Protein AF-A0AAD5NX86-F1 (afdb_monomer)

InterPro domains:
  IPR003758 Tetraacyldisaccharide 4'-kinase [MF_00409] (3-389)
  IPR003758 Tetraacyldisaccharide 4'-kinase [PF02606] (29-370)
  IPR003758 Tetraacyldisaccharide 4'-kinase [PTHR42724] (1-388)
  IPR021109 Aspartic peptidase domain superfamily [G3DSA:2.40.70.10] (618-808)
  IPR021109 Aspartic peptidase domain superfamily [G3DSA:2.40.70.10] (809-981)
  IPR021109 Aspartic peptida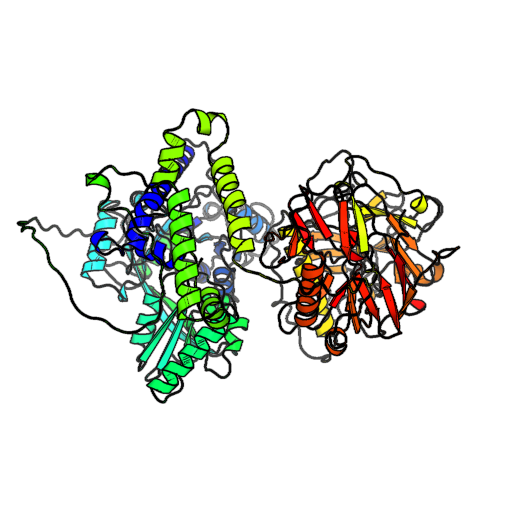se domain superfamily [SSF50630] (636-980)
  IPR032799 Xylanase inhibitor, C-terminal [PF14541] (829-976)
  IPR032861 Xylanase inhibitor, N-terminal [PF14543] (642-808)
  IPR033121 Peptidase family A1 domain [PS51767] (642-976)

Foldseek 3Di:
DQVVVVLLQCLQQDQDPVPDDPVSVVCLVVFVVVLVVLQVVVVVVVVCVVVVVAAADEDLAAEAEEAAFFDFDLCQLLVLLVLQVLCQVLLAAEEEEEAQPQQNLSVLLSCVSCPPTLYHYFYHPPRVVSVVVLCVVQNADRLVVVPDDPPPPDPDDDDDDPDSNHHRYYYYGNCLPVRNYDHLAYEYGAALVRGWRNQTGPSSHGGVDHLLSLVVHQEYEHEQVVVHDPVSVVVSVVVSCVSPLPHFYWYKYWAWDAKDFLVGPPDGHHLCVQAQAAEEEEEAGRCVPSVQVNNVVSHHVHYHYDYGHHSDDDDPVNLVVVVVVQVVSCVVPVDRYAYEYESSNCSSPSPSVVVNPPHTYMYTDTHMATDDDQNDHPVLVSVVSCVRSSSDDDDDDPDDPPRRRDDDDDDDDDDDDDDDDDDDDDDDDDDDDDAPDPPPDDPDPPVPPDDDDDPVVVVVVVVVVLVVLCVPQNPVRSLVVVVPHDDDDDDDPVNVVVCVVDPVNVVVADPVRVVVVVCVVVVVVVVVVNPPDDPPPDDPPPFAWFKDFLVLLAADLAFDEFPVQVPDQQKWKKAWPQFCVPPSPDNDADADPVLQVLQLVLQVVVQVVQVVVVPDDPDDDPPVPPDQPDQPDAEDNDYRFMWTWWWWAVVTDTFIATEKQLDQFAAFEAPPAPADAAAQGDHHYQVPGPQKFFAFCPDPCLVLFDDPPDDDDPDRTRKHWDAGSQSKIFIAGWIFIWIGRDPPDIDGRQIHGHGRHTDGNDHHGRYHQHLWDGCNHPLNSCCVPQVSKKKKAHAQHSSYMIMIGGHADVVHDPPKFKFFFDPDPRSFGFFQWQFKDWSPGTFPDGSVLQVVVGETEIAPNQAWEGAQVRCVSVVVVQCVQQVVFDFDDDPDPFFGGWTQQVVPRMDMGIWMWIAGPVRTIDTFNRSLQWNDSDNGTITGRYGYDDPPDRYIYHYNSRSHQWMWMDNPSVRMIIIDHNPGD

Sequence (981 aa):
MEKLRRLVNEIAYTQDHAKLTPLQSSLTPLLSFASSIYGVALYLRRSLHRFGLFSNQRLPVPVISVGNLTWGGNGKTPMVEFIARFVDDSGISPLILTRGYAGGDEVRMLRRHLIGRPVKIGVGANRAATAASFFEKYGYIDPRCRKFSESTCIGRKLGSHMKSDEIGVIVLDDGMQHWSLWRDLEIVMVNGLMPWGNHQLLPLGPLREPLTALKKADAAVIHNADLVSDQNLKNIELEMQEIKNSLPIFFTRMAPSYLFEVGNANSKIPLTAVSNAVVLCVSAIGSANAFVQGLGKLGAYYVDRLDYSDHHVFQVEDIETIRKRLGELEGKFGSKPIVVVTEKDYDRDPEILKHLEPSKVLVLCSELQFLAHGGCSEDSFKSLLKRISGIEMIRVSNHLPNGCTQNHHFDEAMAHPAIHRVSTCMALWCTVLQLVVVVVGFGVVGLLMGQLIPLTKQVDYYATVYEDLMKQLGIGGAQQHLSKSLFVVVIGSNDIFHYLGSSDLQNKYTPQQYVTLMTTNLEPQFREGYAFEELIESYTESYLTHTFEVSSLFASSICNHSTKANERESTFRVVDKYSPCFQPSLHRSPPSLTDIIRSDRARIYSIQARLSKDSGRRDLIVETNSLRIPVIDGSAFDTLSYLVTVGLGTPKKDLSLILDTGSRLTWTQCEPCRLCYKQSEPLFDRDDSSSYVSIPRTDPVCAYVRRPVDPPSPTKLCSYEVSYGDGSISVGFFSKETLTMSAAEKINSFLFGCGTENTGPFNLEAGVLGLNQEDASIVVQTAQKYKKIFSYCLPSSTSSTGHLTFGSQTPAPADIKYTKLVAEKSPYYGLDLIGIGLGGTKLDISESIFTTPGTIIDSGAVFTYLPPVAYTTFRDAFRVKMSAYPLIPGPTAAIETCYDFSKSTSVTVPEISFFFKDGTVVGMPGKSSLIAYNSTLTCLGFQKYKDGDKQSIIGNKVQRTMEVVYDVAGQRVGFAPNACS

pLDDT: mean 76.35, std 21.59, range [19.64, 97.69]

Radius of gyration: 34.84 Å; Cα contacts (8 Å, |Δi|>4): 1819; chains: 1; bounding box: 67×105×96 Å

Secondary structure (DSSP, 8-state):
-HHHHHHHHHHHH-S-GGGS-HHHHHHHHHHHHHHHHHHHHHHHHHHHHHTT-S--BPPSS-EEEEEESBSS--SHHHHHHHHHHHHHHTT-EEEEEE---TTSHHHHHHHHHTTTS--EEEE-SSHHHHHHHHHHHH-B--GGGGGS-TTS---S---SS--TT-EEEEEEET-TT-TTB--SEEEEEEETTSSSTTSPBTTTSSBSS-GGGGGG-SEEEEESGGGS-HHHHHHHHHHHHHH-TT--EEEEEEEEEEEEETTEEEEEE-GGGGTT-EEEEEE-STTHHHHHHHHHHTT-SEEEEEE--TT----HHHHHHHHHHHHHHHHHHSSPPEEEEEHHHHHH-HHHHHTTTTS-EEEEEEEEEEE-BTTB-HHHHHHHHHHHHT---S---S---GGGG--------------------------------------SSGGGT-----HHHHHHHHHHHHHHHHHHHHHHHHHHHHTTPPP-----HHHHHHHHH-HHHHHH--HHHHHHHHHHHHHHHHHHHT--------------EEEEEGGGGSPPSS-B--GGGGS-TTEEEEEETTSTTT-TT---PPPPHHHHHHHHHHHHHHHHHHHGGGSS-------TTS-------SS----S-EEEEEEETTTTEEEEEEEETT-S--EEEBSSPSB---BSSPPB-STT-TT-EEPBTTSGGGGGT--TT----S-SB-EEEEE-TTS-EEEEEEEEEEEESSSS-EEEEEEEEEEEEEESS--B--EEEE-SSSTTSHHHHTHHHHTTEEEEEB-SSTTB-EEEEES--SSPPTTPEEEEB--SS-SS-EE-EEEEEETTEE-S--GGGTSSS-EEE-SS--SEEE-HHHHHHHHHHHHHHTTTS-EE--SSTT---EE--TT-SEEEEEPEEEEETTS-EEEE-GGGGEEEEETTEEEESEEEPPTT---EEE-HHHHBTEEEEEETTTTEEEEEET---

Nearest PDB structures (foldseek):
  8tyf-assembly1_A  TM=7.669E-01  e=2.909E-23  Plasmodium vivax Sal-1
  4zl4-assembly2_B  TM=7.681E-01  e=2.460E-23  Plasmodium vivax
  8tyg-assembly1_A  TM=7.597E-01  e=3.400E-22  Plasmodium vivax Sal-1
  6uj1-assembly1_A  TM=7.374E-01  e=1.200E-19  Homo sapiens
  5qct-assembly3_C  TM=7.484E-01  e=1.403E-18  Homo sapiens

Structure (mmCIF, N/CA/C/O backbone):
data_AF-A0AAD5NX86-F1
#
_entry.id   AF-A0AAD5NX86-F1
#
loop_
_atom_site.group_PDB
_atom_site.id
_atom_site.type_symbol
_atom_site.label_atom_id
_atom_site.label_alt_id
_atom_site.label_comp_id
_atom_site.label_asym_id
_atom_site.label_entity_id
_atom_site.label_seq_id
_atom_site.pdbx_PDB_ins_code
_atom_site.Cartn_x
_atom_site.Cartn_y
_atom_site.Cartn_z
_atom_site.occupancy
_atom_site.B_iso_or_equiv
_atom_site.auth_seq_id
_atom_site.auth_comp_id
_atom_site.auth_asym_id
_atom_site.auth_atom_id
_atom_site.pdbx_PDB_model_num
ATOM 1 N N . MET A 1 1 ? -4.642 12.306 18.175 1.00 56.00 1 MET A N 1
ATOM 2 C CA . MET A 1 1 ? -3.621 12.835 17.241 1.00 56.00 1 MET A CA 1
ATOM 3 C C . MET A 1 1 ? -4.093 14.071 16.478 1.00 56.00 1 MET A C 1
ATOM 5 O O . MET A 1 1 ? -3.385 15.065 16.509 1.00 56.00 1 MET A O 1
ATOM 9 N N . GLU A 1 2 ? -5.279 14.066 15.862 1.00 65.06 2 GLU A N 1
ATOM 10 C CA . GLU A 1 2 ? -5.779 15.202 15.059 1.00 65.06 2 GLU A CA 1
ATOM 11 C C . GLU A 1 2 ? -5.902 16.529 15.831 1.00 65.06 2 GLU A C 1
ATOM 13 O O . GLU A 1 2 ? -5.409 17.562 15.386 1.00 65.06 2 GLU A O 1
ATOM 18 N N . LYS A 1 3 ? -6.451 16.491 17.054 1.00 73.69 3 LYS A N 1
ATOM 19 C CA . LYS A 1 3 ? -6.540 17.673 17.935 1.00 73.69 3 LYS A CA 1
ATOM 20 C C . LYS A 1 3 ? -5.173 18.315 18.214 1.00 73.69 3 LYS A C 1
ATOM 22 O O . LYS A 1 3 ? -5.065 19.532 18.254 1.00 73.69 3 LYS A O 1
ATOM 27 N N . LEU A 1 4 ? -4.130 17.495 18.365 1.00 75.00 4 LEU A N 1
ATOM 28 C CA . LEU A 1 4 ? -2.767 17.969 18.610 1.00 75.00 4 LEU A CA 1
ATOM 29 C C . LEU A 1 4 ? -2.161 18.611 17.353 1.00 75.00 4 LEU A C 1
ATOM 31 O O . LEU A 1 4 ? -1.518 19.648 17.457 1.00 75.00 4 LEU A O 1
ATOM 35 N N . ARG A 1 5 ? -2.395 18.033 16.165 1.00 75.50 5 ARG A N 1
ATOM 36 C CA . ARG A 1 5 ? -1.928 18.601 14.887 1.00 75.50 5 ARG A CA 1
ATOM 37 C C . ARG A 1 5 ? -2.535 19.973 14.616 1.00 75.50 5 ARG A C 1
ATOM 39 O O . ARG A 1 5 ? -1.797 20.888 14.267 1.00 75.50 5 ARG A O 1
ATOM 46 N N . ARG A 1 6 ? -3.847 20.125 14.832 1.00 77.94 6 ARG A N 1
ATOM 47 C CA . ARG A 1 6 ? -4.530 21.423 14.706 1.00 77.94 6 ARG A CA 1
ATOM 48 C C . ARG A 1 6 ? -3.930 22.463 15.644 1.00 77.94 6 ARG A C 1
ATOM 50 O O . ARG A 1 6 ? -3.587 23.549 15.197 1.00 77.94 6 ARG A O 1
ATOM 57 N N . LEU A 1 7 ? -3.705 22.086 16.900 1.00 83.00 7 LEU A N 1
ATOM 58 C CA . LEU A 1 7 ? -3.145 22.983 17.905 1.00 83.00 7 LEU A CA 1
ATOM 59 C C . LEU A 1 7 ? -1.707 23.424 17.569 1.00 83.00 7 LEU A C 1
ATOM 61 O O . LEU A 1 7 ? -1.382 24.600 17.698 1.00 83.00 7 LEU A O 1
ATOM 65 N N . VAL A 1 8 ? -0.855 22.517 17.077 1.00 86.25 8 VAL A N 1
ATOM 66 C CA . VAL A 1 8 ? 0.495 22.873 16.594 1.00 86.25 8 VAL A CA 1
ATOM 67 C C . VAL A 1 8 ? 0.424 23.802 15.378 1.00 86.25 8 VAL A C 1
ATOM 69 O O . VAL A 1 8 ? 1.200 24.751 15.288 1.00 86.25 8 VAL A O 1
ATOM 72 N N . ASN A 1 9 ? -0.516 23.566 14.460 1.00 83.31 9 ASN A N 1
ATOM 73 C CA . ASN A 1 9 ? -0.695 24.417 13.286 1.00 83.31 9 ASN A CA 1
ATOM 74 C C . ASN A 1 9 ? -1.152 25.836 13.673 1.00 83.31 9 ASN A C 1
ATOM 76 O O . ASN A 1 9 ? -0.636 26.815 13.143 1.00 83.31 9 ASN A O 1
ATOM 80 N N . GLU A 1 10 ? -2.058 25.963 14.644 1.00 85.06 10 GLU A N 1
ATOM 81 C CA . GLU A 1 10 ? -2.471 27.260 15.194 1.00 85.06 10 GLU A CA 1
ATOM 82 C C . GLU A 1 10 ? -1.287 28.021 15.807 1.00 85.06 10 GLU A C 1
ATOM 84 O O . GLU A 1 10 ? -1.101 29.199 15.504 1.00 85.06 10 GLU A O 1
ATOM 89 N N . ILE A 1 11 ? -0.435 27.353 16.596 1.00 88.69 11 ILE A N 1
ATOM 90 C CA . ILE A 1 11 ? 0.783 27.965 17.158 1.00 88.69 11 ILE A CA 1
ATOM 91 C C . ILE A 1 11 ? 1.716 28.453 16.041 1.00 88.69 11 ILE A C 1
ATOM 93 O O . ILE A 1 11 ? 2.208 29.581 16.097 1.00 88.69 11 ILE A O 1
ATOM 97 N N . ALA A 1 12 ? 1.932 27.631 15.012 1.00 88.69 12 ALA A N 1
ATOM 98 C CA . ALA A 1 12 ? 2.853 27.939 13.922 1.00 88.69 12 ALA A CA 1
ATOM 99 C C . ALA A 1 12 ? 2.444 29.179 13.108 1.00 88.69 12 ALA A C 1
ATOM 101 O O . ALA A 1 12 ? 3.301 29.898 12.597 1.00 88.69 12 ALA A O 1
ATOM 102 N N . TYR A 1 13 ? 1.149 29.468 12.999 1.00 86.38 13 TYR A N 1
ATOM 103 C CA . TYR A 1 13 ? 0.652 30.624 12.248 1.00 86.38 13 TYR A CA 1
ATOM 104 C C . TYR A 1 13 ? 0.214 31.804 13.129 1.00 86.38 13 TYR A C 1
ATOM 106 O O . TYR A 1 13 ? -0.169 32.847 12.600 1.00 86.38 13 TYR A O 1
ATOM 114 N N . THR A 1 14 ? 0.327 31.695 14.456 1.00 85.88 14 THR A N 1
ATOM 115 C CA . THR A 1 14 ? 0.046 32.805 15.375 1.00 85.88 14 THR A CA 1
ATOM 116 C C . THR A 1 14 ? 1.276 33.700 15.522 1.00 85.88 14 THR A C 1
ATOM 118 O O . THR A 1 14 ? 2.270 33.300 16.120 1.00 85.88 14 THR A O 1
ATOM 121 N N . GLN A 1 15 ? 1.206 34.926 14.993 1.00 79.19 15 GLN A N 1
ATOM 122 C CA . GLN A 1 15 ? 2.290 35.915 15.111 1.00 79.19 15 GLN A CA 1
ATOM 123 C C . GLN A 1 15 ? 2.358 36.576 16.495 1.00 79.19 15 GLN A C 1
ATOM 125 O O . GLN A 1 15 ? 3.441 36.903 16.970 1.00 79.19 15 GLN A O 1
ATOM 130 N N . ASP A 1 16 ? 1.210 36.759 17.149 1.00 79.69 16 ASP A N 1
ATOM 131 C CA . ASP A 1 16 ? 1.121 37.376 18.472 1.00 79.69 16 ASP A CA 1
ATOM 132 C C . ASP A 1 16 ? 0.918 36.306 19.549 1.00 79.69 16 ASP A C 1
ATOM 134 O O . ASP A 1 16 ? -0.192 35.811 19.764 1.00 79.69 16 ASP A O 1
ATOM 138 N N . HIS A 1 17 ? 2.002 35.953 20.242 1.00 73.12 17 HIS A N 1
ATOM 139 C CA . HIS A 1 17 ? 1.981 34.941 21.297 1.00 73.12 17 HIS A CA 1
ATOM 140 C C . HIS A 1 17 ? 1.055 35.293 22.474 1.00 73.12 17 HIS A C 1
ATOM 142 O O . HIS A 1 17 ? 0.658 34.385 23.203 1.00 73.12 17 HIS A O 1
ATOM 148 N N . ALA A 1 18 ? 0.649 36.559 22.646 1.00 71.38 18 ALA A N 1
ATOM 149 C CA . ALA A 1 18 ? -0.320 36.947 23.672 1.00 71.38 18 ALA A CA 1
ATOM 150 C C . ALA A 1 18 ? -1.744 36.433 23.382 1.00 71.38 18 ALA A C 1
ATOM 152 O O . ALA A 1 18 ? -2.571 36.372 24.290 1.00 71.38 18 ALA A O 1
ATOM 153 N N . LYS A 1 19 ? -2.032 36.032 22.135 1.00 77.44 19 LYS A N 1
ATOM 154 C CA . LYS A 1 19 ? -3.331 35.477 21.712 1.00 77.44 19 LYS A CA 1
ATOM 155 C C . LYS A 1 19 ? -3.434 33.959 21.881 1.00 77.44 19 LYS A C 1
ATOM 157 O O . LYS A 1 19 ? -4.481 33.388 21.578 1.00 77.44 19 LYS A O 1
ATOM 162 N N . LEU A 1 20 ? -2.371 33.301 22.345 1.00 83.81 20 LEU A N 1
ATOM 163 C CA . LEU A 1 20 ? -2.368 31.859 22.565 1.00 83.81 20 LEU A CA 1
ATOM 164 C C . LEU A 1 20 ? -3.160 31.487 23.824 1.00 83.81 20 LEU A C 1
ATOM 166 O O . LEU A 1 20 ? -3.040 32.103 24.883 1.00 83.81 20 LEU A O 1
ATOM 170 N N . THR A 1 21 ? -3.945 30.420 23.720 1.00 86.31 21 THR A N 1
ATOM 171 C CA . THR A 1 21 ? -4.636 29.813 24.863 1.00 86.31 21 THR A CA 1
ATOM 172 C C . THR A 1 21 ? -3.628 29.267 25.888 1.00 86.31 21 THR A C 1
ATOM 174 O O . THR A 1 21 ? -2.502 28.922 25.520 1.00 86.31 21 THR A O 1
ATOM 177 N N . PRO A 1 22 ? -4.009 29.091 27.170 1.00 84.50 22 PRO A N 1
ATOM 178 C CA . PRO A 1 22 ? -3.112 28.530 28.188 1.00 84.50 22 PRO A CA 1
ATOM 179 C C . PRO A 1 22 ? -2.511 27.168 27.801 1.00 84.50 22 PRO A C 1
ATOM 181 O O . PRO A 1 22 ? -1.352 26.891 28.104 1.00 84.50 22 PRO A O 1
ATOM 184 N N . LEU A 1 23 ? -3.280 26.340 27.082 1.00 82.69 23 LEU A N 1
ATOM 185 C CA . LEU A 1 23 ? -2.835 25.042 26.569 1.00 82.69 23 LEU A CA 1
ATOM 186 C C . LEU A 1 23 ? -1.807 25.174 25.433 1.00 82.69 23 LEU A C 1
ATOM 188 O O . LEU A 1 23 ? -0.868 24.390 25.362 1.00 82.69 23 LEU A O 1
ATOM 192 N N . GLN A 1 24 ? -1.971 26.149 24.537 1.00 85.38 24 GLN A N 1
ATOM 193 C CA . GLN A 1 24 ? -0.992 26.413 23.479 1.00 85.38 24 GLN A CA 1
ATOM 194 C C . GLN A 1 24 ? 0.306 26.984 24.064 1.00 85.38 24 GLN A C 1
ATOM 196 O O . GLN A 1 24 ? 1.394 26.533 23.714 1.00 85.38 24 GLN A O 1
ATOM 201 N N . SER A 1 25 ? 0.193 27.916 25.013 1.00 85.56 25 SER A N 1
ATOM 202 C CA . SER A 1 25 ? 1.334 28.550 25.680 1.00 85.56 25 SER A CA 1
ATOM 203 C C . SER A 1 25 ? 2.206 27.561 26.457 1.00 85.56 25 SER A C 1
ATOM 205 O O . SER A 1 25 ? 3.424 27.729 26.493 1.00 85.56 25 SER A O 1
ATOM 207 N N . SER A 1 26 ? 1.625 26.502 27.032 1.00 87.88 26 SER A N 1
ATOM 208 C CA . SER A 1 26 ? 2.396 25.465 27.732 1.00 87.88 26 SER A CA 1
ATOM 209 C C . SER A 1 26 ? 3.221 24.571 26.794 1.00 87.88 26 SER A C 1
ATOM 211 O O . SER A 1 26 ? 4.228 24.009 27.222 1.00 87.88 26 SER A O 1
ATOM 213 N N . LEU A 1 27 ? 2.848 24.467 25.512 1.00 87.62 27 LEU A N 1
ATOM 214 C CA . LEU A 1 27 ? 3.559 23.667 24.503 1.00 87.62 27 LEU A CA 1
ATOM 215 C C . LEU A 1 27 ? 4.694 24.433 23.809 1.00 87.62 27 LEU A C 1
ATOM 217 O O . LEU A 1 27 ? 5.639 23.816 23.309 1.00 87.62 27 LEU A O 1
ATOM 221 N N . THR A 1 28 ? 4.645 25.766 23.804 1.00 88.06 28 THR A N 1
ATOM 222 C CA . THR A 1 28 ? 5.630 26.637 23.143 1.00 88.06 28 THR A CA 1
ATOM 223 C C . THR A 1 28 ? 7.090 26.369 23.549 1.00 88.06 28 THR A C 1
ATOM 225 O O . THR A 1 28 ? 7.927 26.289 22.646 1.00 88.06 28 THR A O 1
ATOM 228 N N . PRO A 1 29 ? 7.455 26.169 24.837 1.00 90.25 29 PRO A N 1
ATOM 229 C CA . PRO A 1 29 ? 8.849 25.913 25.220 1.00 90.25 29 PRO A CA 1
ATOM 230 C C . PRO A 1 29 ? 9.410 24.624 24.607 1.00 90.25 29 PRO A C 1
ATOM 232 O O . PRO A 1 29 ? 10.536 24.606 24.110 1.00 90.25 29 PRO A O 1
ATOM 235 N N . LEU A 1 30 ? 8.600 23.560 24.581 1.00 90.50 30 LEU A N 1
ATOM 236 C CA . LEU A 1 30 ? 8.975 22.278 23.988 1.00 90.50 30 LEU A CA 1
ATOM 237 C C . LEU A 1 30 ? 9.166 22.405 22.470 1.00 90.50 30 LEU A C 1
ATOM 239 O O . LEU A 1 30 ? 10.165 21.931 21.927 1.00 90.50 30 LEU A O 1
ATOM 243 N N . LEU A 1 31 ? 8.230 23.075 21.788 1.00 91.31 31 LEU A N 1
ATOM 244 C CA . LEU A 1 31 ? 8.310 23.310 20.344 1.00 91.31 31 LEU A CA 1
ATOM 245 C C . LEU A 1 31 ? 9.505 24.200 19.972 1.00 91.31 31 LEU A C 1
ATOM 247 O O . LEU A 1 31 ? 10.168 23.942 18.969 1.00 91.31 31 LEU A O 1
ATOM 251 N N . SER A 1 32 ? 9.818 25.204 20.795 1.00 91.88 32 SER A N 1
ATOM 252 C CA . SER A 1 32 ? 10.971 26.097 20.620 1.00 91.88 32 SER A CA 1
ATOM 253 C C . SER A 1 32 ? 12.306 25.359 20.730 1.00 91.88 32 SER A C 1
ATOM 255 O O . SER A 1 32 ? 13.181 25.500 19.869 1.00 91.88 32 SER A O 1
ATOM 257 N N . PHE A 1 33 ? 12.444 24.491 21.736 1.00 92.19 33 PHE A N 1
ATOM 258 C CA . PHE A 1 33 ? 13.627 23.646 21.879 1.00 92.19 33 PHE A CA 1
ATOM 259 C C . PHE A 1 33 ? 13.799 22.705 20.676 1.00 92.19 33 PHE A C 1
ATOM 261 O O . PHE A 1 33 ? 14.874 22.647 20.075 1.00 92.19 33 PHE A O 1
ATOM 268 N N . ALA A 1 34 ? 12.722 22.033 20.256 1.00 91.62 34 ALA A N 1
ATOM 269 C CA . ALA A 1 34 ? 12.738 21.181 19.068 1.00 91.62 34 ALA A CA 1
ATOM 270 C C . ALA A 1 34 ? 13.081 21.961 17.781 1.00 91.62 34 ALA A C 1
ATOM 272 O O . ALA A 1 34 ? 13.821 21.458 16.933 1.00 91.62 34 ALA A O 1
ATOM 273 N N . SER A 1 35 ? 12.595 23.201 17.654 1.00 93.31 35 SER A N 1
ATOM 274 C CA . SER A 1 35 ? 12.858 24.077 16.504 1.00 93.31 35 SER A CA 1
ATOM 275 C C . SER A 1 35 ? 14.328 24.474 16.412 1.00 93.31 35 SER A C 1
ATOM 277 O O . SER A 1 35 ? 14.927 24.453 15.335 1.00 93.31 35 SER A O 1
ATOM 279 N N . SER A 1 36 ? 14.949 24.720 17.565 1.00 93.25 36 SER A N 1
ATOM 280 C CA . SER A 1 36 ? 16.375 25.025 17.666 1.00 93.25 36 SER A CA 1
ATOM 281 C C . SER A 1 36 ? 17.243 23.837 17.224 1.00 93.25 36 SER A C 1
ATOM 283 O O . SER A 1 36 ? 18.170 24.013 16.432 1.00 93.25 36 SER A O 1
ATOM 285 N N . ILE A 1 37 ? 16.909 22.608 17.643 1.00 92.88 37 ILE A N 1
ATOM 286 C CA . ILE A 1 37 ? 17.591 21.380 17.184 1.00 92.88 37 ILE A CA 1
ATOM 287 C C . ILE A 1 37 ? 17.456 21.213 15.665 1.00 92.88 37 ILE A C 1
ATOM 289 O O . ILE A 1 37 ? 18.442 20.938 14.975 1.00 92.88 37 ILE A O 1
ATOM 293 N N . TYR A 1 38 ? 16.249 21.410 15.129 1.00 91.69 38 TYR A N 1
ATOM 294 C CA . TYR A 1 38 ? 16.002 21.336 13.689 1.00 91.69 38 TYR A CA 1
ATOM 295 C C . TYR A 1 38 ? 16.817 22.387 12.914 1.00 91.69 38 TYR A C 1
ATOM 297 O O . TYR A 1 38 ? 17.438 22.066 11.897 1.00 91.69 38 TYR A O 1
ATOM 305 N N . GLY A 1 39 ? 16.904 23.615 13.432 1.00 91.44 39 GLY A N 1
ATOM 306 C CA . GLY A 1 39 ? 17.741 24.680 12.880 1.00 91.44 39 GLY A CA 1
ATOM 307 C C . GLY A 1 39 ? 19.226 24.312 12.816 1.00 91.44 39 GLY A C 1
ATOM 308 O O . GLY A 1 39 ? 19.861 24.499 11.773 1.00 91.44 39 GLY A O 1
ATOM 309 N N . VAL A 1 40 ? 19.773 23.713 13.881 1.00 90.38 40 VAL A N 1
ATOM 310 C CA . VAL A 1 40 ? 21.163 23.221 13.908 1.00 90.38 40 VAL A CA 1
ATOM 311 C C . VAL A 1 40 ? 21.378 22.123 12.864 1.00 90.38 40 VAL A C 1
ATOM 313 O O . VAL A 1 40 ? 22.342 22.180 12.097 1.00 90.38 40 VAL A O 1
ATOM 316 N N . ALA A 1 41 ? 20.463 21.155 12.766 1.00 89.62 41 ALA A N 1
ATOM 317 C CA . ALA A 1 41 ? 20.549 20.082 11.776 1.00 89.62 41 ALA A CA 1
ATOM 318 C C . ALA A 1 41 ? 20.536 20.620 10.331 1.00 89.62 41 ALA A C 1
ATOM 320 O O . ALA A 1 41 ? 21.322 20.173 9.489 1.00 89.62 41 ALA A O 1
ATOM 321 N N . LEU A 1 42 ? 19.696 21.619 10.040 1.00 87.19 42 LEU A N 1
ATOM 322 C CA . LEU A 1 42 ? 19.676 22.297 8.741 1.00 87.19 42 LEU A CA 1
ATOM 323 C C . LEU A 1 42 ? 20.981 23.039 8.451 1.00 87.19 42 LEU A C 1
ATOM 325 O O . LEU A 1 42 ? 21.494 22.952 7.333 1.00 87.19 42 LEU A O 1
ATOM 329 N N . TYR A 1 43 ? 21.522 23.762 9.433 1.00 86.75 43 TYR A N 1
ATOM 330 C CA . TYR A 1 43 ? 22.791 24.473 9.289 1.00 86.75 43 TYR A CA 1
ATOM 331 C C . TYR A 1 43 ? 23.945 23.513 8.970 1.00 86.75 43 TYR A C 1
ATOM 333 O O . TYR A 1 43 ? 24.709 23.751 8.028 1.00 86.75 43 TYR A O 1
ATOM 341 N N . LEU A 1 44 ? 24.030 22.392 9.693 1.00 85.75 44 LEU A N 1
ATOM 342 C CA . LEU A 1 44 ? 25.021 21.345 9.443 1.00 85.75 44 LEU A CA 1
ATOM 343 C C . LEU A 1 44 ? 24.857 20.759 8.040 1.00 85.75 44 LEU A C 1
ATOM 345 O O . LEU A 1 44 ? 25.816 20.725 7.272 1.00 85.75 44 LEU A O 1
ATOM 349 N N . ARG A 1 45 ? 23.632 20.387 7.651 1.00 84.69 45 ARG A N 1
ATOM 350 C CA . ARG A 1 45 ? 23.348 19.842 6.316 1.00 84.69 45 ARG A CA 1
ATOM 351 C C . ARG A 1 45 ? 23.752 20.805 5.196 1.00 84.69 45 ARG A C 1
ATOM 353 O O . ARG A 1 45 ? 24.376 20.384 4.223 1.00 84.69 45 ARG A O 1
ATOM 360 N N . ARG A 1 46 ? 23.438 22.097 5.337 1.00 80.38 46 ARG A N 1
ATOM 361 C CA . ARG A 1 46 ? 23.843 23.151 4.389 1.00 80.38 46 ARG A CA 1
ATOM 362 C C . ARG A 1 46 ? 25.359 23.276 4.293 1.00 80.38 46 ARG A C 1
ATOM 364 O O . ARG A 1 46 ? 25.892 23.382 3.191 1.00 80.38 46 ARG A O 1
ATOM 371 N N . SER A 1 47 ? 26.042 23.242 5.434 1.00 81.62 47 SER A N 1
ATOM 372 C CA . SER A 1 47 ? 27.501 23.329 5.501 1.00 81.62 47 SER A CA 1
ATOM 373 C C . SER A 1 47 ? 28.154 22.141 4.794 1.00 81.62 47 SER A C 1
ATOM 375 O O . SER A 1 47 ? 29.019 22.341 3.948 1.00 81.62 47 SER A O 1
ATOM 377 N N . LEU A 1 48 ? 27.675 20.917 5.037 1.00 82.31 48 LEU A N 1
ATOM 378 C CA . LEU A 1 48 ? 28.191 19.704 4.394 1.00 82.31 48 LEU A CA 1
ATOM 379 C C . LEU A 1 48 ? 28.044 19.736 2.861 1.00 82.31 48 LEU A C 1
ATOM 381 O O . LEU A 1 48 ? 28.982 19.379 2.151 1.00 82.31 48 LEU A O 1
ATOM 385 N N . HIS A 1 49 ? 26.914 20.228 2.338 1.00 75.19 49 HIS A N 1
ATOM 386 C CA . HIS A 1 49 ? 26.753 20.433 0.891 1.00 75.19 49 HIS A CA 1
ATOM 387 C C . HIS A 1 49 ? 27.660 21.547 0.345 1.00 75.19 49 HIS A C 1
ATOM 389 O O . HIS A 1 49 ? 28.196 21.408 -0.752 1.00 75.19 49 HIS A O 1
ATOM 395 N N . ARG A 1 50 ? 27.877 22.637 1.098 1.00 76.00 50 ARG A N 1
ATOM 396 C CA . ARG A 1 50 ? 28.785 23.728 0.695 1.00 76.00 50 ARG A CA 1
ATOM 397 C C . ARG A 1 50 ? 30.244 23.269 0.609 1.00 76.00 50 ARG A C 1
ATOM 399 O O . ARG A 1 50 ? 30.958 23.725 -0.277 1.00 76.00 50 ARG A O 1
ATOM 406 N N . PHE A 1 51 ? 30.670 22.372 1.497 1.00 76.81 51 PHE A N 1
ATOM 407 C CA . PHE A 1 51 ? 32.019 21.795 1.499 1.00 76.81 51 PHE A CA 1
ATOM 408 C C . PHE A 1 51 ? 32.198 20.628 0.511 1.00 76.81 51 PHE A C 1
ATOM 410 O O . PHE A 1 51 ? 33.266 20.027 0.475 1.00 76.81 51 PHE A O 1
ATOM 417 N N . GLY A 1 52 ? 31.180 20.294 -0.294 1.00 66.75 52 GLY A N 1
ATOM 418 C CA . GLY A 1 52 ? 31.273 19.238 -1.310 1.00 66.75 52 GLY A CA 1
ATOM 419 C C . GLY A 1 52 ? 31.338 17.812 -0.749 1.00 66.75 52 GLY A C 1
ATOM 420 O O . GLY A 1 52 ? 31.631 16.883 -1.494 1.00 66.75 52 GLY A O 1
ATOM 421 N N . LEU A 1 53 ? 31.039 17.621 0.542 1.00 65.94 53 LEU A N 1
ATOM 422 C CA . LEU A 1 53 ? 31.030 16.305 1.199 1.00 65.94 53 LEU A CA 1
ATOM 423 C C . LEU A 1 53 ? 29.865 15.417 0.728 1.00 65.94 53 LEU A C 1
ATOM 425 O O . LEU A 1 53 ? 29.903 14.202 0.896 1.00 65.94 53 LEU A O 1
ATOM 429 N N . PHE A 1 54 ? 28.847 16.016 0.105 1.00 65.00 54 PHE A N 1
ATOM 430 C CA . PHE A 1 54 ? 27.772 15.315 -0.590 1.00 65.00 54 PHE A CA 1
ATOM 431 C C . PHE A 1 54 ? 27.785 15.675 -2.078 1.00 65.00 54 PHE A C 1
ATOM 433 O O . PHE A 1 54 ? 27.858 16.849 -2.440 1.00 65.00 54 PHE A O 1
ATOM 440 N N . SER A 1 55 ? 27.696 14.659 -2.941 1.00 56.47 55 SER A N 1
ATOM 441 C CA . SER A 1 55 ? 27.677 14.834 -4.397 1.00 56.47 55 SER A CA 1
ATOM 442 C C . SER A 1 55 ? 26.367 15.487 -4.856 1.00 56.47 55 SER A C 1
ATOM 444 O O . SER A 1 55 ? 25.282 14.988 -4.552 1.00 56.47 55 SER A O 1
ATOM 446 N N . ASN A 1 56 ? 26.470 16.588 -5.609 1.00 70.44 56 ASN A N 1
ATOM 447 C CA . ASN A 1 56 ? 25.348 17.162 -6.350 1.00 70.44 56 ASN A CA 1
ATOM 448 C C . ASN A 1 56 ? 25.296 16.499 -7.730 1.00 70.44 56 ASN A C 1
ATOM 450 O O . ASN A 1 56 ? 26.158 16.740 -8.575 1.00 70.44 56 ASN A O 1
ATOM 454 N N . GLN A 1 57 ? 24.286 15.669 -7.968 1.00 80.00 57 GLN A N 1
ATOM 455 C CA . GLN A 1 57 ? 24.116 14.981 -9.241 1.00 80.00 57 GLN A CA 1
ATOM 456 C C . GLN A 1 57 ? 23.444 15.914 -10.249 1.00 80.00 57 GLN A C 1
ATOM 458 O O . GLN A 1 57 ? 22.344 16.417 -10.012 1.00 80.00 57 GLN A O 1
ATOM 463 N N . ARG A 1 58 ? 24.107 16.154 -11.383 1.00 85.69 58 ARG A N 1
ATOM 464 C CA . ARG A 1 58 ? 23.525 16.878 -12.516 1.00 85.69 58 ARG A CA 1
ATOM 465 C C . ARG A 1 58 ? 22.969 15.881 -13.522 1.00 85.69 58 ARG A C 1
ATOM 467 O O . ARG A 1 58 ? 23.673 14.961 -13.931 1.00 85.69 58 ARG A O 1
ATOM 474 N N . LEU A 1 59 ? 21.709 16.067 -13.893 1.00 87.31 59 LEU A N 1
ATOM 475 C CA . LEU A 1 59 ? 21.021 15.225 -14.867 1.00 87.31 59 LEU A CA 1
ATOM 476 C C . LEU A 1 59 ? 21.304 15.724 -16.298 1.00 87.31 59 LEU A C 1
ATOM 478 O O . LEU A 1 59 ? 21.687 16.882 -16.474 1.00 87.31 59 LEU A O 1
ATOM 482 N N . PRO A 1 60 ? 21.166 14.861 -17.321 1.00 83.00 60 PRO A N 1
ATOM 483 C CA . PRO A 1 60 ? 21.508 15.206 -18.701 1.00 83.00 60 PRO A CA 1
ATOM 484 C C . PRO A 1 60 ? 20.511 16.157 -19.387 1.00 83.00 60 PRO A C 1
ATOM 486 O O . PRO A 1 60 ? 20.807 16.656 -20.470 1.00 83.00 60 PRO A O 1
ATOM 489 N N . VAL A 1 61 ? 19.362 16.424 -18.762 1.00 87.69 61 VAL A N 1
ATOM 490 C CA . VAL A 1 61 ? 18.334 17.370 -19.225 1.00 87.69 61 VAL A CA 1
ATOM 491 C C . VAL A 1 61 ? 18.103 18.463 -18.176 1.00 87.69 61 VAL A C 1
ATOM 493 O O . VAL A 1 61 ? 18.394 18.219 -16.999 1.00 87.69 61 VAL A O 1
ATOM 496 N N . PRO A 1 62 ? 17.568 19.639 -18.558 1.00 89.94 62 PRO A N 1
ATOM 497 C CA . PRO A 1 62 ? 17.283 20.719 -17.621 1.00 89.94 62 PRO A CA 1
ATOM 498 C C . PRO A 1 62 ? 16.305 20.289 -16.524 1.00 89.94 62 PRO A C 1
ATOM 500 O O . PRO A 1 62 ? 15.307 19.614 -16.797 1.00 89.94 62 PRO A O 1
ATOM 503 N N . VAL A 1 63 ? 16.579 20.708 -15.288 1.00 91.75 63 VAL A N 1
ATOM 504 C CA . VAL A 1 63 ? 15.742 20.424 -14.114 1.00 91.75 63 VAL A CA 1
ATOM 505 C C . VAL A 1 63 ? 15.104 21.715 -13.600 1.00 91.75 63 VAL A C 1
ATOM 507 O O . VAL A 1 63 ? 15.802 22.605 -13.111 1.00 91.75 63 VAL A O 1
ATOM 510 N N . ILE A 1 64 ? 13.774 21.792 -13.662 1.00 94.38 64 ILE A N 1
ATOM 511 C CA . ILE A 1 64 ? 12.955 22.871 -13.098 1.00 94.38 64 ILE A CA 1
ATOM 512 C C . ILE A 1 64 ? 12.404 22.407 -11.752 1.00 94.38 64 ILE A C 1
ATOM 514 O O . ILE A 1 64 ? 11.618 21.467 -11.697 1.00 94.38 64 ILE A O 1
ATOM 518 N N . SER A 1 65 ? 12.802 23.051 -10.661 1.00 94.31 65 SER A N 1
ATOM 519 C CA . SER A 1 65 ? 12.303 22.775 -9.314 1.00 94.31 65 SER A CA 1
ATOM 520 C C . SER A 1 65 ? 11.130 23.675 -8.967 1.00 94.31 65 SER A C 1
ATOM 522 O O . SER A 1 65 ? 11.202 24.888 -9.150 1.00 94.31 65 SER A O 1
ATOM 524 N N . VAL A 1 66 ? 10.066 23.072 -8.441 1.00 95.25 66 VAL A N 1
ATOM 525 C CA . VAL A 1 66 ? 8.946 23.766 -7.807 1.00 95.25 66 VAL A CA 1
ATOM 526 C C . VAL A 1 66 ? 8.950 23.382 -6.334 1.00 95.25 66 VAL A C 1
ATOM 528 O O . VAL A 1 66 ? 8.674 22.239 -5.963 1.00 95.25 66 VAL A O 1
ATOM 531 N N . GLY A 1 67 ? 9.292 24.334 -5.476 1.00 92.81 67 GLY A N 1
ATOM 532 C CA . GLY A 1 67 ? 9.395 24.123 -4.039 1.00 92.81 67 GLY A CA 1
ATOM 533 C C . GLY A 1 67 ? 8.652 25.175 -3.235 1.00 92.81 67 GLY A C 1
ATOM 534 O O . GLY A 1 67 ? 7.955 26.031 -3.771 1.00 92.81 67 GLY A O 1
ATOM 535 N N . ASN A 1 68 ? 8.779 25.093 -1.917 1.00 92.56 68 ASN A N 1
ATOM 536 C CA . ASN A 1 68 ? 8.249 26.079 -0.986 1.00 92.56 68 ASN A CA 1
ATOM 537 C C . ASN A 1 68 ? 9.100 26.135 0.290 1.00 92.56 68 ASN A C 1
ATOM 539 O O . ASN A 1 68 ? 9.920 25.251 0.556 1.00 92.56 68 ASN A O 1
ATOM 543 N N . LEU A 1 69 ? 8.882 27.177 1.092 1.00 91.62 69 LEU A N 1
ATOM 544 C CA . LEU A 1 69 ? 9.565 27.360 2.374 1.00 91.62 69 LEU A CA 1
ATOM 545 C C . LEU A 1 69 ? 8.734 26.955 3.580 1.00 91.62 69 LEU A C 1
ATOM 547 O O . LEU A 1 69 ? 9.313 26.641 4.613 1.00 91.62 69 LEU A O 1
ATOM 551 N N . THR A 1 70 ? 7.411 26.923 3.465 1.00 89.81 70 THR A N 1
ATOM 552 C CA . THR A 1 70 ? 6.503 26.565 4.560 1.00 89.81 70 THR A CA 1
ATOM 553 C C . THR A 1 70 ? 5.916 25.164 4.381 1.00 89.81 70 THR A C 1
ATOM 555 O O . THR A 1 70 ? 5.966 24.589 3.296 1.00 89.81 70 THR A O 1
ATOM 558 N N . TRP A 1 71 ? 5.355 24.546 5.421 1.00 82.94 71 TRP A N 1
ATOM 559 C CA . TRP A 1 71 ? 4.402 23.448 5.207 1.00 82.94 71 TRP A CA 1
ATOM 560 C C . TRP A 1 71 ? 3.033 23.987 4.748 1.00 82.94 71 TRP A C 1
ATOM 562 O O . TRP A 1 71 ? 2.771 25.181 4.847 1.00 82.94 71 TRP A O 1
ATOM 572 N N . GLY A 1 72 ? 2.165 23.121 4.220 1.00 73.31 72 GLY A N 1
ATOM 573 C CA . GLY A 1 72 ? 0.803 23.485 3.813 1.00 73.31 72 GLY A CA 1
ATOM 574 C C . GLY A 1 72 ? 0.614 23.761 2.317 1.00 73.31 72 GLY A C 1
ATOM 575 O O . GLY A 1 72 ? 1.537 23.640 1.500 1.00 73.31 72 GLY A O 1
ATOM 576 N N . GLY A 1 73 ? -0.621 24.115 1.954 1.00 76.62 73 GLY A N 1
ATOM 577 C CA . GLY A 1 73 ? -1.097 24.218 0.572 1.00 76.62 73 GLY A CA 1
ATOM 578 C C . GLY A 1 73 ? -0.576 25.462 -0.144 1.00 76.62 73 GLY A C 1
ATOM 579 O O . GLY A 1 73 ? -1.255 26.481 -0.184 1.00 76.62 73 GLY A O 1
ATOM 580 N N . ASN A 1 74 ? 0.630 25.381 -0.707 1.00 84.44 74 ASN A N 1
ATOM 581 C CA . ASN A 1 74 ? 1.299 26.499 -1.389 1.00 84.44 74 ASN A CA 1
ATOM 582 C C . ASN A 1 74 ? 1.062 26.543 -2.913 1.00 84.44 74 ASN A C 1
ATOM 584 O O . ASN A 1 74 ? 1.618 27.399 -3.584 1.00 84.44 74 ASN A O 1
ATOM 588 N N . GLY A 1 75 ? 0.269 25.626 -3.480 1.00 87.38 75 GLY A N 1
ATOM 589 C CA . GLY A 1 75 ? -0.004 25.598 -4.927 1.00 87.38 75 GLY A CA 1
ATOM 590 C C . GLY A 1 75 ? 1.076 24.917 -5.782 1.00 87.38 75 GLY A C 1
ATOM 591 O O . GLY A 1 75 ? 1.105 25.113 -6.994 1.00 87.38 75 GLY A O 1
ATOM 592 N N . LYS A 1 76 ? 1.954 24.094 -5.183 1.00 90.81 76 LYS A N 1
ATOM 593 C CA . LYS A 1 76 ? 3.032 23.382 -5.902 1.00 90.81 76 LYS A CA 1
ATOM 594 C C . LYS A 1 76 ? 2.508 22.442 -6.984 1.00 90.81 76 LYS A C 1
ATOM 596 O O . LYS A 1 76 ? 2.910 22.575 -8.130 1.00 90.81 76 LYS A O 1
ATOM 601 N N . THR A 1 77 ? 1.594 21.532 -6.643 1.00 89.44 77 THR A N 1
ATOM 602 C CA . THR A 1 77 ? 1.074 20.533 -7.592 1.00 89.44 77 THR A CA 1
ATOM 603 C C . THR A 1 77 ? 0.385 21.182 -8.804 1.00 89.44 77 THR A C 1
ATOM 605 O O . THR A 1 77 ? 0.746 20.820 -9.922 1.00 89.44 77 THR A O 1
ATOM 608 N N . PRO A 1 78 ? -0.490 22.201 -8.643 1.00 91.50 78 PRO A N 1
ATOM 609 C CA . PRO A 1 78 ? -1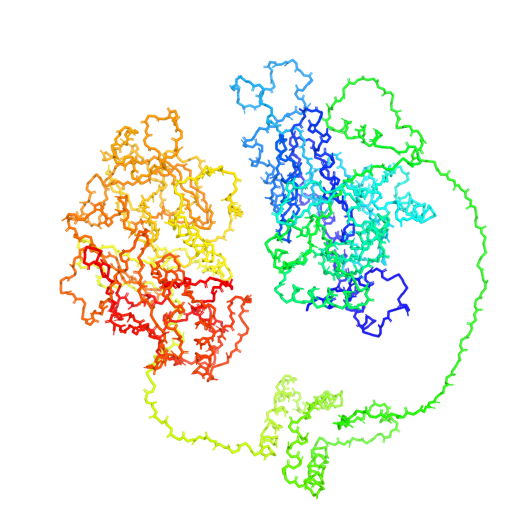.021 22.949 -9.787 1.00 91.50 78 PRO A CA 1
ATOM 610 C C . PRO A 1 78 ? 0.052 23.670 -10.620 1.00 91.50 78 PRO A C 1
ATOM 612 O O . PRO A 1 78 ? -0.058 23.725 -11.840 1.00 91.50 78 PRO A O 1
ATOM 615 N N . MET A 1 79 ? 1.115 24.195 -9.996 1.00 95.19 79 MET A N 1
ATOM 616 C CA . MET A 1 79 ? 2.236 24.805 -10.725 1.00 95.19 79 MET A CA 1
ATOM 617 C C . MET A 1 79 ? 3.048 23.768 -11.514 1.00 95.19 79 MET A C 1
ATOM 619 O O . MET A 1 79 ? 3.409 24.007 -12.664 1.00 95.19 79 MET A O 1
ATOM 623 N N . VAL A 1 80 ? 3.315 22.599 -10.926 1.00 95.06 80 VAL A N 1
ATOM 624 C CA . VAL A 1 80 ? 3.977 21.472 -11.603 1.00 95.06 80 VAL A CA 1
ATOM 625 C C . VAL A 1 80 ? 3.166 21.034 -12.820 1.00 95.06 80 VAL A C 1
ATOM 627 O O . VAL A 1 80 ? 3.734 20.828 -13.891 1.00 95.06 80 VAL A O 1
ATOM 630 N N . GLU A 1 81 ? 1.844 20.942 -12.674 1.00 94.12 81 GLU A N 1
ATOM 631 C CA . GLU A 1 81 ? 0.931 20.642 -13.773 1.00 94.12 81 GLU A CA 1
ATOM 632 C C . GLU A 1 81 ? 0.975 21.718 -14.867 1.00 94.12 81 GLU A C 1
ATOM 634 O O . GLU A 1 81 ? 1.128 21.382 -16.041 1.00 94.12 81 GLU A O 1
ATOM 639 N N . PHE A 1 82 ? 0.900 23.002 -14.495 1.00 95.44 82 PHE A N 1
ATOM 640 C CA . PHE A 1 82 ? 0.986 24.127 -15.429 1.00 95.44 82 PHE A CA 1
ATOM 641 C C . PHE A 1 82 ? 2.283 24.084 -16.250 1.00 95.44 82 PHE A C 1
ATOM 643 O O . PHE A 1 82 ? 2.246 24.169 -17.478 1.00 95.44 82 PHE A O 1
ATOM 650 N N . ILE A 1 83 ? 3.429 23.892 -15.587 1.00 95.44 83 ILE A N 1
ATOM 651 C CA . ILE A 1 83 ? 4.736 23.805 -16.251 1.00 95.44 83 ILE A CA 1
ATOM 652 C C . ILE A 1 83 ? 4.784 22.583 -17.171 1.00 95.44 83 ILE A C 1
ATOM 654 O O . ILE A 1 83 ? 5.236 22.699 -18.308 1.00 95.44 83 ILE A O 1
ATOM 658 N N . ALA A 1 84 ? 4.304 21.422 -16.719 1.00 94.19 84 ALA A N 1
ATOM 659 C CA . ALA A 1 84 ? 4.303 20.210 -17.532 1.00 94.19 84 ALA A CA 1
ATOM 660 C C . ALA A 1 84 ? 3.440 20.358 -18.794 1.00 94.19 84 ALA A C 1
ATOM 662 O O . ALA A 1 84 ? 3.899 19.999 -19.875 1.00 94.19 84 ALA A O 1
ATOM 663 N N . ARG A 1 85 ? 2.235 20.937 -18.683 1.00 93.62 85 ARG A N 1
ATOM 664 C CA . ARG A 1 85 ? 1.377 21.236 -19.843 1.00 93.62 85 ARG A CA 1
ATOM 665 C C . ARG A 1 85 ? 2.053 22.212 -20.798 1.00 93.62 85 ARG A C 1
ATOM 667 O O . ARG A 1 85 ? 2.079 21.956 -21.990 1.00 93.62 85 ARG A O 1
ATOM 674 N N . PHE A 1 86 ? 2.664 23.277 -20.283 1.00 92.38 86 PHE A N 1
ATOM 675 C CA . PHE A 1 86 ? 3.369 24.254 -21.114 1.00 92.38 86 PHE A CA 1
ATOM 676 C C . PHE A 1 86 ? 4.550 23.645 -21.893 1.00 92.38 86 PHE A C 1
ATOM 678 O O . PHE A 1 86 ? 4.754 23.955 -23.069 1.00 92.38 86 PHE A O 1
ATOM 685 N N . VAL A 1 87 ? 5.338 22.786 -21.240 1.00 89.75 87 VAL A N 1
ATOM 686 C CA . VAL A 1 87 ? 6.475 22.096 -21.869 1.00 89.75 87 VAL A CA 1
ATOM 687 C C . VAL A 1 87 ? 5.987 21.110 -22.935 1.00 89.75 87 VAL A C 1
ATOM 689 O O . VAL A 1 87 ? 6.540 21.084 -24.035 1.00 89.75 87 VAL A O 1
ATOM 692 N N . ASP A 1 88 ? 4.913 20.377 -22.641 1.00 88.75 88 ASP A N 1
ATOM 693 C CA . ASP A 1 88 ? 4.251 19.473 -23.584 1.00 88.75 88 ASP A CA 1
ATOM 694 C C . ASP A 1 88 ? 3.658 20.212 -24.796 1.00 88.75 88 ASP A C 1
ATOM 696 O O . ASP A 1 88 ? 3.941 19.856 -25.936 1.00 88.75 88 ASP A O 1
ATOM 700 N N . ASP A 1 89 ? 2.937 21.316 -24.574 1.00 87.00 89 ASP A N 1
ATOM 701 C CA . ASP A 1 89 ? 2.392 22.179 -25.634 1.00 87.00 89 ASP A CA 1
ATOM 702 C C . ASP A 1 89 ? 3.507 22.787 -26.513 1.00 87.00 89 ASP A C 1
ATOM 704 O O . ASP A 1 89 ? 3.272 23.169 -27.660 1.00 87.00 89 ASP A O 1
ATOM 708 N N . SER A 1 90 ? 4.741 22.844 -25.999 1.00 83.19 90 SER A N 1
ATOM 709 C CA . SER A 1 90 ? 5.941 23.246 -26.746 1.00 83.19 90 SER A CA 1
ATOM 710 C C . SER A 1 90 ? 6.605 22.089 -27.514 1.00 83.19 90 SER A C 1
ATOM 712 O O . SER A 1 90 ? 7.691 22.264 -28.072 1.00 83.19 90 SER A O 1
ATOM 714 N N . GLY A 1 91 ? 5.984 20.906 -27.543 1.00 80.31 91 GLY A N 1
ATOM 715 C CA . GLY A 1 91 ? 6.458 19.712 -28.246 1.00 80.31 91 GLY A CA 1
ATOM 716 C C . GLY A 1 91 ? 7.580 18.954 -27.532 1.00 80.31 91 GLY A C 1
ATOM 717 O O . GLY A 1 91 ? 8.269 18.151 -28.161 1.00 80.31 91 GLY A O 1
ATOM 718 N N . ILE A 1 92 ? 7.806 19.216 -26.242 1.00 85.31 92 ILE A N 1
ATOM 719 C CA . ILE A 1 92 ? 8.840 18.554 -25.442 1.00 85.31 92 ILE A CA 1
ATOM 720 C C . ILE A 1 92 ? 8.160 17.658 -24.417 1.00 85.31 92 ILE A C 1
ATOM 722 O O . ILE A 1 92 ? 7.330 18.125 -23.651 1.00 85.31 92 ILE A O 1
ATOM 726 N N . SER A 1 93 ? 8.551 16.387 -24.338 1.00 89.12 93 SER A N 1
ATOM 727 C CA . SER A 1 93 ? 7.981 15.463 -23.355 1.00 89.12 93 SER A CA 1
ATOM 728 C C . SER A 1 93 ? 8.630 15.683 -21.970 1.00 89.12 93 SER A C 1
ATOM 730 O O . SER A 1 93 ? 9.853 15.516 -21.829 1.00 89.12 93 SER A O 1
ATOM 732 N N . PRO A 1 94 ? 7.863 16.102 -20.940 1.00 93.56 94 PRO A N 1
ATOM 733 C CA . PRO A 1 94 ? 8.402 16.356 -19.611 1.00 93.56 94 PRO A CA 1
ATOM 734 C C . PRO A 1 94 ? 8.358 15.105 -18.723 1.00 93.56 94 PRO A C 1
ATOM 736 O O . PRO A 1 94 ? 7.453 14.271 -18.817 1.00 93.56 94 PRO A O 1
ATOM 739 N N . LEU A 1 95 ? 9.311 15.015 -17.794 1.00 94.81 95 LEU A N 1
ATOM 740 C CA . LEU A 1 95 ? 9.303 14.070 -16.679 1.00 94.81 95 LEU A CA 1
ATOM 741 C C . LEU A 1 95 ? 9.032 14.814 -15.368 1.00 94.81 95 LEU A C 1
ATOM 743 O O . LEU A 1 95 ? 9.900 15.511 -14.846 1.00 94.81 95 LEU A O 1
ATOM 747 N N . ILE A 1 96 ? 7.846 14.624 -14.799 1.00 95.44 96 ILE A N 1
ATOM 748 C CA . ILE A 1 96 ? 7.532 15.053 -13.439 1.00 95.44 96 ILE A CA 1
ATOM 749 C C . ILE A 1 96 ? 8.150 14.051 -12.466 1.00 95.44 96 ILE A C 1
ATOM 751 O O . ILE A 1 96 ? 7.850 12.859 -12.516 1.00 95.44 96 ILE A O 1
ATOM 755 N N . LEU A 1 97 ? 8.984 14.526 -11.549 1.00 92.19 97 LEU A N 1
ATOM 756 C CA . LEU A 1 97 ? 9.506 13.737 -10.440 1.00 92.19 97 LEU A CA 1
ATOM 757 C C . LEU A 1 97 ? 8.821 14.186 -9.156 1.00 92.19 97 LEU A C 1
ATOM 759 O O . LEU A 1 97 ? 8.944 15.350 -8.786 1.00 92.19 97 LEU A O 1
ATOM 763 N N . THR A 1 98 ? 8.184 13.261 -8.440 1.00 88.06 98 THR A N 1
ATOM 764 C CA . THR A 1 98 ? 7.567 13.490 -7.119 1.00 88.06 98 THR A CA 1
ATOM 765 C C . THR A 1 98 ? 7.938 12.372 -6.129 1.00 88.06 98 THR A C 1
ATOM 767 O O . THR A 1 98 ? 8.463 11.328 -6.512 1.00 88.06 98 THR A O 1
ATOM 770 N N . ARG A 1 99 ? 7.765 12.597 -4.818 1.00 76.81 99 ARG A N 1
ATOM 771 C CA . ARG A 1 99 ? 8.192 11.663 -3.749 1.00 76.81 99 ARG A CA 1
ATOM 772 C C . ARG A 1 99 ? 7.087 10.679 -3.383 1.00 76.81 99 ARG A C 1
ATOM 774 O O . ARG A 1 99 ? 7.401 9.638 -2.823 1.00 76.81 99 ARG A O 1
ATOM 781 N N . GLY A 1 100 ? 5.834 10.993 -3.723 1.00 64.31 100 GLY A N 1
ATOM 782 C CA . GLY A 1 100 ? 4.678 10.140 -3.440 1.00 64.31 100 GLY A CA 1
ATOM 783 C C . GLY A 1 100 ? 4.277 10.134 -1.962 1.00 64.31 100 GLY A C 1
ATOM 784 O O . GLY A 1 100 ? 4.205 9.072 -1.350 1.00 64.31 100 GLY A O 1
ATOM 785 N N . TYR A 1 101 ? 4.047 11.308 -1.366 1.00 57.72 101 TYR A N 1
ATOM 786 C CA . TYR A 1 101 ? 3.615 11.417 0.032 1.00 57.72 101 TYR A CA 1
ATOM 787 C C . TYR A 1 101 ? 2.134 11.034 0.252 1.00 57.72 101 TYR A C 1
ATOM 789 O O . TYR A 1 101 ? 1.311 11.115 -0.655 1.00 57.72 101 TYR A O 1
ATOM 797 N N . ALA A 1 102 ? 1.829 10.610 1.488 1.00 49.53 102 ALA A N 1
ATOM 798 C CA . ALA A 1 102 ? 0.522 10.665 2.160 1.00 49.53 102 ALA A CA 1
ATOM 799 C C . ALA A 1 102 ? -0.737 10.356 1.310 1.00 49.53 102 ALA A C 1
ATOM 801 O O . ALA A 1 102 ? -1.671 11.148 1.237 1.00 49.53 102 ALA A O 1
ATOM 802 N N . GLY A 1 103 ? -0.772 9.163 0.706 1.00 48.81 103 GLY A N 1
ATOM 803 C CA . GLY A 1 103 ? -1.952 8.633 0.004 1.00 48.81 103 GLY A CA 1
ATOM 804 C C . GLY A 1 103 ? -1.854 8.651 -1.524 1.00 48.81 103 GLY A C 1
ATOM 805 O O . GLY A 1 103 ? -2.638 7.969 -2.182 1.00 48.81 103 GLY A O 1
ATOM 806 N N . GLY A 1 104 ? -0.860 9.343 -2.097 1.00 67.06 104 GLY A N 1
ATOM 807 C CA . GLY A 1 104 ? -0.619 9.356 -3.547 1.00 67.06 104 GLY A CA 1
ATOM 808 C C . GLY A 1 104 ? -1.688 10.096 -4.359 1.00 67.06 104 GLY A C 1
ATOM 809 O O . GLY A 1 104 ? -1.755 9.919 -5.576 1.00 67.06 104 GLY A O 1
ATOM 810 N N . ASP A 1 105 ? -2.500 10.915 -3.692 1.00 72.75 105 ASP A N 1
ATOM 811 C CA . ASP A 1 105 ? -3.534 11.772 -4.274 1.00 72.75 105 ASP A CA 1
ATOM 812 C C . ASP A 1 105 ? -2.963 12.724 -5.334 1.00 72.75 105 ASP A C 1
ATOM 814 O O . ASP A 1 105 ? -3.485 12.784 -6.441 1.00 72.75 105 ASP A O 1
ATOM 818 N N . GLU A 1 106 ? -1.822 13.363 -5.064 1.00 79.19 106 GLU A N 1
ATOM 819 C CA . GLU A 1 106 ? -1.137 14.255 -6.017 1.00 79.19 106 GLU A CA 1
ATOM 820 C C . GLU A 1 106 ? -0.760 13.540 -7.324 1.00 79.19 106 GLU A C 1
ATOM 822 O O . GLU A 1 106 ? -0.960 14.063 -8.418 1.00 79.19 106 GLU A O 1
ATOM 827 N N . VAL A 1 107 ? -0.257 12.304 -7.230 1.00 84.50 107 VAL A N 1
ATOM 828 C CA . VAL A 1 107 ? 0.115 11.500 -8.406 1.00 84.50 107 VAL A CA 1
ATOM 829 C C . VAL A 1 107 ? -1.123 11.087 -9.197 1.00 84.50 107 VAL A C 1
ATOM 831 O O . VAL A 1 107 ? -1.087 11.075 -10.427 1.00 84.50 107 VAL A O 1
ATOM 834 N N . ARG A 1 108 ? -2.209 10.718 -8.510 1.00 84.94 108 ARG A N 1
ATOM 835 C CA . ARG A 1 108 ? -3.473 10.324 -9.148 1.00 84.94 108 ARG A CA 1
ATOM 836 C C . ARG A 1 108 ? -4.126 11.508 -9.856 1.00 84.94 108 ARG A C 1
ATOM 838 O O . ARG A 1 108 ? -4.483 11.361 -11.021 1.00 84.94 108 ARG A O 1
ATOM 845 N N . MET A 1 109 ? -4.158 12.671 -9.208 1.00 85.25 109 MET A N 1
ATOM 846 C CA . MET A 1 109 ? -4.627 13.927 -9.790 1.00 85.25 109 MET A CA 1
ATOM 847 C C . MET A 1 109 ? -3.826 14.282 -11.051 1.00 85.25 109 MET A C 1
ATOM 849 O O . MET A 1 109 ? -4.405 14.440 -12.124 1.00 85.25 109 MET A O 1
ATOM 853 N N . LEU A 1 110 ? -2.487 14.298 -10.971 1.00 88.50 110 LEU A N 1
ATOM 854 C CA . LEU A 1 110 ? -1.627 14.580 -12.129 1.00 88.50 110 LEU A CA 1
ATOM 855 C C . LEU A 1 110 ? -1.846 13.577 -13.273 1.00 88.50 110 LEU A C 1
ATOM 857 O O . LEU A 1 110 ? -1.905 13.973 -14.434 1.00 88.50 110 LEU A O 1
ATOM 861 N N . ARG A 1 111 ? -2.006 12.282 -12.969 1.00 88.38 111 ARG A N 1
ATOM 862 C CA . ARG A 1 111 ? -2.312 11.254 -13.982 1.00 88.38 111 ARG A CA 1
ATOM 863 C C . ARG A 1 111 ? -3.668 11.472 -14.646 1.00 88.38 111 ARG A C 1
ATOM 865 O O . ARG A 1 111 ? -3.771 11.261 -15.850 1.00 88.38 111 ARG A O 1
ATOM 872 N N . ARG A 1 112 ? -4.688 11.875 -13.882 1.00 86.94 112 ARG A N 1
ATOM 873 C CA . ARG A 1 112 ? -6.032 12.172 -14.398 1.00 86.94 112 ARG A CA 1
ATOM 874 C C . ARG A 1 112 ? -6.010 13.400 -15.309 1.00 86.94 112 ARG A C 1
ATOM 876 O O . ARG A 1 112 ? -6.590 13.362 -16.386 1.00 86.94 112 ARG A O 1
ATOM 883 N N . HIS A 1 113 ? -5.305 14.456 -14.912 1.00 87.00 113 HIS A N 1
ATOM 884 C CA . HIS A 1 113 ? -5.247 15.716 -15.660 1.00 87.00 113 HIS A CA 1
ATOM 885 C C . HIS A 1 113 ? -4.377 15.658 -16.918 1.00 87.00 113 HIS A C 1
ATOM 887 O O . HIS A 1 113 ? -4.645 16.361 -17.890 1.00 87.00 113 HIS A O 1
ATOM 893 N N . LEU A 1 114 ? -3.329 14.833 -16.903 1.00 89.69 114 LEU A N 1
ATOM 894 C CA . LEU A 1 114 ? -2.358 14.717 -17.994 1.00 89.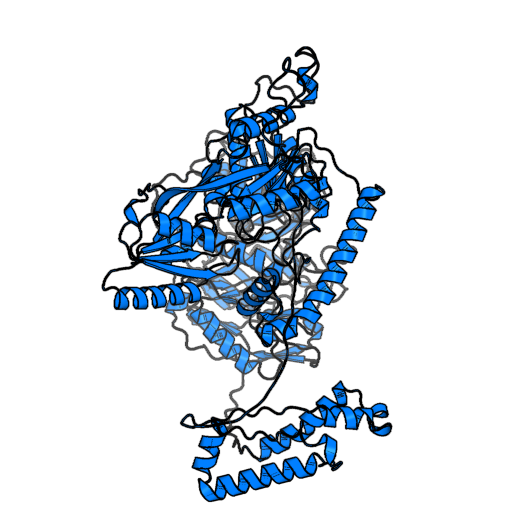69 114 LEU A CA 1
ATOM 895 C C . LEU A 1 114 ? -2.581 13.460 -18.845 1.00 89.69 114 LEU A C 1
ATOM 897 O O . LEU A 1 114 ? -1.701 13.055 -19.605 1.00 89.69 114 LEU A O 1
ATOM 901 N N . ILE A 1 115 ? -3.750 12.824 -18.725 1.00 85.38 115 ILE A N 1
ATOM 902 C CA . ILE A 1 115 ? -4.099 11.654 -19.526 1.00 85.38 115 ILE A CA 1
ATOM 903 C C . ILE A 1 115 ? -4.080 12.001 -21.022 1.00 85.38 115 ILE A C 1
ATOM 905 O O . ILE A 1 115 ? -4.558 13.052 -21.443 1.00 85.38 115 ILE A O 1
ATOM 909 N N . GLY A 1 116 ? -3.486 11.123 -21.833 1.00 81.50 116 GLY A N 1
ATOM 910 C CA . GLY A 1 116 ? -3.351 11.333 -23.279 1.00 81.50 116 GLY A CA 1
ATOM 911 C C . GLY A 1 116 ? -2.243 12.306 -23.700 1.00 81.50 116 GLY A C 1
ATOM 912 O O . GLY A 1 116 ? -2.013 12.452 -24.896 1.00 81.50 116 GLY A O 1
ATOM 913 N N . ARG A 1 117 ? -1.524 12.926 -22.754 1.00 88.75 117 ARG A N 1
ATOM 914 C CA . ARG A 1 117 ? -0.331 13.737 -23.030 1.00 88.75 117 ARG A CA 1
ATOM 915 C C . ARG A 1 117 ? 0.945 12.905 -22.845 1.00 88.75 117 ARG A C 1
ATOM 917 O O . ARG A 1 117 ? 0.977 12.041 -21.965 1.00 88.75 117 ARG A O 1
ATOM 924 N N . PRO A 1 118 ? 2.027 13.154 -23.601 1.00 86.81 118 PRO A N 1
ATOM 925 C CA . PRO A 1 118 ? 3.307 12.458 -23.464 1.00 86.81 118 PRO A CA 1
ATOM 926 C C . PRO A 1 118 ? 4.098 12.914 -22.219 1.00 86.81 118 PRO A C 1
ATOM 928 O O . PRO A 1 118 ? 5.321 13.039 -22.270 1.00 86.81 118 PRO A O 1
ATOM 931 N N . VAL A 1 119 ? 3.432 13.120 -21.079 1.00 91.06 119 VAL A N 1
ATOM 932 C CA . VAL A 1 119 ? 4.049 13.472 -19.794 1.00 91.06 119 VAL A CA 1
ATOM 933 C C . VAL A 1 119 ? 4.347 12.213 -18.985 1.00 91.06 119 VAL A C 1
ATOM 935 O O . VAL A 1 119 ? 3.500 11.337 -18.810 1.00 91.06 119 VAL A O 1
ATOM 938 N N . LYS A 1 120 ? 5.564 12.122 -18.452 1.00 93.38 120 LYS A N 1
ATOM 939 C CA . LYS A 1 120 ? 6.025 10.994 -17.643 1.00 93.38 120 LYS A CA 1
ATOM 940 C C . LYS A 1 120 ? 6.002 11.404 -16.174 1.00 93.38 120 LYS A C 1
ATOM 942 O O . LYS A 1 120 ? 6.403 12.511 -15.840 1.00 93.38 120 LYS A O 1
ATOM 947 N N . ILE A 1 121 ? 5.545 10.522 -15.286 1.00 93.00 121 ILE A N 1
ATOM 948 C CA . ILE A 1 121 ? 5.489 10.789 -13.839 1.00 93.00 121 ILE A CA 1
ATOM 949 C C . ILE A 1 121 ? 6.295 9.713 -13.109 1.00 93.00 121 ILE A C 1
ATOM 951 O O . ILE A 1 121 ? 5.866 8.560 -13.020 1.00 93.00 121 ILE A O 1
ATOM 955 N N . GLY A 1 122 ? 7.461 10.096 -12.595 1.00 87.25 122 GLY A N 1
ATOM 956 C CA . GLY A 1 122 ? 8.328 9.273 -11.761 1.00 87.25 122 GLY A CA 1
ATOM 957 C C . GLY A 1 122 ? 8.078 9.529 -10.278 1.00 87.25 122 GLY A C 1
ATOM 958 O O . GLY A 1 122 ? 8.122 10.671 -9.819 1.00 87.25 122 GLY A O 1
ATOM 959 N N . VAL A 1 123 ? 7.830 8.460 -9.521 1.00 87.50 123 VAL A N 1
ATOM 960 C CA . VAL A 1 123 ? 7.591 8.522 -8.074 1.00 87.50 123 VAL A CA 1
ATOM 961 C C . VAL A 1 123 ? 8.720 7.801 -7.351 1.00 87.50 123 VAL A C 1
ATOM 963 O O . VAL A 1 123 ? 8.985 6.642 -7.655 1.00 87.50 123 VAL A O 1
ATOM 966 N N . GLY A 1 124 ? 9.380 8.472 -6.407 1.00 78.06 124 GLY A N 1
ATOM 967 C CA . GLY A 1 124 ? 10.428 7.852 -5.596 1.00 78.06 124 GLY A CA 1
ATOM 968 C C . GLY A 1 124 ? 11.090 8.809 -4.607 1.00 78.06 124 GLY A C 1
ATOM 969 O O . GLY A 1 124 ? 11.129 10.026 -4.803 1.00 78.06 124 GLY A O 1
ATOM 970 N N . ALA A 1 125 ? 11.635 8.268 -3.515 1.00 74.69 125 ALA A N 1
ATOM 971 C CA . ALA A 1 125 ? 12.381 9.070 -2.541 1.00 74.69 125 ALA A CA 1
ATOM 972 C C . ALA A 1 125 ? 13.731 9.552 -3.106 1.00 74.69 125 ALA A C 1
ATOM 974 O O . ALA A 1 125 ? 14.139 10.689 -2.851 1.00 74.69 125 ALA A O 1
ATOM 975 N N . ASN A 1 126 ? 14.399 8.712 -3.905 1.00 83.12 126 ASN A N 1
ATOM 976 C CA . ASN A 1 126 ? 15.628 9.058 -4.612 1.00 83.12 126 ASN A CA 1
ATOM 977 C C . ASN A 1 126 ? 15.311 9.543 -6.033 1.00 83.12 126 ASN A C 1
ATOM 979 O O . ASN A 1 126 ? 15.315 8.772 -6.990 1.00 83.12 126 ASN A O 1
ATOM 983 N N . ARG A 1 127 ? 15.058 10.849 -6.159 1.00 85.75 127 ARG A N 1
ATOM 984 C CA . ARG A 1 127 ? 14.640 11.488 -7.417 1.00 85.75 127 ARG A CA 1
ATOM 985 C C . ARG A 1 127 ? 15.653 11.305 -8.548 1.00 85.75 127 ARG A C 1
ATOM 987 O O . ARG A 1 127 ? 15.250 11.194 -9.699 1.00 85.75 127 ARG A O 1
ATOM 994 N N . ALA A 1 128 ? 16.944 11.230 -8.233 1.00 84.00 128 ALA A N 1
ATOM 995 C CA . ALA A 1 128 ? 17.985 11.020 -9.231 1.00 84.00 128 ALA A CA 1
ATOM 996 C C . ALA A 1 128 ? 17.968 9.596 -9.802 1.00 84.00 128 ALA A C 1
ATOM 998 O O . ALA A 1 128 ? 18.036 9.417 -11.015 1.00 84.00 128 ALA A O 1
ATOM 999 N N . ALA A 1 129 ? 17.811 8.589 -8.937 1.00 84.25 129 ALA A N 1
ATOM 1000 C CA . ALA A 1 129 ? 17.670 7.198 -9.366 1.00 84.25 129 ALA A CA 1
ATOM 1001 C C . ALA A 1 129 ? 16.379 6.988 -10.171 1.00 84.25 129 ALA A C 1
ATOM 1003 O O . ALA A 1 129 ? 16.397 6.323 -11.205 1.00 84.25 129 ALA A O 1
ATOM 1004 N N . THR A 1 130 ? 15.275 7.616 -9.749 1.00 86.19 130 THR A N 1
ATOM 1005 C CA . THR A 1 130 ? 14.022 7.617 -10.516 1.00 86.19 130 THR A CA 1
ATOM 1006 C C . THR A 1 130 ? 14.206 8.276 -11.884 1.00 86.19 130 THR A C 1
ATOM 1008 O O . THR A 1 130 ? 13.729 7.748 -12.879 1.00 86.19 130 THR A O 1
ATOM 1011 N N . ALA A 1 131 ? 14.923 9.399 -11.978 1.00 86.75 131 ALA A N 1
ATOM 1012 C CA . ALA A 1 131 ? 15.222 10.012 -13.271 1.00 86.75 131 ALA A CA 1
ATOM 1013 C C . ALA A 1 131 ? 16.038 9.074 -14.173 1.00 86.75 131 ALA A C 1
ATOM 1015 O O . ALA A 1 131 ? 15.707 8.907 -15.344 1.00 86.75 131 ALA A O 1
ATOM 1016 N N . ALA A 1 132 ? 17.064 8.419 -13.619 1.00 86.69 132 ALA A N 1
ATOM 1017 C CA . ALA A 1 132 ? 17.925 7.498 -14.355 1.00 86.69 132 ALA A CA 1
ATOM 1018 C C . ALA A 1 132 ? 17.152 6.316 -14.966 1.00 86.69 132 ALA A C 1
ATOM 1020 O O . ALA A 1 132 ? 17.348 6.017 -16.142 1.00 86.69 132 ALA A O 1
ATOM 1021 N N . SER A 1 133 ? 16.226 5.698 -14.224 1.00 87.31 133 SER A N 1
ATOM 1022 C CA . SER A 1 133 ? 15.412 4.592 -14.755 1.00 87.31 133 SER A CA 1
ATOM 1023 C C . SER A 1 133 ? 14.453 5.040 -15.863 1.00 87.31 133 SER A C 1
ATOM 1025 O O . SER A 1 133 ? 14.195 4.303 -16.815 1.00 87.31 133 SER A O 1
ATOM 1027 N N . PHE A 1 134 ? 13.947 6.273 -15.786 1.00 88.75 134 PHE A N 1
ATOM 1028 C CA . PHE A 1 134 ? 13.118 6.847 -16.843 1.00 88.75 134 PHE A CA 1
ATOM 1029 C C . PHE A 1 134 ? 13.936 7.198 -18.088 1.00 88.75 134 PHE A C 1
ATOM 1031 O O . PHE A 1 134 ? 13.455 6.972 -19.195 1.00 88.75 134 PHE A O 1
ATOM 1038 N N . PHE A 1 135 ? 15.170 7.677 -17.933 1.00 87.88 135 PHE A N 1
ATOM 1039 C CA . PHE A 1 135 ? 16.080 7.887 -19.059 1.00 87.88 135 PHE A CA 1
ATOM 1040 C C . PHE A 1 135 ? 16.465 6.584 -19.753 1.00 87.88 135 PHE A C 1
ATOM 1042 O O . PHE A 1 135 ? 16.507 6.543 -20.977 1.00 87.88 135 PHE A O 1
ATOM 1049 N N . GLU A 1 136 ? 16.693 5.512 -18.997 1.00 81.75 136 GLU A N 1
ATOM 1050 C CA . GLU A 1 136 ? 16.952 4.187 -19.564 1.00 81.75 136 GLU A CA 1
ATOM 1051 C C . GLU A 1 136 ? 15.749 3.668 -20.364 1.00 81.75 136 GLU A C 1
ATOM 1053 O O . GLU A 1 136 ? 15.906 3.093 -21.441 1.00 81.75 136 GLU A O 1
ATOM 1058 N N . LYS A 1 137 ? 14.535 3.915 -19.863 1.00 83.94 137 LYS A N 1
ATOM 1059 C CA . LYS A 1 137 ? 13.298 3.434 -20.480 1.00 83.94 137 LYS A CA 1
ATOM 1060 C C . LYS A 1 137 ? 12.844 4.249 -21.694 1.00 83.94 137 LYS A C 1
ATOM 1062 O O . LYS A 1 137 ? 12.399 3.665 -22.681 1.00 83.94 137 LYS A O 1
ATOM 1067 N N . TYR A 1 138 ? 12.872 5.575 -21.596 1.00 82.44 138 TYR A N 1
ATOM 1068 C CA . TYR A 1 138 ? 12.266 6.480 -22.580 1.00 82.44 138 TYR A CA 1
ATOM 1069 C C . TYR A 1 138 ? 13.293 7.257 -23.407 1.00 82.44 138 TYR A C 1
ATOM 1071 O O . TYR A 1 138 ? 12.912 7.896 -24.381 1.00 82.44 138 TYR A O 1
ATOM 1079 N N . GLY A 1 139 ? 14.579 7.197 -23.053 1.00 84.50 139 GLY A N 1
ATOM 1080 C CA . GLY A 1 139 ? 15.599 8.069 -23.627 1.00 84.50 139 GLY A CA 1
ATOM 1081 C C . GLY A 1 139 ? 15.488 9.507 -23.117 1.00 84.50 139 GLY A C 1
ATOM 1082 O O . GLY A 1 139 ? 14.584 9.869 -22.355 1.00 84.50 139 GLY A O 1
ATOM 1083 N N . TYR A 1 140 ? 16.434 10.344 -23.531 1.00 84.94 140 TYR A N 1
ATOM 1084 C CA . TYR A 1 140 ? 16.419 11.772 -23.242 1.00 84.94 140 TYR A CA 1
ATOM 1085 C C . TYR A 1 140 ? 17.051 12.576 -24.373 1.00 84.94 140 TYR A C 1
ATOM 1087 O O . TYR A 1 140 ? 17.929 12.088 -25.084 1.00 84.94 140 TYR A O 1
ATOM 1095 N N . ILE A 1 141 ? 16.638 13.833 -24.492 1.00 80.44 141 ILE A N 1
ATOM 1096 C CA . ILE A 1 141 ? 17.154 14.765 -25.494 1.00 80.44 141 ILE A CA 1
ATOM 1097 C C . ILE A 1 141 ? 18.313 15.547 -24.868 1.00 80.44 141 ILE A C 1
ATOM 1099 O O . ILE A 1 141 ? 18.082 16.351 -23.968 1.00 80.44 141 ILE A O 1
ATOM 1103 N N . ASP A 1 142 ? 19.557 15.344 -25.325 1.00 68.94 142 ASP A N 1
ATOM 1104 C CA . ASP A 1 142 ? 20.691 16.158 -24.852 1.00 68.94 142 ASP A CA 1
ATOM 1105 C C . ASP A 1 142 ? 20.589 17.588 -25.433 1.00 68.94 142 ASP A C 1
ATOM 1107 O O . ASP A 1 142 ? 20.732 17.769 -26.650 1.00 68.94 142 ASP A O 1
ATOM 1111 N N . PRO A 1 143 ? 20.408 18.635 -24.603 1.00 60.00 143 PRO A N 1
ATOM 1112 C CA . PRO A 1 143 ? 20.297 20.016 -25.080 1.00 60.00 143 PRO A CA 1
ATOM 1113 C C . PRO A 1 143 ? 21.559 20.506 -25.805 1.00 60.00 143 PRO A C 1
ATOM 1115 O O . PRO A 1 143 ? 21.502 21.436 -26.613 1.00 60.00 143 PRO A O 1
ATOM 1118 N N . ARG A 1 144 ? 22.720 19.893 -25.533 1.00 54.72 144 ARG A N 1
ATOM 1119 C CA . ARG A 1 144 ? 24.009 20.242 -26.153 1.00 54.72 144 ARG A CA 1
ATOM 1120 C C . ARG A 1 144 ? 24.115 19.734 -27.590 1.00 54.72 144 ARG A C 1
ATOM 1122 O O . ARG A 1 144 ? 24.918 20.269 -28.352 1.00 54.72 144 ARG A O 1
ATOM 1129 N N . CYS A 1 145 ? 23.278 18.773 -27.981 1.00 51.00 145 CYS A N 1
ATOM 1130 C CA . CYS A 1 145 ? 23.305 18.156 -29.303 1.00 51.00 145 CYS A CA 1
ATOM 1131 C C . CYS A 1 145 ? 22.585 18.944 -30.408 1.00 51.00 145 CYS A C 1
ATOM 1133 O O . CYS A 1 145 ? 22.770 18.640 -31.579 1.00 51.00 145 CYS A O 1
ATOM 1135 N N . ARG A 1 146 ? 21.857 20.025 -30.086 1.00 46.34 146 ARG A N 1
ATOM 1136 C CA . ARG A 1 146 ? 21.293 20.945 -31.099 1.00 46.34 146 ARG A CA 1
ATOM 1137 C C . ARG A 1 146 ? 22.323 21.893 -31.740 1.00 46.34 146 ARG A C 1
ATOM 1139 O O . ARG A 1 146 ? 21.974 22.623 -32.661 1.00 46.34 146 ARG A O 1
ATOM 1146 N N . LYS A 1 147 ? 23.574 21.927 -31.253 1.00 40.94 147 LYS A N 1
ATOM 1147 C CA . LYS A 1 147 ? 24.626 22.855 -31.724 1.00 40.94 147 LYS A CA 1
ATOM 1148 C C . LYS A 1 147 ? 25.496 22.325 -32.870 1.00 40.94 147 LYS A C 1
ATOM 1150 O O . LYS A 1 147 ? 26.251 23.110 -33.435 1.00 40.94 147 LYS A O 1
ATOM 1155 N N . PHE A 1 148 ? 25.420 21.041 -33.213 1.00 35.72 148 PHE A N 1
ATOM 1156 C CA . PHE A 1 148 ? 26.234 20.433 -34.268 1.00 35.72 148 PHE A CA 1
ATOM 1157 C C . PHE A 1 148 ? 25.360 19.565 -35.176 1.00 35.72 148 PHE A C 1
ATOM 1159 O O . PHE A 1 148 ? 24.453 18.899 -34.693 1.00 35.72 148 PHE A O 1
ATOM 1166 N N . SER A 1 149 ? 25.652 19.619 -36.480 1.00 34.66 149 SER A N 1
ATOM 1167 C CA . SER A 1 149 ? 25.089 18.806 -37.570 1.00 34.66 149 SER A CA 1
ATOM 1168 C C . SER A 1 149 ? 24.555 17.434 -37.125 1.00 34.66 149 SER A C 1
ATOM 1170 O O . SER A 1 149 ? 25.248 16.708 -36.410 1.00 34.66 149 SER A O 1
ATOM 1172 N N . GLU A 1 150 ? 23.361 17.076 -37.617 1.00 39.84 150 GLU A N 1
ATOM 1173 C CA . GLU A 1 150 ? 22.528 15.889 -37.317 1.00 39.84 150 GLU A CA 1
ATOM 1174 C C . GLU A 1 150 ? 23.236 14.516 -37.301 1.00 39.84 150 GLU A C 1
ATOM 1176 O O . GLU A 1 150 ? 22.647 13.521 -36.887 1.00 39.84 150 GLU A O 1
ATOM 1181 N N . SER A 1 151 ? 24.500 14.415 -37.707 1.00 40.16 151 SER A N 1
ATOM 1182 C CA . SER A 1 151 ? 25.200 13.147 -37.920 1.00 40.16 151 SER A CA 1
ATOM 1183 C C . SER A 1 151 ? 25.980 12.590 -36.722 1.00 40.16 151 SER A C 1
ATOM 1185 O O . SER A 1 151 ? 26.389 11.433 -36.778 1.00 40.16 151 SER A O 1
ATOM 1187 N N . THR A 1 152 ? 26.219 13.351 -35.646 1.00 38.47 152 THR A N 1
ATOM 1188 C CA . THR A 1 152 ? 27.209 12.933 -34.616 1.00 38.47 152 THR A CA 1
ATOM 1189 C C . THR A 1 152 ? 26.660 12.856 -33.188 1.00 38.47 152 THR A C 1
ATOM 1191 O O . THR A 1 152 ? 27.397 12.569 -32.249 1.00 38.47 152 THR A O 1
ATOM 1194 N N . CYS A 1 153 ? 25.359 13.075 -33.007 1.00 41.56 153 CYS A N 1
ATOM 1195 C CA . CYS A 1 153 ? 24.747 13.294 -31.696 1.00 41.56 153 CYS A CA 1
ATOM 1196 C C . CYS A 1 153 ? 23.728 12.219 -31.297 1.00 41.56 153 CYS A C 1
ATOM 1198 O O . CYS A 1 153 ? 22.709 12.498 -30.672 1.00 41.56 153 CYS A O 1
ATOM 1200 N N . ILE A 1 154 ? 24.018 10.965 -31.641 1.00 43.22 154 ILE A N 1
ATOM 1201 C CA . ILE A 1 154 ? 23.247 9.813 -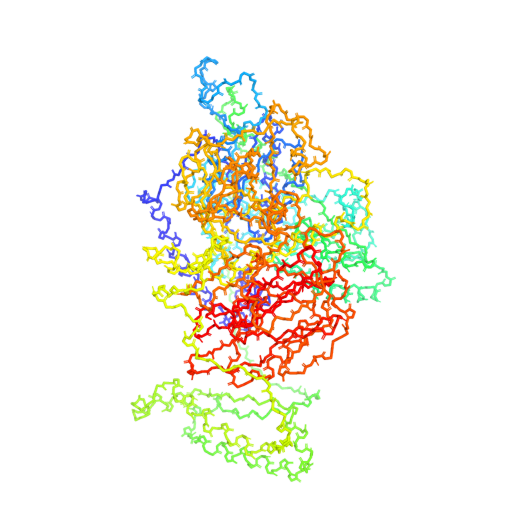31.179 1.00 43.22 154 ILE A CA 1
ATOM 1202 C C . ILE A 1 154 ? 24.022 9.172 -30.031 1.00 43.22 154 ILE A C 1
ATOM 1204 O O . ILE A 1 154 ? 24.855 8.283 -30.224 1.00 43.22 154 ILE A O 1
ATOM 1208 N N . GLY A 1 155 ? 23.748 9.619 -28.809 1.00 41.16 155 GLY A N 1
ATOM 1209 C CA . GLY A 1 155 ? 24.093 8.845 -27.624 1.00 41.16 155 GLY A CA 1
ATOM 1210 C C . GLY A 1 155 ? 23.257 7.565 -27.606 1.00 41.16 155 GLY A C 1
ATOM 1211 O O . GLY A 1 155 ? 22.153 7.594 -27.093 1.00 41.16 155 GLY A O 1
ATOM 1212 N N . ARG A 1 156 ? 23.770 6.479 -28.218 1.00 39.75 156 ARG A N 1
ATOM 1213 C CA . ARG A 1 156 ? 23.321 5.063 -28.131 1.00 39.75 156 ARG A CA 1
ATOM 1214 C C . ARG A 1 156 ? 21.794 4.895 -27.937 1.00 39.75 156 ARG A C 1
ATOM 1216 O O . ARG A 1 156 ? 21.324 4.869 -26.811 1.00 39.75 156 ARG A O 1
ATOM 1223 N N . LYS A 1 157 ? 20.961 4.684 -28.960 1.00 34.12 157 LYS A N 1
ATOM 1224 C CA . LYS A 1 157 ? 20.918 3.535 -29.890 1.00 34.12 157 LYS A CA 1
ATOM 1225 C C . LYS A 1 157 ? 19.953 3.932 -31.028 1.00 34.12 157 LYS A C 1
ATOM 1227 O O . LYS A 1 157 ? 18.771 4.134 -30.766 1.00 34.12 157 LYS A O 1
ATOM 1232 N N . LEU A 1 158 ? 20.432 4.070 -32.268 1.00 34.41 158 LEU A N 1
ATOM 1233 C CA . LEU A 1 158 ? 19.587 4.474 -33.400 1.00 34.41 158 LEU A CA 1
ATOM 1234 C C . LEU A 1 158 ? 18.805 3.276 -33.955 1.00 34.41 158 LEU A C 1
ATOM 1236 O O . LEU A 1 158 ? 19.361 2.426 -34.646 1.00 34.41 158 LEU A O 1
ATOM 1240 N N . GLY A 1 159 ? 17.508 3.237 -33.669 1.00 32.53 159 GLY A N 1
ATOM 1241 C CA . GLY A 1 159 ? 16.502 2.775 -34.620 1.00 32.53 159 GLY A CA 1
ATOM 1242 C C . GLY A 1 159 ? 15.782 4.019 -35.128 1.00 32.53 159 GLY A C 1
ATOM 1243 O O . GLY A 1 159 ? 15.237 4.774 -34.330 1.00 32.53 159 GLY A O 1
ATOM 1244 N N . SER A 1 160 ? 15.855 4.271 -36.429 1.00 35.19 160 SER A N 1
ATOM 1245 C CA . SER A 1 160 ? 15.334 5.453 -37.114 1.00 35.19 160 SER A CA 1
ATOM 1246 C C . SER A 1 160 ? 13.828 5.644 -36.903 1.00 35.19 160 SER A C 1
ATOM 1248 O O . SER A 1 160 ? 13.038 4.977 -37.558 1.00 35.19 160 SER A O 1
ATOM 1250 N N . HIS A 1 161 ? 13.454 6.536 -35.986 1.00 36.62 161 HIS A N 1
ATOM 1251 C CA . HIS A 1 161 ? 12.228 7.344 -35.935 1.00 36.62 161 HIS A CA 1
ATOM 1252 C C . HIS A 1 161 ? 12.376 8.234 -34.690 1.00 36.62 161 HIS A C 1
ATOM 1254 O O . HIS A 1 161 ? 12.520 7.689 -33.597 1.00 36.62 161 HIS A O 1
ATOM 1260 N N . MET A 1 162 ? 12.377 9.572 -34.816 1.00 42.50 162 MET A N 1
ATOM 1261 C CA . MET A 1 162 ? 12.281 10.453 -33.638 1.00 42.50 162 MET A CA 1
ATOM 1262 C C . MET A 1 162 ? 11.006 10.070 -32.882 1.00 42.50 162 MET A C 1
ATOM 1264 O O . MET A 1 162 ? 9.898 10.322 -33.356 1.00 42.50 162 MET A O 1
ATOM 1268 N N . LYS A 1 163 ? 11.147 9.377 -31.750 1.00 47.16 163 LYS A N 1
ATOM 1269 C CA . LYS A 1 163 ? 10.004 8.998 -30.926 1.00 47.16 163 LYS A CA 1
ATOM 1270 C C . LYS A 1 163 ? 9.552 10.239 -30.173 1.00 47.16 163 LYS A C 1
ATOM 1272 O O . LYS A 1 163 ? 10.333 10.824 -29.433 1.00 47.16 163 LYS A O 1
ATOM 1277 N N . SER A 1 164 ? 8.267 10.564 -30.290 1.00 56.84 164 SER A N 1
ATOM 1278 C CA . SER A 1 164 ? 7.537 11.585 -29.517 1.00 56.84 164 SER A CA 1
ATOM 1279 C C . SER A 1 164 ? 7.583 11.386 -27.981 1.00 56.84 164 SER A C 1
ATOM 1281 O O . SER A 1 164 ? 6.844 12.043 -27.251 1.00 56.84 164 SER A O 1
ATOM 1283 N N . ASP A 1 165 ? 8.419 10.474 -27.476 1.00 73.12 165 ASP A N 1
ATOM 1284 C CA . ASP A 1 165 ? 8.432 10.004 -26.095 1.00 73.12 165 ASP A CA 1
ATOM 1285 C C . ASP A 1 165 ? 9.715 10.302 -25.310 1.00 73.12 165 ASP A C 1
ATOM 1287 O O . ASP A 1 165 ? 9.714 10.100 -24.094 1.00 73.12 165 ASP A O 1
ATOM 1291 N N . GLU A 1 166 ? 10.776 10.804 -25.953 1.00 83.62 166 GLU A N 1
ATOM 1292 C CA . GLU A 1 166 ? 12.032 11.128 -25.264 1.00 83.62 166 GLU A CA 1
ATOM 1293 C C . GLU A 1 166 ? 11.852 12.267 -24.253 1.00 83.62 166 GLU A C 1
ATOM 1295 O O . GLU A 1 166 ? 11.072 13.205 -24.447 1.00 83.62 166 GLU A O 1
ATOM 1300 N N . ILE A 1 167 ? 12.565 12.181 -23.131 1.00 90.38 167 ILE A N 1
ATOM 1301 C CA . ILE A 1 167 ? 12.446 13.157 -22.044 1.00 90.38 167 ILE A CA 1
ATOM 1302 C C . ILE A 1 167 ? 13.337 14.358 -22.351 1.00 90.38 167 ILE A C 1
ATOM 1304 O O . ILE A 1 167 ? 14.549 14.211 -22.490 1.00 90.38 167 ILE A O 1
ATOM 1308 N N . GLY A 1 168 ? 12.754 15.554 -22.430 1.00 87.12 168 GLY A N 1
ATOM 1309 C CA . GLY A 1 168 ? 13.513 16.780 -22.703 1.00 87.12 168 GLY A CA 1
ATOM 1310 C C . GLY A 1 168 ? 13.682 17.712 -21.507 1.00 87.12 168 GLY A C 1
ATOM 1311 O O . GLY A 1 168 ? 14.623 18.499 -21.492 1.00 87.12 168 GLY A O 1
ATOM 1312 N N . VAL A 1 169 ? 12.807 17.632 -20.500 1.00 91.06 169 VAL A N 1
ATOM 1313 C CA . VAL A 1 169 ? 12.846 18.477 -19.292 1.00 91.06 169 VAL A CA 1
ATOM 1314 C C . VAL A 1 169 ? 12.361 17.674 -18.089 1.00 91.06 169 VAL A C 1
ATOM 1316 O O . VAL A 1 169 ? 11.435 16.872 -18.205 1.00 91.06 169 VAL A O 1
ATOM 1319 N N . ILE A 1 170 ? 12.959 17.911 -16.922 1.00 93.75 170 ILE A N 1
ATOM 1320 C CA . ILE A 1 170 ? 12.463 17.405 -15.641 1.00 93.75 170 ILE A CA 1
ATOM 1321 C C . ILE A 1 170 ? 11.764 18.523 -14.871 1.00 93.75 170 ILE A C 1
ATOM 1323 O O . ILE A 1 170 ? 12.331 19.599 -14.694 1.00 93.75 170 ILE A O 1
ATOM 1327 N N . VAL A 1 171 ? 10.577 18.233 -14.338 1.00 95.00 171 VAL A N 1
ATOM 1328 C CA . VAL A 1 171 ? 9.866 19.086 -13.377 1.00 95.00 171 VAL A CA 1
ATOM 1329 C C . VAL A 1 171 ? 9.898 18.402 -12.012 1.00 95.00 171 VAL A C 1
ATOM 1331 O O . VAL A 1 171 ? 9.313 17.340 -11.812 1.00 95.00 171 VAL A O 1
ATOM 1334 N N . LEU A 1 172 ? 10.631 18.979 -11.068 1.00 92.94 172 LEU A N 1
ATOM 1335 C CA . LEU A 1 172 ? 10.852 18.432 -9.739 1.00 92.94 172 LEU A CA 1
ATOM 1336 C C . LEU A 1 172 ? 9.844 19.022 -8.747 1.00 92.94 172 LEU A C 1
ATOM 1338 O O . LEU A 1 172 ? 9.952 20.178 -8.348 1.00 92.94 172 LEU A O 1
ATOM 1342 N N . ASP A 1 173 ? 8.899 18.192 -8.318 1.00 91.69 173 ASP A N 1
ATOM 1343 C CA . ASP A 1 173 ? 7.899 18.528 -7.308 1.00 91.69 173 ASP A CA 1
ATOM 1344 C C . ASP A 1 173 ? 8.479 18.419 -5.885 1.00 91.69 173 ASP A C 1
ATOM 1346 O O . ASP A 1 173 ? 9.100 17.406 -5.525 1.00 91.69 173 ASP A O 1
ATOM 1350 N N . ASP A 1 174 ? 8.273 19.467 -5.086 1.00 87.44 174 ASP A N 1
ATOM 1351 C CA . ASP A 1 174 ? 8.837 19.694 -3.746 1.00 87.44 174 ASP A CA 1
ATOM 1352 C C . ASP A 1 174 ? 10.380 19.647 -3.718 1.00 87.44 174 ASP A C 1
ATOM 1354 O O . ASP A 1 174 ? 11.006 18.991 -2.879 1.00 87.44 174 ASP A O 1
ATOM 1358 N N . GLY A 1 175 ? 11.007 20.306 -4.699 1.00 83.75 175 GLY A N 1
ATOM 1359 C CA . GLY A 1 175 ? 12.438 20.170 -4.989 1.00 83.75 175 GLY A CA 1
ATOM 1360 C C . GLY A 1 175 ? 13.392 21.013 -4.135 1.00 83.75 175 GLY A C 1
ATOM 1361 O O . GLY A 1 175 ? 14.564 20.648 -3.999 1.00 83.75 175 GLY A O 1
ATOM 1362 N N . MET A 1 176 ? 12.913 22.085 -3.494 1.00 86.06 176 MET A N 1
ATOM 1363 C CA . MET A 1 176 ? 13.773 23.053 -2.790 1.00 86.06 176 MET A CA 1
ATOM 1364 C C . MET A 1 176 ? 14.577 22.425 -1.634 1.00 86.06 176 MET A C 1
ATOM 1366 O O . MET A 1 176 ? 15.752 22.744 -1.443 1.00 86.06 176 MET A O 1
ATOM 1370 N N . GLN A 1 177 ? 13.990 21.467 -0.904 1.00 85.44 177 GLN A N 1
ATOM 1371 C CA . GLN A 1 177 ? 14.680 20.717 0.159 1.00 85.44 177 GLN A CA 1
ATOM 1372 C C . GLN A 1 177 ? 15.464 19.489 -0.359 1.00 85.44 177 GLN A C 1
ATOM 1374 O O . GLN A 1 177 ? 16.075 18.754 0.431 1.00 85.44 177 GLN A O 1
ATOM 1379 N N . HIS A 1 178 ? 15.475 19.231 -1.670 1.00 81.81 178 HIS A N 1
ATOM 1380 C CA . HIS A 1 178 ? 16.136 18.080 -2.286 1.00 81.81 178 HIS A CA 1
ATOM 1381 C C . HIS A 1 178 ? 17.547 18.426 -2.794 1.00 81.81 178 HIS A C 1
ATOM 1383 O O . HIS A 1 178 ? 17.815 18.538 -3.987 1.00 81.81 178 HIS A O 1
ATOM 1389 N N . TRP A 1 179 ? 18.489 18.586 -1.865 1.00 78.69 179 TRP A N 1
ATOM 1390 C CA . TRP A 1 179 ? 19.844 19.087 -2.142 1.00 78.69 179 TRP A CA 1
ATOM 1391 C C . TRP A 1 179 ? 20.703 18.217 -3.077 1.00 78.69 179 TRP A C 1
ATOM 1393 O O . TRP A 1 179 ? 21.607 18.756 -3.706 1.00 78.69 179 TRP A O 1
ATOM 1403 N N . SER A 1 180 ? 20.417 16.917 -3.201 1.00 79.44 180 SER A N 1
ATOM 1404 C CA . SER A 1 180 ? 21.214 15.948 -3.973 1.00 79.44 180 SER A CA 1
ATOM 1405 C C . SER A 1 180 ? 21.153 16.115 -5.492 1.00 79.44 180 SER A C 1
ATOM 1407 O O . SER A 1 180 ? 22.041 15.616 -6.179 1.00 79.44 180 SER A O 1
ATOM 1409 N N . LEU A 1 181 ? 20.139 16.801 -6.025 1.00 84.12 181 LEU A N 1
ATOM 1410 C CA . LEU A 1 181 ? 20.030 17.092 -7.456 1.00 84.12 181 LEU A CA 1
ATOM 1411 C C . LEU A 1 181 ? 20.390 18.541 -7.750 1.00 84.12 181 LEU A C 1
ATOM 1413 O O . LEU A 1 181 ? 19.957 19.445 -7.041 1.00 84.12 181 LEU A O 1
ATOM 1417 N N . TRP A 1 182 ? 21.142 18.763 -8.823 1.00 85.69 182 TRP A N 1
ATOM 1418 C CA . TRP A 1 182 ? 21.302 20.091 -9.404 1.00 85.69 182 TRP A CA 1
ATOM 1419 C C . TRP A 1 182 ? 19.991 20.557 -10.055 1.00 85.69 182 TRP A C 1
ATOM 1421 O O . TRP A 1 182 ? 19.258 19.744 -10.615 1.00 85.69 182 TRP A O 1
ATOM 1431 N N . ARG A 1 183 ? 19.710 21.862 -9.984 1.00 88.94 183 ARG A N 1
ATOM 1432 C CA . ARG A 1 183 ? 18.503 22.493 -10.536 1.00 88.94 183 ARG A CA 1
ATOM 1433 C C . ARG A 1 183 ? 18.933 23.651 -11.421 1.00 88.94 183 ARG A C 1
ATOM 1435 O O . ARG A 1 183 ? 19.779 24.438 -11.003 1.00 88.94 183 ARG A O 1
ATOM 1442 N N . ASP A 1 184 ? 18.383 23.726 -12.623 1.00 89.25 184 ASP A N 1
ATOM 1443 C CA . ASP A 1 184 ? 18.676 24.798 -13.578 1.00 89.25 184 ASP A CA 1
ATOM 1444 C C . ASP A 1 184 ? 17.699 25.979 -13.426 1.00 89.25 184 ASP A C 1
ATOM 1446 O O . ASP A 1 184 ? 18.042 27.091 -13.818 1.00 89.25 184 ASP A O 1
ATOM 1450 N N . LEU A 1 185 ? 16.521 25.749 -12.827 1.00 91.56 185 LEU A N 1
ATOM 1451 C CA . LEU A 1 185 ? 15.574 26.778 -12.383 1.00 91.56 185 LEU A CA 1
ATOM 1452 C C . LEU A 1 185 ? 14.970 26.390 -11.028 1.00 91.56 185 LEU A C 1
ATOM 1454 O O . LEU A 1 185 ? 14.446 25.285 -10.901 1.00 91.56 185 LEU A O 1
ATOM 1458 N N . GLU A 1 186 ? 14.981 27.286 -10.042 1.00 92.69 186 GLU A N 1
ATOM 1459 C CA . GLU A 1 186 ? 14.281 27.103 -8.760 1.00 92.69 186 GLU A CA 1
ATOM 1460 C C . GLU A 1 186 ? 13.117 28.094 -8.613 1.00 92.69 186 GLU A C 1
ATOM 1462 O O . GLU A 1 186 ? 13.322 29.301 -8.464 1.00 92.69 186 GLU A O 1
ATOM 1467 N N . ILE A 1 187 ? 11.888 27.577 -8.615 1.00 95.81 187 ILE A N 1
ATOM 1468 C CA . ILE A 1 187 ? 10.655 28.341 -8.405 1.00 95.81 187 ILE A CA 1
ATOM 1469 C C . ILE A 1 187 ? 10.158 28.092 -6.983 1.00 95.81 187 ILE A C 1
ATOM 1471 O O . ILE A 1 187 ? 9.866 26.955 -6.603 1.00 95.81 187 ILE A O 1
ATOM 1475 N N . VAL A 1 188 ? 10.012 29.163 -6.203 1.00 95.81 188 VAL A N 1
ATOM 1476 C CA . VAL A 1 188 ? 9.478 29.090 -4.838 1.00 95.81 188 VAL A CA 1
ATOM 1477 C C . VAL A 1 188 ? 8.026 29.549 -4.811 1.00 95.81 188 VAL A C 1
ATOM 1479 O O . VAL A 1 188 ? 7.717 30.707 -5.083 1.00 95.81 188 VAL A O 1
ATOM 1482 N N . MET A 1 189 ? 7.143 28.631 -4.436 1.00 95.50 189 MET A N 1
ATOM 1483 C CA . MET A 1 189 ? 5.730 28.890 -4.191 1.00 95.50 189 MET A CA 1
ATOM 1484 C C . MET A 1 189 ? 5.516 29.437 -2.775 1.00 95.50 189 MET A C 1
ATOM 1486 O O . MET A 1 189 ? 6.006 28.856 -1.800 1.00 95.50 189 MET A O 1
ATOM 1490 N N . VAL A 1 190 ? 4.740 30.516 -2.665 1.00 93.94 190 VAL A N 1
ATOM 1491 C CA . VAL A 1 190 ? 4.385 31.196 -1.410 1.00 93.94 190 VAL A CA 1
ATOM 1492 C C . VAL A 1 190 ? 2.867 31.348 -1.345 1.00 93.94 190 VAL A C 1
ATOM 1494 O O . VAL A 1 190 ? 2.275 31.922 -2.248 1.00 93.94 190 VAL A O 1
ATOM 1497 N N . ASN A 1 191 ? 2.205 30.856 -0.297 1.00 91.19 191 ASN A N 1
ATOM 1498 C CA . ASN A 1 191 ? 0.771 31.107 -0.114 1.00 91.19 191 ASN A CA 1
ATOM 1499 C C . ASN A 1 191 ? 0.541 32.523 0.441 1.00 91.19 191 ASN A C 1
ATOM 1501 O O . ASN A 1 191 ? 0.904 32.797 1.582 1.00 91.19 191 ASN A O 1
ATOM 1505 N N . GLY A 1 192 ? -0.104 33.402 -0.326 1.00 90.62 192 GLY A N 1
ATOM 1506 C CA . GLY A 1 192 ? -0.338 34.794 0.064 1.00 90.62 192 GLY A CA 1
ATOM 1507 C C . GLY A 1 192 ? -1.229 34.969 1.300 1.00 90.62 192 GLY A C 1
ATOM 1508 O O . GLY A 1 192 ? -1.096 35.964 2.005 1.00 90.62 192 GLY A O 1
ATOM 1509 N N . LEU A 1 193 ? -2.100 34.002 1.615 1.00 86.00 193 LEU A N 1
ATOM 1510 C CA . LEU A 1 193 ? -2.936 34.056 2.823 1.00 86.00 193 LEU A CA 1
ATOM 1511 C C . LEU A 1 193 ? -2.127 33.840 4.106 1.00 86.00 193 LEU A C 1
ATOM 1513 O O . LEU A 1 193 ? -2.508 34.322 5.169 1.00 86.00 193 LEU A O 1
ATOM 1517 N N . MET A 1 194 ? -1.050 33.057 4.023 1.00 84.38 194 MET A N 1
ATOM 1518 C CA . MET A 1 194 ? -0.231 32.649 5.164 1.00 84.38 194 MET A CA 1
ATOM 1519 C C . MET A 1 194 ? 1.229 32.451 4.716 1.00 84.38 194 MET A C 1
ATOM 1521 O O . MET A 1 194 ? 1.700 31.309 4.663 1.00 84.38 194 MET A O 1
ATOM 1525 N N . PRO A 1 195 ? 1.949 33.537 4.379 1.00 88.06 195 PRO A N 1
ATOM 1526 C CA . PRO A 1 195 ? 3.236 33.461 3.686 1.00 88.06 195 PRO A CA 1
ATOM 1527 C C . PRO A 1 195 ? 4.316 32.787 4.543 1.00 88.06 195 PRO A C 1
ATOM 1529 O O . PRO A 1 195 ? 4.880 31.772 4.131 1.00 88.06 195 PRO A O 1
ATOM 1532 N N . TRP A 1 196 ? 4.547 33.288 5.765 1.00 91.12 196 TRP A N 1
ATOM 1533 C CA . TRP A 1 196 ? 5.652 32.849 6.641 1.00 91.12 196 TRP A CA 1
ATOM 1534 C C . TRP A 1 196 ? 5.219 32.398 8.045 1.00 91.12 196 TRP A C 1
ATOM 1536 O O . TRP A 1 196 ? 6.050 31.956 8.841 1.00 91.12 196 TRP A O 1
ATOM 1546 N N . GLY A 1 197 ? 3.925 32.505 8.366 1.00 89.19 197 GLY A N 1
ATOM 1547 C CA . GLY A 1 197 ? 3.382 32.250 9.706 1.00 89.19 197 GLY A CA 1
ATOM 1548 C C . GLY A 1 197 ? 4.050 33.103 10.785 1.00 89.19 197 GLY A C 1
ATOM 1549 O O . GLY A 1 197 ? 4.138 34.324 10.651 1.00 89.19 197 GLY A O 1
ATOM 1550 N N . ASN A 1 198 ? 4.523 32.460 11.852 1.00 91.06 198 ASN A N 1
ATOM 1551 C CA . ASN A 1 198 ? 5.224 33.104 12.966 1.00 91.06 198 ASN A CA 1
ATOM 1552 C C . ASN A 1 198 ? 6.743 33.283 12.745 1.00 91.06 198 ASN A C 1
ATOM 1554 O O . ASN A 1 198 ? 7.457 33.607 13.691 1.00 91.06 198 ASN A O 1
ATOM 1558 N N . HIS A 1 199 ? 7.247 33.072 11.522 1.00 92.12 199 HIS A N 1
ATOM 1559 C CA . HIS A 1 199 ? 8.665 33.213 11.149 1.00 92.12 199 HIS A CA 1
ATOM 1560 C C . HIS A 1 199 ? 9.635 32.239 11.843 1.00 92.12 199 HIS A C 1
ATOM 1562 O O . HIS A 1 199 ? 10.853 32.376 11.712 1.00 92.12 199 HIS A O 1
ATOM 1568 N N . GLN A 1 200 ? 9.124 31.223 12.543 1.00 93.88 200 GLN A N 1
ATOM 1569 C CA . GLN A 1 200 ? 9.941 30.205 13.199 1.00 93.88 200 GLN A CA 1
ATOM 1570 C C . GLN A 1 200 ? 10.081 28.945 12.337 1.00 93.88 200 GLN A C 1
ATOM 1572 O O . GLN A 1 200 ? 9.251 28.648 11.471 1.00 93.88 200 GLN A O 1
ATOM 1577 N N . LEU A 1 201 ? 11.147 28.181 12.587 1.00 94.25 201 LEU A N 1
ATOM 1578 C CA . LEU A 1 201 ? 11.375 26.890 11.938 1.00 94.25 201 LEU A CA 1
ATOM 1579 C C . LEU A 1 201 ? 10.510 25.784 12.552 1.00 94.25 201 LEU A C 1
ATOM 1581 O O . LEU A 1 201 ? 10.047 25.892 13.695 1.00 94.25 201 LEU A O 1
ATOM 1585 N N . LEU A 1 202 ? 10.363 24.678 11.822 1.00 91.88 202 LEU A N 1
ATOM 1586 C CA . LEU A 1 202 ? 9.670 23.491 12.326 1.00 91.88 202 LEU A CA 1
ATOM 1587 C C . LEU A 1 202 ? 10.286 22.990 13.642 1.00 91.88 202 LEU A C 1
ATOM 1589 O O . LEU A 1 202 ? 11.510 22.911 13.715 1.00 91.88 202 LEU A O 1
ATOM 1593 N N . PRO A 1 203 ? 9.486 22.566 14.643 1.00 91.69 203 PRO A N 1
ATOM 1594 C CA . PRO A 1 203 ? 8.022 22.523 14.659 1.00 91.69 203 PRO A CA 1
ATOM 1595 C C . PRO A 1 203 ? 7.351 23.746 15.319 1.00 91.69 203 PRO A C 1
ATOM 1597 O O . PRO A 1 203 ? 6.128 23.760 15.412 1.00 91.69 203 PRO A O 1
ATOM 1600 N N . LEU A 1 204 ? 8.109 24.742 15.805 1.00 92.56 204 LEU A N 1
ATOM 1601 C CA . LEU A 1 204 ? 7.543 25.951 16.433 1.00 92.56 204 LEU A CA 1
ATOM 1602 C C . LEU A 1 204 ? 6.806 26.837 15.422 1.00 92.56 204 LEU A C 1
ATOM 1604 O O . LEU A 1 204 ? 5.804 27.461 15.760 1.00 92.56 204 LEU A O 1
ATOM 1608 N N . GLY A 1 205 ? 7.313 26.896 14.196 1.00 92.38 205 GLY A N 1
ATOM 1609 C CA . GLY A 1 205 ? 6.711 27.612 13.082 1.00 92.38 205 GLY A CA 1
ATOM 1610 C C . GLY A 1 205 ? 6.653 26.763 11.822 1.00 92.38 205 GLY A C 1
ATOM 1611 O O . GLY A 1 205 ? 7.084 25.610 11.837 1.00 92.38 205 GLY A O 1
ATOM 1612 N N . PRO A 1 206 ? 6.123 27.311 10.718 1.00 91.81 206 PRO A N 1
ATOM 1613 C CA . PRO A 1 206 ? 5.853 26.547 9.512 1.00 91.81 206 PRO A CA 1
ATOM 1614 C C . PRO A 1 206 ? 7.061 26.462 8.579 1.00 91.81 206 PRO A C 1
ATOM 1616 O O . PRO A 1 206 ? 7.003 25.724 7.595 1.00 91.81 206 PRO A O 1
ATOM 1619 N N . LEU A 1 207 ? 8.148 27.199 8.845 1.00 93.12 207 LEU A N 1
ATOM 1620 C CA . LEU A 1 207 ? 9.301 27.268 7.954 1.00 93.12 207 LEU A CA 1
ATOM 1621 C C . LEU A 1 207 ? 10.120 25.966 7.978 1.00 93.12 207 LEU A C 1
ATOM 1623 O O . LEU A 1 207 ? 10.725 25.579 8.978 1.00 93.12 207 LEU A O 1
ATOM 1627 N N . ARG A 1 208 ? 10.192 25.310 6.821 1.00 92.06 208 ARG A N 1
ATOM 1628 C CA . ARG A 1 208 ? 11.059 24.160 6.524 1.00 92.06 208 ARG A CA 1
ATOM 1629 C C . ARG A 1 208 ? 12.514 24.572 6.362 1.00 92.06 208 ARG A C 1
ATOM 1631 O O . ARG A 1 208 ? 13.404 23.778 6.647 1.00 92.06 208 ARG A O 1
ATOM 1638 N N . GLU A 1 209 ? 12.745 25.793 5.897 1.00 90.50 209 GLU A N 1
ATOM 1639 C CA . GLU A 1 209 ? 14.043 26.443 5.764 1.00 90.50 209 GLU A CA 1
ATOM 1640 C C . GLU A 1 209 ? 13.899 27.924 6.149 1.00 90.50 209 GLU A C 1
ATOM 1642 O O . GLU A 1 209 ? 12.837 28.501 5.924 1.00 90.50 209 GLU A O 1
ATOM 1647 N N . PRO A 1 210 ? 14.945 28.575 6.692 1.00 91.75 210 PRO A N 1
ATOM 1648 C CA . PRO A 1 210 ? 14.899 30.008 6.980 1.00 91.75 210 PRO A CA 1
ATOM 1649 C C . PRO A 1 210 ? 14.686 30.823 5.699 1.00 91.75 210 PRO A C 1
ATOM 1651 O O . PRO A 1 210 ? 15.175 30.425 4.637 1.00 91.75 210 PRO A O 1
ATOM 1654 N N . LEU A 1 211 ? 14.059 32.000 5.816 1.00 91.75 211 LEU A N 1
ATOM 1655 C CA . LEU A 1 211 ? 13.735 32.886 4.684 1.00 91.75 211 LEU A CA 1
ATOM 1656 C C . LEU A 1 211 ? 14.947 33.248 3.814 1.00 91.75 211 LEU A C 1
ATOM 1658 O O . LEU A 1 211 ? 14.828 33.396 2.602 1.00 91.75 211 LEU A O 1
ATOM 1662 N N . THR A 1 212 ? 16.152 33.260 4.390 1.00 90.81 212 THR A N 1
ATOM 1663 C CA . THR A 1 212 ? 17.417 33.428 3.651 1.00 90.81 212 THR A CA 1
ATOM 1664 C C . THR A 1 212 ? 17.622 32.413 2.519 1.00 90.81 212 THR A C 1
ATOM 1666 O O . THR A 1 212 ? 18.430 32.648 1.621 1.00 90.81 212 THR A O 1
ATOM 1669 N N . ALA A 1 213 ? 16.895 31.293 2.522 1.00 90.19 213 ALA A N 1
ATOM 1670 C CA . ALA A 1 213 ? 16.873 30.323 1.436 1.00 90.19 213 ALA A CA 1
ATOM 1671 C C . ALA A 1 213 ? 16.294 30.877 0.121 1.00 90.19 213 ALA A C 1
ATOM 1673 O O . ALA A 1 213 ? 16.666 30.359 -0.932 1.00 90.19 213 ALA A O 1
ATOM 1674 N N . LEU A 1 214 ? 15.481 31.947 0.155 1.00 91.56 214 LEU A N 1
ATOM 1675 C CA . LEU A 1 214 ? 14.986 32.653 -1.040 1.00 91.56 214 LEU A CA 1
ATOM 1676 C C . LEU A 1 214 ? 16.115 33.163 -1.941 1.00 91.56 214 LEU A C 1
ATOM 1678 O O . LEU A 1 214 ? 15.922 33.308 -3.142 1.00 91.56 214 LEU A O 1
ATOM 1682 N N . LYS A 1 215 ? 17.330 33.350 -1.408 1.00 91.50 215 LYS A N 1
ATOM 1683 C CA . LYS A 1 215 ? 18.505 33.712 -2.217 1.00 91.50 215 LYS A CA 1
ATOM 1684 C C . LYS A 1 215 ? 18.800 32.704 -3.336 1.00 91.50 215 LYS A C 1
ATOM 1686 O O . LYS A 1 215 ? 19.391 33.086 -4.344 1.00 91.50 215 LYS A O 1
ATOM 1691 N N . LYS A 1 216 ? 18.387 31.441 -3.166 1.00 88.56 216 LYS A N 1
ATOM 1692 C CA . LYS A 1 216 ? 18.534 30.374 -4.169 1.00 88.56 216 LYS A CA 1
ATOM 1693 C C . LYS A 1 216 ? 17.427 30.372 -5.226 1.00 88.56 216 LYS A C 1
ATOM 1695 O O . LYS A 1 216 ? 17.600 29.711 -6.237 1.00 88.56 216 LYS A O 1
ATOM 1700 N N . ALA A 1 217 ? 16.304 31.045 -4.976 1.00 92.50 217 ALA A N 1
ATOM 1701 C CA . ALA A 1 217 ? 15.172 31.065 -5.892 1.00 92.50 217 ALA A CA 1
ATOM 1702 C C . ALA A 1 217 ? 15.500 31.912 -7.123 1.00 92.50 217 ALA A C 1
ATOM 1704 O O . ALA A 1 217 ? 16.068 32.997 -6.993 1.00 92.50 217 ALA A O 1
ATOM 1705 N N . ASP A 1 218 ? 15.112 31.448 -8.300 1.00 93.12 218 ASP A N 1
ATOM 1706 C CA . ASP A 1 218 ? 15.201 32.194 -9.556 1.00 93.12 218 ASP A CA 1
ATOM 1707 C C . ASP A 1 218 ? 13.900 32.929 -9.874 1.00 93.12 218 ASP A C 1
ATOM 1709 O O . ASP A 1 218 ? 13.925 33.958 -10.544 1.00 93.12 218 ASP A O 1
ATOM 1713 N N . ALA A 1 219 ? 12.780 32.421 -9.360 1.00 94.06 219 ALA A N 1
ATOM 1714 C CA . ALA A 1 219 ? 11.485 33.078 -9.379 1.00 94.06 219 ALA A CA 1
ATOM 1715 C C . ALA A 1 219 ? 10.686 32.737 -8.122 1.00 94.06 219 ALA A C 1
ATOM 1717 O O . ALA A 1 219 ? 10.831 31.662 -7.533 1.00 94.06 219 ALA A O 1
ATOM 1718 N N . ALA A 1 220 ? 9.814 33.658 -7.739 1.00 95.38 220 ALA A N 1
ATOM 1719 C CA . ALA A 1 220 ? 8.830 33.459 -6.696 1.00 95.38 220 ALA A CA 1
ATOM 1720 C C . ALA A 1 220 ? 7.420 33.567 -7.258 1.00 95.38 220 ALA A C 1
ATOM 1722 O O . ALA A 1 220 ? 7.162 34.358 -8.163 1.00 95.38 220 ALA A O 1
ATOM 1723 N N . VAL A 1 221 ? 6.503 32.784 -6.701 1.00 96.69 221 VAL A N 1
ATOM 1724 C CA . VAL A 1 221 ? 5.097 32.814 -7.093 1.00 96.69 221 VAL A CA 1
ATOM 1725 C C . VAL A 1 221 ? 4.234 32.920 -5.846 1.00 96.69 221 VAL A C 1
ATOM 1727 O O . VAL A 1 221 ? 4.162 31.980 -5.053 1.00 96.69 221 VAL A O 1
ATOM 1730 N N . ILE A 1 222 ? 3.567 34.061 -5.691 1.00 95.31 222 ILE A N 1
ATOM 1731 C CA . ILE A 1 222 ? 2.567 34.294 -4.656 1.00 95.31 222 ILE A CA 1
ATOM 1732 C C . ILE A 1 222 ? 1.241 33.702 -5.139 1.00 95.31 222 ILE A C 1
ATOM 1734 O O . ILE A 1 222 ? 0.640 34.134 -6.124 1.00 95.31 222 ILE A O 1
ATOM 1738 N N . HIS A 1 223 ? 0.808 32.654 -4.459 1.00 93.88 223 HIS A N 1
ATOM 1739 C CA . HIS A 1 223 ? -0.391 31.887 -4.745 1.00 93.88 223 HIS A CA 1
ATOM 1740 C C . HIS A 1 223 ? -1.576 32.354 -3.895 1.00 93.88 223 HIS A C 1
ATOM 1742 O O . HIS A 1 223 ? -1.383 32.793 -2.762 1.00 93.88 223 HIS A O 1
ATOM 1748 N N . ASN A 1 224 ? -2.799 32.214 -4.416 1.00 91.50 224 ASN A N 1
ATOM 1749 C CA . ASN A 1 224 ? -4.035 32.768 -3.842 1.00 91.50 224 ASN A CA 1
ATOM 1750 C C . ASN A 1 224 ? -4.001 34.295 -3.684 1.00 91.50 224 ASN A C 1
ATOM 1752 O O . ASN A 1 224 ? -4.575 34.841 -2.743 1.00 91.50 224 ASN A O 1
ATOM 1756 N N . ALA A 1 225 ? -3.309 34.987 -4.590 1.00 92.00 225 ALA A N 1
ATOM 1757 C CA . ALA A 1 225 ? -3.134 36.432 -4.501 1.00 92.00 225 ALA A CA 1
ATOM 1758 C C . ALA A 1 225 ? -4.467 37.204 -4.601 1.00 92.00 225 ALA A C 1
ATOM 1760 O O . ALA A 1 225 ? -4.604 38.262 -4.005 1.00 92.00 225 ALA A O 1
ATOM 1761 N N . ASP A 1 226 ? -5.490 36.647 -5.257 1.00 89.38 226 ASP A N 1
ATOM 1762 C CA . ASP A 1 226 ? -6.838 37.233 -5.359 1.00 89.38 226 ASP A CA 1
ATOM 1763 C C . ASP A 1 226 ? -7.659 37.187 -4.052 1.00 89.38 226 ASP A C 1
ATOM 1765 O O . ASP A 1 226 ? -8.777 37.716 -3.987 1.00 89.38 226 ASP A O 1
ATOM 1769 N N . LEU A 1 227 ? -7.143 36.502 -3.029 1.00 87.81 227 LEU A N 1
ATOM 1770 C CA . LEU A 1 227 ? -7.739 36.407 -1.694 1.00 87.81 227 LEU A CA 1
ATOM 1771 C C . LEU A 1 227 ? -7.028 37.306 -0.671 1.00 87.81 227 LEU A C 1
ATOM 1773 O O . LEU A 1 227 ? -7.372 37.287 0.510 1.00 87.81 227 LEU A O 1
ATOM 1777 N N . VAL A 1 228 ? -6.039 38.085 -1.110 1.00 88.75 228 VAL A N 1
ATOM 1778 C CA . VAL A 1 228 ? -5.192 38.933 -0.267 1.00 88.75 228 VAL A CA 1
ATOM 1779 C C . VAL A 1 228 ? -5.373 40.389 -0.695 1.00 88.75 228 VAL A C 1
ATOM 1781 O O . VAL A 1 228 ? -5.579 40.675 -1.870 1.00 88.75 228 VAL A O 1
ATOM 1784 N N . SER A 1 229 ? -5.330 41.325 0.254 1.00 89.88 229 SER A N 1
ATOM 1785 C CA . SER A 1 229 ? -5.376 42.754 -0.070 1.00 89.88 229 SER A CA 1
ATOM 1786 C C . SER A 1 229 ? -4.085 43.212 -0.751 1.00 89.88 229 SER A C 1
ATOM 1788 O O . SER A 1 229 ? -3.003 42.728 -0.416 1.00 89.88 229 SER A O 1
ATOM 1790 N N . ASP A 1 230 ? -4.177 44.213 -1.629 1.00 88.75 230 ASP A N 1
ATOM 1791 C CA . ASP A 1 230 ? -3.012 44.768 -2.337 1.00 88.75 230 ASP A CA 1
ATOM 1792 C C . ASP A 1 230 ? -1.903 45.231 -1.377 1.00 88.75 230 ASP A C 1
ATOM 1794 O O . ASP A 1 230 ? -0.719 45.036 -1.639 1.00 88.75 230 ASP A O 1
ATOM 1798 N N . GLN A 1 231 ? -2.274 45.784 -0.216 1.00 89.81 231 GLN A N 1
ATOM 1799 C CA . GLN A 1 231 ? -1.306 46.192 0.804 1.00 89.81 231 GLN A CA 1
ATOM 1800 C C . GLN A 1 231 ? -0.533 44.999 1.384 1.00 89.81 231 GLN A C 1
ATOM 1802 O O . GLN A 1 231 ? 0.676 45.085 1.579 1.00 89.81 231 GLN A O 1
ATOM 1807 N N . ASN A 1 232 ? -1.214 43.885 1.660 1.00 90.00 232 ASN A N 1
ATOM 1808 C CA . ASN A 1 232 ? -0.565 42.692 2.196 1.00 90.00 232 ASN A CA 1
ATOM 1809 C C . ASN A 1 232 ? 0.296 42.000 1.133 1.00 90.00 232 ASN A C 1
ATOM 1811 O O . ASN A 1 232 ? 1.377 41.523 1.467 1.00 90.00 232 ASN A O 1
ATOM 1815 N N . LEU A 1 233 ? -0.139 41.986 -0.133 1.00 91.31 233 LEU A N 1
ATOM 1816 C CA . LEU A 1 233 ? 0.685 41.513 -1.251 1.00 91.31 233 LEU A CA 1
ATOM 1817 C C . LEU A 1 233 ? 1.979 42.322 -1.357 1.00 91.31 233 LEU A C 1
ATOM 1819 O O . LEU A 1 233 ? 3.061 41.738 -1.362 1.00 91.31 233 LEU A O 1
ATOM 1823 N N . LYS A 1 234 ? 1.873 43.653 -1.303 1.00 90.75 234 LYS A N 1
ATOM 1824 C CA . LYS A 1 234 ? 3.032 44.547 -1.318 1.00 90.75 234 LYS A CA 1
ATOM 1825 C C . LYS A 1 234 ? 3.978 44.301 -0.141 1.00 90.75 234 LYS A C 1
ATOM 1827 O O . LYS A 1 234 ? 5.189 44.316 -0.324 1.00 90.75 234 LYS A O 1
ATOM 1832 N N . ASN A 1 235 ? 3.452 44.041 1.056 1.00 92.19 235 ASN A N 1
ATOM 1833 C CA . ASN A 1 235 ? 4.285 43.705 2.215 1.00 92.19 235 ASN A CA 1
ATOM 1834 C C . ASN A 1 235 ? 5.054 42.390 1.993 1.00 92.19 235 ASN A C 1
ATOM 1836 O O . ASN A 1 235 ? 6.256 42.342 2.235 1.00 92.19 235 ASN A O 1
ATOM 1840 N N . ILE A 1 236 ? 4.390 41.350 1.469 1.00 93.00 236 ILE A N 1
ATOM 1841 C CA . ILE A 1 236 ? 5.044 40.074 1.133 1.00 93.00 236 ILE A CA 1
ATOM 1842 C C . ILE A 1 236 ? 6.143 40.296 0.089 1.00 93.00 236 ILE A C 1
ATOM 1844 O O . ILE A 1 236 ? 7.242 39.766 0.232 1.00 93.00 236 ILE A O 1
ATOM 1848 N N . GLU A 1 237 ? 5.871 41.085 -0.951 1.00 92.25 237 GLU A N 1
ATOM 1849 C CA . GLU A 1 237 ? 6.863 41.426 -1.973 1.00 92.25 237 GLU A CA 1
ATOM 1850 C C . GLU A 1 237 ? 8.085 42.127 -1.381 1.00 92.25 237 GLU A C 1
ATOM 1852 O O . GLU A 1 237 ? 9.210 41.716 -1.669 1.00 92.25 237 GLU A O 1
ATOM 1857 N N . LEU A 1 238 ? 7.872 43.136 -0.530 1.00 92.06 238 LEU A N 1
ATOM 1858 C CA . LEU A 1 238 ? 8.945 43.880 0.131 1.00 92.06 238 LEU A CA 1
ATOM 1859 C C . LEU A 1 238 ? 9.832 42.950 0.965 1.00 92.06 238 LEU A C 1
ATOM 1861 O O . LEU A 1 238 ? 11.049 42.964 0.798 1.00 92.06 238 LEU A O 1
ATOM 1865 N N . GLU A 1 239 ? 9.244 42.070 1.778 1.00 93.12 239 GLU A N 1
ATOM 1866 C CA . GLU A 1 239 ? 10.002 41.094 2.575 1.00 93.12 239 GLU A CA 1
ATOM 1867 C C . GLU A 1 239 ? 10.861 40.158 1.699 1.00 93.12 239 GLU A C 1
ATOM 1869 O O . GLU A 1 239 ? 11.989 39.795 2.048 1.00 93.12 239 GLU A O 1
ATOM 1874 N N . MET A 1 240 ? 10.360 39.765 0.524 1.00 93.12 240 MET A N 1
ATOM 1875 C CA . MET A 1 240 ? 11.116 38.938 -0.423 1.00 93.12 240 MET A CA 1
ATOM 1876 C C . MET A 1 240 ? 12.232 39.728 -1.118 1.00 93.12 240 MET A C 1
ATOM 1878 O O . MET A 1 240 ? 13.340 39.206 -1.306 1.00 93.12 240 MET A O 1
ATOM 1882 N N . GLN A 1 241 ? 11.962 40.984 -1.475 1.00 90.88 241 GLN A N 1
ATOM 1883 C CA . GLN A 1 241 ? 12.909 41.895 -2.117 1.00 90.88 241 GLN A CA 1
ATOM 1884 C C . GLN A 1 241 ? 14.044 42.309 -1.171 1.00 90.88 241 GLN A C 1
ATOM 1886 O O . GLN A 1 241 ? 15.192 42.384 -1.612 1.00 90.88 241 GLN A O 1
ATOM 1891 N N . GLU A 1 242 ? 13.784 42.460 0.129 1.00 93.19 242 GLU A N 1
ATOM 1892 C CA . GLU A 1 242 ? 14.824 42.675 1.147 1.00 93.19 242 GLU A CA 1
ATOM 1893 C C . GLU A 1 242 ? 15.871 41.549 1.152 1.00 93.19 242 GLU A C 1
ATOM 1895 O O . GLU A 1 242 ? 17.065 41.777 1.365 1.00 93.19 242 GLU A O 1
ATOM 1900 N N . ILE A 1 243 ? 15.451 40.313 0.867 1.00 93.19 243 ILE A N 1
ATOM 1901 C CA . ILE A 1 243 ? 16.344 39.150 0.828 1.00 93.19 243 ILE A CA 1
ATOM 1902 C C . ILE A 1 243 ? 17.055 39.031 -0.526 1.00 93.19 243 ILE A C 1
ATOM 1904 O O . ILE A 1 243 ? 18.245 38.682 -0.570 1.00 93.19 243 ILE A O 1
ATOM 1908 N N . LYS A 1 244 ? 16.332 39.274 -1.627 1.00 92.44 244 LYS A N 1
ATOM 1909 C CA . LYS A 1 244 ? 16.851 39.254 -3.000 1.00 92.44 244 LYS A CA 1
ATOM 1910 C C . LYS A 1 244 ? 16.099 40.268 -3.871 1.00 92.44 244 LYS A C 1
ATOM 1912 O O . LYS A 1 244 ? 15.121 39.930 -4.527 1.00 92.44 244 LYS A O 1
ATOM 1917 N N . ASN A 1 245 ? 16.644 41.480 -3.957 1.00 89.75 245 ASN A N 1
ATOM 1918 C CA . ASN A 1 245 ? 16.037 42.617 -4.665 1.00 89.75 245 ASN A CA 1
ATOM 1919 C C . ASN A 1 245 ? 15.721 42.355 -6.153 1.00 89.75 245 ASN A C 1
ATOM 1921 O O . ASN A 1 245 ? 14.822 42.960 -6.717 1.00 89.75 245 ASN A O 1
ATOM 1925 N N . SER A 1 246 ? 16.460 41.455 -6.810 1.00 87.75 246 SER A N 1
ATOM 1926 C CA . SER A 1 246 ? 16.277 41.116 -8.230 1.00 87.75 246 SER A CA 1
ATOM 1927 C C . SER A 1 246 ? 15.398 39.886 -8.487 1.00 87.75 246 SER A C 1
ATOM 1929 O O . SER A 1 246 ? 15.376 39.386 -9.612 1.00 87.75 246 SER A O 1
ATOM 1931 N N . LEU A 1 247 ? 14.732 39.340 -7.463 1.00 90.25 247 LEU A N 1
ATOM 1932 C CA . LEU A 1 247 ? 13.883 38.156 -7.600 1.00 90.25 247 LEU A CA 1
ATOM 1933 C C . LEU A 1 247 ? 12.575 38.521 -8.328 1.00 90.25 247 LEU A C 1
ATOM 1935 O O . LEU A 1 247 ? 11.809 39.314 -7.789 1.00 90.25 247 LEU A O 1
ATOM 1939 N N . PRO A 1 248 ? 12.278 37.954 -9.513 1.00 91.81 248 PRO A N 1
ATOM 1940 C CA . PRO A 1 248 ? 10.986 38.160 -10.156 1.00 91.81 248 PRO A CA 1
ATOM 1941 C C . PRO A 1 248 ? 9.874 37.466 -9.358 1.00 91.81 248 PRO A C 1
ATOM 1943 O O . PRO A 1 248 ? 10.000 36.290 -8.998 1.00 91.81 248 PRO A O 1
ATOM 1946 N N . ILE A 1 249 ? 8.787 38.200 -9.109 1.00 94.12 249 ILE A N 1
ATOM 1947 C CA . ILE A 1 249 ? 7.629 37.753 -8.329 1.00 94.12 249 ILE A CA 1
ATOM 1948 C C . ILE A 1 249 ? 6.401 37.712 -9.242 1.00 94.12 249 ILE A C 1
ATOM 1950 O O . ILE A 1 249 ? 6.072 38.691 -9.908 1.00 94.12 249 ILE A O 1
ATOM 1954 N N . PHE A 1 250 ? 5.730 36.564 -9.278 1.00 95.75 250 PHE A N 1
ATOM 1955 C CA . PHE A 1 250 ? 4.514 36.334 -10.054 1.00 95.75 250 PHE A CA 1
ATOM 1956 C C . PHE A 1 250 ? 3.332 36.041 -9.137 1.00 95.75 250 PHE A C 1
ATOM 1958 O O . PHE A 1 250 ? 3.509 35.581 -8.011 1.00 95.75 250 PHE A O 1
ATOM 1965 N N . PHE A 1 251 ? 2.117 36.241 -9.642 1.00 95.00 251 PHE A N 1
ATOM 1966 C CA . PHE A 1 251 ? 0.891 36.128 -8.857 1.00 95.00 251 PHE A CA 1
ATOM 1967 C C . PHE A 1 251 ? -0.038 35.125 -9.509 1.00 95.00 251 PHE A C 1
ATOM 1969 O O . PHE A 1 251 ? -0.231 35.144 -10.724 1.00 95.00 251 PHE A O 1
ATOM 1976 N N . THR A 1 252 ? -0.614 34.238 -8.706 1.00 95.12 252 THR A N 1
ATOM 1977 C CA . THR A 1 252 ? -1.535 33.212 -9.195 1.00 95.12 252 THR A CA 1
ATOM 1978 C C . THR A 1 252 ? -2.751 33.067 -8.294 1.00 95.12 252 THR A C 1
ATOM 1980 O O . THR A 1 252 ? -2.708 33.370 -7.099 1.00 95.12 252 THR A O 1
ATOM 1983 N N . ARG A 1 253 ? -3.828 32.539 -8.874 1.00 91.62 253 ARG A N 1
ATOM 1984 C CA . ARG A 1 253 ? -5.036 32.089 -8.178 1.00 91.62 253 ARG A CA 1
ATOM 1985 C C . ARG A 1 253 ? -5.400 30.664 -8.585 1.00 91.62 253 ARG A C 1
ATOM 1987 O O . ARG A 1 253 ? -5.034 30.229 -9.677 1.00 91.62 253 ARG A O 1
ATOM 1994 N N . MET A 1 254 ? -6.163 29.970 -7.744 1.00 90.19 254 MET A N 1
ATOM 1995 C CA . MET A 1 254 ? -6.918 28.783 -8.160 1.00 90.19 254 MET A CA 1
ATOM 1996 C C . MET A 1 254 ? -8.299 29.223 -8.635 1.00 90.19 254 MET A C 1
ATOM 1998 O O . MET A 1 254 ? -9.145 29.596 -7.827 1.00 90.19 254 MET A O 1
ATOM 2002 N N . ALA A 1 255 ? -8.521 29.209 -9.946 1.00 90.00 255 ALA A N 1
ATOM 2003 C CA . ALA A 1 255 ? -9.806 29.552 -10.532 1.00 90.00 255 ALA A CA 1
ATOM 2004 C C . ALA A 1 255 ? -10.696 28.301 -10.626 1.00 90.00 255 ALA A C 1
ATOM 2006 O O . ALA A 1 255 ? -10.291 27.325 -11.263 1.00 90.00 255 ALA A O 1
ATOM 2007 N N . PRO A 1 256 ? -11.903 28.311 -10.035 1.00 91.75 256 PRO A N 1
ATOM 2008 C CA . PRO A 1 256 ? -12.898 27.270 -10.265 1.00 91.75 256 PRO A CA 1
ATOM 2009 C C . PRO A 1 256 ? -13.188 27.102 -11.760 1.00 91.75 256 PRO A C 1
ATOM 2011 O O . PRO A 1 256 ? -13.412 28.092 -12.456 1.00 91.75 256 PRO A O 1
ATOM 2014 N N . SER A 1 257 ? -13.198 25.861 -12.242 1.00 91.75 257 SER A N 1
ATOM 2015 C CA . SER A 1 257 ? -13.440 25.534 -13.653 1.00 91.75 257 SER A CA 1
ATOM 2016 C C . SER A 1 257 ? -14.816 24.883 -13.829 1.00 91.75 257 SER A C 1
ATOM 2018 O O . SER A 1 257 ? -15.703 25.445 -14.471 1.00 91.75 257 SER A O 1
ATOM 2020 N N . TYR A 1 258 ? -15.042 23.734 -13.190 1.00 93.81 258 TYR A N 1
ATOM 2021 C CA . TYR A 1 258 ? -16.319 23.012 -13.207 1.00 93.81 258 TYR A CA 1
ATOM 2022 C C . TYR A 1 258 ? -16.458 22.120 -11.965 1.00 93.81 258 TYR A C 1
ATOM 2024 O O . TYR A 1 258 ? -15.533 22.004 -11.163 1.00 93.81 258 TYR A O 1
ATOM 2032 N N . LEU A 1 259 ? -17.626 21.504 -11.795 1.00 94.69 259 LEU A N 1
ATOM 2033 C CA . LEU A 1 259 ? -17.908 20.502 -10.767 1.00 94.69 259 LEU A CA 1
ATOM 2034 C C . LEU A 1 259 ? -18.128 19.135 -11.429 1.00 94.69 259 LEU A C 1
ATOM 2036 O O . LEU A 1 259 ? -18.618 19.073 -12.556 1.00 94.69 259 LEU A O 1
ATOM 2040 N N . PHE A 1 260 ? -17.852 18.039 -10.730 1.00 94.06 260 PHE A N 1
ATOM 2041 C CA . PHE A 1 260 ? -18.304 16.705 -11.143 1.00 94.06 260 PHE A CA 1
ATOM 2042 C C . PHE A 1 260 ? -18.873 15.920 -9.962 1.00 94.06 260 PHE A C 1
ATOM 2044 O O . PHE A 1 260 ? -18.539 16.184 -8.811 1.00 94.06 260 PHE A O 1
ATOM 2051 N N . GLU A 1 261 ? -19.760 14.968 -10.226 1.00 92.56 261 GLU A N 1
ATOM 2052 C CA . GLU A 1 261 ? -20.322 14.093 -9.192 1.00 92.56 261 GLU A CA 1
ATOM 2053 C C . GLU A 1 261 ? -19.367 12.948 -8.845 1.00 92.56 261 GLU A C 1
ATOM 2055 O O . GLU A 1 261 ? -18.797 12.320 -9.735 1.00 92.56 261 GLU A O 1
ATOM 2060 N N . VAL A 1 262 ? -19.240 12.617 -7.556 1.00 88.69 262 VAL A N 1
ATOM 2061 C CA . VAL A 1 262 ? -18.363 11.524 -7.077 1.00 88.69 262 VAL A CA 1
ATOM 2062 C C . VAL A 1 262 ? -18.671 10.182 -7.761 1.00 88.69 262 VAL A C 1
ATOM 2064 O O . VAL A 1 262 ? -17.759 9.413 -8.055 1.00 88.69 262 VAL A O 1
ATOM 2067 N N . GLY A 1 263 ? -19.943 9.906 -8.069 1.00 82.44 263 GLY A N 1
ATOM 2068 C CA . GLY A 1 263 ? -20.358 8.700 -8.798 1.00 82.44 263 GLY A CA 1
ATOM 2069 C C . GLY A 1 263 ? -20.073 8.729 -10.307 1.00 82.44 263 GLY A C 1
ATOM 2070 O O . GLY A 1 263 ? -20.153 7.692 -10.962 1.00 82.44 263 GLY A O 1
ATOM 2071 N N . ASN A 1 264 ? -19.737 9.892 -10.876 1.00 85.75 264 ASN A N 1
ATOM 2072 C CA . ASN A 1 264 ? -19.502 10.079 -12.306 1.00 85.75 264 ASN A CA 1
ATOM 2073 C C . ASN A 1 264 ? -18.462 11.183 -12.572 1.00 85.75 264 ASN A C 1
ATOM 2075 O O . ASN A 1 264 ? -18.804 12.324 -12.893 1.00 85.75 264 ASN A O 1
ATOM 2079 N N . ALA A 1 265 ? -17.179 10.820 -12.519 1.00 81.94 265 ALA A N 1
ATOM 2080 C CA . ALA A 1 265 ? -16.056 11.740 -12.740 1.00 81.94 265 ALA A CA 1
ATOM 2081 C C . ALA A 1 265 ? -15.995 12.375 -14.143 1.00 81.94 265 ALA A C 1
ATOM 2083 O O . ALA A 1 265 ? -15.298 13.365 -14.339 1.00 81.94 265 ALA A O 1
ATOM 2084 N N . ASN A 1 266 ? -16.720 11.822 -15.121 1.00 82.88 266 ASN A N 1
ATOM 2085 C CA . ASN A 1 266 ? -16.792 12.377 -16.474 1.00 82.88 266 ASN A CA 1
ATOM 2086 C C . ASN A 1 266 ? -17.881 13.454 -16.617 1.00 82.88 266 ASN A C 1
ATOM 2088 O O . ASN A 1 266 ? -17.972 14.103 -17.661 1.00 82.88 266 ASN A O 1
ATOM 2092 N N . SER A 1 267 ? -18.724 13.640 -15.597 1.00 89.00 267 SER A N 1
ATOM 2093 C CA . SER A 1 267 ? -19.726 14.705 -15.589 1.00 89.00 267 SER A CA 1
ATOM 2094 C C . SER A 1 267 ? -19.049 16.078 -15.526 1.00 89.00 267 SER A C 1
ATOM 2096 O O . SER A 1 267 ? -18.126 16.295 -14.752 1.00 89.00 267 SER A O 1
ATOM 2098 N N . LYS A 1 268 ? -19.502 17.025 -16.353 1.00 91.56 268 LYS A N 1
ATOM 2099 C CA . LYS A 1 268 ? -19.074 18.429 -16.286 1.00 91.56 268 LYS A CA 1
ATOM 2100 C C . LYS A 1 268 ? -20.264 19.287 -15.898 1.00 91.56 268 LYS A C 1
ATOM 2102 O O . LYS A 1 268 ? -21.057 19.693 -16.743 1.00 91.56 268 LYS A O 1
ATOM 2107 N N . ILE A 1 269 ? -20.404 19.511 -14.602 1.00 93.75 269 ILE A N 1
ATOM 2108 C CA . ILE A 1 269 ? -21.472 20.301 -14.002 1.00 93.75 269 ILE A CA 1
ATOM 2109 C C . ILE A 1 269 ? -21.000 21.761 -13.919 1.00 93.75 269 ILE A C 1
ATOM 2111 O O . ILE A 1 269 ? -19.891 22.024 -13.446 1.00 93.75 269 ILE A O 1
ATOM 2115 N N . PRO A 1 270 ? -21.805 22.734 -14.376 1.00 94.38 270 PRO A N 1
ATOM 2116 C CA . PRO A 1 270 ? -21.432 24.141 -14.312 1.00 94.38 270 PRO A CA 1
ATOM 2117 C C . PRO A 1 270 ? -21.346 24.636 -12.864 1.00 94.38 270 PRO A C 1
ATOM 2119 O O . PRO A 1 270 ? -22.080 24.179 -11.989 1.00 94.38 270 PRO A O 1
ATOM 2122 N N . LEU A 1 271 ? -20.498 25.640 -12.623 1.00 93.19 271 LEU A N 1
ATOM 2123 C CA . LEU A 1 271 ? -20.319 26.253 -11.298 1.00 93.19 271 LEU A CA 1
ATOM 2124 C C . LEU A 1 271 ? -21.610 26.871 -10.736 1.00 93.19 271 LEU A C 1
ATOM 2126 O O . LEU A 1 271 ? -21.758 26.989 -9.526 1.00 93.19 271 LEU A O 1
ATOM 2130 N N . THR A 1 272 ? -22.582 27.203 -11.589 1.00 92.00 272 THR A N 1
ATOM 2131 C CA . THR A 1 272 ? -23.909 27.681 -11.169 1.00 92.00 272 THR A CA 1
ATOM 2132 C C . THR A 1 272 ? -24.697 26.652 -10.355 1.00 92.00 272 THR A C 1
ATOM 2134 O O . THR A 1 272 ? -25.664 27.015 -9.693 1.00 92.00 272 THR A O 1
ATOM 2137 N N . ALA A 1 273 ? -24.283 25.379 -10.344 1.00 90.38 273 ALA A N 1
ATOM 2138 C CA . ALA A 1 273 ? -24.917 24.332 -9.546 1.00 90.38 273 ALA A CA 1
ATOM 2139 C C . ALA A 1 273 ? -24.804 24.546 -8.027 1.00 90.38 273 ALA A C 1
ATOM 2141 O O . ALA A 1 273 ? -25.573 23.942 -7.282 1.00 90.38 273 ALA A O 1
ATOM 2142 N N . VAL A 1 274 ? -23.865 25.382 -7.566 1.00 91.81 274 VAL A N 1
ATOM 2143 C CA . VAL A 1 274 ? -23.756 25.770 -6.149 1.00 91.81 274 VAL A CA 1
ATOM 2144 C C . VAL A 1 274 ? -24.416 27.116 -5.843 1.00 91.81 274 VAL A C 1
ATOM 2146 O O . VAL A 1 274 ? -24.522 27.487 -4.676 1.00 91.81 274 VAL A O 1
ATOM 2149 N N . SER A 1 275 ? -24.886 27.852 -6.855 1.00 92.12 275 SER A N 1
ATOM 2150 C CA . SER A 1 275 ? -25.519 29.156 -6.650 1.00 92.12 275 SER A CA 1
ATOM 2151 C C . SER A 1 275 ? -26.847 29.013 -5.902 1.00 92.12 275 SER A C 1
ATOM 2153 O O . SER A 1 275 ? -27.655 28.139 -6.207 1.00 92.12 275 SER A O 1
ATOM 2155 N N . ASN A 1 276 ? -27.073 29.876 -4.910 1.00 89.19 276 ASN A N 1
ATOM 2156 C CA . ASN A 1 276 ? -28.215 29.846 -3.991 1.00 89.19 276 ASN A CA 1
ATOM 2157 C C . ASN A 1 276 ? -28.402 28.527 -3.209 1.00 89.19 276 ASN A C 1
ATOM 2159 O O . ASN A 1 276 ? -29.451 28.324 -2.601 1.00 89.19 276 ASN A O 1
ATOM 2163 N N . ALA A 1 277 ? -27.400 27.642 -3.179 1.00 93.31 277 ALA A N 1
ATOM 2164 C CA . ALA A 1 277 ? -27.446 26.402 -2.410 1.00 93.31 277 ALA A CA 1
ATOM 2165 C C . ALA A 1 277 ? -26.850 26.573 -1.003 1.00 93.31 277 ALA A C 1
ATOM 2167 O O . ALA A 1 277 ? -25.991 27.430 -0.770 1.00 93.31 277 ALA A O 1
ATOM 2168 N N . VAL A 1 278 ? -27.278 25.717 -0.072 1.00 95.50 278 VAL A N 1
ATOM 2169 C CA . VAL A 1 278 ? -26.567 25.477 1.191 1.00 95.50 278 VAL A CA 1
ATOM 2170 C C . VAL A 1 278 ? -25.469 24.459 0.905 1.00 95.50 278 VAL A C 1
ATOM 2172 O O . VAL A 1 278 ? -25.753 23.349 0.461 1.00 95.50 278 VAL A O 1
ATOM 2175 N N . VAL A 1 279 ? -24.215 24.833 1.127 1.00 96.19 279 VAL A N 1
ATOM 2176 C CA . VAL A 1 279 ? -23.042 24.027 0.782 1.00 96.19 279 VAL A CA 1
ATOM 2177 C C . VAL A 1 279 ? -22.292 23.632 2.046 1.00 96.19 279 VAL A C 1
ATOM 2179 O O . VAL A 1 279 ? -21.991 24.484 2.876 1.00 96.19 279 VAL A O 1
ATOM 2182 N N . LEU A 1 280 ? -21.944 22.353 2.173 1.00 96.69 280 LEU A N 1
ATOM 2183 C CA . LEU A 1 280 ? -21.000 21.854 3.166 1.00 96.69 280 LEU A CA 1
ATOM 2184 C C . LEU A 1 280 ? -19.665 21.546 2.482 1.00 96.69 280 LEU A C 1
ATOM 2186 O O . LEU A 1 280 ? -19.553 20.583 1.725 1.00 96.69 280 LEU A O 1
ATOM 2190 N N . CYS A 1 281 ? -18.648 22.357 2.761 1.00 96.25 281 CYS A N 1
ATOM 2191 C CA . CYS A 1 281 ? -17.282 22.112 2.313 1.00 96.25 281 CYS A CA 1
ATOM 2192 C C . CYS A 1 281 ? -16.645 21.024 3.175 1.00 96.25 281 CYS A C 1
ATOM 2194 O O . CYS A 1 281 ? -16.529 21.198 4.386 1.00 96.25 281 CYS A O 1
ATOM 2196 N N . VAL A 1 282 ? -16.184 19.938 2.563 1.00 95.31 282 VAL A N 1
ATOM 2197 C CA . VAL A 1 282 ? -15.406 18.902 3.251 1.00 95.31 282 VAL A CA 1
ATOM 2198 C C . VAL A 1 282 ? -14.021 18.874 2.629 1.00 95.31 282 VAL A C 1
ATOM 2200 O O . VAL A 1 282 ? -13.887 18.650 1.427 1.00 95.31 282 VAL A O 1
ATOM 2203 N N . SER A 1 283 ? -12.988 19.150 3.426 1.00 92.88 283 SER A N 1
ATOM 2204 C CA . SER A 1 283 ? -11.633 19.246 2.887 1.00 92.88 283 SER A CA 1
ATOM 2205 C C . SER A 1 283 ? -10.559 18.733 3.836 1.00 92.88 283 SER A C 1
ATOM 2207 O O . SER A 1 283 ? -10.654 18.876 5.053 1.00 92.88 283 SER A O 1
ATOM 2209 N N . ALA A 1 284 ? -9.521 18.138 3.261 1.00 89.31 284 ALA A N 1
ATOM 2210 C CA . ALA A 1 284 ? -8.342 17.639 3.961 1.00 89.31 284 ALA A CA 1
ATOM 2211 C C . ALA A 1 284 ? -7.071 18.111 3.233 1.00 89.31 284 ALA A C 1
ATOM 2213 O O . ALA A 1 284 ? -6.136 17.348 2.980 1.00 89.31 284 ALA A O 1
ATOM 2214 N N . ILE A 1 285 ? -7.070 19.400 2.875 1.00 84.50 285 ILE A N 1
ATOM 2215 C CA . ILE A 1 285 ? -5.992 20.083 2.156 1.00 84.50 285 ILE A CA 1
ATOM 2216 C C . ILE A 1 285 ? -5.298 21.122 3.037 1.00 84.50 285 ILE A C 1
ATOM 2218 O O . ILE A 1 285 ? -5.900 21.743 3.911 1.00 84.50 285 ILE A O 1
ATOM 2222 N N . GLY A 1 286 ? -4.033 21.407 2.736 1.00 73.94 286 GLY A N 1
ATOM 2223 C CA . GLY A 1 286 ? -3.216 22.351 3.499 1.00 73.94 286 GLY A CA 1
ATOM 2224 C C . GLY A 1 286 ? -3.652 23.823 3.455 1.00 73.94 286 GLY A C 1
ATOM 2225 O O . GLY A 1 286 ? -2.971 24.653 4.050 1.00 73.94 286 GLY A O 1
ATOM 2226 N N . SER A 1 287 ? -4.730 24.183 2.744 1.00 75.88 287 SER A N 1
ATOM 2227 C CA . SER A 1 287 ? -5.327 25.528 2.774 1.00 75.88 287 SER A CA 1
ATOM 2228 C C . SER A 1 287 ? -6.845 25.487 2.540 1.00 75.88 287 SER A C 1
ATOM 2230 O O . SER A 1 287 ? -7.354 25.938 1.516 1.00 75.88 287 SER A O 1
ATOM 2232 N N . ALA A 1 288 ? -7.591 24.954 3.512 1.00 84.31 288 ALA A N 1
ATOM 2233 C CA . ALA A 1 288 ? -9.056 24.882 3.451 1.00 84.31 288 ALA A CA 1
ATOM 2234 C C . ALA A 1 288 ? -9.740 26.261 3.313 1.00 84.31 288 ALA A C 1
ATOM 2236 O O . ALA A 1 288 ? -10.777 26.386 2.669 1.00 84.31 288 ALA A O 1
ATOM 2237 N N . ASN A 1 289 ? -9.141 27.327 3.862 1.00 82.50 289 ASN A N 1
ATOM 2238 C CA . ASN A 1 289 ? -9.708 28.681 3.794 1.00 82.50 289 ASN A CA 1
ATOM 2239 C C . ASN A 1 289 ? -9.884 29.184 2.356 1.00 82.50 289 ASN A C 1
ATOM 2241 O O . ASN A 1 289 ? -10.920 29.771 2.052 1.00 82.50 289 ASN A O 1
ATOM 2245 N N . ALA A 1 290 ? -8.904 28.941 1.480 1.00 81.06 290 ALA A N 1
ATOM 2246 C CA . ALA A 1 290 ? -8.983 29.360 0.082 1.00 81.06 290 ALA A CA 1
ATOM 2247 C C . ALA A 1 290 ? -10.129 28.646 -0.651 1.00 81.06 290 ALA A C 1
ATOM 2249 O O . ALA A 1 290 ? -10.884 29.276 -1.386 1.00 81.06 290 ALA A O 1
ATOM 2250 N N . PHE A 1 291 ? -10.305 27.350 -0.382 1.00 87.56 291 PHE A N 1
ATOM 2251 C CA . PHE A 1 291 ? -11.393 26.542 -0.931 1.00 87.56 291 PHE A CA 1
ATOM 2252 C C . PHE A 1 291 ? -12.775 27.057 -0.497 1.00 87.56 291 PHE A C 1
ATOM 2254 O O . PHE A 1 291 ? -13.637 27.308 -1.340 1.00 87.56 291 PHE A O 1
ATOM 2261 N N . VAL A 1 292 ? -12.962 27.301 0.804 1.00 88.69 292 VAL A N 1
ATOM 2262 C CA . VAL A 1 292 ? -14.230 27.802 1.360 1.00 88.69 292 VAL A CA 1
ATOM 2263 C C . VAL A 1 292 ? -14.555 29.210 0.843 1.00 88.69 292 VAL A C 1
ATOM 2265 O O . VAL A 1 292 ? -15.682 29.465 0.419 1.00 88.69 292 VAL A O 1
ATOM 2268 N N . GLN A 1 293 ? -13.579 30.127 0.827 1.00 85.88 293 GLN A N 1
ATOM 2269 C CA . GLN A 1 293 ? -13.778 31.481 0.288 1.00 85.88 293 GLN A CA 1
ATOM 2270 C C . GLN A 1 293 ? -14.058 31.465 -1.220 1.00 85.88 293 GLN A C 1
ATOM 2272 O O . GLN A 1 293 ? -14.910 32.219 -1.691 1.00 85.88 293 GLN A O 1
ATOM 2277 N N . GLY A 1 294 ? -13.378 30.588 -1.965 1.00 83.50 294 GLY A N 1
ATOM 2278 C CA . GLY A 1 294 ? -13.607 30.383 -3.393 1.00 83.50 294 GLY A CA 1
ATOM 2279 C C . GLY A 1 294 ? -15.050 29.978 -3.689 1.00 83.50 294 GLY A C 1
ATOM 2280 O O . GLY A 1 294 ? -15.686 30.591 -4.542 1.00 83.50 294 GLY A O 1
ATOM 2281 N N . LEU A 1 295 ? -15.604 29.025 -2.930 1.00 86.31 295 LEU A N 1
ATOM 2282 C CA . LEU A 1 295 ? -17.010 28.619 -3.050 1.00 86.31 295 LEU A CA 1
ATOM 2283 C C . LEU A 1 295 ? -17.990 29.729 -2.655 1.00 86.31 295 LEU A C 1
ATOM 2285 O O . LEU A 1 295 ? -19.008 29.904 -3.322 1.00 86.31 295 LEU A O 1
ATOM 2289 N N . GLY A 1 296 ? -17.667 30.526 -1.632 1.00 85.44 296 GLY A N 1
ATOM 2290 C CA . GLY A 1 296 ? -18.466 31.700 -1.267 1.00 85.44 296 GLY A CA 1
ATOM 2291 C C . GLY A 1 296 ? -18.610 32.701 -2.421 1.00 85.44 296 GLY A C 1
ATOM 2292 O O . GLY A 1 296 ? -19.703 33.209 -2.668 1.00 85.44 296 GLY A O 1
ATOM 2293 N N . LYS A 1 297 ? -17.539 32.926 -3.197 1.00 85.88 297 LYS A N 1
ATOM 2294 C CA . LYS A 1 297 ? -17.557 33.812 -4.378 1.00 85.88 297 LYS A CA 1
ATOM 2295 C C . LYS A 1 297 ? -18.382 33.262 -5.558 1.00 85.88 297 LYS A C 1
ATOM 2297 O O . LYS A 1 297 ? -18.716 34.035 -6.451 1.00 85.88 297 LYS A O 1
ATOM 2302 N N . LEU A 1 298 ? -18.741 31.972 -5.572 1.00 87.81 298 LEU A N 1
ATOM 2303 C CA . LEU A 1 298 ? -19.580 31.352 -6.617 1.00 87.81 298 LEU A CA 1
ATOM 2304 C C . LEU A 1 298 ? -21.095 31.554 -6.396 1.00 87.81 298 LEU A C 1
ATOM 2306 O O . LEU A 1 298 ? -21.914 31.058 -7.175 1.00 87.81 298 LEU A O 1
ATOM 2310 N N . GLY A 1 299 ? -21.483 32.299 -5.354 1.00 86.38 299 GLY A N 1
ATOM 2311 C CA . GLY A 1 299 ? -22.874 32.685 -5.103 1.00 86.38 299 GLY A CA 1
ATOM 2312 C C . GLY A 1 299 ? -23.688 31.657 -4.317 1.00 86.38 299 GLY A C 1
ATOM 2313 O O . GLY A 1 299 ? -24.911 31.634 -4.448 1.00 86.38 299 GLY A O 1
ATOM 2314 N N . ALA A 1 300 ? -23.044 30.793 -3.529 1.00 90.38 300 ALA A N 1
ATOM 2315 C CA . ALA A 1 300 ? -23.742 29.926 -2.579 1.00 90.38 300 ALA A CA 1
ATOM 2316 C C . ALA A 1 300 ? -24.523 30.759 -1.545 1.00 90.38 300 ALA A C 1
ATOM 2318 O O . ALA A 1 300 ? -24.038 31.791 -1.082 1.00 90.38 300 ALA A O 1
ATOM 2319 N N . TYR A 1 301 ? -25.723 30.305 -1.169 1.00 91.00 301 TYR A N 1
ATOM 2320 C CA . TYR A 1 301 ? -26.554 30.997 -0.175 1.00 91.00 301 TYR A CA 1
ATOM 2321 C C . TYR A 1 301 ? -25.927 30.924 1.221 1.00 91.00 301 TYR A C 1
ATOM 2323 O O . TYR A 1 301 ? -25.917 31.902 1.968 1.00 91.00 301 TYR A O 1
ATOM 2331 N N . TYR A 1 302 ? -25.375 29.758 1.562 1.00 94.00 302 TYR A N 1
ATOM 2332 C CA . TYR A 1 302 ? -24.644 29.538 2.802 1.00 94.00 302 TYR A CA 1
ATOM 2333 C C . TYR A 1 302 ? -23.538 28.508 2.584 1.00 94.00 302 TYR A C 1
ATOM 2335 O O . TYR A 1 302 ? -23.776 27.484 1.947 1.00 94.00 302 TYR A O 1
ATOM 2343 N N . VAL A 1 303 ? -22.348 28.761 3.132 1.00 94.56 303 VAL A N 1
ATOM 2344 C CA . VAL A 1 303 ? -21.210 27.836 3.071 1.00 94.56 303 VAL A CA 1
ATOM 2345 C C . VAL A 1 303 ? -20.794 27.466 4.490 1.00 94.56 303 VAL A C 1
ATOM 2347 O O . VAL A 1 303 ? -20.316 28.308 5.248 1.00 94.56 303 VAL A O 1
ATOM 2350 N N . ASP A 1 304 ? -20.980 26.199 4.835 1.00 94.81 304 ASP A N 1
ATOM 2351 C CA . ASP A 1 304 ? -20.464 25.575 6.048 1.00 94.81 304 ASP A CA 1
ATOM 2352 C C . ASP A 1 304 ? -19.188 24.782 5.741 1.00 94.81 304 ASP A C 1
ATOM 2354 O O . ASP A 1 304 ? -18.865 24.533 4.575 1.00 94.81 304 ASP A O 1
ATOM 2358 N N . ARG A 1 305 ? -18.447 24.374 6.776 1.00 94.44 305 ARG A N 1
ATOM 2359 C CA . ARG A 1 305 ? -17.157 23.693 6.596 1.00 94.44 305 ARG A CA 1
ATOM 2360 C C . ARG A 1 305 ? -16.871 22.602 7.625 1.00 94.44 305 ARG A C 1
ATOM 2362 O O . ARG A 1 305 ? -17.133 22.765 8.814 1.00 94.44 305 ARG A O 1
ATOM 2369 N N . LEU A 1 306 ? -16.247 21.528 7.152 1.00 92.88 306 LEU A N 1
ATOM 2370 C CA . LEU A 1 306 ? -15.604 20.475 7.930 1.00 92.88 306 LEU A CA 1
ATOM 2371 C C . LEU A 1 306 ? -14.191 20.263 7.385 1.00 92.88 306 LEU A C 1
ATOM 2373 O O . LEU A 1 306 ? -13.993 19.640 6.340 1.00 92.88 306 LEU A O 1
ATOM 2377 N N . ASP A 1 307 ? -13.210 20.788 8.114 1.00 89.88 307 ASP A N 1
ATOM 2378 C CA . ASP A 1 307 ? -11.809 20.706 7.712 1.00 89.88 307 ASP A CA 1
ATOM 2379 C C . ASP A 1 307 ? -11.065 19.672 8.539 1.00 89.88 307 ASP A C 1
ATOM 2381 O O . ASP A 1 307 ? -11.140 19.653 9.769 1.00 89.88 307 ASP A O 1
ATOM 2385 N N . TYR A 1 308 ? -10.275 18.860 7.864 1.00 87.69 308 TYR A N 1
ATOM 2386 C CA . TYR A 1 308 ? -9.371 17.891 8.457 1.00 87.69 308 TYR A CA 1
ATOM 2387 C C . TYR A 1 308 ? -7.924 18.310 8.187 1.00 87.69 308 TYR A C 1
ATOM 2389 O O . TYR A 1 308 ? -7.660 19.156 7.330 1.00 87.69 308 TYR A O 1
ATOM 2397 N N . SER A 1 309 ? -6.970 17.746 8.932 1.00 82.50 309 SER A N 1
ATOM 2398 C CA . SER A 1 309 ? -5.548 17.970 8.657 1.00 82.50 309 SER A CA 1
ATOM 2399 C C . SER A 1 309 ? -5.197 17.624 7.209 1.00 82.50 309 SER A C 1
ATOM 2401 O O . SER A 1 309 ? -5.784 16.727 6.607 1.00 82.50 309 SER A O 1
ATOM 2403 N N . ASP A 1 310 ? -4.198 18.321 6.667 1.00 80.62 310 ASP A N 1
ATOM 2404 C CA . ASP A 1 310 ? -3.687 18.063 5.320 1.00 80.62 310 ASP A CA 1
ATOM 2405 C C . ASP A 1 310 ? -3.316 16.580 5.155 1.00 80.62 310 ASP A C 1
ATOM 2407 O O . ASP A 1 310 ? -2.654 15.995 6.021 1.00 80.62 310 ASP A O 1
ATOM 2411 N N . HIS A 1 311 ? -3.761 15.981 4.051 1.00 78.75 311 HIS A N 1
ATOM 2412 C CA . HIS A 1 311 ? -3.647 14.551 3.753 1.00 78.75 311 HIS A CA 1
ATOM 2413 C C . HIS A 1 311 ? -4.387 13.599 4.712 1.00 78.75 311 HIS A C 1
ATOM 2415 O O . HIS A 1 311 ? -4.047 12.414 4.799 1.00 78.75 311 HIS A O 1
ATOM 2421 N N . HIS A 1 312 ? -5.396 14.075 5.443 1.00 83.88 312 HIS A N 1
ATOM 2422 C CA . HIS A 1 312 ? -6.262 13.194 6.226 1.00 83.88 312 HIS A CA 1
ATOM 2423 C C . HIS A 1 312 ? -6.957 12.167 5.321 1.00 83.88 312 HIS A C 1
ATOM 2425 O O . HIS A 1 312 ? -7.481 12.498 4.255 1.00 83.88 312 HIS A O 1
ATOM 2431 N N . VAL A 1 313 ? -6.938 10.904 5.747 1.00 85.31 313 VAL A N 1
ATOM 2432 C CA . VAL A 1 313 ? -7.634 9.807 5.068 1.00 85.31 313 VAL A CA 1
ATOM 2433 C C . VAL A 1 313 ? -8.975 9.638 5.762 1.00 85.31 313 VAL A C 1
ATOM 2435 O O . VAL A 1 313 ? -8.996 9.222 6.922 1.00 85.31 313 VAL A O 1
ATOM 2438 N N . PHE A 1 314 ? -10.066 9.960 5.064 1.00 84.31 314 PHE A N 1
ATOM 2439 C CA . PHE A 1 314 ? -11.410 9.838 5.624 1.00 84.31 314 PHE A CA 1
ATOM 2440 C C . PHE A 1 314 ? -11.676 8.405 6.093 1.00 84.31 314 PHE A C 1
ATOM 2442 O O . PHE A 1 314 ? -11.388 7.441 5.384 1.00 84.31 314 PHE A O 1
ATOM 2449 N N . GLN A 1 315 ? -12.192 8.280 7.309 1.00 86.81 315 GLN A N 1
ATOM 2450 C CA . GLN A 1 315 ? -12.647 7.028 7.904 1.00 86.81 315 GLN A CA 1
ATOM 2451 C C . GLN A 1 315 ? -14.180 6.976 7.922 1.00 86.81 315 GLN A C 1
ATOM 2453 O O . GLN A 1 315 ? -14.857 7.962 7.626 1.00 86.81 315 GLN A O 1
ATOM 2458 N N . VAL A 1 316 ? -14.746 5.830 8.296 1.00 83.25 316 VAL A N 1
ATOM 2459 C CA . VAL A 1 316 ? -16.206 5.651 8.375 1.00 83.25 316 VAL A CA 1
ATOM 2460 C C . VAL A 1 316 ? -16.824 6.612 9.399 1.00 83.25 316 VAL A C 1
ATOM 2462 O O . VAL A 1 316 ? -17.872 7.203 9.143 1.00 83.25 316 VAL A O 1
ATOM 2465 N N . GLU A 1 317 ? -16.128 6.869 10.506 1.00 86.06 317 GLU A N 1
ATOM 2466 C CA . GLU A 1 317 ? -16.555 7.807 11.549 1.00 86.06 317 GLU A CA 1
ATOM 2467 C C . GLU A 1 317 ? -16.602 9.264 11.044 1.00 86.06 317 GLU A C 1
ATOM 2469 O O . GLU A 1 317 ? -17.413 10.078 11.503 1.00 86.06 317 GLU A O 1
ATOM 2474 N N . ASP A 1 318 ? -15.766 9.610 10.058 1.00 89.75 318 ASP A N 1
ATOM 2475 C CA . ASP A 1 318 ? -15.801 10.928 9.418 1.00 89.75 318 ASP A CA 1
ATOM 2476 C C . ASP A 1 318 ? -17.059 11.076 8.560 1.00 89.75 318 ASP A C 1
ATOM 2478 O O . ASP A 1 318 ? -17.709 12.120 8.598 1.00 89.75 318 ASP A O 1
ATOM 2482 N N . ILE A 1 319 ? -17.456 10.015 7.850 1.00 92.38 319 ILE A N 1
ATOM 2483 C CA . ILE A 1 319 ? -18.703 9.986 7.075 1.00 92.38 319 ILE A CA 1
ATOM 2484 C C . ILE A 1 319 ? -19.911 10.169 7.999 1.00 92.38 319 ILE A C 1
ATOM 2486 O O . ILE A 1 319 ? -20.815 10.940 7.678 1.00 92.38 319 ILE A O 1
ATOM 2490 N N . GLU A 1 320 ? -19.932 9.526 9.166 1.00 90.31 320 GLU A N 1
ATOM 2491 C CA . GLU A 1 320 ? -20.980 9.742 10.174 1.00 90.31 320 GLU A CA 1
ATOM 2492 C C . GLU A 1 320 ? -21.014 11.189 10.677 1.00 90.31 320 GLU A C 1
ATOM 2494 O O . GLU A 1 320 ? -22.088 11.791 10.776 1.00 90.31 320 GLU A O 1
ATOM 2499 N N . THR A 1 321 ? -19.843 11.782 10.918 1.00 91.81 321 THR A N 1
ATOM 2500 C CA . THR A 1 321 ? -19.717 13.190 11.319 1.00 91.81 321 THR A CA 1
ATOM 2501 C C . THR A 1 321 ? -20.257 14.132 10.239 1.00 91.81 321 THR A C 1
ATOM 2503 O O . THR A 1 321 ? -21.013 15.057 10.547 1.00 91.81 321 THR A O 1
ATOM 2506 N N . ILE A 1 322 ? -19.936 13.872 8.968 1.00 94.75 322 ILE A N 1
ATOM 2507 C CA . ILE A 1 322 ? -20.440 14.641 7.824 1.00 94.75 322 ILE A CA 1
ATOM 2508 C C . ILE A 1 322 ? -21.964 14.499 7.720 1.00 94.75 322 ILE A C 1
ATOM 2510 O O . ILE A 1 322 ? -22.657 15.509 7.614 1.00 94.75 322 ILE A O 1
ATOM 2514 N N . ARG A 1 323 ? -22.516 13.280 7.822 1.00 93.88 323 ARG A N 1
ATOM 2515 C CA . ARG A 1 323 ? -23.974 13.050 7.782 1.00 93.88 323 ARG A CA 1
ATOM 2516 C C . ARG A 1 323 ? -24.707 13.765 8.911 1.00 93.88 323 ARG A C 1
ATOM 2518 O O . ARG A 1 323 ? -25.740 14.386 8.668 1.00 93.88 323 ARG A O 1
ATOM 2525 N N . LYS A 1 324 ? -24.165 13.726 10.131 1.00 93.69 324 LYS A N 1
ATOM 2526 C CA . LYS A 1 324 ? -24.728 14.464 11.266 1.00 93.69 324 LYS A CA 1
ATOM 2527 C C . LYS A 1 324 ? -24.789 15.962 10.963 1.00 93.69 324 LYS A C 1
ATOM 2529 O O . LYS A 1 324 ? -25.828 16.586 11.166 1.00 93.69 324 LYS A O 1
ATOM 2534 N N . ARG A 1 325 ? -23.702 16.523 10.427 1.00 94.94 325 ARG A N 1
ATOM 2535 C CA . ARG A 1 325 ? -23.635 17.946 10.085 1.00 94.94 325 ARG A CA 1
ATOM 2536 C C . ARG A 1 325 ? -24.596 18.330 8.959 1.00 94.94 325 ARG A C 1
ATOM 2538 O O . ARG A 1 325 ? -25.221 19.385 9.029 1.00 94.94 325 ARG A O 1
ATOM 2545 N N . LEU A 1 326 ? -24.764 17.464 7.960 1.00 95.00 326 LEU A N 1
ATOM 2546 C CA . LEU A 1 326 ? -25.762 17.642 6.903 1.00 95.00 326 LEU A CA 1
ATOM 2547 C C . LEU A 1 326 ? -27.185 17.717 7.469 1.00 95.00 326 LEU A C 1
ATOM 2549 O O . LEU A 1 326 ? -27.925 18.621 7.091 1.00 95.00 326 LEU A O 1
ATOM 2553 N N . GLY A 1 327 ? -27.538 16.843 8.416 1.00 93.38 327 GLY A N 1
ATOM 2554 C CA . GLY A 1 327 ? -28.844 16.879 9.084 1.00 93.38 327 GLY A CA 1
ATOM 2555 C C . GLY A 1 327 ? -29.086 18.169 9.881 1.00 93.38 327 GLY A C 1
ATOM 2556 O O . GLY A 1 327 ? -30.181 18.728 9.837 1.00 93.38 327 GLY A O 1
ATOM 2557 N N . GLU A 1 328 ? -28.060 18.692 10.561 1.00 95.12 328 GLU A N 1
ATOM 2558 C CA . GLU A 1 328 ? -28.134 19.983 11.267 1.00 95.12 328 GLU A CA 1
ATOM 2559 C C . GLU A 1 328 ? -28.385 21.157 10.304 1.00 95.12 328 GLU A C 1
ATOM 2561 O O . GLU A 1 328 ? -29.190 22.046 10.593 1.00 95.12 328 GLU A O 1
ATOM 2566 N N . LEU A 1 329 ? -27.710 21.163 9.150 1.00 95.25 329 LEU A N 1
ATOM 2567 C CA . LEU A 1 329 ? -27.883 22.194 8.126 1.00 95.25 329 LEU A CA 1
ATOM 2568 C C . LEU A 1 329 ? -29.253 22.105 7.447 1.00 95.25 329 LEU A C 1
ATOM 2570 O O . LEU A 1 329 ? -29.903 23.136 7.268 1.00 95.25 329 LEU A O 1
ATOM 2574 N N . GLU A 1 330 ? -29.714 20.896 7.119 1.00 94.31 330 GLU A N 1
ATOM 2575 C CA . GLU A 1 330 ? -31.044 20.673 6.543 1.00 94.31 330 GLU A CA 1
ATOM 2576 C C . GLU A 1 330 ? -32.142 21.161 7.497 1.00 94.31 330 GLU A C 1
ATOM 2578 O O . GLU A 1 330 ? -33.028 21.911 7.085 1.00 94.31 330 GLU A O 1
ATOM 2583 N N . GLY A 1 331 ? -32.035 20.841 8.792 1.00 93.44 331 GLY A N 1
ATOM 2584 C CA . GLY A 1 331 ? -32.968 21.323 9.813 1.00 93.44 331 GLY A CA 1
ATOM 2585 C C . GLY A 1 331 ? -32.950 22.846 9.997 1.00 93.44 331 GLY A C 1
ATOM 2586 O O . GLY A 1 331 ? -33.994 23.448 10.238 1.00 93.44 331 GLY A O 1
ATOM 2587 N N . LYS A 1 332 ? -31.783 23.488 9.856 1.00 95.50 332 LYS A N 1
ATOM 2588 C CA . LYS A 1 332 ? -31.628 24.943 10.025 1.00 95.50 332 LYS A CA 1
ATOM 2589 C C . LYS A 1 332 ? -32.165 25.754 8.843 1.00 95.50 332 LYS A C 1
ATOM 2591 O O . LYS A 1 332 ? -32.707 26.836 9.053 1.00 95.50 332 LYS A O 1
ATOM 2596 N N . PHE A 1 333 ? -31.971 25.273 7.618 1.00 93.50 333 PHE A N 1
ATOM 2597 C CA . PHE A 1 333 ? -32.266 26.034 6.399 1.00 93.50 333 PHE A CA 1
ATOM 2598 C C . PHE A 1 333 ? -33.463 25.498 5.603 1.00 93.50 333 PHE A C 1
ATOM 2600 O O . PHE A 1 333 ? -33.829 26.101 4.595 1.00 93.50 333 PHE A O 1
ATOM 2607 N N . GLY A 1 334 ? -34.064 24.375 6.010 1.00 89.56 334 GLY A N 1
ATOM 2608 C CA . GLY A 1 334 ? -35.232 23.784 5.345 1.00 89.56 334 GLY A CA 1
ATOM 2609 C C . GLY A 1 334 ? -34.970 23.325 3.905 1.00 89.56 334 GLY A C 1
ATOM 2610 O O . GLY A 1 334 ? -35.907 23.164 3.127 1.00 89.56 334 GLY A O 1
ATOM 2611 N N . SER A 1 335 ? -33.701 23.155 3.526 1.00 89.88 335 SER A N 1
ATOM 2612 C CA . SER A 1 335 ? -33.263 22.753 2.188 1.00 89.88 335 SER A CA 1
ATOM 2613 C C . SER A 1 335 ? -32.119 21.748 2.286 1.00 89.88 335 SER A C 1
ATOM 2615 O O . SER A 1 335 ? -31.295 21.825 3.197 1.00 89.88 335 SER A O 1
ATOM 2617 N N . LYS A 1 336 ? -32.071 20.795 1.346 1.00 91.31 336 LYS A N 1
ATOM 2618 C CA . LYS A 1 336 ? -31.037 19.754 1.307 1.00 91.31 336 LYS A CA 1
ATOM 2619 C C . LYS A 1 336 ? -29.669 20.362 0.974 1.00 91.31 336 LYS A C 1
ATOM 2621 O O . LYS A 1 336 ? -29.525 20.901 -0.127 1.00 91.31 336 LYS A O 1
ATOM 2626 N N . PRO A 1 337 ? -28.667 20.256 1.864 1.00 94.75 337 PRO A N 1
ATOM 2627 C CA . PRO A 1 337 ? -27.335 20.770 1.582 1.00 94.75 337 PRO A CA 1
ATOM 2628 C C . PRO A 1 337 ? -26.610 19.942 0.514 1.00 94.75 337 PRO A C 1
ATOM 2630 O O . PRO A 1 337 ? -26.823 18.735 0.385 1.00 94.75 337 PRO A O 1
ATOM 2633 N N . ILE A 1 338 ? -25.706 20.587 -0.221 1.00 95.19 338 ILE A N 1
ATOM 2634 C CA . ILE A 1 338 ? -24.788 19.949 -1.172 1.00 95.19 338 ILE A CA 1
ATOM 2635 C C . ILE A 1 338 ? -23.424 19.805 -0.501 1.00 95.19 338 ILE A C 1
ATOM 2637 O O . ILE A 1 338 ? -22.891 20.778 0.031 1.00 95.19 338 ILE A O 1
ATOM 2641 N N . VAL A 1 339 ? -22.827 18.616 -0.553 1.00 96.56 339 VAL A N 1
ATOM 2642 C CA . VAL A 1 339 ? -21.435 18.432 -0.128 1.00 96.56 339 VAL A CA 1
ATOM 2643 C C . VAL A 1 339 ? -20.524 18.815 -1.285 1.00 96.56 339 VAL A C 1
ATOM 2645 O O . VAL A 1 339 ? -20.704 18.310 -2.393 1.00 96.56 339 VAL A O 1
ATOM 2648 N N . VAL A 1 340 ? -19.535 19.672 -1.036 1.00 96.38 340 VAL A N 1
ATOM 2649 C CA . VAL A 1 340 ? -18.480 19.970 -2.011 1.00 96.38 340 VAL A CA 1
ATOM 2650 C C . VAL A 1 340 ? -17.125 19.583 -1.428 1.00 96.38 340 VAL A C 1
ATOM 2652 O O . VAL A 1 340 ? -16.764 20.023 -0.335 1.00 96.38 340 VAL A O 1
ATOM 2655 N N . VAL A 1 341 ? -16.374 18.764 -2.162 1.00 95.44 341 VAL A N 1
ATOM 2656 C CA . VAL A 1 341 ? -15.008 18.332 -1.825 1.00 95.44 341 VAL A CA 1
ATOM 2657 C C . VAL A 1 341 ? -13.995 18.856 -2.842 1.00 95.44 341 VAL A C 1
ATOM 2659 O O . VAL A 1 341 ? -14.354 19.275 -3.944 1.00 95.44 341 VAL A O 1
ATOM 2662 N N . THR A 1 342 ? -12.712 18.827 -2.485 1.00 92.56 342 THR A N 1
ATOM 2663 C CA . THR A 1 342 ? -11.622 19.188 -3.404 1.00 92.56 342 THR A CA 1
ATOM 2664 C C . THR A 1 342 ? -11.245 18.011 -4.310 1.00 92.56 342 THR A C 1
ATOM 2666 O O . THR A 1 342 ? -11.413 16.853 -3.927 1.00 92.56 342 THR A O 1
ATOM 2669 N N . GLU A 1 343 ? -10.675 18.279 -5.492 1.00 90.31 343 GLU A N 1
ATOM 2670 C CA . GLU A 1 343 ? -10.135 17.218 -6.365 1.00 90.31 343 GLU A CA 1
ATOM 2671 C C . GLU A 1 343 ? -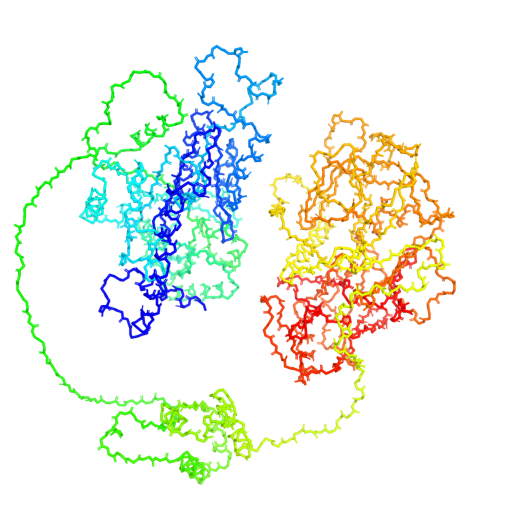9.092 16.353 -5.664 1.00 90.31 343 GLU A C 1
ATOM 2673 O O . GLU A 1 343 ? -9.107 15.133 -5.795 1.00 90.31 343 GLU A O 1
ATOM 2678 N N . LYS A 1 344 ? -8.219 16.982 -4.872 1.00 87.12 344 LYS A N 1
ATOM 2679 C CA . LYS A 1 344 ? -7.170 16.282 -4.129 1.00 87.12 344 LYS A CA 1
ATOM 2680 C C . LYS A 1 344 ? -7.766 15.282 -3.134 1.00 87.12 344 LYS A C 1
ATOM 2682 O O . LYS A 1 344 ? -7.260 14.172 -3.004 1.00 87.12 344 LYS A O 1
ATOM 2687 N N . ASP A 1 345 ? -8.848 15.655 -2.457 1.00 89.69 345 ASP A N 1
ATOM 2688 C CA . ASP A 1 345 ? -9.526 14.772 -1.507 1.00 89.69 345 ASP A CA 1
ATOM 2689 C C . ASP A 1 345 ? -10.301 13.650 -2.216 1.00 89.69 345 ASP A C 1
ATOM 2691 O O . ASP A 1 345 ? -10.271 12.510 -1.754 1.00 89.69 345 ASP A O 1
ATOM 2695 N N . TYR A 1 346 ? -10.910 13.932 -3.374 1.00 92.06 346 TYR A N 1
ATOM 2696 C CA . TYR A 1 346 ? -11.532 12.907 -4.219 1.00 92.06 346 TYR A CA 1
ATOM 2697 C C . TYR A 1 346 ? -10.513 11.890 -4.755 1.00 92.06 346 TYR A C 1
ATOM 2699 O O . TYR A 1 346 ? -10.718 10.686 -4.627 1.00 92.06 346 TYR A O 1
ATOM 2707 N N . ASP A 1 347 ? -9.384 12.343 -5.309 1.00 87.88 347 ASP A N 1
ATOM 2708 C CA . ASP A 1 347 ? -8.353 11.452 -5.858 1.00 87.88 347 ASP A CA 1
ATOM 2709 C C . ASP A 1 347 ? -7.643 10.633 -4.756 1.00 87.88 347 ASP A C 1
ATOM 2711 O O . ASP A 1 347 ? -7.049 9.580 -5.037 1.00 87.88 347 ASP A O 1
ATOM 2715 N N . ARG A 1 348 ? -7.716 11.068 -3.488 1.00 87.62 348 ARG A N 1
ATOM 2716 C CA . ARG A 1 3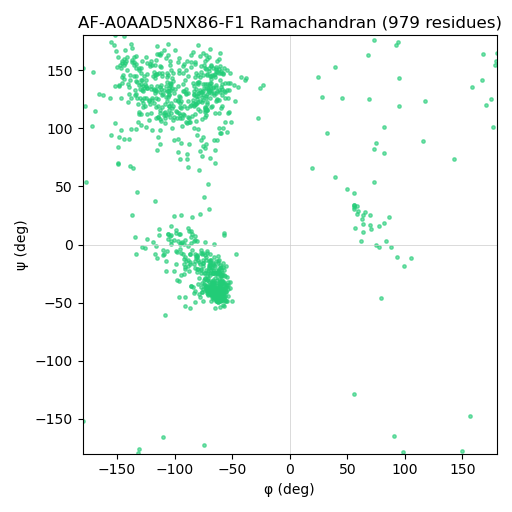48 ? -7.199 10.319 -2.331 1.00 87.62 348 ARG A CA 1
ATOM 2717 C C . ARG A 1 348 ? -8.010 9.060 -2.058 1.00 87.62 348 ARG A C 1
ATOM 2719 O O . ARG A 1 348 ? -7.413 7.989 -1.912 1.00 87.62 348 ARG A O 1
ATOM 2726 N N . ASP A 1 349 ? -9.331 9.181 -2.009 1.00 84.88 349 ASP A N 1
ATOM 2727 C CA . ASP A 1 349 ? -10.240 8.052 -1.835 1.00 84.88 349 ASP A CA 1
ATOM 2728 C C . ASP A 1 349 ? -11.632 8.381 -2.413 1.00 84.88 349 ASP A C 1
ATOM 2730 O O . ASP A 1 349 ? -12.463 8.993 -1.742 1.00 84.88 349 ASP A O 1
ATOM 2734 N N . PRO A 1 350 ? -11.909 8.006 -3.672 1.00 86.00 350 PRO A N 1
ATOM 2735 C CA . PRO A 1 350 ? -13.207 8.274 -4.277 1.00 86.00 350 PRO A CA 1
ATOM 2736 C C . PRO A 1 350 ? -14.303 7.347 -3.732 1.00 86.00 350 PRO A C 1
ATOM 2738 O O . PRO A 1 350 ? -15.475 7.714 -3.767 1.00 86.00 350 PRO A O 1
ATOM 2741 N N . GLU A 1 351 ? -13.954 6.163 -3.215 1.00 87.06 351 GLU A N 1
ATOM 2742 C CA . GLU A 1 351 ? -14.933 5.180 -2.736 1.00 87.06 351 GLU A CA 1
ATOM 2743 C C . GLU A 1 351 ? -15.506 5.582 -1.377 1.00 87.06 351 GLU A C 1
ATOM 2745 O O . GLU A 1 351 ? -16.719 5.501 -1.185 1.00 87.06 351 GLU A O 1
ATOM 2750 N N . ILE A 1 352 ? -14.676 6.097 -0.458 1.00 87.38 352 ILE A N 1
ATOM 2751 C CA . ILE A 1 352 ? -15.168 6.518 0.862 1.00 87.38 352 ILE A CA 1
ATOM 2752 C C . ILE A 1 352 ? -16.233 7.625 0.748 1.00 87.38 352 ILE A C 1
ATOM 2754 O O . ILE A 1 352 ? -17.212 7.644 1.494 1.00 87.38 352 ILE A O 1
ATOM 2758 N N . LEU A 1 353 ? -16.082 8.515 -0.240 1.00 88.69 353 LEU A N 1
ATOM 2759 C CA . LEU A 1 353 ? -17.010 9.614 -0.504 1.00 88.69 353 LEU A CA 1
ATOM 2760 C C . LEU A 1 353 ? -18.355 9.137 -1.071 1.00 88.69 353 LEU A C 1
ATOM 2762 O O . LEU A 1 353 ? -19.361 9.816 -0.863 1.00 88.69 353 LEU A O 1
ATOM 2766 N N . LYS A 1 354 ? -18.416 7.964 -1.722 1.00 87.44 354 LYS A N 1
ATOM 2767 C CA . LYS A 1 354 ? -19.686 7.375 -2.193 1.00 87.44 354 LYS A CA 1
ATOM 2768 C C . LYS A 1 354 ? -20.594 6.959 -1.044 1.00 87.44 354 LYS A C 1
ATOM 2770 O O . LYS A 1 354 ? -21.811 6.967 -1.192 1.00 87.44 354 LYS A O 1
ATOM 2775 N N . HIS A 1 355 ? -20.047 6.675 0.139 1.00 87.56 355 HIS A N 1
ATOM 2776 C CA . HIS A 1 355 ? -20.882 6.371 1.301 1.00 87.56 355 HIS A CA 1
ATOM 2777 C C . HIS A 1 355 ? -21.758 7.554 1.735 1.00 87.56 355 HIS A C 1
ATOM 2779 O O . HIS A 1 355 ? -22.704 7.351 2.487 1.00 87.56 355 HIS A O 1
ATOM 2785 N N . LEU A 1 356 ? -21.512 8.780 1.272 1.00 85.88 356 LEU A N 1
ATOM 2786 C CA . LEU A 1 356 ? -22.383 9.922 1.566 1.00 85.88 356 LEU A CA 1
ATOM 2787 C C . LEU A 1 356 ? -23.734 9.881 0.825 1.00 85.88 356 LEU A C 1
ATOM 2789 O O . LEU A 1 356 ? -24.595 10.715 1.118 1.00 85.88 356 LEU A O 1
ATOM 2793 N N . GLU A 1 357 ? -23.959 8.913 -0.071 1.00 77.00 357 GLU A N 1
ATOM 2794 C CA . GLU A 1 357 ? -25.273 8.657 -0.671 1.00 77.00 357 GLU A CA 1
ATOM 2795 C C . GLU A 1 357 ? -26.365 8.465 0.409 1.00 77.00 357 GLU A C 1
ATOM 2797 O O . GLU A 1 357 ? -26.117 7.832 1.442 1.00 77.00 357 GLU A O 1
ATOM 2802 N N . PRO A 1 358 ? -27.578 9.029 0.219 1.00 78.94 358 PRO A N 1
ATOM 2803 C CA . PRO A 1 358 ? -28.098 9.680 -0.993 1.00 78.94 358 PRO A CA 1
ATOM 2804 C C . PRO A 1 358 ? -27.798 11.193 -1.106 1.00 78.94 358 PRO A C 1
ATOM 2806 O O . PRO A 1 358 ? -28.432 11.884 -1.906 1.00 78.94 358 PRO A O 1
ATOM 2809 N N . SER A 1 359 ? -26.886 11.750 -0.303 1.00 85.00 359 SER A N 1
ATOM 2810 C CA . SER A 1 359 ? -26.546 13.181 -0.361 1.00 85.00 359 SER A CA 1
ATOM 2811 C C . SER A 1 359 ? -25.819 13.518 -1.663 1.00 85.00 359 SER A C 1
ATOM 2813 O O . SER A 1 359 ? -24.981 12.750 -2.131 1.00 85.00 359 SER A O 1
ATOM 2815 N N . LYS A 1 360 ? -26.097 14.691 -2.243 1.00 91.12 360 LYS A N 1
ATOM 2816 C CA . LYS A 1 360 ? -25.405 15.139 -3.457 1.00 91.12 360 LYS A CA 1
ATOM 2817 C C . LYS A 1 360 ? -23.977 15.568 -3.112 1.00 91.12 360 LYS A C 1
ATOM 2819 O O . LYS A 1 360 ? -23.797 16.571 -2.420 1.00 91.12 360 LYS A O 1
ATOM 2824 N N . VAL A 1 361 ? -22.985 14.828 -3.611 1.00 94.75 361 VAL A N 1
ATOM 2825 C CA . VAL A 1 361 ? -21.558 15.125 -3.418 1.00 94.75 361 VAL A CA 1
ATOM 2826 C C . VAL A 1 361 ? -20.922 15.551 -4.734 1.00 94.75 361 VAL A C 1
ATOM 2828 O O . VAL A 1 361 ? -20.878 14.781 -5.697 1.00 94.75 361 VAL A O 1
ATOM 2831 N N . LEU A 1 362 ? -20.421 16.782 -4.758 1.00 95.31 362 LEU A N 1
ATOM 2832 C CA . LEU A 1 362 ? -19.736 17.384 -5.893 1.00 95.31 362 LEU A CA 1
ATOM 2833 C C . LEU A 1 362 ? -18.252 17.579 -5.585 1.00 95.31 362 LEU A C 1
ATOM 2835 O O . LEU A 1 362 ? -17.869 17.906 -4.466 1.00 95.31 362 LEU A O 1
ATOM 2839 N N . VAL A 1 363 ? -17.416 17.422 -6.599 1.00 95.25 363 VAL A N 1
ATOM 2840 C CA . VAL A 1 363 ? -15.978 17.671 -6.544 1.00 95.25 363 VAL A CA 1
ATOM 2841 C C . VAL A 1 363 ? -15.684 18.940 -7.330 1.00 95.25 363 VAL A C 1
ATOM 2843 O O . VAL A 1 363 ? -16.102 19.056 -8.481 1.00 95.25 363 VAL A O 1
ATOM 2846 N N . LEU A 1 364 ? -14.998 19.905 -6.713 1.00 94.12 364 LEU A N 1
ATOM 2847 C CA . LEU A 1 364 ? -14.656 21.180 -7.346 1.00 94.12 364 LEU A CA 1
ATOM 2848 C C . LEU A 1 364 ? -13.341 21.085 -8.115 1.00 94.12 364 LEU A C 1
ATOM 2850 O O . LEU A 1 364 ? -12.276 21.087 -7.494 1.00 94.12 364 LEU A O 1
ATOM 2854 N N . CYS A 1 365 ? -13.417 21.116 -9.446 1.00 92.00 365 CYS A N 1
ATOM 2855 C CA . CYS A 1 365 ? -12.247 21.252 -10.302 1.00 92.00 365 CYS A CA 1
ATOM 2856 C C . CYS A 1 365 ? -11.755 22.690 -10.365 1.00 92.00 365 CYS A C 1
ATOM 2858 O O . CYS A 1 365 ? -12.542 23.614 -10.593 1.00 92.00 365 CYS A O 1
ATOM 2860 N N . SER A 1 366 ? -10.449 22.884 -10.198 1.00 89.94 366 SER A N 1
ATOM 2861 C CA . SER A 1 366 ? -9.834 24.213 -10.242 1.00 89.94 366 SER A CA 1
ATOM 2862 C C . SER A 1 366 ? -8.552 24.216 -11.064 1.00 89.94 366 SER A C 1
ATOM 2864 O O . SER A 1 366 ? -7.769 23.273 -11.024 1.00 89.94 366 SER A O 1
ATOM 2866 N N . GLU A 1 367 ? -8.307 25.315 -11.768 1.00 89.81 367 GLU A N 1
ATOM 2867 C CA . GLU A 1 367 ? -7.119 25.506 -12.597 1.00 89.81 367 GLU A CA 1
ATOM 2868 C C . GLU A 1 367 ? -6.277 26.666 -12.067 1.00 89.81 367 GLU A C 1
ATOM 2870 O O . GLU A 1 367 ? -6.798 27.675 -11.582 1.00 89.81 367 GLU A O 1
ATOM 2875 N N . LEU A 1 368 ? -4.955 26.529 -12.157 1.00 92.75 368 LEU A N 1
ATOM 2876 C CA . LEU A 1 368 ? -4.038 27.607 -11.813 1.00 92.75 368 LEU A CA 1
ATOM 2877 C C . LEU A 1 368 ? -4.094 28.690 -12.898 1.00 92.75 368 LEU A C 1
ATOM 2879 O O . LEU A 1 368 ? -3.870 28.400 -14.070 1.00 92.75 368 LEU A O 1
ATOM 2883 N N . GLN A 1 369 ? -4.335 29.939 -12.505 1.00 93.69 369 GLN A N 1
ATOM 2884 C CA . GLN A 1 369 ? -4.318 31.090 -13.409 1.00 93.69 369 GLN A CA 1
ATOM 2885 C C . GLN A 1 369 ? -3.368 32.166 -12.899 1.00 93.69 369 GLN A C 1
ATOM 2887 O O . GLN A 1 369 ? -3.358 32.472 -11.704 1.00 93.69 369 GLN A O 1
ATOM 2892 N N . PHE A 1 370 ? -2.603 32.767 -13.808 1.00 94.31 370 PHE A N 1
ATOM 2893 C CA . PHE A 1 370 ? -1.766 33.922 -13.501 1.00 94.31 370 PHE A CA 1
ATOM 2894 C C . PHE A 1 370 ? -2.598 35.202 -13.437 1.00 94.31 370 PHE A C 1
ATOM 2896 O O . PHE A 1 370 ? -3.547 35.396 -14.195 1.00 94.31 370 PHE A O 1
ATOM 2903 N N . LEU A 1 371 ? -2.211 36.091 -12.530 1.00 92.00 371 LEU A N 1
ATOM 2904 C CA . LEU A 1 371 ? -2.749 37.438 -12.416 1.00 92.00 371 LEU A CA 1
ATOM 2905 C C . LEU A 1 371 ? -1.697 38.416 -12.931 1.00 92.00 371 LEU A C 1
ATOM 2907 O O . LEU A 1 371 ? -0.528 38.331 -12.555 1.00 92.00 371 LEU A O 1
ATOM 2911 N N . ALA A 1 372 ? -2.111 39.340 -13.794 1.00 85.94 372 ALA A N 1
ATOM 2912 C CA . ALA A 1 372 ? -1.237 40.412 -14.244 1.00 85.94 372 ALA A CA 1
ATOM 2913 C C . ALA A 1 372 ? -1.062 41.428 -13.107 1.00 85.94 372 ALA A C 1
ATOM 2915 O O . ALA A 1 372 ? -2.028 42.067 -12.692 1.00 85.94 372 ALA A O 1
ATOM 2916 N N . HIS A 1 373 ? 0.164 41.571 -12.607 1.00 78.50 373 HIS A N 1
ATOM 2917 C CA . HIS A 1 373 ? 0.498 42.509 -11.536 1.00 78.50 373 HIS A CA 1
ATOM 2918 C C . HIS A 1 373 ? 1.939 43.003 -11.713 1.00 78.50 373 HIS A C 1
ATOM 2920 O O . HIS A 1 373 ? 2.823 42.217 -12.056 1.00 78.50 373 HIS A O 1
ATOM 2926 N N . GLY A 1 374 ? 2.180 44.309 -11.549 1.00 65.19 374 GLY A N 1
ATOM 2927 C CA . GLY A 1 374 ? 3.534 44.885 -11.619 1.00 65.19 374 GLY A CA 1
ATOM 2928 C C . GLY A 1 374 ? 4.310 44.592 -12.917 1.00 65.19 374 GLY A C 1
ATOM 2929 O O . GLY A 1 374 ? 5.523 44.427 -12.887 1.00 65.19 374 GLY A O 1
ATOM 2930 N N . GLY A 1 375 ? 3.632 44.443 -14.063 1.00 67.62 375 GLY A N 1
ATOM 2931 C CA . GLY A 1 375 ? 4.272 44.098 -15.346 1.00 67.62 375 GLY A CA 1
ATOM 2932 C C . GLY A 1 375 ? 4.719 42.633 -15.488 1.00 67.62 375 GLY A C 1
ATOM 2933 O O . GLY A 1 375 ? 5.213 42.248 -16.549 1.00 67.62 375 GLY A O 1
ATOM 2934 N N . CYS A 1 376 ? 4.513 41.805 -14.464 1.00 77.25 376 CYS A N 1
ATOM 2935 C CA . CYS A 1 376 ? 4.701 40.361 -14.508 1.00 77.25 376 CYS A CA 1
ATOM 2936 C C . CYS A 1 376 ? 3.383 39.681 -14.929 1.00 77.25 376 CYS A C 1
ATOM 2938 O O . CYS A 1 376 ? 2.312 39.975 -14.394 1.00 77.25 376 CYS A O 1
ATOM 2940 N N . SER A 1 377 ? 3.449 38.801 -15.931 1.00 88.50 377 SER A N 1
ATOM 2941 C CA . SER A 1 377 ? 2.304 38.122 -16.542 1.00 88.50 377 SER A CA 1
ATOM 2942 C C . SER A 1 377 ? 2.619 36.647 -16.791 1.00 88.50 377 SER A C 1
ATOM 2944 O O . SER A 1 377 ? 3.758 36.198 -16.640 1.00 88.50 377 SER A O 1
ATOM 2946 N N . GLU A 1 378 ? 1.610 35.884 -17.210 1.00 91.69 378 GLU A N 1
ATOM 2947 C CA . GLU A 1 378 ? 1.806 34.501 -17.651 1.00 91.69 378 GLU A CA 1
ATOM 2948 C C . GLU A 1 378 ? 2.852 34.398 -18.771 1.00 91.69 378 GLU A C 1
ATOM 2950 O O . GLU A 1 378 ? 3.693 33.501 -18.761 1.00 91.69 378 GLU A O 1
ATOM 2955 N N . ASP A 1 379 ? 2.850 35.344 -19.712 1.00 88.94 379 ASP A N 1
ATOM 2956 C CA . ASP A 1 379 ? 3.772 35.344 -20.848 1.00 88.94 379 ASP A CA 1
ATOM 2957 C C . ASP A 1 379 ? 5.218 35.603 -20.421 1.00 88.94 379 ASP A C 1
ATOM 2959 O O . ASP A 1 379 ? 6.139 34.954 -20.928 1.00 88.94 379 ASP A O 1
ATOM 2963 N N . SER A 1 380 ? 5.446 36.504 -19.458 1.00 89.50 380 SER A N 1
ATOM 2964 C CA . SER A 1 380 ? 6.797 36.725 -18.934 1.00 89.50 380 SER A CA 1
ATOM 2965 C C . SER A 1 380 ? 7.292 35.534 -18.107 1.00 89.50 380 SER A C 1
ATOM 2967 O O . SER A 1 380 ? 8.476 35.193 -18.188 1.00 89.50 380 SER A O 1
ATOM 2969 N N . PHE A 1 381 ? 6.398 34.820 -17.412 1.00 91.88 381 PHE A N 1
ATOM 2970 C CA . PHE A 1 381 ? 6.724 33.550 -16.757 1.00 91.88 381 PHE A CA 1
ATOM 2971 C C . PHE A 1 381 ? 7.056 32.444 -17.772 1.00 91.88 381 PHE A C 1
ATOM 2973 O O . PHE A 1 381 ? 8.090 31.783 -17.663 1.00 91.88 381 PHE A O 1
ATOM 2980 N N . LYS A 1 382 ? 6.245 32.277 -18.823 1.00 90.56 382 LYS A N 1
ATOM 2981 C CA . LYS A 1 382 ? 6.518 31.336 -19.925 1.00 90.56 382 LYS A CA 1
ATOM 2982 C C . LYS A 1 382 ? 7.841 31.650 -20.627 1.00 90.56 382 LYS A C 1
ATOM 2984 O O . LYS A 1 382 ? 8.590 30.732 -20.957 1.00 90.56 382 LYS A O 1
ATOM 2989 N N . SER A 1 383 ? 8.176 32.928 -20.807 1.00 86.62 383 SER A N 1
ATOM 2990 C CA . SER A 1 383 ? 9.471 33.358 -21.353 1.00 86.62 383 SER A CA 1
ATOM 2991 C C . SER A 1 383 ? 10.652 32.913 -20.476 1.00 86.62 383 SER A C 1
ATOM 2993 O O . SER A 1 383 ? 11.647 32.389 -20.987 1.00 86.62 383 SER A O 1
ATOM 2995 N N . LEU A 1 384 ? 10.519 33.007 -19.145 1.00 87.25 384 LEU A N 1
ATOM 2996 C CA . LEU A 1 384 ? 11.508 32.468 -18.203 1.00 87.25 384 LEU A CA 1
ATOM 2997 C C . LEU A 1 384 ? 11.695 30.949 -18.376 1.00 87.25 384 LEU A C 1
ATOM 2999 O O . LEU A 1 384 ? 12.836 30.484 -18.438 1.00 87.25 384 LEU A O 1
ATOM 3003 N N . LEU A 1 385 ? 10.602 30.187 -18.511 1.00 87.56 385 LEU A N 1
ATOM 3004 C CA . LEU A 1 385 ? 10.648 28.734 -18.730 1.00 87.56 385 LEU A CA 1
ATOM 3005 C C . LEU A 1 385 ? 11.317 28.367 -20.066 1.00 87.56 385 LEU A C 1
ATOM 3007 O O . LEU A 1 385 ? 12.153 27.457 -20.114 1.00 87.56 385 LEU A O 1
ATOM 3011 N N . LYS A 1 386 ? 11.006 29.091 -21.151 1.00 81.50 386 LYS A N 1
ATOM 3012 C CA . LYS A 1 386 ? 11.603 28.873 -22.482 1.00 81.50 386 LYS A CA 1
ATOM 3013 C C . LYS A 1 386 ? 13.117 29.041 -22.483 1.00 81.50 386 LYS A C 1
ATOM 3015 O O . LYS A 1 386 ? 13.817 28.238 -23.105 1.00 81.50 386 LYS A O 1
ATOM 3020 N N . ARG A 1 387 ? 13.620 30.054 -21.766 1.00 75.19 387 ARG A N 1
ATOM 3021 C CA . ARG A 1 387 ? 15.055 30.367 -21.677 1.00 75.19 387 ARG A CA 1
ATOM 3022 C C . ARG A 1 387 ? 15.877 29.199 -21.125 1.00 75.19 387 ARG A C 1
ATOM 3024 O O . ARG A 1 387 ? 17.033 29.040 -21.500 1.00 75.19 387 ARG A O 1
ATOM 3031 N N . ILE A 1 388 ? 15.284 28.388 -20.252 1.00 67.25 388 ILE A N 1
ATOM 3032 C CA . ILE A 1 388 ? 15.961 27.285 -19.552 1.00 67.25 388 ILE A CA 1
ATOM 3033 C C . ILE A 1 388 ? 15.703 25.942 -20.237 1.00 67.25 388 ILE A C 1
ATOM 3035 O O . ILE A 1 388 ? 16.582 25.085 -20.273 1.00 67.25 388 ILE A O 1
ATOM 3039 N N . SER A 1 389 ? 14.537 25.792 -20.866 1.00 58.91 389 SER A N 1
ATOM 3040 C CA . SER A 1 389 ? 14.152 24.582 -21.603 1.00 58.91 389 SER A CA 1
ATOM 3041 C C . SER A 1 389 ? 14.819 24.466 -22.987 1.00 58.91 389 SER A C 1
ATOM 3043 O O . SER A 1 389 ? 14.633 23.467 -23.675 1.00 58.91 389 SER A O 1
ATOM 3045 N N . GLY A 1 390 ? 15.583 25.478 -23.428 1.00 56.59 390 GLY A N 1
ATOM 3046 C CA . GLY A 1 390 ? 16.255 25.482 -24.736 1.00 56.59 390 GLY A CA 1
ATOM 3047 C C . GLY A 1 390 ? 15.299 25.607 -25.933 1.00 56.59 390 GLY A C 1
ATOM 3048 O O . GLY A 1 390 ? 15.620 25.133 -27.026 1.00 56.59 390 GLY A O 1
ATOM 3049 N N . ILE A 1 391 ? 14.120 26.208 -25.717 1.00 56.81 391 ILE A N 1
ATOM 3050 C CA . ILE A 1 391 ? 13.013 26.298 -26.691 1.00 56.81 391 ILE A CA 1
ATOM 3051 C C . ILE A 1 391 ? 13.223 27.430 -27.723 1.00 56.81 391 ILE A C 1
ATOM 3053 O O . ILE A 1 391 ? 12.705 27.338 -28.829 1.00 56.81 391 ILE A O 1
ATOM 3057 N N . GLU A 1 392 ? 14.049 28.443 -27.437 1.00 40.09 392 GLU A N 1
ATOM 3058 C CA . GLU A 1 392 ? 14.420 29.507 -28.391 1.00 40.09 392 GLU A CA 1
ATOM 3059 C C . GLU A 1 392 ? 15.949 29.704 -28.447 1.00 40.09 392 GLU A C 1
ATOM 3061 O O . GLU A 1 392 ? 16.611 29.812 -27.414 1.00 40.09 392 GLU A O 1
ATOM 3066 N N . MET A 1 393 ? 16.517 29.795 -29.660 1.00 30.41 393 MET A N 1
ATOM 3067 C CA . MET A 1 393 ? 17.867 30.321 -29.903 1.00 30.41 393 MET A CA 1
ATOM 3068 C C . MET A 1 393 ? 17.810 31.557 -30.819 1.00 30.41 393 MET A C 1
ATOM 3070 O O . MET A 1 393 ? 17.397 31.454 -31.969 1.00 30.41 393 MET A O 1
ATOM 3074 N N . ILE A 1 394 ? 18.384 32.658 -30.307 1.00 29.89 394 ILE A N 1
ATOM 3075 C CA . ILE A 1 394 ? 19.017 33.805 -30.998 1.00 29.89 394 ILE A CA 1
ATOM 3076 C C . ILE A 1 394 ? 18.152 35.066 -31.267 1.00 29.89 394 ILE A C 1
ATOM 3078 O O . ILE A 1 394 ? 17.233 35.069 -32.075 1.00 29.89 394 ILE A O 1
ATOM 3082 N N . ARG A 1 395 ? 18.639 36.174 -30.661 1.00 26.52 395 ARG A N 1
ATOM 3083 C CA . ARG A 1 395 ? 18.317 37.620 -30.784 1.00 26.52 395 ARG A CA 1
ATOM 3084 C C . ARG A 1 395 ? 17.106 38.172 -30.015 1.00 26.52 395 ARG A C 1
ATOM 3086 O O . ARG A 1 395 ? 16.142 38.579 -30.641 1.00 26.52 395 ARG A O 1
ATOM 3093 N N . VAL A 1 396 ? 17.263 38.410 -28.707 1.00 25.64 396 VAL A N 1
ATOM 3094 C CA . VAL A 1 396 ? 16.842 39.680 -28.065 1.00 25.64 396 VAL A CA 1
ATOM 3095 C C . VAL A 1 396 ? 17.823 40.010 -26.930 1.00 25.64 396 VAL A C 1
ATOM 3097 O O . VAL A 1 396 ? 18.293 39.120 -26.228 1.00 25.64 396 VAL A O 1
ATOM 3100 N N . SER A 1 397 ? 18.171 41.293 -26.817 1.00 26.41 397 SER A N 1
ATOM 3101 C CA . SER A 1 397 ? 18.999 41.920 -25.780 1.00 26.41 397 SER A CA 1
ATOM 3102 C C . SER A 1 397 ? 18.769 41.364 -24.369 1.00 26.41 397 SER A C 1
ATOM 3104 O O . SER A 1 397 ? 17.635 41.120 -23.964 1.00 26.41 397 SER A O 1
ATOM 3106 N N . ASN A 1 398 ? 19.849 41.258 -23.590 1.00 29.92 398 ASN A N 1
ATOM 3107 C CA . ASN A 1 398 ? 19.792 41.137 -22.135 1.00 29.92 398 ASN A CA 1
ATOM 3108 C C . ASN A 1 398 ? 18.902 42.257 -21.582 1.00 29.92 398 ASN A C 1
ATOM 3110 O O . ASN A 1 398 ? 19.347 43.395 -21.608 1.00 29.92 398 ASN A O 1
ATOM 3114 N N . HIS A 1 399 ? 17.679 41.948 -21.145 1.00 34.78 399 HIS A N 1
ATOM 3115 C CA . HIS A 1 399 ? 16.891 42.591 -20.078 1.00 34.78 399 HIS A CA 1
ATOM 3116 C C . HIS A 1 399 ? 15.492 41.940 -20.060 1.00 34.78 399 HIS A C 1
ATOM 3118 O O . HIS A 1 399 ? 14.808 41.896 -21.080 1.00 34.78 399 HIS A O 1
ATOM 3124 N N . LEU A 1 400 ? 15.062 41.420 -18.901 1.00 37.84 400 LEU A N 1
ATOM 3125 C CA . LEU A 1 400 ? 13.626 41.284 -18.611 1.00 37.84 400 LEU A CA 1
ATOM 3126 C C . LEU A 1 400 ? 13.015 42.696 -18.704 1.00 37.84 400 LEU A C 1
ATOM 3128 O O . LEU A 1 400 ? 13.720 43.650 -18.367 1.00 37.84 400 LEU A O 1
ATOM 3132 N N . PRO A 1 401 ? 11.760 42.884 -19.149 1.00 33.50 401 PRO A N 1
ATOM 3133 C CA . PRO A 1 401 ? 11.144 44.204 -19.088 1.00 33.50 401 PRO A CA 1
ATOM 3134 C C . PRO A 1 401 ? 11.246 44.733 -17.651 1.00 33.50 401 PRO A C 1
ATOM 3136 O O . PRO A 1 401 ? 10.845 44.050 -16.710 1.00 33.50 401 PRO A O 1
ATOM 3139 N N . ASN A 1 402 ? 11.800 45.942 -17.498 1.00 39.19 402 ASN A N 1
ATOM 3140 C CA . ASN A 1 402 ? 12.098 46.640 -16.235 1.00 39.19 402 ASN A CA 1
ATOM 3141 C C . ASN A 1 402 ? 10.879 46.858 -15.300 1.00 39.19 402 ASN A C 1
ATOM 3143 O O . ASN A 1 402 ? 10.992 47.580 -14.313 1.00 39.19 402 ASN A O 1
ATOM 3147 N N . GLY A 1 403 ? 9.713 46.280 -15.602 1.00 37.78 403 GLY A N 1
ATOM 3148 C CA . GLY A 1 403 ? 8.481 46.426 -14.829 1.00 37.78 403 GLY A CA 1
ATOM 3149 C C . GLY A 1 403 ? 8.466 45.638 -13.518 1.00 37.78 403 GLY A C 1
ATOM 3150 O O . GLY A 1 403 ? 7.938 46.143 -12.537 1.00 37.78 403 GLY A O 1
ATOM 3151 N N . CYS A 1 404 ? 9.100 44.459 -13.452 1.00 38.88 404 CYS A N 1
ATOM 3152 C CA . CYS A 1 404 ? 8.999 43.591 -12.266 1.00 38.88 404 CYS A CA 1
ATOM 3153 C C . CYS A 1 404 ? 9.989 43.927 -11.126 1.00 38.88 404 CYS A C 1
ATOM 3155 O O . CYS A 1 404 ? 10.129 43.130 -10.202 1.00 38.88 404 CYS A O 1
ATOM 3157 N N . THR A 1 405 ? 10.717 45.053 -11.185 1.00 39.62 405 THR A N 1
ATOM 3158 C CA . THR A 1 405 ? 11.767 45.409 -10.200 1.00 39.62 405 THR A CA 1
ATOM 3159 C C . THR A 1 405 ? 11.751 46.877 -9.743 1.00 39.62 405 THR A C 1
ATOM 3161 O O . THR A 1 405 ? 12.803 47.403 -9.378 1.00 39.62 405 THR A O 1
ATOM 3164 N N . GLN A 1 406 ? 10.621 47.596 -9.790 1.00 32.84 406 GLN A N 1
ATOM 3165 C CA . GLN A 1 406 ? 10.608 49.011 -9.381 1.00 32.84 406 GLN A CA 1
ATOM 3166 C C . GLN A 1 406 ? 10.260 49.234 -7.901 1.00 32.84 406 GLN A C 1
ATOM 3168 O O . GLN A 1 406 ? 9.123 49.069 -7.468 1.00 32.84 406 GLN A O 1
ATOM 3173 N N . ASN A 1 407 ? 11.282 49.686 -7.165 1.00 30.64 407 ASN A N 1
ATOM 3174 C CA . ASN A 1 407 ? 11.232 50.254 -5.820 1.00 30.64 407 ASN A CA 1
ATOM 3175 C C . ASN A 1 407 ? 10.442 51.570 -5.782 1.00 30.64 407 ASN A C 1
ATOM 3177 O O . ASN A 1 407 ? 10.712 52.480 -6.567 1.00 30.64 407 ASN A O 1
ATOM 3181 N N . HIS A 1 408 ? 9.582 51.725 -4.774 1.00 30.16 408 HIS A N 1
ATOM 3182 C CA . HIS A 1 408 ? 9.145 53.035 -4.293 1.00 30.16 408 HIS A CA 1
ATOM 3183 C C . HIS A 1 408 ? 9.610 53.225 -2.844 1.00 30.16 408 HIS A C 1
ATOM 3185 O O . HIS A 1 408 ? 9.097 52.581 -1.933 1.00 30.16 408 HIS A O 1
ATOM 3191 N N . HIS A 1 409 ? 10.589 54.117 -2.663 1.00 29.72 409 HIS A N 1
ATOM 3192 C CA . HIS A 1 409 ? 10.987 54.695 -1.377 1.00 29.72 409 HIS A CA 1
ATOM 3193 C C . HIS A 1 409 ? 9.846 55.526 -0.789 1.00 29.72 409 HIS A C 1
ATOM 3195 O O . HIS A 1 409 ? 9.284 56.333 -1.523 1.00 29.72 409 HIS A O 1
ATOM 3201 N N . PHE A 1 410 ? 9.586 55.404 0.516 1.00 25.83 410 PHE A N 1
ATOM 3202 C CA . PHE A 1 410 ? 9.105 56.514 1.344 1.00 25.83 410 PHE A CA 1
ATOM 3203 C C . PHE A 1 410 ? 9.533 56.332 2.806 1.00 25.83 410 PHE A C 1
ATOM 3205 O O . PHE A 1 410 ? 9.494 55.224 3.339 1.00 25.83 410 PHE A O 1
ATOM 3212 N N . ASP A 1 411 ? 9.985 57.448 3.378 1.00 22.86 411 ASP A N 1
ATOM 3213 C CA . ASP A 1 411 ? 10.641 57.626 4.671 1.00 22.86 411 ASP A CA 1
ATOM 3214 C C . ASP A 1 411 ? 9.729 57.467 5.901 1.00 22.86 411 ASP A C 1
ATOM 3216 O O . ASP A 1 411 ? 8.505 57.602 5.844 1.00 22.86 411 ASP A O 1
ATOM 3220 N N . GLU A 1 412 ? 10.405 57.206 7.022 1.00 23.55 412 GLU A N 1
ATOM 3221 C CA . GLU A 1 412 ? 9.950 57.147 8.412 1.00 23.55 412 GLU A CA 1
ATOM 3222 C C . GLU A 1 412 ? 8.976 58.262 8.827 1.00 23.55 412 GLU A C 1
ATOM 3224 O O . GLU A 1 412 ? 9.208 59.428 8.514 1.00 23.55 412 GLU A O 1
ATOM 3229 N N . ALA A 1 413 ? 8.005 57.937 9.697 1.00 21.20 413 ALA A N 1
ATOM 3230 C CA . ALA A 1 413 ? 7.698 58.779 10.860 1.00 21.20 413 ALA A CA 1
ATOM 3231 C C . ALA A 1 413 ? 6.817 58.076 11.920 1.00 21.20 413 ALA A C 1
ATOM 3233 O O . ALA A 1 413 ? 5.708 57.630 11.642 1.00 21.20 413 ALA A O 1
ATOM 3234 N N . MET A 1 414 ? 7.294 58.160 13.166 1.00 22.50 414 MET A N 1
ATOM 3235 C CA . MET A 1 414 ? 6.540 58.291 14.426 1.00 22.50 414 MET A CA 1
ATOM 3236 C C . MET A 1 414 ? 5.939 57.039 15.089 1.00 22.50 414 MET A C 1
ATOM 3238 O O . MET A 1 414 ? 4.823 56.606 14.817 1.00 22.50 414 MET A O 1
ATOM 3242 N N . ALA A 1 415 ? 6.653 56.579 16.121 1.00 22.05 415 ALA A N 1
ATOM 3243 C CA . ALA A 1 415 ? 6.135 55.793 17.232 1.00 22.05 415 ALA A CA 1
ATOM 3244 C C . ALA A 1 415 ? 6.213 56.611 18.533 1.00 22.05 415 ALA A C 1
ATOM 3246 O O . ALA A 1 415 ? 7.243 57.229 18.796 1.00 22.05 415 ALA A O 1
ATOM 3247 N N . HIS A 1 416 ? 5.139 56.578 19.332 1.00 23.62 416 HIS A N 1
ATOM 3248 C CA . HIS A 1 416 ? 5.076 56.634 20.809 1.00 23.62 416 HIS A CA 1
ATOM 3249 C C . HIS A 1 416 ? 3.612 56.878 21.254 1.00 23.62 416 HIS A C 1
ATOM 3251 O O . HIS A 1 416 ? 2.843 57.422 20.465 1.00 23.62 416 HIS A O 1
ATOM 3257 N N . PRO A 1 417 ? 3.217 56.649 22.527 1.00 30.02 417 PRO A N 1
ATOM 3258 C CA . PRO A 1 417 ? 3.753 55.727 23.536 1.00 30.02 417 PRO A CA 1
ATOM 3259 C C . PRO A 1 417 ? 2.663 54.955 24.339 1.00 30.02 417 PRO A C 1
ATOM 3261 O O . PRO A 1 417 ? 1.483 55.270 24.289 1.00 30.02 417 PRO A O 1
ATOM 3264 N N . ALA A 1 418 ? 3.133 53.949 25.093 1.00 22.27 418 ALA A N 1
ATOM 3265 C CA . ALA A 1 418 ? 2.752 53.486 26.445 1.00 22.27 418 ALA A CA 1
ATOM 3266 C C . ALA A 1 418 ? 1.343 53.750 27.037 1.00 22.27 418 ALA A C 1
ATOM 3268 O O . ALA A 1 418 ? 0.854 54.866 26.974 1.00 22.27 418 ALA A O 1
ATOM 3269 N N . ILE A 1 419 ? 0.812 52.782 27.816 1.00 21.14 419 ILE A N 1
ATOM 3270 C CA . ILE A 1 419 ? 0.342 52.987 29.214 1.00 21.14 419 ILE A CA 1
ATOM 3271 C C . ILE A 1 419 ? -0.018 51.665 29.950 1.00 21.14 419 ILE A C 1
ATOM 3273 O O . ILE A 1 419 ? -0.440 50.669 29.374 1.00 21.14 419 ILE A O 1
ATOM 3277 N N . HIS A 1 420 ? 0.227 51.749 31.260 1.00 21.55 420 HIS A N 1
ATOM 3278 C CA . HIS A 1 420 ? 0.098 50.907 32.459 1.00 21.55 420 HIS A CA 1
ATOM 3279 C C . HIS A 1 420 ? -1.108 49.960 32.712 1.00 21.55 420 HIS A C 1
ATOM 3281 O O . HIS A 1 420 ? -2.258 50.331 32.539 1.00 21.55 420 HIS A O 1
ATOM 3287 N N . ARG A 1 421 ? -0.772 48.784 33.291 1.00 22.67 421 ARG A N 1
ATOM 3288 C CA . ARG A 1 421 ? -1.054 48.228 34.658 1.00 22.67 421 ARG A CA 1
ATOM 3289 C C . ARG A 1 421 ? -2.419 48.430 35.382 1.00 22.67 421 ARG A C 1
ATOM 3291 O O . ARG A 1 421 ? -2.977 49.516 35.361 1.00 22.67 421 ARG A O 1
ATOM 3298 N N . VAL A 1 422 ? -2.707 47.434 36.260 1.00 21.89 422 VAL A N 1
ATOM 3299 C CA . VAL A 1 422 ? -3.636 47.363 37.443 1.00 21.89 422 VAL A CA 1
ATOM 3300 C C . VAL A 1 422 ? -5.036 46.783 37.121 1.00 21.89 422 VAL A C 1
ATOM 3302 O O . VAL A 1 422 ? -5.572 47.111 36.079 1.00 21.89 422 VAL A O 1
ATOM 3305 N N . SER A 1 423 ? -5.777 45.996 37.923 1.00 20.91 423 SER A N 1
ATOM 3306 C CA . SER A 1 423 ? -5.620 45.038 39.047 1.00 20.91 423 SER A CA 1
ATOM 3307 C C . SER A 1 423 ? -7.047 44.532 39.411 1.00 20.91 423 SER A C 1
ATOM 3309 O O . SER A 1 423 ? -7.993 45.290 39.247 1.00 20.91 423 SER A O 1
ATOM 3311 N N . THR A 1 424 ? -7.178 43.304 39.951 1.00 21.75 424 THR A N 1
ATOM 3312 C CA . THR A 1 424 ? -8.194 42.792 40.934 1.00 21.75 424 THR A CA 1
ATOM 3313 C C . THR A 1 424 ? -9.710 43.089 40.797 1.00 21.75 424 THR A C 1
ATOM 3315 O O . THR A 1 424 ? -10.104 44.240 40.906 1.00 21.75 424 THR A O 1
ATOM 3318 N N . CYS A 1 425 ? -10.587 42.058 40.797 1.00 20.06 425 CYS A N 1
ATOM 3319 C CA . CYS A 1 425 ? -11.325 41.519 41.981 1.00 20.06 425 CYS A CA 1
ATOM 3320 C C . CYS A 1 425 ? -12.626 40.710 41.661 1.00 20.06 425 CYS A C 1
ATOM 3322 O O . CYS A 1 425 ? -13.456 41.137 40.873 1.00 20.06 425 CYS A O 1
ATOM 3324 N N . MET A 1 426 ? -12.762 39.563 42.351 1.00 19.64 426 MET A N 1
ATOM 3325 C CA . MET A 1 426 ? -13.916 38.796 42.902 1.00 19.64 426 MET A CA 1
ATOM 3326 C C . MET A 1 426 ? -15.372 38.797 42.339 1.00 19.64 426 MET A C 1
ATOM 3328 O O . MET A 1 426 ? -16.069 39.800 42.379 1.00 19.64 426 MET A O 1
ATOM 3332 N N . ALA A 1 427 ? -15.841 37.552 42.097 1.00 22.05 427 ALA A N 1
ATOM 3333 C CA . ALA A 1 427 ? -17.060 36.844 42.580 1.00 22.05 427 ALA A CA 1
ATOM 3334 C C . ALA A 1 427 ? -18.497 37.241 42.137 1.00 22.05 427 ALA A C 1
ATOM 3336 O O . ALA A 1 427 ? -18.936 38.348 42.412 1.00 22.05 427 ALA A O 1
ATOM 3337 N N . LEU A 1 428 ? -19.279 36.276 41.592 1.00 22.89 428 LEU A N 1
ATOM 3338 C CA . LEU A 1 428 ? -20.419 35.557 42.238 1.00 22.89 428 LEU A CA 1
ATOM 3339 C C . LEU A 1 428 ? -21.301 34.745 41.226 1.00 22.89 428 LEU A C 1
ATOM 3341 O O . LEU A 1 428 ? -21.622 35.241 40.154 1.00 22.89 428 LEU A O 1
ATOM 3345 N N . TRP A 1 429 ? -21.747 33.547 41.667 1.00 21.05 429 TRP A N 1
ATOM 3346 C CA . TRP A 1 429 ? -23.000 32.782 41.377 1.00 21.05 429 TRP A CA 1
ATOM 3347 C C . TRP A 1 429 ? -22.982 31.391 40.689 1.00 21.05 429 TRP A C 1
ATOM 3349 O O . TRP A 1 429 ? -22.488 31.193 39.585 1.00 21.05 429 TRP A O 1
ATOM 3359 N N . CYS A 1 430 ? -23.599 30.447 41.422 1.00 22.56 430 CYS A N 1
ATOM 3360 C CA . CYS A 1 430 ? -23.874 29.019 41.199 1.00 22.56 430 CYS A CA 1
ATOM 3361 C C . CYS A 1 430 ? -25.003 28.778 40.161 1.00 22.56 430 CYS A C 1
ATOM 3363 O O . CYS A 1 430 ? -25.867 29.630 39.994 1.00 22.56 430 CYS A O 1
ATOM 3365 N N . THR A 1 431 ? -25.141 27.625 39.489 1.00 25.89 431 THR A N 1
ATOM 3366 C CA . THR A 1 431 ? -25.632 26.348 40.058 1.00 25.89 431 THR A CA 1
ATOM 3367 C C . THR A 1 431 ? -25.696 25.218 38.998 1.00 25.89 431 THR A C 1
ATOM 3369 O O . THR A 1 431 ? -25.853 25.472 37.810 1.00 25.89 431 THR A O 1
ATOM 3372 N N . VAL A 1 432 ? -25.669 23.977 39.509 1.00 25.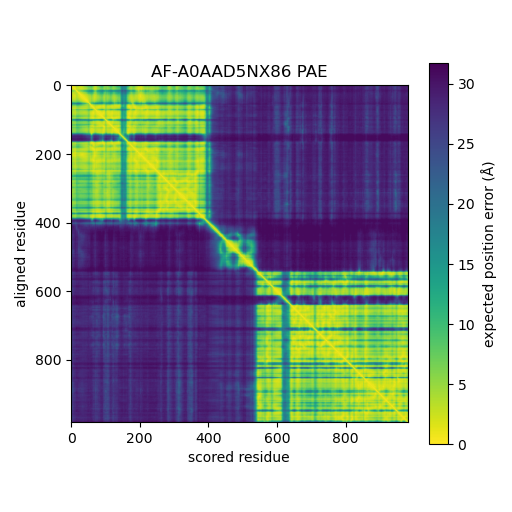78 432 VAL A N 1
ATOM 3373 C CA . VAL A 1 432 ? -26.066 22.669 38.930 1.00 25.78 432 VAL A CA 1
ATOM 3374 C C . VAL A 1 432 ? -25.153 22.019 37.883 1.00 25.78 432 VAL A C 1
ATOM 3376 O O . VAL A 1 432 ? -25.408 22.051 36.686 1.00 25.78 432 VAL A O 1
ATOM 3379 N N . LEU A 1 433 ? -24.185 21.245 38.374 1.00 24.97 433 LEU A N 1
ATOM 3380 C CA . LEU A 1 433 ? -23.971 19.870 37.914 1.00 24.97 433 LEU A CA 1
ATOM 3381 C C . LEU A 1 433 ? -23.253 19.110 39.030 1.00 24.97 433 LEU A C 1
ATOM 3383 O O . LEU A 1 433 ? -22.245 19.572 39.558 1.00 24.97 433 LEU A O 1
ATOM 3387 N N . GLN A 1 434 ? -23.835 17.982 39.434 1.00 28.72 434 GLN A N 1
ATOM 3388 C CA . GLN A 1 434 ? -23.296 17.079 40.445 1.00 28.72 434 GLN A CA 1
ATOM 3389 C C . GLN A 1 434 ? -21.927 16.560 39.993 1.00 28.72 434 GLN A C 1
ATOM 3391 O O . GLN A 1 434 ? -21.824 15.594 39.245 1.00 28.72 434 GLN A O 1
ATOM 3396 N N . LEU A 1 435 ? -20.876 17.219 40.465 1.00 27.19 435 LEU A N 1
ATOM 3397 C CA . LEU A 1 435 ? -19.516 16.713 40.477 1.00 27.19 435 LEU A CA 1
ATOM 3398 C C . LEU A 1 435 ? -19.053 16.798 41.928 1.00 27.19 435 LEU A C 1
ATOM 3400 O O . LEU A 1 435 ? -18.714 17.871 42.424 1.00 27.19 435 LEU A O 1
ATOM 3404 N N . VAL A 1 436 ? -19.066 15.664 42.625 1.00 29.56 436 VAL A N 1
ATOM 3405 C CA . VAL A 1 436 ? -18.296 15.534 43.860 1.00 29.56 436 VAL A CA 1
ATOM 3406 C C . VAL A 1 436 ? -16.850 15.338 43.421 1.00 29.56 436 VAL A C 1
ATOM 3408 O O . VAL A 1 436 ? -16.411 14.225 43.154 1.00 29.56 436 VAL A O 1
ATOM 3411 N N . VAL A 1 437 ? -16.118 16.441 43.266 1.00 28.69 437 VAL A N 1
ATOM 3412 C CA . VAL A 1 437 ? -14.657 16.390 43.221 1.00 28.69 437 VAL A CA 1
ATOM 3413 C C . VAL A 1 437 ? -14.190 16.481 44.665 1.00 28.69 437 VAL A C 1
ATOM 3415 O O . VAL A 1 437 ? -14.231 17.556 45.261 1.00 28.69 437 VAL A O 1
ATOM 3418 N N . VAL A 1 438 ? -13.736 15.370 45.243 1.00 29.14 438 VAL A N 1
ATOM 3419 C CA . VAL A 1 438 ? -12.892 15.448 46.440 1.00 29.14 438 VAL A CA 1
ATOM 3420 C C . VAL A 1 438 ? -11.529 15.955 45.972 1.00 29.14 438 VAL A C 1
ATOM 3422 O O . VAL A 1 438 ? -10.645 15.188 45.603 1.00 29.14 438 VAL A O 1
ATOM 3425 N N . VAL A 1 439 ? -11.383 17.279 45.906 1.00 27.31 439 VAL A N 1
ATOM 3426 C CA . VAL A 1 439 ? -10.086 17.933 45.726 1.00 27.31 439 VAL A CA 1
ATOM 3427 C C . VAL A 1 439 ? -9.411 17.957 47.094 1.00 27.31 439 VAL A C 1
ATOM 3429 O O . VAL A 1 439 ? -9.689 18.839 47.903 1.00 27.31 439 VAL A O 1
ATOM 3432 N N . VAL A 1 440 ? -8.488 17.031 47.363 1.00 30.27 440 VAL A N 1
ATOM 3433 C CA . VAL A 1 440 ? -7.454 17.289 48.378 1.00 30.27 440 VAL A CA 1
ATOM 3434 C C . VAL A 1 440 ? -6.423 18.200 47.719 1.00 30.27 440 VAL A C 1
ATOM 3436 O O . VAL A 1 440 ? -5.424 17.766 47.157 1.00 30.27 440 VAL A O 1
ATOM 3439 N N . GLY A 1 441 ? -6.743 19.490 47.685 1.00 28.91 441 GLY A N 1
ATOM 3440 C CA . GLY A 1 441 ? -5.884 20.526 47.136 1.00 28.91 441 GLY A CA 1
ATOM 3441 C C . GLY A 1 441 ? -5.170 21.245 48.265 1.00 28.91 441 GLY A C 1
ATOM 3442 O O . GLY A 1 441 ? -5.789 22.030 48.975 1.00 28.91 441 GLY A O 1
ATOM 3443 N N . PHE A 1 442 ? -3.860 21.043 48.388 1.00 30.08 442 PHE A N 1
ATOM 3444 C CA . PHE A 1 442 ? -2.993 22.010 49.053 1.00 30.08 442 PHE A CA 1
ATOM 3445 C C . PHE A 1 442 ? -1.818 22.376 48.152 1.00 30.08 442 PHE A C 1
ATOM 3447 O O . PHE A 1 442 ? -1.022 21.535 47.750 1.00 30.08 442 PHE A O 1
ATOM 3454 N N . GLY A 1 443 ? -1.722 23.673 47.869 1.00 30.12 443 GLY A N 1
ATOM 3455 C CA . GLY A 1 443 ? -0.649 24.311 47.112 1.00 30.12 443 GLY A CA 1
ATOM 3456 C C . GLY A 1 443 ? -1.246 25.415 46.253 1.00 30.12 443 GLY A C 1
ATOM 3457 O O . GLY A 1 443 ? -1.510 25.188 45.085 1.00 30.12 443 GLY A O 1
ATOM 3458 N N . VAL A 1 444 ? -1.649 26.555 46.833 1.00 31.38 444 VAL A N 1
ATOM 3459 C CA . VAL A 1 444 ? -0.763 27.742 46.862 1.00 31.38 444 VAL A CA 1
ATOM 3460 C C . VAL A 1 444 ? -0.662 28.446 48.237 1.00 31.38 444 VAL A C 1
ATOM 3462 O O . VAL A 1 444 ? 0.216 29.278 48.422 1.00 31.38 444 VAL A O 1
ATOM 3465 N N . VAL A 1 445 ? -1.450 28.095 49.261 1.00 33.34 445 VAL A N 1
ATOM 3466 C CA . VAL A 1 445 ? -1.392 28.803 50.574 1.00 33.34 445 VAL A CA 1
ATOM 3467 C C . VAL A 1 445 ? -0.380 28.189 51.571 1.00 33.34 445 VAL A C 1
ATOM 3469 O O . VAL A 1 445 ? 0.026 28.831 52.535 1.00 33.34 445 VAL A O 1
ATOM 3472 N N . GLY A 1 446 ? 0.113 26.972 51.320 1.00 34.03 446 GLY A N 1
ATOM 3473 C CA . GLY A 1 446 ? 0.983 26.230 52.252 1.00 34.03 446 GLY A CA 1
ATOM 3474 C C . GLY A 1 446 ? 2.449 26.679 52.333 1.00 34.03 446 GLY A C 1
ATOM 3475 O O . GLY A 1 446 ? 3.167 26.215 53.215 1.00 34.03 446 GLY A O 1
ATOM 3476 N N . LEU A 1 447 ? 2.907 27.589 51.465 1.00 34.59 447 LEU A N 1
ATOM 3477 C CA . LEU A 1 447 ? 4.289 28.094 51.513 1.00 34.59 447 LEU A CA 1
ATOM 3478 C C . LEU A 1 447 ? 4.529 29.122 52.633 1.00 34.59 447 LEU A C 1
ATOM 3480 O O . LEU A 1 447 ? 5.672 29.491 52.876 1.00 34.59 447 LEU A O 1
ATOM 3484 N N . LEU A 1 448 ? 3.477 29.557 53.337 1.00 33.12 448 LEU A N 1
ATOM 3485 C CA . LEU A 1 448 ? 3.573 30.557 54.406 1.00 33.12 448 LEU A CA 1
ATOM 3486 C C . LEU A 1 448 ? 3.425 29.998 55.832 1.00 33.12 448 LEU A C 1
ATOM 3488 O O . LEU A 1 448 ? 3.634 30.760 56.770 1.00 33.12 448 LEU A O 1
ATOM 3492 N N . MET A 1 449 ? 3.109 28.707 56.037 1.00 35.12 449 MET A N 1
ATOM 3493 C CA . MET A 1 449 ? 2.862 28.170 57.396 1.00 35.12 449 MET A CA 1
ATOM 3494 C C . MET A 1 449 ? 3.518 26.829 57.769 1.00 35.12 449 MET A C 1
ATOM 3496 O O . MET A 1 449 ? 3.288 26.342 58.871 1.00 35.12 449 MET A O 1
ATOM 3500 N N . GLY A 1 450 ? 4.387 26.253 56.934 1.00 38.06 450 GLY A N 1
ATOM 3501 C CA . GLY A 1 450 ? 5.389 25.280 57.403 1.00 38.06 450 GLY A CA 1
ATOM 3502 C C . GLY A 1 450 ? 4.882 24.042 58.165 1.00 38.06 450 GLY A C 1
ATOM 3503 O O . GLY A 1 450 ? 5.584 23.568 59.055 1.00 38.06 450 GLY A O 1
ATOM 3504 N N . GLN A 1 451 ? 3.709 23.488 57.837 1.00 40.44 451 GLN A N 1
ATOM 3505 C CA . GLN A 1 451 ? 3.280 22.188 58.373 1.00 40.44 451 GLN A CA 1
ATOM 3506 C C . GLN A 1 451 ? 3.171 21.127 57.272 1.00 40.44 451 GLN A C 1
ATOM 3508 O O . GLN A 1 451 ? 2.387 21.260 56.334 1.00 40.44 451 GLN A O 1
ATOM 3513 N N . LEU A 1 452 ? 3.969 20.061 57.413 1.00 38.69 452 LEU A N 1
ATOM 3514 C CA . LEU A 1 452 ? 3.864 18.822 56.639 1.00 38.69 452 LEU A CA 1
ATOM 3515 C C . LEU A 1 452 ? 2.724 17.957 57.198 1.00 38.69 452 LEU A C 1
ATOM 3517 O O . LEU A 1 452 ? 2.711 17.661 58.392 1.00 38.69 452 LEU A O 1
ATOM 3521 N N . ILE A 1 453 ? 1.824 17.480 56.333 1.00 43.25 453 ILE A N 1
ATOM 3522 C CA . ILE A 1 453 ? 0.854 16.429 56.676 1.00 43.25 453 ILE A CA 1
ATOM 3523 C C . ILE A 1 453 ? 1.303 15.124 55.999 1.00 43.25 453 ILE A C 1
ATOM 3525 O O . ILE A 1 453 ? 1.261 15.049 54.769 1.00 43.25 453 ILE A O 1
ATOM 3529 N N . PRO A 1 454 ? 1.728 14.101 56.765 1.00 47.59 454 PRO A N 1
ATOM 3530 C CA . PRO A 1 454 ? 2.132 12.805 56.224 1.00 47.59 454 PRO A CA 1
ATOM 3531 C C . PRO A 1 454 ? 0.990 12.097 55.485 1.00 47.59 454 PRO A C 1
ATOM 3533 O O . PRO A 1 454 ? -0.168 12.201 55.890 1.00 47.59 454 PRO A O 1
ATOM 3536 N N . LEU A 1 455 ? 1.328 11.321 54.450 1.00 44.22 455 LEU A N 1
ATOM 3537 C CA . LEU A 1 455 ? 0.380 10.572 53.611 1.00 44.22 455 LEU A CA 1
ATOM 3538 C C . LEU A 1 455 ? -0.566 9.670 54.426 1.00 44.22 455 LEU A C 1
ATOM 3540 O O . LEU A 1 455 ? -1.745 9.569 54.104 1.00 44.22 455 LEU A O 1
ATOM 3544 N N . THR A 1 456 ? -0.092 9.090 55.531 1.00 45.44 456 THR A N 1
ATOM 3545 C CA . THR A 1 456 ? -0.911 8.275 56.444 1.00 45.44 456 THR A CA 1
ATOM 3546 C C . THR A 1 456 ? -2.114 9.041 56.997 1.00 45.44 456 THR A C 1
ATOM 3548 O O . THR A 1 456 ? -3.220 8.517 56.995 1.00 45.44 456 THR A O 1
ATOM 3551 N N . LYS A 1 457 ? -1.951 10.325 57.342 1.00 48.41 457 LYS A N 1
ATOM 3552 C CA . LYS A 1 457 ? -3.068 11.166 57.799 1.00 48.41 457 LYS A CA 1
ATOM 3553 C C . LYS A 1 457 ? -4.036 11.565 56.684 1.00 48.41 457 LYS A C 1
ATOM 3555 O O . LYS A 1 457 ? -5.176 11.913 56.973 1.00 48.41 457 LYS A O 1
ATOM 3560 N N . GLN A 1 458 ? -3.597 11.539 55.426 1.00 47.88 458 GLN A N 1
ATOM 3561 C CA . GLN A 1 458 ? -4.465 11.805 54.275 1.00 47.88 458 GLN A CA 1
ATOM 3562 C C . GLN A 1 458 ? -5.342 10.587 53.956 1.00 47.88 458 GLN A C 1
ATOM 3564 O O . GLN A 1 458 ? -6.517 10.748 53.633 1.00 47.88 458 GLN A O 1
ATOM 3569 N N . VAL A 1 459 ? -4.795 9.378 54.126 1.00 46.56 459 VAL A N 1
ATOM 3570 C CA . VAL A 1 459 ? -5.545 8.116 54.031 1.00 46.56 459 VAL A CA 1
ATOM 3571 C C . VAL A 1 459 ? -6.568 8.005 55.168 1.00 46.56 459 VAL A C 1
ATOM 3573 O O . VAL A 1 459 ? -7.729 7.703 54.900 1.00 46.56 459 VAL A O 1
ATOM 3576 N N . ASP A 1 460 ? -6.198 8.370 56.402 1.00 47.66 460 ASP A N 1
ATOM 3577 C CA . ASP A 1 460 ? -7.136 8.418 57.538 1.00 47.66 460 ASP A CA 1
ATOM 3578 C C . ASP A 1 460 ? -8.299 9.398 57.287 1.00 47.66 460 ASP A C 1
ATOM 3580 O O . ASP A 1 460 ? -9.459 9.112 57.592 1.00 47.66 460 ASP A O 1
ATOM 3584 N N . TYR A 1 461 ? -8.013 10.553 56.677 1.00 47.22 461 TYR A N 1
ATOM 3585 C CA . TYR A 1 461 ? -9.036 11.535 56.310 1.00 47.22 461 TYR A CA 1
ATOM 3586 C C . TYR A 1 461 ? -10.004 10.979 55.255 1.00 47.22 461 TYR A C 1
ATOM 3588 O O . TYR A 1 461 ? -11.212 11.180 55.354 1.00 47.22 461 TYR A O 1
ATOM 3596 N N . TYR A 1 462 ? -9.492 10.222 54.283 1.00 49.78 462 TYR A N 1
ATOM 3597 C CA . TYR A 1 462 ? -10.305 9.575 53.255 1.00 49.78 462 TYR A CA 1
ATOM 3598 C C . TYR A 1 462 ? -11.194 8.460 53.826 1.00 49.78 462 TYR A C 1
ATOM 3600 O O . TYR A 1 462 ? -12.378 8.389 53.499 1.00 49.78 462 TYR A O 1
ATOM 3608 N N . ALA A 1 463 ? -10.658 7.642 54.738 1.00 49.47 463 ALA A N 1
ATOM 3609 C CA . ALA A 1 463 ? -11.429 6.630 55.461 1.00 49.47 463 ALA A CA 1
ATOM 3610 C C . ALA A 1 463 ? -12.568 7.263 56.282 1.00 49.47 463 ALA A C 1
ATOM 3612 O O . ALA A 1 463 ? -13.689 6.757 56.291 1.00 49.47 463 ALA A O 1
ATOM 3613 N N . THR A 1 464 ? -12.316 8.429 56.885 1.00 51.00 464 THR A N 1
ATOM 3614 C CA . THR A 1 464 ? -13.331 9.180 57.642 1.00 51.00 464 THR A CA 1
ATOM 3615 C C . THR A 1 464 ? -14.448 9.716 56.733 1.00 51.00 464 THR A C 1
ATOM 3617 O O . THR A 1 464 ? -15.623 9.651 57.086 1.00 51.00 464 THR A O 1
ATOM 3620 N N . VAL A 1 465 ? -14.107 10.202 55.534 1.00 53.00 465 VAL A N 1
ATOM 3621 C CA . VAL A 1 465 ? -15.088 10.666 54.533 1.00 53.00 465 VAL A CA 1
ATOM 3622 C C . VAL A 1 465 ? -15.938 9.507 53.996 1.00 53.00 465 VAL A C 1
ATOM 3624 O O . VAL A 1 465 ? -17.135 9.681 53.764 1.00 53.00 465 VAL A O 1
ATOM 3627 N N . TYR A 1 466 ? -15.349 8.320 53.829 1.00 53.44 466 TYR A N 1
ATOM 3628 C CA . TYR A 1 466 ? -16.063 7.108 53.419 1.00 53.44 466 TYR A CA 1
ATOM 3629 C C . TYR A 1 466 ? -17.072 6.636 54.481 1.00 53.44 466 TYR A C 1
ATOM 3631 O O . TYR A 1 466 ? -18.226 6.365 54.151 1.00 53.44 466 TYR A O 1
ATOM 3639 N N . GLU A 1 467 ? -16.678 6.615 55.757 1.00 56.53 467 GLU A N 1
ATOM 3640 C CA . GLU A 1 467 ? -17.561 6.309 56.896 1.00 56.53 467 GLU A CA 1
ATOM 3641 C C . GLU A 1 467 ? -18.767 7.267 56.981 1.00 56.53 467 GLU A C 1
ATOM 3643 O O . GLU A 1 467 ? -19.907 6.832 57.174 1.00 56.53 467 GLU A O 1
ATOM 3648 N N . ASP A 1 468 ? -18.546 8.569 56.776 1.00 56.62 468 ASP A N 1
ATOM 3649 C CA . ASP A 1 468 ? -19.616 9.576 56.787 1.00 56.62 468 ASP A CA 1
ATOM 3650 C C . ASP A 1 468 ? -20.568 9.439 55.585 1.00 56.62 468 ASP A C 1
ATOM 3652 O O . ASP A 1 468 ? -21.788 9.558 55.738 1.00 56.62 468 ASP A O 1
ATOM 3656 N N . LEU A 1 469 ? -20.042 9.114 54.398 1.00 49.41 469 LEU A N 1
ATOM 3657 C CA . LEU A 1 469 ? -20.838 8.793 53.206 1.00 49.41 469 LEU A CA 1
ATOM 3658 C C . LEU A 1 469 ? -21.732 7.567 53.431 1.00 49.41 469 LEU A C 1
ATOM 3660 O O . LEU A 1 469 ? -22.911 7.582 53.068 1.00 49.41 469 LEU A O 1
ATOM 3664 N N . MET A 1 470 ? -21.192 6.530 54.070 1.00 54.97 470 MET A N 1
ATOM 3665 C CA . MET A 1 470 ? -21.921 5.307 54.412 1.00 54.97 470 MET A CA 1
ATOM 3666 C C . MET A 1 470 ? -23.031 5.572 55.440 1.00 54.97 470 MET A C 1
ATOM 3668 O O . MET A 1 470 ? -24.133 5.038 55.295 1.00 54.97 470 MET A O 1
ATOM 3672 N N . LYS A 1 471 ? -22.789 6.448 56.429 1.00 58.91 471 LYS A N 1
ATOM 3673 C CA . LYS A 1 471 ? -23.809 6.886 57.402 1.00 58.91 471 LYS A CA 1
ATOM 3674 C C . LYS A 1 471 ? -24.940 7.699 56.778 1.00 58.91 471 LYS A C 1
ATOM 3676 O O . LYS A 1 471 ? -26.079 7.564 57.216 1.00 58.91 471 LYS A O 1
ATOM 3681 N N . GLN A 1 472 ? -24.647 8.553 55.796 1.00 56.44 472 GLN A N 1
ATOM 3682 C CA . GLN A 1 472 ? -25.644 9.462 55.218 1.00 56.44 472 GLN A CA 1
ATOM 3683 C C . GLN A 1 472 ? -26.473 8.837 54.091 1.00 56.44 472 GLN A C 1
ATOM 3685 O O . GLN A 1 472 ? -27.655 9.153 53.963 1.00 56.44 472 GLN A O 1
ATOM 3690 N N . LEU A 1 473 ? -25.876 7.972 53.267 1.00 54.78 473 LEU A N 1
ATOM 3691 C CA . LEU A 1 473 ? -26.520 7.436 52.059 1.00 54.78 473 LEU A CA 1
ATOM 3692 C C . LEU A 1 473 ? -26.895 5.952 52.164 1.00 54.78 473 LEU A C 1
ATOM 3694 O O . LEU A 1 473 ? -27.567 5.426 51.275 1.00 54.78 473 LEU A O 1
ATOM 3698 N N . GLY A 1 474 ? -26.466 5.269 53.230 1.00 58.66 474 GLY A N 1
ATOM 3699 C CA . GLY A 1 474 ? -26.536 3.815 53.333 1.00 58.66 474 GLY A CA 1
ATOM 3700 C C . GLY A 1 474 ? -25.587 3.117 52.351 1.00 58.66 474 GLY A C 1
ATOM 3701 O O . GLY A 1 474 ? -25.117 3.704 51.376 1.00 58.66 474 GLY A O 1
ATOM 3702 N N . ILE A 1 475 ? -25.320 1.831 52.593 1.00 57.62 475 ILE A N 1
ATOM 3703 C CA . ILE A 1 475 ? -24.308 1.043 51.862 1.00 57.62 475 ILE A CA 1
ATOM 3704 C C . ILE A 1 475 ? -24.541 1.083 50.343 1.00 57.62 475 ILE A C 1
ATOM 3706 O O . ILE A 1 475 ? -23.638 1.414 49.575 1.00 57.62 475 ILE A O 1
ATOM 3710 N N . GLY A 1 476 ? -25.781 0.832 49.908 1.00 53.62 476 GLY A N 1
ATOM 3711 C CA . GLY A 1 476 ? -26.133 0.836 48.486 1.00 53.62 476 GLY A CA 1
ATOM 3712 C C . GLY A 1 476 ? -26.066 2.223 47.834 1.00 53.62 476 GLY A C 1
ATOM 3713 O O . GLY A 1 476 ? -25.651 2.340 46.682 1.00 53.62 476 GLY A O 1
ATOM 3714 N N . GLY A 1 477 ? -26.418 3.287 48.568 1.00 56.69 477 GLY A N 1
ATOM 3715 C CA . GLY A 1 477 ? -26.359 4.664 48.069 1.00 56.69 477 GLY A CA 1
ATOM 3716 C C . GLY A 1 477 ? -24.925 5.176 47.941 1.00 56.69 477 GLY A C 1
ATOM 3717 O O . GLY A 1 477 ? -24.571 5.775 46.925 1.00 56.69 477 GLY A O 1
ATOM 3718 N N . ALA A 1 478 ? -24.072 4.870 48.921 1.00 52.34 478 ALA A N 1
ATOM 3719 C CA . ALA A 1 478 ? -22.651 5.199 48.886 1.00 52.34 478 ALA A CA 1
ATOM 3720 C C . ALA A 1 478 ? -21.925 4.464 47.743 1.00 52.34 478 ALA A C 1
ATOM 3722 O O . ALA A 1 478 ? -21.206 5.096 46.968 1.00 52.34 478 ALA A O 1
ATOM 3723 N N . GLN A 1 479 ? -22.181 3.164 47.550 1.00 52.81 479 GLN A N 1
ATOM 3724 C CA . GLN A 1 479 ? -21.599 2.384 46.447 1.00 52.81 479 GLN A CA 1
ATOM 3725 C C . GLN A 1 479 ? -22.046 2.884 45.064 1.00 52.81 479 GLN A C 1
ATOM 3727 O O . GLN A 1 479 ? -21.232 2.999 44.142 1.00 52.81 479 GLN A O 1
ATOM 3732 N N . GLN A 1 480 ? -23.322 3.245 44.902 1.00 50.59 480 GLN A N 1
ATOM 3733 C CA . GLN A 1 480 ? -23.821 3.807 43.644 1.00 50.59 480 GLN A CA 1
ATOM 3734 C C . GLN A 1 480 ? -23.234 5.199 43.354 1.00 50.59 480 GLN A C 1
ATOM 3736 O O . GLN A 1 480 ? -23.029 5.553 42.190 1.00 50.59 480 GLN A O 1
ATOM 3741 N N . HIS A 1 481 ? -22.943 5.986 44.394 1.00 51.28 481 HIS A N 1
ATOM 3742 C CA . HIS A 1 481 ? -22.343 7.308 44.234 1.00 51.28 481 HIS A CA 1
ATOM 3743 C C . HIS A 1 481 ? -20.844 7.226 43.897 1.00 51.28 481 HIS A C 1
ATOM 3745 O O . HIS A 1 481 ? -20.373 7.943 43.010 1.00 51.28 481 HIS A O 1
ATOM 3751 N N . LEU A 1 482 ? -20.109 6.311 44.538 1.00 52.53 482 LEU A N 1
ATOM 3752 C CA . LEU A 1 482 ? -18.671 6.105 44.326 1.00 52.53 482 LEU A CA 1
ATOM 3753 C C . LEU A 1 482 ? -18.365 5.404 42.991 1.00 52.53 482 LEU A C 1
ATOM 3755 O O . LEU A 1 482 ? -17.428 5.800 42.307 1.00 52.53 482 LEU A O 1
ATOM 3759 N N . SER A 1 483 ? -19.191 4.446 42.553 1.00 46.66 483 SER A N 1
ATOM 3760 C CA . SER A 1 483 ? -19.031 3.754 41.253 1.00 46.66 483 SER A CA 1
ATOM 3761 C C . SER A 1 483 ? -19.215 4.656 40.026 1.00 46.66 483 SER A C 1
ATOM 3763 O O . SER A 1 483 ? -18.790 4.308 38.926 1.00 46.66 483 SER A O 1
ATOM 3765 N N . LYS A 1 484 ? -19.829 5.831 40.203 1.00 43.81 484 LYS A N 1
ATOM 3766 C CA . LYS A 1 484 ? -19.984 6.862 39.164 1.00 43.81 484 LYS A CA 1
ATOM 3767 C C . LYS A 1 484 ? -18.969 8.003 39.293 1.00 43.81 484 LYS A C 1
ATOM 3769 O O . LYS A 1 484 ? -19.047 8.968 38.535 1.00 43.81 484 LYS A O 1
ATOM 3774 N N . SER A 1 485 ? -18.044 7.909 40.247 1.00 43.62 485 SER A N 1
ATOM 3775 C CA . SER A 1 485 ? -17.060 8.948 40.545 1.00 43.62 485 SER A CA 1
ATOM 3776 C C . SER A 1 485 ? -15.696 8.609 39.939 1.00 43.62 485 SER A C 1
ATOM 3778 O O . SER A 1 485 ? -15.262 7.460 39.940 1.00 43.62 485 SER A O 1
ATOM 3780 N N . LEU A 1 486 ? -15.009 9.621 39.407 1.00 38.97 486 LEU A N 1
ATOM 3781 C CA . LEU A 1 486 ? -13.640 9.497 38.909 1.00 38.97 486 LEU A CA 1
ATOM 3782 C C . LEU A 1 486 ? -12.663 9.851 40.034 1.00 38.97 486 LEU A C 1
ATOM 3784 O O . LEU A 1 486 ? -12.651 10.990 40.500 1.00 38.97 486 LEU A O 1
ATOM 3788 N N . PHE A 1 487 ? -11.808 8.906 40.421 1.00 44.47 487 PHE A N 1
ATOM 3789 C CA . PHE A 1 487 ? -10.741 9.150 41.390 1.00 44.47 487 PHE A CA 1
ATOM 3790 C C . PHE A 1 487 ? -9.439 9.473 40.659 1.00 44.47 487 PHE A C 1
ATOM 3792 O O . PHE A 1 487 ? -8.920 8.656 39.900 1.00 44.47 487 PHE A O 1
ATOM 3799 N N . VAL A 1 488 ? -8.906 10.673 40.884 1.00 39.41 488 VAL A N 1
ATOM 3800 C CA . VAL A 1 488 ? -7.602 11.094 40.361 1.00 39.41 488 VAL A CA 1
ATOM 3801 C C . VAL A 1 488 ? -6.657 11.255 41.543 1.00 39.41 488 VAL A C 1
ATOM 3803 O O . VAL A 1 488 ? -6.786 12.197 42.321 1.00 39.41 488 VAL A O 1
ATOM 3806 N N . VAL A 1 489 ? -5.700 10.338 41.679 1.00 42.34 489 VAL A N 1
ATOM 3807 C CA . VAL A 1 489 ? -4.624 10.451 42.670 1.00 42.34 489 VAL A CA 1
ATOM 3808 C C . VAL A 1 489 ? -3.500 11.269 42.043 1.00 42.34 489 VAL A C 1
ATOM 3810 O O . VAL A 1 489 ? -2.790 10.795 41.157 1.00 42.34 489 VAL A O 1
ATOM 3813 N N . VAL A 1 490 ? -3.363 12.525 42.465 1.00 41.97 490 VAL A N 1
ATOM 3814 C CA . VAL A 1 490 ? -2.272 13.401 42.025 1.00 41.97 490 VAL A CA 1
ATOM 3815 C C . VAL A 1 490 ? -1.142 13.295 43.039 1.00 41.97 490 VAL A C 1
ATOM 3817 O O . VAL A 1 490 ? -1.264 13.794 44.153 1.00 41.97 490 VAL A O 1
ATOM 3820 N N . ILE A 1 491 ? -0.040 12.655 42.651 1.00 49.19 491 ILE A N 1
ATOM 3821 C CA . ILE A 1 491 ? 1.193 12.666 43.446 1.00 49.19 491 ILE A CA 1
ATOM 3822 C C . ILE A 1 491 ? 1.792 14.069 43.327 1.00 49.19 491 ILE A C 1
ATOM 3824 O O . ILE A 1 491 ? 2.115 14.526 42.227 1.00 49.19 491 ILE A O 1
ATOM 3828 N N . GLY A 1 492 ? 1.866 14.780 44.449 1.00 49.09 492 GLY A N 1
ATOM 3829 C CA . GLY A 1 492 ? 2.269 16.177 44.482 1.00 49.09 492 GLY A CA 1
ATOM 3830 C C . GLY A 1 492 ? 3.785 16.343 44.514 1.00 49.09 492 GLY A C 1
ATOM 3831 O O . GLY A 1 492 ? 4.542 15.432 44.847 1.00 49.09 492 GLY A O 1
ATOM 3832 N N . SER A 1 493 ? 4.247 17.564 44.243 1.00 44.72 493 SER A N 1
ATOM 3833 C CA . SER A 1 493 ? 5.657 17.961 44.362 1.00 44.72 493 SER A CA 1
ATOM 3834 C C . SER A 1 493 ? 6.244 17.604 45.733 1.00 44.72 493 SER A C 1
ATOM 3836 O O . SER A 1 493 ? 7.414 17.254 45.823 1.00 44.72 493 SER A O 1
ATOM 3838 N N . ASN A 1 494 ? 5.432 17.642 46.793 1.00 49.50 494 ASN A N 1
ATOM 3839 C CA . ASN A 1 494 ? 5.850 17.353 48.165 1.00 49.50 494 ASN A CA 1
ATOM 3840 C C . ASN A 1 494 ? 6.285 15.892 48.380 1.00 49.50 494 ASN A C 1
ATOM 3842 O O . ASN A 1 494 ? 7.218 15.656 49.145 1.00 49.50 494 ASN A O 1
ATOM 3846 N N . ASP A 1 495 ? 5.689 14.930 47.673 1.00 55.34 495 ASP A N 1
ATOM 3847 C CA . ASP A 1 495 ? 6.054 13.508 47.770 1.00 55.34 495 ASP A CA 1
ATOM 3848 C C . ASP A 1 495 ? 7.398 13.234 47.077 1.00 55.34 495 ASP A C 1
ATOM 3850 O O . ASP A 1 495 ? 8.232 12.460 47.553 1.00 55.34 495 ASP A O 1
ATOM 3854 N N . ILE A 1 496 ? 7.653 13.959 45.983 1.00 53.00 496 ILE A N 1
ATOM 3855 C CA . ILE A 1 496 ? 8.939 13.965 45.279 1.00 53.00 496 ILE A CA 1
ATOM 3856 C C . ILE A 1 496 ? 10.002 14.691 46.111 1.00 53.00 496 ILE A C 1
ATOM 3858 O O . ILE A 1 496 ? 11.130 14.213 46.195 1.00 53.00 496 ILE A O 1
ATOM 3862 N N . PHE A 1 497 ? 9.664 15.799 46.778 1.00 53.56 497 PHE A N 1
ATOM 3863 C CA . PHE A 1 497 ? 10.586 16.491 47.683 1.00 53.56 497 PHE A CA 1
ATOM 3864 C C . PHE A 1 497 ? 10.928 15.657 48.923 1.00 53.56 497 PHE A C 1
ATOM 3866 O O . PHE A 1 497 ? 12.066 15.712 49.377 1.00 53.56 497 PHE A O 1
ATOM 3873 N N . HIS A 1 498 ? 10.009 14.832 49.433 1.00 54.62 498 HIS A N 1
ATOM 3874 C CA . HIS A 1 498 ? 10.298 13.890 50.519 1.00 54.62 498 HIS A CA 1
ATOM 3875 C C . HIS A 1 498 ? 11.280 12.789 50.082 1.00 54.62 498 HIS A C 1
ATOM 3877 O O . HIS A 1 498 ? 12.226 12.478 50.807 1.00 54.62 498 HIS A O 1
ATOM 3883 N N . TYR A 1 499 ? 11.126 12.250 48.866 1.00 56.56 499 TYR A N 1
ATOM 3884 C CA . TYR A 1 499 ? 12.118 11.346 48.273 1.00 56.56 499 TYR A CA 1
ATOM 3885 C C . TYR A 1 499 ? 13.465 12.054 48.040 1.00 56.56 499 TYR A C 1
ATOM 3887 O O . TYR A 1 499 ? 14.519 11.526 48.390 1.00 56.56 499 TYR A O 1
ATOM 3895 N N . LEU A 1 500 ? 13.452 13.280 47.505 1.00 52.53 500 LEU A N 1
ATOM 3896 C CA . LEU A 1 500 ? 14.663 14.066 47.240 1.00 52.53 500 LEU A CA 1
ATOM 3897 C C . LEU A 1 500 ? 15.376 14.550 48.520 1.00 52.53 500 LEU A C 1
ATOM 3899 O O . LEU A 1 500 ? 16.583 14.780 48.492 1.00 52.53 500 LEU A O 1
ATOM 3903 N N . GLY A 1 501 ? 14.657 14.673 49.636 1.00 56.00 501 GLY A N 1
ATOM 3904 C CA . GLY A 1 501 ? 15.187 15.099 50.932 1.00 56.00 501 GLY A CA 1
ATOM 3905 C C . GLY A 1 501 ? 15.644 13.963 51.854 1.00 56.00 501 GLY A C 1
ATOM 3906 O O . GLY A 1 501 ? 16.245 14.244 52.887 1.00 56.00 501 GLY A O 1
ATOM 3907 N N . SER A 1 502 ? 15.379 12.695 51.513 1.00 59.59 502 SER A N 1
ATOM 3908 C CA . SER A 1 502 ? 15.722 11.535 52.347 1.00 59.59 502 SER A CA 1
ATOM 3909 C C . SER A 1 502 ? 16.819 10.680 51.709 1.00 59.59 502 SER A C 1
ATOM 3911 O O . SER A 1 502 ? 16.580 9.921 50.766 1.00 59.59 502 SER A O 1
ATOM 3913 N N . SER A 1 503 ? 18.029 10.763 52.266 1.00 54.88 503 SER A N 1
ATOM 3914 C CA . SER A 1 503 ? 19.194 9.984 51.824 1.00 54.88 503 SER A CA 1
ATOM 3915 C C . SER A 1 503 ? 18.989 8.469 51.943 1.00 54.88 503 SER A C 1
ATOM 3917 O O . SER A 1 503 ? 19.497 7.708 51.122 1.00 54.88 503 SER A O 1
ATOM 3919 N N . ASP A 1 504 ? 18.202 8.019 52.922 1.00 58.72 504 ASP A N 1
ATOM 3920 C CA . ASP A 1 504 ? 17.923 6.594 53.130 1.00 58.72 504 ASP A CA 1
ATOM 3921 C C . ASP A 1 504 ? 16.981 6.014 52.069 1.00 58.72 504 ASP A C 1
ATOM 3923 O O . ASP A 1 504 ? 17.151 4.866 51.651 1.00 58.72 504 ASP A O 1
ATOM 3927 N N . LEU A 1 505 ? 16.002 6.798 51.601 1.00 50.72 505 LEU A N 1
ATOM 3928 C CA . LEU A 1 505 ? 15.081 6.371 50.545 1.00 50.72 505 LEU A CA 1
ATOM 3929 C C . LEU A 1 505 ? 15.780 6.308 49.185 1.00 50.72 505 LEU A C 1
ATOM 3931 O O . LEU A 1 505 ? 15.572 5.344 48.450 1.00 50.72 505 LEU A O 1
ATOM 3935 N N . GLN A 1 506 ? 16.656 7.272 48.892 1.00 58.75 506 GLN A N 1
ATOM 3936 C CA . GLN A 1 506 ? 17.434 7.304 47.647 1.00 58.75 506 GLN A CA 1
ATOM 3937 C C . GLN A 1 506 ? 18.438 6.155 47.536 1.00 58.75 506 GLN A C 1
ATOM 3939 O O . GLN A 1 506 ? 18.690 5.667 46.437 1.00 58.75 506 GLN A O 1
ATOM 3944 N N . ASN A 1 507 ? 18.991 5.700 48.663 1.00 63.03 507 ASN A N 1
ATOM 3945 C CA . ASN A 1 507 ? 19.901 4.555 48.685 1.00 63.03 507 ASN A CA 1
ATOM 3946 C C . ASN A 1 507 ? 19.175 3.207 48.561 1.00 63.03 507 ASN A C 1
ATOM 3948 O O . ASN A 1 507 ? 19.790 2.227 48.144 1.00 63.03 507 ASN A O 1
ATOM 3952 N N . LYS A 1 508 ? 17.889 3.131 48.932 1.00 47.75 508 LYS A N 1
ATOM 3953 C CA . LYS A 1 508 ? 17.115 1.878 48.910 1.00 47.75 508 LYS A CA 1
ATOM 3954 C C . LYS A 1 508 ? 16.274 1.676 47.655 1.00 47.75 508 LYS A C 1
ATOM 3956 O O . LYS A 1 508 ? 16.064 0.529 47.271 1.00 47.75 508 LYS A O 1
ATOM 3961 N N . TYR A 1 509 ? 15.780 2.743 47.032 1.00 55.47 509 TYR A N 1
ATOM 3962 C CA . TYR A 1 509 ? 14.839 2.649 45.916 1.00 55.47 509 TYR A CA 1
ATOM 3963 C C . TYR A 1 509 ? 15.157 3.696 44.855 1.00 55.47 509 TYR A C 1
ATOM 3965 O O . TYR A 1 509 ? 15.415 4.846 45.184 1.00 55.47 509 TYR A O 1
ATOM 3973 N N . THR A 1 510 ? 15.084 3.326 43.575 1.00 57.78 510 THR A N 1
ATOM 3974 C CA . THR A 1 510 ? 15.066 4.317 42.485 1.00 57.78 510 THR A CA 1
ATOM 3975 C C . THR A 1 510 ? 13.733 5.081 42.472 1.00 57.78 510 THR A C 1
ATOM 3977 O O . THR A 1 510 ? 12.739 4.571 42.998 1.00 57.78 510 THR A O 1
ATOM 3980 N N . PRO A 1 511 ? 13.632 6.261 41.827 1.00 48.25 511 PRO A N 1
ATOM 3981 C CA . PRO A 1 511 ? 12.380 7.021 41.782 1.00 48.25 511 PRO A CA 1
ATOM 3982 C C . PRO A 1 511 ? 11.205 6.201 41.223 1.00 48.25 511 PRO A C 1
ATOM 3984 O O . PRO A 1 511 ? 10.112 6.225 41.783 1.00 48.25 511 PRO A O 1
ATOM 3987 N N . GLN A 1 512 ? 11.434 5.401 40.171 1.00 45.78 512 GLN A N 1
ATOM 3988 C CA . GLN A 1 512 ? 10.421 4.478 39.648 1.00 45.78 512 GLN A CA 1
ATOM 3989 C C . GLN A 1 512 ? 10.054 3.367 40.644 1.00 45.78 512 GLN A C 1
ATOM 3991 O O . GLN A 1 512 ? 8.878 3.025 40.753 1.00 45.78 512 GLN A O 1
ATOM 3996 N N . GLN A 1 513 ? 11.019 2.806 41.381 1.00 53.88 513 GLN A N 1
ATOM 3997 C CA . GLN A 1 513 ? 10.743 1.787 42.402 1.00 53.88 513 GLN A CA 1
ATOM 3998 C C . GLN A 1 513 ? 9.976 2.362 43.593 1.00 53.88 513 GLN A C 1
ATOM 4000 O O . GLN A 1 513 ? 9.089 1.692 44.107 1.00 53.88 513 GLN A O 1
ATOM 4005 N N . TYR A 1 514 ? 10.256 3.604 43.991 1.00 56.94 514 TYR A N 1
ATOM 4006 C CA . TYR A 1 514 ? 9.532 4.294 45.056 1.00 56.94 514 TYR A CA 1
ATOM 4007 C C . TYR A 1 514 ? 8.073 4.567 44.665 1.00 56.94 514 TYR A C 1
ATOM 4009 O O . TYR A 1 514 ? 7.163 4.257 45.430 1.00 56.94 514 TYR A O 1
ATOM 4017 N N . VAL A 1 515 ? 7.833 5.050 43.439 1.00 52.12 515 VAL A N 1
ATOM 4018 C CA . VAL A 1 515 ? 6.473 5.240 42.900 1.00 52.12 515 VAL A CA 1
ATOM 4019 C C . VAL A 1 515 ? 5.738 3.904 42.766 1.00 52.12 515 VAL A C 1
ATOM 4021 O O . VAL A 1 515 ? 4.564 3.808 43.120 1.00 52.12 515 VAL A O 1
ATOM 4024 N N . THR A 1 516 ? 6.427 2.855 42.313 1.00 50.59 516 THR A N 1
ATOM 4025 C CA . THR A 1 516 ? 5.844 1.509 42.214 1.00 50.59 516 THR A CA 1
ATOM 4026 C C . THR A 1 516 ? 5.474 0.982 43.600 1.00 50.59 516 THR A C 1
ATOM 4028 O O . THR A 1 516 ? 4.335 0.592 43.797 1.00 50.59 516 THR A O 1
ATOM 4031 N N . LEU A 1 517 ? 6.371 1.070 44.588 1.00 60.59 517 LEU A N 1
ATOM 4032 C CA . LEU A 1 517 ? 6.123 0.665 45.977 1.00 60.59 517 LEU A CA 1
ATOM 4033 C C . LEU A 1 517 ? 4.937 1.418 46.603 1.00 60.59 517 LEU A C 1
ATOM 4035 O O . LEU A 1 517 ? 4.105 0.809 47.271 1.00 60.59 517 LEU A O 1
ATOM 4039 N N . MET A 1 518 ? 4.836 2.729 46.361 1.00 54.50 518 MET A N 1
ATOM 4040 C CA . MET A 1 518 ? 3.707 3.556 46.807 1.00 54.50 518 MET A CA 1
ATOM 4041 C C . MET A 1 518 ? 2.390 3.080 46.187 1.00 54.50 518 MET A C 1
ATOM 4043 O O . MET A 1 518 ? 1.396 2.926 46.891 1.00 54.50 518 MET A O 1
ATOM 4047 N N . THR A 1 519 ? 2.395 2.784 44.886 1.00 51.88 519 THR A N 1
ATOM 4048 C CA . THR A 1 519 ? 1.203 2.319 44.163 1.00 51.88 519 THR A CA 1
ATOM 4049 C C . THR A 1 519 ? 0.788 0.915 44.622 1.00 51.88 519 THR A C 1
ATOM 4051 O O . THR A 1 519 ? -0.386 0.690 44.902 1.00 51.88 519 THR A O 1
ATOM 4054 N N . THR A 1 520 ? 1.747 -0.001 44.801 1.00 52.22 520 THR A N 1
ATOM 4055 C CA . THR A 1 520 ? 1.507 -1.380 45.257 1.00 52.22 520 THR A CA 1
ATOM 4056 C C . THR A 1 520 ? 1.004 -1.452 46.701 1.00 52.22 520 THR A C 1
ATOM 4058 O O . THR A 1 520 ? 0.247 -2.358 47.024 1.00 52.22 520 THR A O 1
ATOM 4061 N N . ASN A 1 521 ? 1.386 -0.513 47.575 1.00 55.22 521 ASN A N 1
ATOM 4062 C CA . ASN A 1 521 ? 0.880 -0.460 48.953 1.00 55.22 521 ASN A CA 1
ATOM 4063 C C . ASN A 1 521 ? -0.524 0.158 49.054 1.00 55.22 521 ASN A C 1
ATOM 4065 O O . ASN A 1 521 ? -1.281 -0.190 49.957 1.00 55.22 521 ASN A O 1
ATOM 4069 N N . LEU A 1 522 ? -0.875 1.062 48.135 1.00 48.84 522 LEU A N 1
ATOM 4070 C CA . LEU A 1 522 ? -2.196 1.694 48.080 1.00 48.84 522 LEU A CA 1
ATOM 4071 C C . LEU A 1 522 ? -3.247 0.785 47.420 1.00 48.84 522 LEU A C 1
ATOM 4073 O O . LEU A 1 522 ? -4.402 0.782 47.836 1.00 48.84 522 LEU A O 1
ATOM 4077 N N . GLU A 1 523 ? -2.859 -0.017 46.424 1.00 49.16 523 GLU A N 1
ATOM 4078 C CA . GLU A 1 523 ? -3.765 -0.903 45.677 1.00 49.16 523 GLU A CA 1
ATOM 4079 C C . GLU A 1 523 ? -4.583 -1.889 46.550 1.00 49.16 523 GLU A C 1
ATOM 4081 O O . GLU A 1 523 ? -5.804 -1.938 46.377 1.00 49.16 523 GLU A O 1
ATOM 4086 N N . PRO A 1 524 ? -4.001 -2.649 47.502 1.00 47.75 524 PRO A N 1
ATOM 4087 C CA . PRO A 1 524 ? -4.770 -3.565 48.346 1.00 47.75 524 PRO A CA 1
ATOM 4088 C C . PRO A 1 524 ? -5.712 -2.839 49.316 1.00 47.75 524 PRO A C 1
ATOM 4090 O O . PRO A 1 524 ? -6.805 -3.335 49.564 1.00 47.75 524 PRO A O 1
ATOM 4093 N N . GLN A 1 525 ? -5.356 -1.638 49.788 1.00 48.97 525 GLN A N 1
ATOM 4094 C CA . GLN A 1 525 ? -6.224 -0.830 50.658 1.00 48.97 525 GLN A CA 1
ATOM 4095 C C . GLN A 1 525 ? -7.445 -0.289 49.905 1.00 48.97 525 GLN A C 1
ATOM 4097 O O . GLN A 1 525 ? -8.541 -0.217 50.458 1.00 48.97 525 GLN A O 1
ATOM 4102 N N . PHE A 1 526 ? -7.287 0.028 48.616 1.00 46.84 526 PHE A N 1
ATOM 4103 C CA . PHE A 1 526 ? -8.432 0.305 47.754 1.00 46.84 526 PHE A CA 1
ATOM 4104 C C . PHE A 1 526 ? -9.272 -0.960 47.537 1.00 46.84 526 PHE A C 1
ATOM 4106 O O . PHE A 1 526 ? -10.489 -0.897 47.672 1.00 46.84 526 PHE A O 1
ATOM 4113 N N . ARG A 1 527 ? -8.661 -2.123 47.271 1.00 44.50 527 ARG A N 1
ATOM 4114 C CA . ARG A 1 527 ? -9.403 -3.384 47.064 1.00 44.50 527 ARG A CA 1
ATOM 4115 C C . ARG A 1 527 ? -10.217 -3.827 48.286 1.00 44.50 527 ARG A C 1
ATOM 4117 O O . ARG A 1 527 ? -11.350 -4.258 48.097 1.00 44.50 527 ARG A O 1
ATOM 4124 N N . GLU A 1 528 ? -9.696 -3.679 49.505 1.00 46.78 528 GLU A N 1
ATOM 4125 C CA . GLU A 1 528 ? -10.438 -3.983 50.743 1.00 46.78 528 GLU A CA 1
ATOM 4126 C C . GLU A 1 528 ? -11.658 -3.063 50.943 1.00 46.78 528 GLU A C 1
ATOM 4128 O O . GLU A 1 528 ? -12.697 -3.517 51.415 1.00 46.78 528 GLU A O 1
ATOM 4133 N N . GLY A 1 529 ? -11.585 -1.796 50.513 1.00 40.94 529 GLY A N 1
ATOM 4134 C CA . GLY A 1 529 ? -12.714 -0.857 50.562 1.00 40.94 529 GLY A CA 1
ATOM 4135 C C . GLY A 1 529 ? -13.802 -1.090 49.502 1.00 40.94 529 GLY A C 1
ATOM 4136 O O . GLY A 1 529 ? -14.908 -0.569 49.646 1.00 40.94 529 GLY A O 1
ATOM 4137 N N . TYR A 1 530 ? -13.520 -1.869 48.450 1.00 43.25 530 TYR A N 1
ATOM 4138 C CA . TYR A 1 530 ? -14.402 -2.035 47.285 1.00 43.25 530 TYR A CA 1
ATOM 4139 C C . TYR A 1 530 ? -15.155 -3.369 47.208 1.00 43.25 530 TYR A C 1
ATOM 4141 O O . TYR A 1 530 ? -15.767 -3.596 46.169 1.00 43.25 530 TYR A O 1
ATOM 4149 N N . ALA A 1 531 ? -15.133 -4.211 48.255 1.00 35.62 531 ALA A N 1
ATOM 4150 C CA . ALA A 1 531 ? -15.931 -5.444 48.412 1.00 35.62 531 ALA A CA 1
ATOM 4151 C C . ALA A 1 531 ? -16.500 -6.011 47.091 1.00 35.62 531 ALA A C 1
ATOM 4153 O O . ALA A 1 531 ? -17.706 -5.992 46.845 1.00 35.62 531 ALA A O 1
ATOM 4154 N N . PHE A 1 532 ? -15.608 -6.458 46.205 1.00 35.69 532 PHE A N 1
ATOM 4155 C CA . PHE A 1 532 ? -15.979 -7.186 44.999 1.00 35.69 532 PHE A CA 1
ATOM 4156 C C . PHE A 1 532 ? -16.045 -8.654 45.421 1.00 35.69 532 PHE A C 1
ATOM 4158 O O . PHE A 1 532 ? -15.036 -9.354 45.390 1.00 35.69 532 PHE A O 1
ATOM 4165 N N . GLU A 1 533 ? -17.196 -9.087 45.936 1.00 33.31 533 GLU A N 1
ATOM 4166 C CA . GLU A 1 533 ? -17.401 -10.501 46.242 1.00 33.31 533 GLU A CA 1
ATOM 4167 C C . GLU A 1 533 ? -17.334 -11.320 44.947 1.00 33.31 533 GLU A C 1
ATOM 4169 O O . GLU A 1 533 ? -18.017 -11.053 43.955 1.00 33.31 533 GLU A O 1
ATOM 4174 N N . GLU A 1 534 ? -16.441 -12.306 44.981 1.00 32.31 534 GLU A N 1
ATOM 4175 C CA . GLU A 1 534 ? -16.244 -13.352 43.993 1.00 32.31 534 GLU A CA 1
ATOM 4176 C C . GLU A 1 534 ? -17.551 -14.099 43.705 1.00 32.31 534 GLU A C 1
ATOM 4178 O O . GLU A 1 534 ? -18.022 -14.899 44.507 1.00 32.31 534 GLU A O 1
ATOM 4183 N N . LEU A 1 535 ? -18.067 -13.953 42.487 1.00 25.92 535 LEU A N 1
ATOM 4184 C CA . LEU A 1 535 ? -18.808 -15.024 41.821 1.00 25.92 535 LEU A CA 1
ATOM 4185 C C . LEU A 1 535 ? -17.801 -15.892 41.053 1.00 25.92 535 LEU A C 1
ATOM 4187 O O . LEU A 1 535 ? -17.770 -15.922 39.825 1.00 25.92 535 LEU A O 1
ATOM 4191 N N . ILE A 1 536 ? -16.937 -16.583 41.802 1.00 26.66 536 ILE A N 1
ATOM 4192 C CA . ILE A 1 536 ? -16.286 -17.804 41.322 1.00 26.66 536 ILE A CA 1
ATOM 4193 C C . ILE A 1 536 ? -17.219 -18.949 41.716 1.00 26.66 536 ILE A C 1
ATOM 4195 O O . ILE A 1 536 ? -17.001 -19.654 42.698 1.00 26.66 536 ILE A O 1
ATOM 4199 N N . GLU A 1 537 ? -18.300 -19.122 40.953 1.00 25.92 537 GLU A N 1
ATOM 4200 C CA . GLU A 1 537 ? -18.950 -20.426 40.905 1.00 25.92 537 GLU A CA 1
ATOM 4201 C C . GLU A 1 537 ? -18.069 -21.356 40.073 1.00 25.92 537 GLU A C 1
ATOM 4203 O O . GLU A 1 537 ? -17.771 -21.131 38.897 1.00 25.92 537 GLU A O 1
ATOM 4208 N N . SER A 1 538 ? -17.612 -22.402 40.747 1.00 26.66 538 SER A N 1
ATOM 4209 C CA . SER A 1 538 ? -16.858 -23.521 40.220 1.00 26.66 538 SER A CA 1
ATOM 4210 C C . SER A 1 538 ? -17.579 -24.187 39.042 1.00 26.66 538 SER A C 1
ATOM 4212 O O . SER A 1 538 ? -18.401 -25.081 39.229 1.00 26.66 538 SER A O 1
ATOM 4214 N N . TYR A 1 539 ? -17.201 -23.817 37.823 1.00 26.55 539 TYR A N 1
ATOM 4215 C CA . TYR A 1 539 ? -17.275 -24.698 36.661 1.00 26.55 539 TYR A CA 1
ATOM 4216 C C . TYR A 1 539 ? -15.849 -25.001 36.212 1.00 26.55 539 TYR A C 1
ATOM 4218 O O . TYR A 1 539 ? -15.268 -24.338 35.352 1.00 26.55 539 TYR A O 1
ATOM 4226 N N . THR A 1 540 ? -15.258 -26.027 36.819 1.00 27.53 540 THR A N 1
ATOM 4227 C CA . THR A 1 540 ? -14.145 -26.765 36.219 1.00 27.53 540 THR A CA 1
ATOM 4228 C C . THR A 1 540 ? -14.684 -27.555 35.028 1.00 27.53 540 THR A C 1
ATOM 4230 O O . THR A 1 540 ? -14.871 -28.766 35.105 1.00 27.53 540 THR A O 1
ATOM 4233 N N . GLU A 1 541 ? -14.963 -26.868 33.924 1.00 33.75 541 GLU A N 1
ATOM 4234 C CA . GLU A 1 541 ? -14.911 -27.502 32.612 1.00 33.75 541 GLU A CA 1
ATOM 4235 C C . GLU A 1 541 ? -13.432 -27.644 32.249 1.00 33.75 541 GLU A C 1
ATOM 4237 O O . GLU A 1 541 ? -12.665 -26.679 32.294 1.00 33.75 541 GLU A O 1
ATOM 4242 N N . SER A 1 542 ? -12.996 -28.866 31.957 1.00 37.28 542 SER A N 1
ATOM 4243 C CA . SER A 1 542 ? -11.638 -29.157 31.510 1.00 37.28 542 SER A CA 1
ATOM 4244 C C . SER A 1 542 ? -11.387 -28.473 30.163 1.00 37.28 542 SER A C 1
ATOM 4246 O O . SER A 1 542 ? -11.671 -29.041 29.109 1.00 37.28 542 SER A O 1
ATOM 4248 N N . TYR A 1 543 ? -10.895 -27.235 30.177 1.00 53.38 543 TYR A N 1
ATOM 4249 C CA . TYR A 1 543 ? -10.571 -26.519 28.949 1.00 53.38 543 TYR A CA 1
ATOM 4250 C C . TYR A 1 543 ? -9.438 -27.237 28.215 1.00 53.38 543 TYR A C 1
ATOM 4252 O O . TYR A 1 543 ? -8.345 -27.413 28.759 1.00 53.38 543 TYR A O 1
ATOM 4260 N N . LEU A 1 544 ? -9.686 -27.611 26.960 1.00 78.38 544 LEU A N 1
ATOM 4261 C CA . LEU A 1 544 ? -8.630 -28.072 26.066 1.00 78.38 544 LEU A CA 1
ATOM 4262 C C . LEU A 1 544 ? -7.661 -26.909 25.816 1.00 78.38 544 LEU A C 1
ATOM 4264 O O . LEU A 1 544 ? -8.017 -25.872 25.248 1.00 78.38 544 LEU A O 1
ATOM 4268 N N . THR A 1 545 ? -6.435 -27.054 26.308 1.00 86.12 545 THR A N 1
ATOM 4269 C CA . THR A 1 545 ? -5.387 -26.033 26.249 1.00 86.12 545 THR A CA 1
ATOM 4270 C C . THR A 1 545 ? -4.073 -26.652 25.795 1.00 86.12 545 THR A C 1
ATOM 4272 O O . THR A 1 545 ? -3.835 -27.847 25.952 1.00 86.12 545 THR A O 1
ATOM 4275 N N . HIS A 1 546 ? -3.208 -25.822 25.221 1.00 87.56 546 HIS A N 1
ATOM 4276 C CA . HIS A 1 546 ? -1.863 -26.200 24.821 1.00 87.56 546 HIS A CA 1
ATOM 4277 C C . HIS A 1 546 ? -0.853 -25.376 25.608 1.00 87.56 546 HIS A C 1
ATOM 4279 O O . HIS A 1 546 ? -0.840 -24.149 25.496 1.00 87.56 546 HIS A O 1
ATOM 4285 N N . THR A 1 547 ? 0.023 -26.049 26.349 1.00 89.94 547 THR A N 1
ATOM 4286 C CA . THR A 1 547 ? 1.133 -25.414 27.064 1.00 89.94 547 THR A CA 1
ATOM 4287 C C . THR A 1 547 ? 2.445 -25.692 26.344 1.00 89.94 547 THR A C 1
ATOM 4289 O O . THR A 1 547 ? 2.739 -26.830 25.985 1.00 89.94 547 THR A O 1
ATOM 4292 N N . PHE A 1 548 ? 3.247 -24.653 26.130 1.00 88.12 548 PHE A N 1
ATOM 4293 C CA . PHE A 1 548 ? 4.587 -24.773 25.557 1.00 88.12 548 PHE A CA 1
ATOM 4294 C C . PHE A 1 548 ? 5.535 -23.735 26.158 1.00 88.12 548 PHE A C 1
ATOM 4296 O O . PHE A 1 548 ? 5.109 -22.701 26.674 1.00 88.12 548 PHE A O 1
ATOM 4303 N N . GLU A 1 549 ? 6.839 -24.000 26.083 1.00 90.25 549 GLU A N 1
ATOM 4304 C CA . GLU A 1 549 ? 7.851 -23.039 26.522 1.00 90.25 549 GLU A CA 1
ATOM 4305 C C . GLU A 1 549 ? 7.900 -21.817 25.598 1.00 90.25 549 GLU A C 1
ATOM 4307 O O . GLU A 1 549 ? 7.866 -21.950 24.370 1.00 90.25 549 GLU A O 1
ATOM 4312 N N . VAL A 1 550 ? 8.050 -20.625 26.181 1.00 86.69 550 VAL A N 1
ATOM 4313 C CA . VAL A 1 550 ? 8.171 -19.356 25.441 1.00 86.69 550 VAL A CA 1
ATOM 4314 C C . VAL A 1 550 ? 9.399 -19.372 24.530 1.00 86.69 550 VAL A C 1
ATOM 4316 O O . VAL A 1 550 ? 9.322 -18.924 23.390 1.00 86.69 550 VAL A O 1
ATOM 4319 N N . SER A 1 551 ? 10.502 -19.971 24.987 1.00 84.19 551 SER A N 1
ATOM 4320 C CA . SER A 1 551 ? 11.730 -20.203 24.208 1.00 84.19 551 SER A CA 1
ATOM 4321 C C . SER A 1 551 ? 11.453 -20.906 22.872 1.00 84.19 551 SER A C 1
ATOM 4323 O O . SER A 1 551 ? 12.043 -20.557 21.850 1.00 84.19 551 SER A O 1
ATOM 4325 N N . SER A 1 552 ? 10.502 -21.846 22.853 1.00 82.94 552 SER A N 1
ATOM 4326 C CA . SER A 1 552 ? 10.178 -22.649 21.676 1.00 82.94 552 SER A CA 1
ATOM 4327 C C . SER A 1 552 ? 9.542 -21.832 20.547 1.00 82.94 552 SER A C 1
ATOM 4329 O O . SER A 1 552 ? 9.569 -22.272 19.394 1.00 82.94 552 SER A O 1
ATOM 4331 N N . LEU A 1 553 ? 8.968 -20.657 20.838 1.00 79.38 553 LEU A N 1
ATOM 4332 C CA . LEU A 1 553 ? 8.399 -19.754 19.832 1.00 79.38 553 LEU A CA 1
ATOM 4333 C C . LEU A 1 553 ? 9.466 -19.152 18.908 1.00 79.38 553 LEU A C 1
ATOM 4335 O O . LEU A 1 553 ? 9.134 -18.740 17.794 1.00 79.38 553 LEU A O 1
ATOM 4339 N N . PHE A 1 554 ? 10.724 -19.128 19.349 1.00 76.50 554 PHE A N 1
ATOM 4340 C CA . PHE A 1 554 ? 11.826 -18.465 18.661 1.00 76.50 554 PHE A CA 1
ATOM 4341 C C . PHE A 1 554 ? 12.743 -19.455 17.942 1.00 76.50 554 PHE A C 1
ATOM 4343 O O . PHE A 1 554 ? 12.791 -20.648 18.245 1.00 76.50 554 PHE A O 1
ATOM 4350 N N . ALA A 1 555 ? 13.466 -18.942 16.947 1.00 67.62 555 ALA A N 1
ATOM 4351 C CA . ALA A 1 555 ? 14.442 -19.717 16.197 1.00 67.62 555 ALA A CA 1
ATOM 4352 C C . ALA A 1 555 ? 15.668 -20.039 17.066 1.00 67.62 555 ALA A C 1
ATOM 4354 O O . ALA A 1 555 ? 16.255 -19.144 17.669 1.00 67.62 555 ALA A O 1
ATOM 4355 N N . SER A 1 556 ? 16.109 -21.293 17.048 1.00 66.25 556 SER A N 1
ATOM 4356 C CA . SER A 1 556 ? 17.500 -21.660 17.326 1.00 66.25 556 SER A CA 1
ATOM 4357 C C . SER A 1 556 ? 18.401 -21.258 16.151 1.00 66.25 556 SER A C 1
ATOM 4359 O O . SER A 1 556 ? 17.973 -21.273 14.993 1.00 66.25 556 SER A O 1
ATOM 4361 N N . SER A 1 557 ? 19.669 -20.954 16.430 1.00 67.12 557 SER A N 1
ATOM 4362 C CA . SER A 1 557 ? 20.699 -20.725 15.408 1.00 67.12 557 SER A CA 1
ATOM 4363 C C . SER A 1 557 ? 21.100 -21.996 14.649 1.00 67.12 557 SER A C 1
ATOM 4365 O O . SER A 1 557 ? 21.741 -21.904 13.605 1.00 67.12 557 SER A O 1
ATOM 4367 N N . ILE A 1 558 ? 20.718 -23.176 15.145 1.00 76.06 558 ILE A N 1
ATOM 4368 C CA . ILE A 1 558 ? 21.100 -24.477 14.589 1.00 76.06 558 ILE A CA 1
ATOM 4369 C C . ILE A 1 558 ? 19.912 -25.082 13.844 1.00 76.06 558 ILE A C 1
ATOM 4371 O O . ILE A 1 558 ? 18.823 -25.196 14.405 1.00 76.06 558 ILE A O 1
ATOM 4375 N N . CYS A 1 559 ? 20.125 -25.509 12.596 1.00 80.06 559 CYS A N 1
ATOM 4376 C CA . CYS A 1 559 ? 19.126 -26.278 11.858 1.00 80.06 559 CYS A CA 1
ATOM 4377 C C . CYS A 1 559 ? 19.016 -27.705 12.418 1.00 80.06 559 CYS A C 1
ATOM 4379 O O . CYS A 1 559 ? 19.989 -28.457 12.421 1.00 80.06 559 CYS A O 1
ATOM 4381 N N . ASN A 1 560 ? 17.816 -28.087 12.841 1.00 78.12 560 ASN A N 1
ATOM 4382 C CA . ASN A 1 560 ? 17.449 -29.442 13.209 1.00 78.12 560 ASN A CA 1
ATOM 4383 C C . ASN A 1 560 ? 16.736 -30.111 12.026 1.00 78.12 560 ASN A C 1
ATOM 4385 O O . ASN A 1 560 ? 15.654 -29.693 11.606 1.00 78.12 560 ASN A O 1
ATOM 4389 N N . HIS A 1 561 ? 17.365 -31.131 11.454 1.00 71.69 561 HIS A N 1
ATOM 4390 C CA . HIS A 1 561 ? 16.826 -31.838 10.301 1.00 71.69 561 HIS A CA 1
ATOM 4391 C C . HIS A 1 561 ? 15.780 -32.862 10.760 1.00 71.69 561 HIS A C 1
ATOM 4393 O O . HIS A 1 561 ? 16.101 -33.766 11.525 1.00 71.69 561 HIS A O 1
ATOM 4399 N N . SER A 1 562 ? 14.540 -32.741 10.276 1.00 68.00 562 SER A N 1
ATOM 4400 C CA . SER A 1 562 ? 13.531 -33.795 10.443 1.00 68.00 562 SER A CA 1
ATOM 4401 C C . SER A 1 562 ? 13.920 -35.008 9.597 1.00 68.00 562 SER A C 1
ATOM 4403 O O . SER A 1 562 ? 14.262 -34.866 8.420 1.00 68.00 562 SER A O 1
ATOM 4405 N N . THR A 1 563 ? 13.868 -36.204 10.183 1.00 56.47 563 THR A N 1
ATOM 4406 C CA . THR A 1 563 ? 14.205 -37.466 9.506 1.00 56.47 563 THR A CA 1
ATOM 4407 C C . THR A 1 563 ? 13.127 -37.906 8.513 1.00 56.47 563 THR A C 1
ATOM 4409 O O . THR A 1 563 ? 13.454 -38.557 7.524 1.00 56.47 563 THR A O 1
ATOM 4412 N N . LYS A 1 564 ? 11.871 -37.468 8.692 1.00 60.31 564 LYS A N 1
ATOM 4413 C CA . LYS A 1 564 ? 10.724 -37.845 7.840 1.00 60.31 564 LYS A CA 1
ATOM 4414 C C . LYS A 1 564 ? 10.856 -37.417 6.372 1.00 60.31 564 LYS A C 1
ATOM 4416 O O . LYS A 1 564 ? 10.265 -38.046 5.501 1.00 60.31 564 LYS A O 1
ATOM 4421 N N . ALA A 1 565 ? 11.640 -36.377 6.075 1.00 54.19 565 ALA A N 1
ATOM 4422 C CA . ALA A 1 565 ? 11.847 -35.904 4.703 1.00 54.19 565 ALA A CA 1
ATOM 4423 C C . ALA A 1 565 ? 12.815 -36.784 3.882 1.00 54.19 565 ALA A C 1
ATOM 4425 O O . ALA A 1 565 ? 12.778 -36.733 2.657 1.00 54.19 565 ALA A O 1
ATOM 4426 N N . ASN A 1 566 ? 13.673 -37.583 4.532 1.00 50.50 566 ASN A N 1
ATOM 4427 C CA . ASN A 1 566 ? 14.743 -38.347 3.873 1.00 50.50 566 ASN A CA 1
ATOM 4428 C C . ASN A 1 566 ? 14.339 -39.772 3.450 1.00 50.50 566 ASN A C 1
ATOM 4430 O O . ASN A 1 566 ? 15.169 -40.499 2.911 1.00 50.50 566 ASN A O 1
ATOM 4434 N N . GLU A 1 567 ? 13.096 -40.191 3.689 1.00 54.72 567 GLU A N 1
ATOM 4435 C CA . GLU A 1 567 ? 12.699 -41.600 3.547 1.00 54.72 567 GLU A CA 1
ATOM 4436 C C . GLU A 1 567 ? 11.991 -41.937 2.221 1.00 54.72 567 GLU A C 1
ATOM 4438 O O . GLU A 1 567 ? 11.710 -43.108 1.973 1.00 54.72 567 GLU A O 1
ATOM 4443 N N . ARG A 1 568 ? 11.676 -40.956 1.354 1.00 66.19 568 ARG A N 1
ATOM 4444 C CA . ARG A 1 568 ? 10.821 -41.183 0.167 1.00 66.19 568 ARG A CA 1
ATOM 4445 C C . ARG A 1 568 ? 11.305 -40.476 -1.098 1.00 66.19 568 ARG A C 1
ATOM 4447 O O . ARG A 1 568 ? 11.738 -39.329 -1.065 1.00 66.19 568 ARG A O 1
ATOM 4454 N N . GLU A 1 569 ? 11.161 -41.156 -2.236 1.00 75.12 569 GLU A N 1
ATOM 4455 C CA . GLU A 1 569 ? 11.646 -40.678 -3.539 1.00 75.12 569 GLU A CA 1
ATOM 4456 C C . GLU A 1 569 ? 10.832 -39.503 -4.119 1.00 75.12 569 GLU A C 1
ATOM 4458 O O . GLU A 1 569 ? 11.393 -38.701 -4.866 1.00 75.12 569 GLU A O 1
ATOM 4463 N N . SER A 1 570 ? 9.546 -39.374 -3.762 1.00 84.88 570 SER A N 1
ATOM 4464 C CA . SER A 1 570 ? 8.614 -38.328 -4.230 1.00 84.88 570 SER A CA 1
ATOM 4465 C C . SER A 1 570 ? 8.415 -37.180 -3.228 1.00 84.88 570 SER A C 1
ATOM 4467 O O . SER A 1 570 ? 7.381 -36.499 -3.240 1.00 84.88 570 SER A O 1
ATOM 4469 N N . THR A 1 571 ? 9.394 -36.962 -2.348 1.00 87.12 571 THR A N 1
ATOM 4470 C CA . THR A 1 571 ? 9.332 -35.964 -1.277 1.00 87.12 571 THR A CA 1
ATOM 4471 C C . THR A 1 571 ? 10.385 -34.883 -1.473 1.00 87.12 571 THR A C 1
ATOM 4473 O O . THR A 1 571 ? 11.562 -35.162 -1.682 1.00 87.12 571 THR A O 1
ATOM 4476 N N . PHE A 1 572 ? 9.962 -33.630 -1.347 1.00 88.25 572 PHE A N 1
ATOM 4477 C CA . PHE A 1 572 ? 10.851 -32.493 -1.215 1.00 88.25 572 PHE A CA 1
ATOM 4478 C C . PHE A 1 572 ? 10.947 -32.024 0.234 1.00 88.25 572 PHE A C 1
ATOM 4480 O O . PHE A 1 572 ? 9.967 -32.031 0.983 1.00 88.25 572 PHE A O 1
ATOM 4487 N N . ARG A 1 573 ? 12.123 -31.520 0.605 1.00 88.38 573 ARG A N 1
ATOM 4488 C CA . ARG A 1 573 ? 12.334 -30.827 1.876 1.00 88.38 573 ARG A CA 1
ATOM 4489 C C . ARG A 1 573 ? 11.721 -29.428 1.818 1.00 88.38 573 ARG A C 1
ATOM 4491 O O . ARG A 1 573 ? 11.954 -28.692 0.862 1.00 88.38 573 ARG A O 1
ATOM 4498 N N . VAL A 1 574 ? 11.000 -29.058 2.874 1.00 90.06 574 VAL A N 1
ATOM 4499 C CA . VAL A 1 574 ? 10.433 -27.714 3.053 1.00 90.06 574 VAL A CA 1
ATOM 4500 C C . VAL A 1 574 ? 11.193 -26.990 4.158 1.00 90.06 574 VAL A C 1
ATOM 4502 O O . VAL A 1 574 ? 11.412 -27.543 5.238 1.00 90.06 574 VAL A O 1
ATOM 4505 N N . VAL A 1 575 ? 11.585 -25.744 3.914 1.00 88.94 575 VAL A N 1
ATOM 4506 C CA . VAL A 1 575 ? 12.253 -24.891 4.908 1.00 88.94 575 VAL A CA 1
ATOM 4507 C C . VAL A 1 575 ? 11.588 -23.523 4.973 1.00 88.94 575 VAL A C 1
ATOM 4509 O O . VAL A 1 575 ? 11.031 -23.046 3.989 1.00 88.94 575 VAL A O 1
ATOM 4512 N N . ASP A 1 576 ? 11.622 -22.890 6.141 1.00 86.44 576 ASP A N 1
ATOM 4513 C CA . ASP A 1 576 ? 11.255 -21.476 6.260 1.00 86.44 576 ASP A CA 1
ATOM 4514 C C . ASP A 1 576 ? 12.342 -20.616 5.591 1.00 86.44 576 ASP A C 1
ATOM 4516 O O . ASP A 1 576 ? 13.533 -20.891 5.748 1.00 86.44 576 ASP A O 1
ATOM 4520 N N . LYS A 1 577 ? 11.952 -19.593 4.823 1.00 85.00 577 LYS A N 1
ATOM 4521 C CA . LYS A 1 577 ? 12.879 -18.742 4.059 1.00 85.00 577 LYS A CA 1
ATOM 4522 C C . LYS A 1 577 ? 13.958 -18.069 4.919 1.00 85.00 577 LYS A C 1
ATOM 4524 O O . LYS A 1 577 ? 15.081 -17.888 4.451 1.00 85.00 577 LYS A O 1
ATOM 4529 N N . TYR A 1 578 ? 13.651 -17.731 6.172 1.00 80.12 578 TYR A N 1
ATOM 4530 C CA . TYR A 1 578 ? 14.600 -17.105 7.109 1.00 80.12 578 TYR A CA 1
ATOM 4531 C C . TYR A 1 578 ? 15.228 -18.105 8.071 1.00 80.12 578 TYR A C 1
ATOM 4533 O O . TYR A 1 578 ? 15.884 -17.727 9.044 1.00 80.12 578 TYR A O 1
ATOM 4541 N N . SER A 1 579 ? 15.006 -19.391 7.823 1.00 79.25 579 SER A N 1
ATOM 4542 C CA . SER A 1 579 ? 15.565 -20.468 8.612 1.00 79.25 579 SER A CA 1
ATOM 4543 C C . SER A 1 579 ? 17.081 -20.568 8.442 1.00 79.25 579 SER A C 1
ATOM 4545 O O . SER A 1 579 ? 17.573 -20.494 7.309 1.00 79.25 579 SER A O 1
ATOM 4547 N N . PRO A 1 580 ? 17.829 -20.927 9.504 1.00 78.38 580 PRO A N 1
ATOM 4548 C CA . PRO A 1 580 ? 19.192 -21.431 9.340 1.00 78.38 580 PRO A CA 1
ATOM 4549 C C . PRO A 1 580 ? 19.267 -22.690 8.451 1.00 78.38 580 PRO A C 1
ATOM 4551 O O . PRO A 1 580 ? 20.347 -23.033 7.988 1.00 78.38 580 PRO A O 1
ATOM 4554 N N . CYS A 1 581 ? 18.154 -23.386 8.187 1.00 82.31 581 CYS A N 1
ATOM 4555 C CA . CYS A 1 581 ? 18.099 -24.568 7.325 1.00 82.31 581 CYS A CA 1
ATOM 4556 C C . CYS A 1 581 ? 18.186 -24.277 5.819 1.00 82.31 581 CYS A C 1
ATOM 4558 O O . CYS A 1 581 ? 18.419 -25.219 5.063 1.00 82.31 581 CYS A O 1
ATOM 4560 N N . PHE A 1 582 ? 17.975 -23.031 5.378 1.00 81.12 582 PHE A N 1
ATOM 4561 C CA . PHE A 1 582 ? 18.070 -22.657 3.962 1.00 81.12 582 PHE A CA 1
ATOM 4562 C C . PHE A 1 582 ? 19.487 -22.194 3.593 1.00 81.12 582 PHE A C 1
ATOM 4564 O O . PHE A 1 582 ? 20.099 -22.741 2.680 1.00 81.12 582 PHE A O 1
ATOM 4571 N N . GLN A 1 583 ? 20.041 -21.232 4.340 1.00 71.19 583 GLN A N 1
ATOM 4572 C CA . GLN A 1 583 ? 21.414 -20.743 4.159 1.00 71.19 583 GLN A CA 1
ATOM 4573 C C . GLN A 1 583 ? 22.067 -20.402 5.511 1.00 71.19 583 GLN A C 1
ATOM 4575 O O . GLN A 1 583 ? 21.983 -19.260 5.965 1.00 71.19 583 GLN A O 1
ATOM 4580 N N . PRO A 1 584 ? 22.767 -21.360 6.150 1.00 57.41 584 PRO A N 1
ATOM 4581 C CA . PRO A 1 584 ? 23.354 -21.176 7.482 1.00 57.41 584 PRO A CA 1
ATOM 4582 C C . PRO A 1 584 ? 24.373 -20.028 7.574 1.00 57.41 584 PRO A C 1
ATOM 4584 O O . PRO A 1 584 ? 24.566 -19.450 8.638 1.00 57.41 584 PRO A O 1
ATOM 4587 N N . SER A 1 585 ? 25.038 -19.694 6.462 1.00 50.72 585 SER A N 1
ATOM 4588 C CA . SER A 1 585 ? 26.096 -18.676 6.376 1.00 50.72 585 SER A CA 1
ATOM 4589 C C . SER A 1 585 ? 25.581 -17.234 6.275 1.00 50.72 585 SER A C 1
ATOM 4591 O O . SER A 1 585 ? 26.365 -16.293 6.384 1.00 50.72 585 SER A O 1
ATOM 4593 N N . LEU A 1 586 ? 24.274 -17.041 6.084 1.00 58.12 586 LEU A N 1
ATOM 4594 C CA . LEU A 1 586 ? 23.619 -15.739 5.984 1.00 58.12 586 LEU A CA 1
ATOM 4595 C C . LEU A 1 586 ? 22.655 -15.576 7.164 1.00 58.12 586 LEU A C 1
ATOM 4597 O O . LEU A 1 586 ? 21.452 -15.773 7.027 1.00 58.12 586 LEU A O 1
ATOM 4601 N N . HIS A 1 587 ? 23.175 -15.193 8.337 1.00 52.31 587 HIS A N 1
ATOM 4602 C CA . HIS A 1 587 ? 22.323 -14.760 9.449 1.00 52.31 587 HIS A CA 1
ATOM 4603 C C . HIS A 1 587 ? 21.529 -13.521 9.027 1.00 52.31 587 HIS A C 1
ATOM 4605 O O . HIS A 1 587 ? 22.103 -12.455 8.795 1.00 52.31 587 HIS A O 1
ATOM 4611 N N . ARG A 1 588 ? 20.205 -13.661 8.909 1.00 60.53 588 ARG A N 1
ATOM 4612 C CA . ARG A 1 588 ? 19.312 -12.571 8.512 1.00 60.53 588 ARG A CA 1
ATOM 4613 C C . ARG A 1 588 ? 18.172 -12.411 9.495 1.00 60.53 588 ARG A C 1
ATOM 4615 O O . ARG A 1 588 ? 17.615 -13.387 9.991 1.00 60.53 588 ARG A O 1
ATOM 4622 N N . SER A 1 589 ? 17.822 -11.155 9.735 1.00 64.31 589 SER A N 1
ATOM 4623 C CA . SER A 1 589 ? 16.631 -10.811 10.491 1.00 64.31 589 SER A CA 1
ATOM 4624 C C . SER A 1 589 ? 15.388 -11.093 9.642 1.00 64.31 589 SER A C 1
ATOM 4626 O O . SER A 1 589 ? 15.372 -10.712 8.467 1.00 64.31 589 SER A O 1
ATOM 4628 N N . PRO A 1 590 ? 14.350 -11.727 10.210 1.00 68.12 590 PRO A N 1
ATOM 4629 C CA . PRO A 1 590 ? 13.062 -11.850 9.545 1.00 68.12 590 PRO A CA 1
ATOM 4630 C C . PRO A 1 590 ? 12.446 -10.458 9.289 1.00 68.12 590 PRO A C 1
ATOM 4632 O O . PRO A 1 590 ? 12.819 -9.480 9.950 1.00 68.12 590 PRO A O 1
ATOM 4635 N N . PRO A 1 591 ? 11.504 -10.348 8.341 1.00 74.50 591 PRO A N 1
ATOM 4636 C CA . PRO A 1 591 ? 10.819 -9.109 8.001 1.00 74.50 591 PRO A CA 1
ATOM 4637 C C . PRO A 1 591 ? 10.056 -8.568 9.207 1.00 74.50 591 PRO A C 1
ATOM 4639 O O . PRO A 1 591 ? 9.637 -9.316 10.097 1.00 74.50 591 PRO A O 1
ATOM 4642 N N . SER A 1 592 ? 9.852 -7.250 9.231 1.00 77.00 592 SER A N 1
ATOM 4643 C CA . SER A 1 592 ? 9.047 -6.636 10.282 1.00 77.00 592 SER A CA 1
ATOM 4644 C C . SER A 1 592 ? 7.600 -7.130 10.199 1.00 77.00 592 SER A C 1
ATOM 4646 O O . SER A 1 592 ? 7.087 -7.417 9.115 1.00 77.00 592 SER A O 1
ATOM 4648 N N . LEU A 1 593 ? 6.897 -7.181 11.335 1.00 78.12 593 LEU A N 1
ATOM 4649 C CA . LEU A 1 593 ? 5.486 -7.582 11.352 1.00 78.12 593 LEU A CA 1
ATOM 4650 C C . LEU A 1 593 ? 4.629 -6.691 10.432 1.00 78.12 593 LEU A C 1
ATOM 4652 O O . LEU A 1 593 ? 3.704 -7.172 9.786 1.00 78.12 593 LEU A O 1
ATOM 4656 N N . THR A 1 594 ? 4.984 -5.410 10.307 1.00 77.75 594 THR A N 1
ATOM 4657 C CA . THR A 1 594 ? 4.350 -4.455 9.389 1.00 77.75 594 THR A CA 1
ATOM 4658 C C . THR A 1 594 ? 4.516 -4.850 7.919 1.00 77.75 594 THR A C 1
ATOM 4660 O O . THR A 1 594 ? 3.557 -4.744 7.152 1.00 77.75 594 THR A O 1
ATOM 4663 N N . ASP A 1 595 ? 5.696 -5.331 7.521 1.00 76.31 595 ASP A N 1
ATOM 4664 C CA . ASP A 1 595 ? 5.953 -5.781 6.147 1.00 76.31 595 ASP A CA 1
ATOM 4665 C C . ASP A 1 595 ? 5.177 -7.051 5.816 1.00 76.31 595 ASP A C 1
ATOM 4667 O O . ASP A 1 595 ? 4.554 -7.121 4.753 1.00 76.31 595 ASP A O 1
ATOM 4671 N N . ILE A 1 596 ? 5.133 -7.999 6.761 1.00 79.19 596 ILE A N 1
ATOM 4672 C CA . ILE A 1 596 ? 4.336 -9.223 6.633 1.00 79.19 596 ILE A CA 1
ATOM 4673 C C . ILE A 1 596 ? 2.863 -8.857 6.410 1.00 79.19 596 ILE A C 1
ATOM 4675 O O . ILE A 1 596 ? 2.285 -9.289 5.421 1.00 79.19 596 ILE A O 1
ATOM 4679 N N . ILE A 1 597 ? 2.264 -8.014 7.264 1.00 78.69 597 ILE A N 1
ATOM 4680 C CA . ILE A 1 597 ? 0.848 -7.602 7.139 1.00 78.69 597 ILE A CA 1
ATOM 4681 C C . ILE A 1 597 ? 0.571 -6.954 5.783 1.00 78.69 597 ILE A C 1
ATOM 4683 O O . ILE A 1 597 ? -0.465 -7.205 5.167 1.00 78.69 597 ILE A O 1
ATOM 4687 N N . ARG A 1 598 ? 1.463 -6.062 5.346 1.00 75.81 598 ARG A N 1
ATOM 4688 C CA . ARG A 1 598 ? 1.291 -5.306 4.105 1.00 75.81 598 ARG A CA 1
ATOM 4689 C C . ARG A 1 598 ? 1.272 -6.235 2.895 1.00 75.81 598 ARG A C 1
ATOM 4691 O O . ARG A 1 598 ? 0.386 -6.089 2.056 1.00 75.81 598 ARG A O 1
ATOM 4698 N N . SER A 1 599 ? 2.222 -7.168 2.825 1.00 76.50 599 SER A N 1
ATOM 4699 C CA . SER A 1 599 ? 2.295 -8.146 1.738 1.00 76.50 599 SER A CA 1
ATOM 4700 C C . SER A 1 599 ? 1.119 -9.123 1.782 1.00 76.50 599 SER A C 1
ATOM 4702 O O . SER A 1 599 ? 0.440 -9.326 0.776 1.00 76.50 599 SER A O 1
ATOM 4704 N N . ASP A 1 600 ? 0.793 -9.631 2.973 1.00 83.00 600 ASP A N 1
ATOM 4705 C CA . ASP A 1 600 ? -0.295 -10.589 3.149 1.00 83.00 600 ASP A CA 1
ATOM 4706 C C . ASP A 1 600 ? -1.636 -9.994 2.705 1.00 83.00 600 ASP A C 1
ATOM 4708 O O . ASP A 1 600 ? -2.331 -10.553 1.862 1.00 83.00 600 ASP A O 1
ATOM 4712 N N . ARG A 1 601 ? -1.939 -8.761 3.128 1.00 82.25 601 ARG A N 1
ATOM 4713 C CA . ARG A 1 601 ? -3.140 -8.030 2.703 1.00 82.25 601 ARG A CA 1
ATOM 4714 C C . ARG A 1 601 ? -3.230 -7.852 1.183 1.00 82.25 601 ARG A C 1
ATOM 4716 O O . ARG A 1 601 ? -4.323 -7.941 0.626 1.00 82.25 601 ARG A O 1
ATOM 4723 N N . ALA A 1 602 ? -2.109 -7.597 0.509 1.00 76.88 602 ALA A N 1
ATOM 4724 C CA . ALA A 1 602 ? -2.078 -7.472 -0.947 1.00 76.88 602 ALA A CA 1
ATOM 4725 C C . ALA A 1 602 ? -2.418 -8.810 -1.632 1.00 76.88 602 ALA A C 1
ATOM 4727 O O . ALA A 1 602 ? -3.204 -8.847 -2.584 1.00 76.88 602 ALA A O 1
ATOM 4728 N N . ARG A 1 603 ? -1.913 -9.927 -1.089 1.00 82.50 603 ARG A N 1
ATOM 4729 C CA . ARG A 1 603 ? -2.274 -11.276 -1.538 1.00 82.50 603 ARG A CA 1
ATOM 4730 C C . ARG A 1 603 ? -3.768 -11.551 -1.372 1.00 82.50 603 ARG A C 1
ATOM 4732 O O . ARG A 1 603 ? -4.403 -11.945 -2.355 1.00 82.50 603 ARG A O 1
ATOM 4739 N N . ILE A 1 604 ? -4.334 -11.261 -0.198 1.00 81.12 604 ILE A N 1
ATOM 4740 C CA . ILE A 1 604 ? -5.769 -11.433 0.087 1.00 81.12 604 ILE A CA 1
ATOM 4741 C C . ILE A 1 604 ? -6.642 -10.658 -0.909 1.00 81.12 604 ILE A C 1
ATOM 4743 O O . ILE A 1 604 ? -7.550 -11.238 -1.508 1.00 81.12 604 ILE A O 1
ATOM 4747 N N . TYR A 1 605 ? -6.336 -9.382 -1.166 1.00 77.12 605 TYR A N 1
ATOM 4748 C CA . TYR A 1 605 ? -7.091 -8.585 -2.140 1.00 77.12 605 TYR A CA 1
ATOM 4749 C C . TYR A 1 605 ? -7.033 -9.163 -3.556 1.00 77.12 605 TYR A C 1
ATOM 4751 O O . TYR A 1 605 ? -8.009 -9.080 -4.300 1.00 77.12 605 TYR A O 1
ATOM 4759 N N . SER A 1 606 ? -5.919 -9.787 -3.944 1.00 76.75 606 SER A N 1
ATOM 4760 C CA . SER A 1 606 ? -5.828 -10.424 -5.260 1.00 76.75 606 SER A CA 1
ATOM 4761 C C . SER A 1 606 ? -6.648 -11.701 -5.374 1.00 76.75 606 SER A C 1
ATOM 4763 O O . SER A 1 606 ? -7.231 -11.943 -6.430 1.00 76.75 606 SER A O 1
ATOM 4765 N N . ILE A 1 607 ? -6.730 -12.486 -4.295 1.00 78.50 607 ILE A N 1
ATOM 4766 C CA . ILE A 1 607 ? -7.578 -13.678 -4.237 1.00 78.50 607 ILE A CA 1
ATOM 4767 C C . ILE A 1 607 ? -9.036 -13.242 -4.406 1.00 78.50 607 ILE A C 1
ATOM 4769 O O . ILE A 1 607 ? -9.722 -13.730 -5.302 1.00 78.50 607 ILE A O 1
ATOM 4773 N N . GLN A 1 608 ? -9.475 -12.236 -3.644 1.00 76.44 608 GLN A N 1
ATOM 4774 C CA . GLN A 1 608 ? -10.822 -11.668 -3.758 1.00 76.44 608 GLN A CA 1
ATOM 4775 C C . GLN A 1 608 ? -11.127 -11.149 -5.170 1.00 76.44 608 GLN A C 1
ATOM 4777 O O . GLN A 1 608 ? -12.169 -11.473 -5.738 1.00 76.44 608 GLN A O 1
ATOM 4782 N N . ALA A 1 609 ? -10.208 -10.384 -5.767 1.00 72.50 609 ALA A N 1
ATOM 4783 C CA . ALA A 1 609 ? -10.385 -9.826 -7.106 1.00 72.50 609 ALA A CA 1
ATOM 4784 C C . ALA A 1 609 ? -10.489 -10.896 -8.207 1.00 72.50 609 ALA A C 1
ATOM 4786 O O . ALA A 1 609 ? -11.046 -10.631 -9.272 1.00 72.50 609 ALA A O 1
ATOM 4787 N N . ARG A 1 610 ? -9.931 -12.094 -7.987 1.00 72.94 610 ARG A N 1
ATOM 4788 C CA . ARG A 1 610 ? -10.074 -13.222 -8.917 1.00 72.94 610 ARG A CA 1
ATOM 4789 C C . ARG A 1 610 ? -11.394 -13.958 -8.719 1.00 72.94 610 ARG A C 1
ATOM 4791 O O . ARG A 1 610 ? -12.030 -14.283 -9.714 1.00 72.94 610 ARG A O 1
ATOM 4798 N N . LEU A 1 611 ? -11.833 -14.150 -7.475 1.00 73.62 611 LEU A N 1
ATOM 4799 C CA . LEU A 1 611 ? -13.125 -14.777 -7.169 1.00 73.62 611 LEU A CA 1
ATOM 4800 C C . LEU A 1 611 ? -14.311 -13.945 -7.681 1.00 73.62 611 LEU A C 1
ATOM 4802 O O . LEU A 1 611 ? -15.281 -14.499 -8.189 1.00 73.62 611 LEU A O 1
ATOM 4806 N N . SER A 1 612 ? -14.233 -12.612 -7.604 1.00 64.25 612 SER A N 1
ATOM 4807 C CA . SER A 1 612 ? -15.317 -11.725 -8.050 1.00 64.25 612 SER A CA 1
ATOM 4808 C C . SER A 1 612 ? -15.514 -11.684 -9.570 1.00 64.25 612 SER A C 1
ATOM 4810 O O . SER A 1 612 ? -16.592 -11.320 -10.034 1.00 64.25 612 SER A O 1
ATOM 4812 N N . LYS A 1 613 ? -14.507 -12.074 -10.363 1.00 53.75 613 LYS A N 1
ATOM 4813 C CA . LYS A 1 613 ? -14.589 -12.094 -11.833 1.00 53.75 613 LYS A CA 1
ATOM 4814 C C . LYS A 1 613 ? -15.350 -13.298 -12.398 1.00 53.75 613 LYS A C 1
ATOM 4816 O O . LYS A 1 613 ? -15.737 -13.247 -13.563 1.00 53.75 613 LYS A O 1
ATOM 4821 N N . ASP A 1 614 ? -15.588 -14.345 -11.606 1.00 46.62 614 ASP A N 1
ATOM 4822 C CA . ASP A 1 614 ? -16.214 -15.589 -12.083 1.00 46.62 614 ASP A CA 1
ATOM 4823 C C . ASP A 1 614 ? -17.745 -15.646 -11.853 1.00 46.62 614 ASP A C 1
ATOM 4825 O O . ASP A 1 614 ? -18.420 -16.559 -12.326 1.00 46.62 614 ASP A O 1
ATOM 4829 N N . SER A 1 615 ? -18.341 -14.640 -11.191 1.00 31.58 615 SER A N 1
ATOM 4830 C CA . SER A 1 615 ? -19.766 -14.639 -10.798 1.00 31.58 615 SER A CA 1
ATOM 4831 C C . SER A 1 615 ? -20.763 -14.096 -11.841 1.00 31.58 615 SER A C 1
ATOM 4833 O O . SER A 1 615 ? -21.949 -13.968 -11.546 1.00 31.58 615 SER A O 1
ATOM 4835 N N . GLY A 1 616 ? -20.344 -13.879 -13.093 1.00 31.41 616 GLY A N 1
ATOM 4836 C CA . GLY A 1 616 ? -21.275 -13.760 -14.226 1.00 31.41 616 GLY A CA 1
ATOM 4837 C C . GLY A 1 616 ? -21.317 -12.405 -14.935 1.00 31.41 616 GLY A C 1
ATOM 4838 O O . GLY A 1 616 ? -22.176 -11.572 -14.674 1.00 31.41 616 GLY A O 1
ATOM 4839 N N . ARG A 1 617 ? -20.456 -12.249 -15.946 1.00 25.55 617 ARG A N 1
ATOM 4840 C CA . ARG A 1 617 ? -20.768 -11.643 -17.256 1.00 25.55 617 ARG A CA 1
ATOM 4841 C C . ARG A 1 617 ? -19.556 -11.847 -18.166 1.00 25.55 617 ARG A C 1
ATOM 4843 O O . ARG A 1 617 ? -18.554 -11.148 -18.055 1.00 25.55 617 ARG A O 1
ATOM 4850 N N . ARG A 1 618 ? -19.640 -12.822 -19.077 1.00 30.62 618 ARG A N 1
ATOM 4851 C CA . ARG A 1 618 ? -18.797 -12.849 -20.282 1.00 30.62 618 ARG A CA 1
ATOM 4852 C C . ARG A 1 618 ? -19.372 -11.812 -21.237 1.00 30.62 618 ARG A C 1
ATOM 4854 O O . ARG A 1 618 ? -20.150 -12.183 -22.094 1.00 30.62 618 ARG A O 1
ATOM 4861 N N . ASP A 1 619 ? -19.114 -10.542 -20.956 1.00 25.72 619 ASP A N 1
ATOM 4862 C CA . ASP A 1 619 ? -19.198 -9.416 -21.889 1.00 25.72 619 ASP A CA 1
ATOM 4863 C C . ASP A 1 619 ? -18.900 -8.145 -21.097 1.00 25.72 619 ASP A C 1
ATOM 4865 O O . ASP A 1 619 ? -19.736 -7.672 -20.328 1.00 25.72 619 ASP A O 1
ATOM 4869 N N . LEU A 1 620 ? -17.665 -7.663 -21.236 1.00 25.00 620 LEU A N 1
ATOM 4870 C CA . LEU A 1 620 ? -17.273 -6.261 -21.389 1.00 25.00 620 LEU A CA 1
ATOM 4871 C C . LEU A 1 620 ? -15.746 -6.182 -21.280 1.00 25.00 620 LEU A C 1
ATOM 4873 O O . LEU A 1 620 ? -15.127 -6.602 -20.306 1.00 25.00 620 LEU A O 1
ATOM 4877 N N . ILE A 1 621 ? -15.178 -5.679 -22.368 1.00 28.38 621 ILE A N 1
ATOM 4878 C CA . ILE A 1 621 ? -13.804 -5.246 -22.601 1.00 28.38 621 ILE A CA 1
ATOM 4879 C C . ILE A 1 621 ? -13.139 -4.789 -21.294 1.00 28.38 621 ILE A C 1
ATOM 4881 O O . ILE A 1 621 ? -13.448 -3.724 -20.764 1.00 28.38 621 ILE A O 1
ATOM 4885 N N . VAL A 1 622 ? -12.188 -5.578 -20.791 1.00 25.91 622 VAL A N 1
ATOM 4886 C CA . VAL A 1 622 ? -11.188 -5.046 -19.864 1.00 25.91 622 VAL A CA 1
ATOM 4887 C C . VAL A 1 622 ? -10.219 -4.249 -20.722 1.00 25.91 622 VAL A C 1
ATOM 4889 O O . VAL A 1 622 ? -9.265 -4.796 -21.274 1.00 25.91 622 VAL A O 1
ATOM 4892 N N . GLU A 1 623 ? -10.484 -2.951 -20.854 1.00 23.42 623 GLU A N 1
ATOM 4893 C CA . GLU A 1 623 ? -9.421 -1.992 -21.117 1.00 23.42 623 GLU A CA 1
ATOM 4894 C C . GLU A 1 623 ? -8.352 -2.207 -20.043 1.00 23.42 623 GLU A C 1
ATOM 4896 O O . GLU A 1 623 ? -8.564 -2.015 -18.845 1.00 23.42 623 GLU A O 1
ATOM 4901 N N . THR A 1 624 ? -7.184 -2.662 -20.472 1.00 25.23 624 THR A N 1
ATOM 4902 C CA . THR A 1 624 ? -6.039 -3.045 -19.643 1.00 25.23 624 THR A CA 1
ATOM 4903 C C . THR A 1 624 ? -5.331 -1.861 -18.962 1.00 25.23 624 THR A C 1
ATOM 4905 O O . THR A 1 624 ? -4.127 -1.928 -18.723 1.00 25.23 624 THR A O 1
ATOM 4908 N N . ASN A 1 625 ? -6.038 -0.779 -18.617 1.00 23.91 625 ASN A N 1
ATOM 4909 C CA . ASN A 1 625 ? -5.430 0.448 -18.081 1.00 23.91 625 ASN A CA 1
ATOM 4910 C C . ASN A 1 625 ? -5.819 0.830 -16.645 1.00 23.91 625 ASN A C 1
ATOM 4912 O O . ASN A 1 625 ? -5.253 1.780 -16.107 1.00 23.91 625 ASN A O 1
ATOM 4916 N N . SER A 1 626 ? -6.678 0.077 -15.963 1.00 23.84 626 SER A N 1
ATOM 4917 C CA . SER A 1 626 ? -7.146 0.447 -14.619 1.00 23.84 626 SER A CA 1
ATOM 4918 C C . SER A 1 626 ? -7.219 -0.757 -13.682 1.00 23.84 626 SER A C 1
ATOM 4920 O O . SER A 1 626 ? -8.290 -1.189 -13.292 1.00 23.84 626 SER A O 1
ATOM 4922 N N . LEU A 1 627 ? -6.053 -1.315 -13.338 1.00 25.72 627 LEU A N 1
ATOM 4923 C CA . LEU A 1 627 ? -5.759 -2.009 -12.067 1.00 25.72 627 LEU A CA 1
ATOM 4924 C C . LEU A 1 627 ? -4.278 -2.432 -12.057 1.00 25.72 627 LEU A C 1
ATOM 4926 O O . LEU A 1 627 ? -3.924 -3.589 -11.851 1.00 25.72 627 LEU A O 1
ATOM 4930 N N . ARG A 1 628 ? -3.370 -1.473 -12.288 1.00 23.27 628 ARG A N 1
ATOM 4931 C CA . ARG A 1 628 ? -1.999 -1.623 -11.788 1.00 23.27 628 ARG A CA 1
ATOM 4932 C C . ARG A 1 628 ? -2.035 -1.235 -10.318 1.00 23.27 628 ARG A C 1
ATOM 4934 O O . ARG A 1 628 ? -1.956 -0.052 -9.990 1.00 23.27 628 ARG A O 1
ATOM 4941 N N . ILE A 1 629 ? -2.191 -2.235 -9.450 1.00 25.69 629 ILE A N 1
ATOM 4942 C CA . ILE A 1 629 ? -1.756 -2.121 -8.054 1.00 25.69 629 ILE A CA 1
ATOM 4943 C C . ILE A 1 629 ? -0.327 -1.557 -8.125 1.00 25.69 629 ILE A C 1
ATOM 4945 O O . ILE A 1 629 ? 0.478 -2.086 -8.897 1.00 25.69 629 ILE A O 1
ATOM 4949 N N . PRO A 1 630 ? -0.027 -0.421 -7.473 1.00 22.72 630 PRO A N 1
ATOM 4950 C CA . PRO A 1 630 ? 1.270 0.213 -7.626 1.00 22.72 630 PRO A CA 1
ATOM 4951 C C . PRO A 1 630 ? 2.354 -0.774 -7.197 1.00 22.72 630 PRO A C 1
ATOM 4953 O O . PRO A 1 630 ? 2.383 -1.197 -6.045 1.00 22.72 630 PRO A O 1
ATOM 4956 N N . VAL A 1 631 ? 3.238 -1.123 -8.133 1.00 24.41 631 VAL A N 1
ATOM 4957 C CA . VAL A 1 631 ? 4.549 -1.692 -7.822 1.00 24.41 631 VAL A CA 1
ATOM 4958 C C . VAL A 1 631 ? 5.273 -0.618 -7.017 1.00 24.41 631 VAL A C 1
ATOM 4960 O O . VAL A 1 631 ? 5.697 0.404 -7.557 1.00 24.41 631 VAL A O 1
ATOM 4963 N N . ILE A 1 632 ? 5.282 -0.795 -5.701 1.00 26.73 632 ILE A N 1
ATOM 4964 C CA . ILE A 1 632 ? 6.027 0.031 -4.758 1.00 26.73 632 ILE A CA 1
ATOM 4965 C C . ILE A 1 632 ? 7.487 -0.448 -4.798 1.00 26.73 632 ILE A C 1
ATOM 4967 O O . ILE A 1 632 ? 7.742 -1.643 -4.906 1.00 26.73 632 ILE A O 1
ATOM 4971 N N . ASP A 1 633 ? 8.407 0.516 -4.751 1.00 24.52 633 ASP A N 1
ATOM 4972 C CA . ASP A 1 633 ? 9.873 0.413 -4.799 1.00 24.52 633 ASP A CA 1
ATOM 4973 C C . ASP A 1 633 ? 10.508 -0.930 -4.369 1.00 24.52 633 ASP A C 1
ATOM 4975 O O . ASP A 1 633 ? 10.183 -1.513 -3.335 1.00 24.52 633 ASP A O 1
ATOM 4979 N N . GLY A 1 634 ? 11.506 -1.351 -5.154 1.00 27.48 634 GLY A N 1
ATOM 4980 C CA . GLY A 1 634 ? 12.280 -2.593 -5.052 1.00 27.48 634 GLY A CA 1
ATOM 4981 C C . GLY A 1 634 ? 13.266 -2.689 -3.882 1.00 27.48 634 GLY A C 1
ATOM 4982 O O . GLY A 1 634 ? 14.426 -3.052 -4.077 1.00 27.48 634 GLY A O 1
ATOM 4983 N N . SER A 1 635 ? 12.818 -2.433 -2.655 1.00 26.67 635 SER A N 1
ATOM 4984 C CA . SER A 1 635 ? 13.444 -3.007 -1.462 1.00 26.67 635 SER A CA 1
ATOM 4985 C C . SER A 1 635 ? 12.406 -3.273 -0.363 1.00 26.67 635 SER A C 1
ATOM 4987 O O . SER A 1 635 ? 11.668 -2.387 0.052 1.00 26.67 635 SER A O 1
ATOM 4989 N N . ALA A 1 636 ? 12.398 -4.526 0.108 1.00 30.27 636 ALA A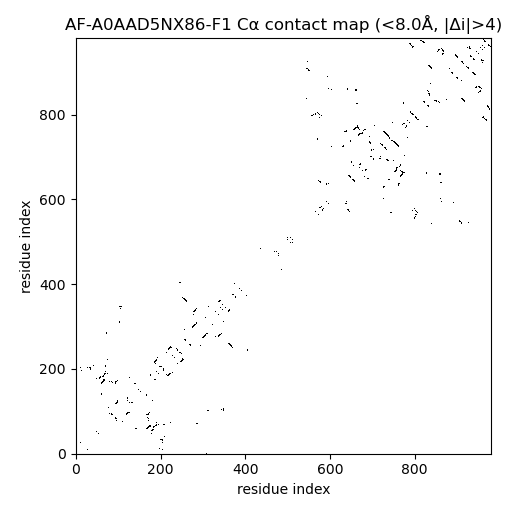 N 1
ATOM 4990 C CA . ALA A 1 636 ? 11.650 -5.062 1.251 1.00 30.27 636 ALA A CA 1
ATOM 4991 C C . ALA A 1 636 ? 10.125 -5.255 1.080 1.00 30.27 636 ALA A C 1
ATOM 4993 O O . ALA A 1 636 ? 9.323 -4.481 1.601 1.00 30.27 636 ALA A O 1
ATOM 4994 N N . PHE A 1 637 ? 9.716 -6.373 0.466 1.00 39.41 637 PHE A N 1
ATOM 4995 C CA . PHE A 1 637 ? 8.483 -7.062 0.894 1.00 39.41 637 PHE A CA 1
ATOM 4996 C C . PHE A 1 637 ? 8.717 -8.564 0.965 1.00 39.41 637 PHE A C 1
ATOM 4998 O O . PHE A 1 637 ? 8.191 -9.360 0.198 1.00 39.41 637 PHE A O 1
ATOM 5005 N N . ASP A 1 638 ? 9.566 -8.939 1.897 1.00 43.94 638 ASP A N 1
ATOM 5006 C CA . ASP A 1 638 ? 9.844 -10.335 2.129 1.00 43.94 638 ASP A CA 1
ATOM 5007 C C . ASP A 1 638 ? 8.837 -10.862 3.178 1.00 43.94 638 ASP A C 1
ATOM 5009 O O . ASP A 1 638 ? 8.539 -10.158 4.147 1.00 43.94 638 ASP A O 1
ATOM 5013 N N . THR A 1 639 ? 8.217 -12.024 2.951 1.00 52.94 639 THR A N 1
ATOM 5014 C CA . THR A 1 639 ? 7.190 -12.620 3.836 1.00 52.94 639 THR A CA 1
ATOM 5015 C C . THR A 1 639 ? 7.692 -13.908 4.468 1.00 52.94 639 THR A C 1
ATOM 5017 O O . THR A 1 639 ? 8.642 -14.516 3.980 1.00 52.94 639 THR A O 1
ATOM 5020 N N . LEU A 1 640 ? 7.015 -14.379 5.525 1.00 59.78 640 LEU A N 1
ATOM 5021 C CA . LEU A 1 640 ? 7.176 -15.749 6.029 1.00 59.78 640 LEU A CA 1
ATOM 5022 C C . LEU A 1 640 ? 6.680 -16.758 4.977 1.00 59.78 640 LEU A C 1
ATOM 5024 O O . LEU A 1 640 ? 5.541 -17.225 5.019 1.00 59.78 640 LEU A O 1
ATOM 5028 N N . SER A 1 641 ? 7.551 -17.039 4.012 1.00 79.31 641 SER A N 1
ATOM 5029 C CA . SER A 1 641 ? 7.354 -17.982 2.917 1.00 79.31 641 SER A CA 1
ATOM 5030 C C . SER A 1 641 ? 8.117 -19.276 3.177 1.00 79.31 641 SER A C 1
ATOM 5032 O O . SER A 1 641 ? 9.180 -19.284 3.806 1.00 79.31 641 SER A O 1
ATOM 5034 N N . TYR A 1 642 ? 7.583 -20.374 2.653 1.00 89.31 642 TYR A N 1
ATOM 5035 C CA . TYR A 1 642 ? 8.206 -21.688 2.725 1.00 89.31 642 TYR A CA 1
ATOM 5036 C C . TYR A 1 642 ? 8.804 -22.057 1.375 1.00 89.31 642 TYR A C 1
ATOM 5038 O O . TYR A 1 642 ? 8.149 -21.919 0.342 1.00 89.31 642 TYR A O 1
ATOM 5046 N N . LEU A 1 643 ? 10.052 -22.513 1.396 1.00 92.12 643 LEU A N 1
ATOM 5047 C CA . LEU A 1 643 ? 10.821 -22.851 0.210 1.00 92.12 643 LEU A CA 1
ATOM 5048 C C . LEU A 1 643 ? 10.940 -24.361 0.047 1.00 92.12 643 LEU A C 1
ATOM 5050 O O . LEU A 1 643 ? 11.065 -25.103 1.024 1.00 92.12 643 LEU A O 1
ATOM 5054 N N . VAL A 1 644 ? 10.957 -24.779 -1.211 1.00 92.00 644 VAL A N 1
ATOM 5055 C CA . VAL A 1 644 ? 11.225 -26.136 -1.668 1.00 92.00 644 VAL A CA 1
ATOM 5056 C C . VAL A 1 644 ? 12.374 -26.088 -2.664 1.00 92.00 644 VAL A C 1
ATOM 5058 O O . VAL A 1 644 ? 12.295 -25.367 -3.655 1.00 92.00 644 VAL A O 1
ATOM 5061 N N . THR A 1 645 ? 13.428 -26.867 -2.435 1.00 91.50 645 THR A N 1
ATOM 5062 C CA . THR A 1 645 ? 14.518 -27.007 -3.409 1.00 91.50 645 THR A CA 1
ATOM 5063 C C . THR A 1 645 ? 14.180 -28.112 -4.402 1.00 91.50 645 THR A C 1
ATOM 5065 O O . THR A 1 645 ? 14.002 -29.266 -4.013 1.00 91.50 645 THR A O 1
ATOM 5068 N N . VAL A 1 646 ? 14.096 -27.755 -5.683 1.00 92.06 646 VAL A N 1
ATOM 5069 C CA . VAL A 1 646 ? 13.831 -28.681 -6.789 1.00 92.06 646 VAL A CA 1
ATOM 5070 C C . VAL A 1 646 ? 15.049 -28.790 -7.699 1.00 92.06 646 VAL A C 1
ATOM 5072 O O . VAL A 1 646 ? 15.765 -27.812 -7.894 1.00 92.06 646 VAL A O 1
ATOM 5075 N N . GLY A 1 647 ? 15.271 -29.961 -8.297 1.00 94.19 647 GLY A N 1
ATOM 5076 C CA . GLY A 1 647 ? 16.259 -30.107 -9.363 1.00 94.19 647 GLY A CA 1
ATOM 5077 C C . GLY A 1 647 ? 15.644 -29.817 -10.728 1.00 94.19 647 GLY A C 1
ATOM 5078 O O . GLY A 1 647 ? 14.618 -30.402 -11.057 1.00 94.19 647 GLY A O 1
ATOM 5079 N N . LEU A 1 648 ? 16.267 -28.979 -11.548 1.00 95.69 648 LEU A N 1
ATOM 5080 C CA . LEU A 1 648 ? 15.806 -28.649 -12.897 1.00 95.69 648 LEU A CA 1
ATOM 5081 C C . LEU A 1 648 ? 16.956 -28.771 -13.907 1.00 95.69 648 LEU A C 1
ATOM 5083 O O . LEU A 1 648 ? 18.069 -28.328 -13.627 1.00 95.69 648 LEU A O 1
ATOM 5087 N N . GLY A 1 649 ? 16.696 -29.356 -15.076 1.00 95.62 649 GLY A N 1
ATOM 5088 C CA . GLY A 1 649 ? 17.664 -29.421 -16.178 1.00 95.62 649 GLY A CA 1
ATOM 5089 C C . GLY A 1 649 ? 18.543 -30.669 -16.230 1.00 95.62 649 GLY A C 1
ATOM 5090 O O . GLY A 1 649 ? 18.567 -31.491 -15.309 1.00 95.62 649 GLY A O 1
ATOM 5091 N N . THR A 1 650 ? 19.288 -30.792 -17.334 1.00 95.25 650 THR A N 1
ATOM 5092 C CA . THR A 1 650 ? 20.297 -31.840 -17.561 1.00 95.25 650 THR A CA 1
ATOM 5093 C C . THR A 1 650 ? 21.590 -31.211 -18.112 1.00 95.25 650 THR A C 1
ATOM 5095 O O . THR A 1 650 ? 21.661 -30.981 -19.323 1.00 95.25 650 THR A O 1
ATOM 5098 N N . PRO A 1 651 ? 22.622 -30.964 -17.273 1.00 94.38 651 PRO A N 1
ATOM 5099 C CA . PRO A 1 651 ? 22.777 -31.444 -15.896 1.00 94.38 651 PRO A CA 1
ATOM 5100 C C . PRO A 1 651 ? 21.855 -30.740 -14.888 1.00 94.38 651 PRO A C 1
ATOM 5102 O O . PRO A 1 651 ? 21.498 -29.578 -15.056 1.00 94.38 651 PRO A O 1
ATOM 5105 N N . LYS A 1 652 ? 21.506 -31.459 -13.814 1.00 94.31 652 LYS A N 1
ATOM 5106 C CA . LYS A 1 652 ? 20.618 -30.979 -12.745 1.00 94.31 652 LYS A CA 1
ATOM 5107 C C . LYS A 1 652 ? 21.180 -29.711 -12.090 1.00 94.31 652 LYS A C 1
ATOM 5109 O O . LYS A 1 652 ? 22.314 -29.715 -11.609 1.00 94.31 652 LYS A O 1
ATOM 5114 N N . LYS A 1 653 ? 20.350 -28.674 -11.989 1.00 94.75 653 LYS A N 1
ATOM 5115 C CA . LYS A 1 653 ? 20.566 -27.476 -11.169 1.00 94.75 653 LYS A CA 1
ATOM 5116 C C . LYS A 1 653 ? 19.548 -27.453 -10.036 1.00 94.75 653 LYS A C 1
ATOM 5118 O O . LYS A 1 653 ? 18.363 -27.649 -10.279 1.00 94.75 653 LYS A O 1
ATOM 5123 N N . ASP A 1 654 ? 20.003 -27.237 -8.809 1.00 94.19 654 ASP A N 1
ATOM 5124 C CA . ASP A 1 654 ? 19.110 -27.074 -7.663 1.00 94.19 654 ASP A CA 1
ATOM 5125 C C . ASP A 1 654 ? 18.620 -25.625 -7.585 1.00 94.19 654 ASP A C 1
ATOM 5127 O O . ASP A 1 654 ? 19.423 -24.698 -7.659 1.00 94.19 654 ASP A O 1
ATOM 5131 N N . LEU A 1 655 ? 17.304 -25.441 -7.476 1.00 94.06 655 LEU A N 1
ATOM 5132 C CA . LEU A 1 655 ? 16.628 -24.145 -7.456 1.00 94.06 655 LEU A CA 1
ATOM 5133 C C . LEU A 1 655 ? 15.594 -24.126 -6.333 1.00 94.06 655 LEU A C 1
ATOM 5135 O O . LEU A 1 655 ? 14.752 -25.021 -6.242 1.00 94.06 655 LEU A O 1
ATOM 5139 N N . SER A 1 656 ? 15.630 -23.102 -5.486 1.00 94.44 656 SER A N 1
ATOM 5140 C CA . SER A 1 656 ? 14.705 -22.991 -4.357 1.00 94.44 656 SER A CA 1
ATOM 5141 C C . SER A 1 656 ? 13.492 -22.145 -4.715 1.00 94.44 656 SER A C 1
ATOM 5143 O O . SER A 1 656 ? 13.621 -20.967 -5.034 1.00 94.44 656 SER A O 1
ATOM 5145 N N . LEU A 1 657 ? 12.306 -22.747 -4.674 1.00 94.06 657 LEU A N 1
ATOM 5146 C CA . LEU A 1 657 ? 11.045 -22.150 -5.109 1.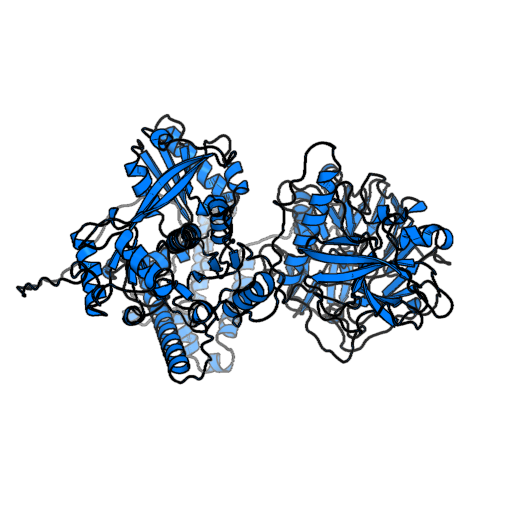00 94.06 657 LEU A CA 1
ATOM 5147 C C . LEU A 1 657 ? 10.072 -21.998 -3.938 1.00 94.06 657 LEU A C 1
ATOM 5149 O O . LEU A 1 657 ? 10.030 -22.844 -3.045 1.00 94.06 657 LEU A O 1
ATOM 5153 N N . ILE A 1 658 ? 9.246 -20.953 -3.961 1.00 92.50 658 ILE A N 1
ATOM 5154 C CA . ILE A 1 658 ? 8.178 -20.751 -2.971 1.00 92.50 658 ILE A CA 1
ATOM 5155 C C . ILE A 1 658 ? 7.082 -21.809 -3.154 1.00 92.50 658 ILE A C 1
ATOM 5157 O O . ILE A 1 658 ? 6.580 -21.995 -4.261 1.00 92.50 658 ILE A O 1
ATOM 5161 N N . LEU A 1 659 ? 6.676 -22.469 -2.067 1.00 92.81 659 LEU A N 1
ATOM 5162 C CA . LEU A 1 659 ? 5.547 -23.402 -2.028 1.00 92.81 659 LEU A CA 1
ATOM 5163 C C . LEU A 1 659 ? 4.219 -22.627 -2.023 1.00 92.81 659 LEU A C 1
ATOM 5165 O O . LEU A 1 659 ? 3.848 -22.035 -1.006 1.00 92.81 659 LEU A O 1
ATOM 5169 N N . ASP A 1 660 ? 3.479 -22.647 -3.138 1.00 92.12 660 ASP A N 1
ATOM 5170 C CA . ASP A 1 660 ? 2.276 -21.820 -3.304 1.00 92.12 660 ASP A CA 1
ATOM 5171 C C . ASP A 1 660 ? 1.055 -22.602 -3.843 1.00 92.12 660 ASP A C 1
ATOM 5173 O O . ASP A 1 660 ? 0.944 -22.886 -5.040 1.00 92.12 660 ASP A O 1
ATOM 5177 N N . THR A 1 661 ? 0.083 -22.885 -2.965 1.00 92.56 661 THR A N 1
ATOM 5178 C CA . THR A 1 661 ? -1.219 -23.505 -3.300 1.00 92.56 661 THR A CA 1
ATOM 5179 C C . THR A 1 661 ? -2.165 -22.612 -4.100 1.00 92.56 661 THR A C 1
ATOM 5181 O O . THR A 1 661 ? -3.106 -23.116 -4.709 1.00 92.56 661 THR A O 1
ATOM 5184 N N . GLY A 1 662 ? -1.934 -21.299 -4.117 1.00 87.88 662 GLY A N 1
ATOM 5185 C CA . GLY A 1 662 ? -2.698 -20.322 -4.894 1.00 87.88 662 GLY A CA 1
ATOM 5186 C C . GLY A 1 662 ? -2.087 -19.990 -6.262 1.00 87.88 662 GLY A C 1
ATOM 5187 O O . GLY A 1 662 ? -2.718 -19.279 -7.051 1.00 87.88 662 GLY A O 1
ATOM 5188 N N . SER A 1 663 ? -0.878 -20.482 -6.564 1.00 88.19 663 SER A N 1
ATOM 5189 C CA . SER A 1 663 ? -0.208 -20.261 -7.852 1.00 88.19 663 SER A CA 1
ATOM 5190 C C . SER A 1 663 ? -0.498 -21.379 -8.851 1.00 88.19 663 SER A C 1
ATOM 5192 O O . SER A 1 663 ? -0.453 -22.567 -8.530 1.00 88.19 663 SER A O 1
ATOM 5194 N N . ARG A 1 664 ? -0.738 -20.972 -10.100 1.00 87.31 664 ARG A N 1
ATOM 5195 C CA . ARG A 1 664 ? -1.093 -21.857 -11.218 1.00 87.31 664 ARG A CA 1
ATOM 5196 C C . ARG A 1 664 ? 0.050 -22.445 -12.010 1.00 87.31 664 ARG A C 1
ATOM 5198 O O . ARG A 1 664 ? -0.138 -23.379 -12.777 1.00 87.31 664 ARG A O 1
ATOM 5205 N N . LEU A 1 665 ? 1.213 -21.830 -11.886 1.00 91.44 665 LEU A N 1
ATOM 5206 C CA . LEU A 1 665 ? 2.356 -22.104 -12.731 1.00 91.44 665 LEU A CA 1
ATOM 5207 C C . LEU A 1 665 ? 3.581 -22.230 -11.845 1.00 91.44 665 LEU A C 1
ATOM 5209 O O . LEU A 1 665 ? 3.829 -21.367 -10.999 1.00 91.44 665 LEU A O 1
ATOM 5213 N N . THR A 1 666 ? 4.350 -23.283 -12.090 1.00 95.38 666 THR A N 1
ATOM 5214 C CA . THR A 1 666 ? 5.728 -23.369 -11.621 1.00 95.38 666 THR A CA 1
ATOM 5215 C C . THR A 1 666 ? 6.617 -22.582 -12.571 1.00 95.38 666 THR A C 1
ATOM 5217 O O . THR A 1 666 ? 6.596 -22.831 -13.777 1.00 95.38 666 THR A O 1
ATOM 5220 N N . TRP A 1 667 ? 7.385 -21.629 -12.055 1.00 96.50 667 TRP A N 1
ATOM 5221 C CA . TRP A 1 667 ? 8.309 -20.829 -12.856 1.00 96.50 667 TRP A CA 1
ATOM 5222 C C . TRP A 1 667 ? 9.599 -20.531 -12.098 1.00 96.50 667 TRP A C 1
ATOM 5224 O O . TRP A 1 667 ? 9.624 -20.534 -10.867 1.00 96.50 667 TRP A O 1
ATOM 5234 N N . THR A 1 668 ? 10.662 -20.259 -12.851 1.00 97.06 668 THR A N 1
ATOM 5235 C CA . THR A 1 668 ? 11.960 -19.828 -12.323 1.00 97.06 668 THR A CA 1
ATOM 5236 C C . THR A 1 668 ? 12.600 -18.765 -13.217 1.00 97.06 668 THR A C 1
ATOM 5238 O O . THR A 1 668 ? 12.198 -18.607 -14.373 1.00 97.06 668 THR A O 1
ATOM 5241 N N . GLN A 1 669 ? 13.567 -18.009 -12.692 1.00 96.44 669 GLN A N 1
ATOM 5242 C CA . GLN A 1 669 ? 14.301 -17.016 -13.471 1.00 96.44 669 GLN A CA 1
ATOM 5243 C C . GLN A 1 669 ? 15.321 -17.695 -14.399 1.00 96.44 669 GLN A C 1
ATOM 5245 O O . GLN A 1 669 ? 16.147 -18.500 -13.965 1.00 96.44 669 GLN A O 1
ATOM 5250 N N . CYS A 1 670 ? 15.275 -17.336 -15.680 1.00 96.94 670 CYS A N 1
ATOM 5251 C CA . CYS A 1 670 ? 16.101 -17.927 -16.723 1.00 96.94 670 CYS A CA 1
ATOM 5252 C C . CYS A 1 670 ? 17.009 -16.913 -17.413 1.00 96.94 670 CYS A C 1
ATOM 5254 O O . CYS A 1 670 ? 16.647 -15.745 -17.570 1.00 96.94 670 CYS A O 1
ATOM 5256 N N . GLU A 1 671 ? 18.120 -17.395 -17.965 1.00 93.50 671 GLU A N 1
ATOM 5257 C CA . GLU A 1 671 ? 18.924 -16.624 -18.907 1.00 93.50 671 GLU A CA 1
ATOM 5258 C C . GLU A 1 671 ? 18.342 -16.668 -20.342 1.00 93.50 671 GLU A C 1
ATOM 5260 O O . GLU A 1 671 ? 17.679 -17.642 -20.735 1.00 93.50 671 GLU A O 1
ATOM 5265 N N . PRO A 1 672 ? 18.503 -15.586 -21.131 1.00 90.69 672 PRO A N 1
ATOM 5266 C CA . PRO A 1 672 ? 18.905 -14.252 -20.685 1.00 90.69 672 PRO A CA 1
ATOM 5267 C C . PRO A 1 672 ? 17.779 -13.579 -19.886 1.00 90.69 672 PRO A C 1
ATOM 5269 O O . PRO A 1 672 ? 16.632 -13.528 -20.343 1.00 90.69 672 PRO A O 1
ATOM 5272 N N . CYS A 1 673 ? 18.112 -12.993 -18.733 1.00 89.06 673 CYS A N 1
ATOM 5273 C CA . CYS A 1 673 ? 17.157 -12.192 -17.977 1.00 89.06 673 CYS A CA 1
ATOM 5274 C C . CYS A 1 673 ? 17.365 -10.694 -18.211 1.00 89.06 673 CYS A C 1
ATOM 5276 O O . CYS A 1 673 ? 18.448 -10.157 -17.987 1.00 89.06 673 CYS A O 1
ATOM 5278 N N . ARG A 1 674 ? 16.308 -10.009 -18.652 1.00 85.25 674 ARG A N 1
ATOM 5279 C CA . ARG A 1 674 ? 16.312 -8.567 -18.932 1.00 85.25 674 ARG A CA 1
ATOM 5280 C C . ARG A 1 674 ? 16.067 -7.734 -17.683 1.00 85.25 674 ARG A C 1
ATOM 5282 O O . ARG A 1 674 ? 16.632 -6.656 -17.546 1.00 85.25 674 ARG A O 1
ATOM 5289 N N . LEU A 1 675 ? 15.208 -8.228 -16.797 1.00 86.50 675 LEU A N 1
ATOM 5290 C CA . LEU A 1 675 ? 14.827 -7.564 -15.559 1.00 86.50 675 LEU A CA 1
ATOM 5291 C C . LEU A 1 675 ? 14.568 -8.647 -14.513 1.00 86.50 675 LEU A C 1
ATOM 5293 O O . LEU A 1 675 ? 13.511 -9.252 -14.544 1.00 86.50 675 LEU A O 1
ATOM 5297 N N . CYS A 1 676 ? 15.531 -8.935 -13.639 1.00 88.12 676 CYS A N 1
ATOM 5298 C CA . CYS A 1 676 ? 15.421 -9.974 -12.609 1.00 88.12 676 CYS A CA 1
ATOM 5299 C C . CYS A 1 676 ? 15.829 -9.433 -11.245 1.00 88.12 676 CYS A C 1
ATOM 5301 O O . CYS A 1 676 ? 16.692 -8.557 -11.139 1.00 88.12 676 CYS A O 1
ATOM 5303 N N . TYR A 1 677 ? 15.253 -10.011 -10.199 1.00 87.69 677 TYR A N 1
ATOM 5304 C CA . TYR A 1 677 ? 15.712 -9.806 -8.834 1.00 87.69 677 TYR A CA 1
ATOM 5305 C C . TYR A 1 677 ? 16.849 -10.786 -8.507 1.00 87.69 677 TYR A C 1
ATOM 5307 O O . TYR A 1 677 ? 17.071 -11.787 -9.193 1.00 87.69 677 TYR A O 1
ATOM 5315 N N . LYS A 1 678 ? 17.604 -10.493 -7.446 1.00 87.56 678 LYS A N 1
ATOM 5316 C CA . LYS A 1 678 ? 18.707 -11.362 -7.022 1.00 87.56 678 LYS A CA 1
ATOM 5317 C C . LYS A 1 678 ? 18.162 -12.644 -6.392 1.00 87.56 678 LYS A C 1
ATOM 5319 O O . LYS A 1 678 ? 17.390 -12.573 -5.438 1.00 87.56 678 LYS A O 1
ATOM 5324 N N . GLN A 1 679 ? 18.630 -13.788 -6.878 1.00 88.88 679 GLN A N 1
ATOM 5325 C CA . GLN A 1 679 ? 18.412 -15.100 -6.267 1.00 88.88 679 GLN A CA 1
ATOM 5326 C C . GLN A 1 679 ? 19.721 -15.671 -5.702 1.00 88.88 679 GLN A C 1
ATOM 5328 O O . GLN A 1 679 ? 20.803 -15.146 -5.974 1.00 88.88 679 GLN A O 1
ATOM 5333 N N . SER A 1 680 ? 19.606 -16.694 -4.861 1.00 88.12 680 SER A N 1
ATOM 5334 C CA . SER A 1 680 ? 20.721 -17.354 -4.182 1.00 88.12 680 SER A CA 1
ATOM 5335 C C . SER A 1 680 ? 21.502 -18.262 -5.121 1.00 88.12 680 SER A C 1
ATOM 5337 O O . SER A 1 680 ? 22.730 -18.215 -5.160 1.00 88.12 680 SER A O 1
ATOM 5339 N N . GLU A 1 681 ? 20.790 -19.102 -5.860 1.00 92.12 681 GLU A N 1
ATOM 5340 C CA . GLU A 1 681 ? 21.351 -19.991 -6.866 1.00 92.12 681 GLU A CA 1
ATOM 5341 C C . GLU A 1 681 ? 21.557 -19.240 -8.194 1.00 92.12 681 GLU A C 1
ATOM 5343 O O . GLU A 1 681 ? 20.892 -18.233 -8.431 1.00 92.12 681 GLU A O 1
ATOM 5348 N N . PRO A 1 682 ? 22.447 -19.683 -9.096 1.00 93.06 682 PRO A N 1
ATOM 5349 C CA . PRO A 1 682 ? 22.558 -19.098 -10.434 1.00 93.06 682 PRO A CA 1
ATOM 5350 C C . PRO A 1 682 ? 21.234 -19.148 -11.211 1.00 93.06 682 PRO A C 1
ATOM 5352 O O . PRO A 1 682 ? 20.421 -20.050 -10.995 1.00 93.06 682 PRO A O 1
ATOM 5355 N N . LEU A 1 683 ? 21.031 -18.193 -12.125 1.00 95.50 683 LEU A N 1
ATOM 5356 C CA . LEU A 1 683 ? 19.894 -18.223 -13.048 1.00 95.50 683 LEU A CA 1
ATOM 5357 C C . LEU A 1 683 ? 19.927 -19.512 -13.876 1.00 95.50 683 LEU A C 1
ATOM 5359 O O . LEU A 1 683 ? 20.998 -20.036 -14.191 1.00 95.50 683 LEU A O 1
ATOM 5363 N N . PHE A 1 684 ? 18.751 -20.027 -14.226 1.00 96.94 684 PHE A N 1
ATOM 5364 C CA . PHE A 1 684 ? 18.674 -21.214 -15.064 1.00 96.94 684 PHE A CA 1
ATOM 5365 C C . PHE A 1 684 ? 19.039 -20.859 -16.510 1.00 96.94 684 PHE A C 1
ATOM 5367 O O . PHE A 1 684 ? 18.280 -20.172 -17.199 1.00 96.94 684 PHE A O 1
ATOM 5374 N N . ASP A 1 685 ? 20.194 -21.321 -16.980 1.00 95.44 685 ASP A N 1
ATOM 5375 C CA . ASP A 1 685 ? 20.561 -21.198 -18.387 1.00 95.44 685 ASP A CA 1
ATOM 5376 C C . ASP A 1 685 ? 19.914 -22.327 -19.201 1.00 95.44 685 ASP A C 1
ATOM 5378 O O . ASP A 1 685 ? 20.102 -23.517 -18.939 1.00 95.44 685 ASP A O 1
ATOM 5382 N N . ARG A 1 686 ? 19.112 -21.926 -20.188 1.00 93.12 686 ARG A N 1
ATOM 5383 C CA . ARG A 1 686 ? 18.403 -22.841 -21.082 1.00 93.12 686 ARG A CA 1
ATOM 5384 C C . ARG A 1 686 ? 19.341 -23.526 -22.072 1.00 93.12 686 ARG A C 1
ATOM 5386 O O . ARG A 1 686 ? 19.050 -24.645 -22.481 1.00 93.12 686 ARG A O 1
ATOM 5393 N N . ASP A 1 687 ? 20.425 -22.856 -22.461 1.00 93.31 687 ASP A N 1
ATOM 5394 C CA . ASP A 1 687 ? 21.350 -23.339 -23.488 1.00 93.31 687 ASP A CA 1
ATOM 5395 C C . ASP A 1 687 ? 22.317 -24.390 -22.907 1.00 93.31 687 ASP A C 1
ATOM 5397 O O . ASP A 1 687 ? 22.818 -25.251 -23.632 1.00 93.31 687 ASP A O 1
ATOM 5401 N N . ASP A 1 688 ? 22.484 -24.393 -21.582 1.00 94.56 688 ASP A N 1
ATOM 5402 C CA . ASP A 1 688 ? 23.274 -25.369 -20.824 1.00 94.56 688 ASP A CA 1
ATOM 5403 C C . ASP A 1 688 ? 22.531 -26.692 -20.545 1.00 94.56 688 ASP A C 1
ATOM 5405 O O . ASP A 1 688 ? 23.143 -27.664 -20.089 1.00 94.56 688 ASP A O 1
ATOM 5409 N N . SER A 1 689 ? 21.214 -26.757 -20.780 1.00 96.62 689 SER A N 1
ATOM 5410 C CA . SER A 1 689 ? 20.393 -27.934 -20.470 1.00 96.62 689 SER A CA 1
ATOM 5411 C C . SER A 1 689 ? 20.028 -28.730 -21.722 1.00 96.62 689 SER A C 1
ATOM 5413 O O . SER A 1 689 ? 19.241 -28.303 -22.564 1.00 96.62 689 SER A O 1
ATOM 5415 N N . SER A 1 690 ? 20.521 -29.966 -21.799 1.00 97.00 690 SER A N 1
ATOM 5416 C CA . SER A 1 690 ? 20.233 -30.888 -22.912 1.00 97.00 690 SER A CA 1
ATOM 5417 C C . SER A 1 690 ? 18.777 -31.378 -22.980 1.00 97.00 690 SER A C 1
ATOM 5419 O O . SER A 1 690 ? 18.371 -31.937 -23.999 1.00 97.00 690 SER A O 1
ATOM 5421 N N . SER A 1 691 ? 17.985 -31.179 -21.920 1.00 97.12 691 SER A N 1
ATOM 5422 C CA . SER A 1 691 ? 16.564 -31.557 -21.862 1.00 97.12 691 SER A CA 1
ATOM 5423 C C . SER A 1 691 ? 15.593 -30.375 -21.964 1.00 97.12 691 SER A C 1
ATOM 5425 O O . SER A 1 691 ? 14.379 -30.584 -21.889 1.00 97.12 691 SER A O 1
ATOM 5427 N N . TYR A 1 692 ? 16.100 -29.158 -22.189 1.00 97.44 692 TYR A N 1
ATOM 5428 C CA . TYR A 1 692 ? 15.267 -27.979 -22.393 1.00 97.44 692 TYR A CA 1
ATOM 5429 C C . TYR A 1 692 ? 14.577 -28.019 -23.757 1.00 97.44 692 TYR A C 1
ATOM 5431 O O . TYR A 1 692 ? 15.216 -28.184 -24.798 1.00 97.44 692 TYR A O 1
ATOM 5439 N N . VAL A 1 693 ? 13.260 -27.805 -23.780 1.00 97.31 693 VAL A N 1
ATOM 5440 C CA . VAL A 1 693 ? 12.492 -27.714 -25.029 1.00 97.31 693 VAL A CA 1
ATOM 5441 C C . VAL A 1 693 ? 11.580 -26.493 -25.006 1.00 97.31 693 VAL A C 1
ATOM 5443 O O . VAL A 1 693 ? 10.690 -26.361 -24.165 1.00 97.31 693 VAL A O 1
ATOM 5446 N N . SER A 1 694 ? 11.769 -25.605 -25.982 1.00 95.06 694 SER A N 1
ATOM 5447 C CA . SER A 1 694 ? 10.897 -24.444 -26.189 1.00 95.06 694 SER A CA 1
ATOM 5448 C C . SER A 1 694 ? 9.549 -24.863 -26.774 1.00 95.06 694 SER A C 1
ATOM 5450 O O . SER A 1 694 ? 9.497 -25.671 -27.701 1.00 95.06 694 SER A O 1
ATOM 5452 N N . ILE A 1 695 ? 8.455 -24.275 -26.284 1.00 95.00 695 ILE A N 1
ATOM 5453 C CA . ILE A 1 695 ? 7.106 -24.581 -26.773 1.00 95.00 695 ILE A CA 1
ATOM 5454 C C . ILE A 1 695 ? 6.705 -23.571 -27.862 1.00 95.00 695 ILE A C 1
ATOM 5456 O O . ILE A 1 695 ? 6.694 -22.359 -27.608 1.00 95.00 695 ILE A O 1
ATOM 5460 N N . PRO A 1 696 ? 6.351 -24.023 -29.079 1.00 92.06 696 PRO A N 1
ATOM 5461 C CA . PRO A 1 696 ? 5.785 -23.157 -30.105 1.00 92.06 696 PRO A CA 1
ATOM 5462 C C . PRO A 1 696 ? 4.435 -22.587 -29.676 1.00 92.06 696 PRO A C 1
ATOM 5464 O O . PRO A 1 696 ? 3.641 -23.243 -29.009 1.00 92.06 696 PRO A O 1
ATOM 5467 N N . ARG A 1 697 ? 4.105 -21.384 -30.139 1.00 86.44 697 ARG A N 1
ATOM 5468 C CA . ARG A 1 697 ? 2.817 -20.742 -29.836 1.00 86.44 697 ARG A CA 1
ATOM 5469 C C . ARG A 1 697 ? 1.595 -21.544 -30.310 1.00 86.44 697 ARG A C 1
ATOM 5471 O O . ARG A 1 697 ? 0.506 -21.368 -29.771 1.00 86.44 697 ARG A O 1
ATOM 5478 N N . THR A 1 698 ? 1.763 -22.361 -31.345 1.00 87.94 698 THR A N 1
ATOM 5479 C CA . THR A 1 698 ? 0.719 -23.223 -31.916 1.00 87.94 698 THR A CA 1
ATOM 5480 C C . THR A 1 698 ? 0.515 -24.518 -31.136 1.00 87.94 698 THR A C 1
ATOM 5482 O O . THR A 1 698 ? -0.430 -25.242 -31.429 1.00 87.94 698 THR A O 1
ATOM 5485 N N . ASP A 1 699 ? 1.397 -24.837 -30.187 1.00 92.50 699 ASP A N 1
ATOM 5486 C CA . ASP A 1 699 ? 1.247 -26.023 -29.352 1.00 92.50 699 ASP A CA 1
ATOM 5487 C C . ASP A 1 699 ? 0.002 -25.867 -28.453 1.00 92.50 699 ASP A C 1
ATOM 5489 O O . ASP A 1 699 ? -0.143 -24.824 -27.800 1.00 92.50 699 ASP A O 1
ATOM 5493 N N . PRO A 1 700 ? -0.899 -26.867 -28.396 1.00 91.12 700 PRO A N 1
ATOM 5494 C CA . PRO A 1 700 ? -2.100 -26.816 -27.566 1.00 91.12 700 PRO A CA 1
ATOM 5495 C C . PRO A 1 700 ? -1.833 -26.498 -26.092 1.00 91.12 700 PRO A C 1
ATOM 5497 O O . PRO A 1 700 ? -2.638 -25.806 -25.471 1.00 91.12 700 PRO A O 1
ATOM 5500 N N . VAL A 1 701 ? -0.689 -26.923 -25.535 1.00 91.75 701 VAL A N 1
ATOM 5501 C CA . VAL A 1 701 ? -0.363 -26.659 -24.119 1.00 91.75 701 VAL A CA 1
ATOM 5502 C C . VAL A 1 701 ? -0.144 -25.171 -23.833 1.00 91.75 701 VAL A C 1
ATOM 5504 O O . VAL A 1 701 ? -0.222 -24.743 -22.685 1.00 91.75 701 VAL A O 1
ATOM 5507 N N . CYS A 1 702 ? 0.077 -24.347 -24.864 1.00 90.00 702 CYS A N 1
ATOM 5508 C CA . CYS A 1 702 ? 0.184 -22.900 -24.702 1.00 90.00 702 CYS A CA 1
ATOM 5509 C C . CYS A 1 702 ? -1.124 -22.271 -24.186 1.00 90.00 702 CYS A C 1
ATOM 5511 O O . CYS A 1 702 ? -1.096 -21.229 -23.530 1.00 90.00 702 CYS A O 1
ATOM 5513 N N . ALA A 1 703 ? -2.273 -22.918 -24.422 1.00 87.25 703 ALA A N 1
ATOM 5514 C CA . ALA A 1 703 ? -3.561 -22.480 -23.889 1.00 87.25 703 ALA A CA 1
ATOM 5515 C C . ALA A 1 703 ? -3.602 -22.476 -22.350 1.00 87.25 703 ALA A C 1
ATOM 5517 O O . ALA A 1 703 ? -4.342 -21.682 -21.778 1.00 87.25 703 ALA A O 1
ATOM 5518 N N . TYR A 1 704 ? -2.768 -23.281 -21.677 1.00 87.88 704 TYR A N 1
ATOM 5519 C CA . TYR A 1 704 ? -2.718 -23.337 -20.211 1.00 87.88 704 TYR A CA 1
ATOM 5520 C C . TYR A 1 704 ? -2.205 -22.036 -19.584 1.00 87.88 704 TYR A C 1
ATOM 5522 O O . TYR A 1 704 ? -2.490 -21.736 -18.426 1.00 87.88 704 TYR A O 1
ATOM 5530 N N . VAL A 1 705 ? -1.424 -21.243 -20.324 1.00 84.69 705 VAL A N 1
ATOM 5531 C CA . VAL A 1 705 ? -0.785 -20.024 -19.802 1.00 84.69 705 VAL A CA 1
ATOM 5532 C C . VAL A 1 705 ? -1.266 -18.731 -20.443 1.00 84.69 705 VAL A C 1
ATOM 5534 O O . VAL A 1 705 ? -0.985 -17.662 -19.900 1.00 84.69 705 VAL A O 1
ATOM 5537 N N . ARG A 1 706 ? -2.008 -18.826 -21.546 1.00 70.56 706 ARG A N 1
ATOM 5538 C CA . ARG A 1 706 ? -2.387 -17.704 -22.402 1.00 70.56 706 ARG A CA 1
ATOM 5539 C C . ARG A 1 706 ? -3.720 -17.079 -21.990 1.00 70.56 706 ARG A C 1
ATOM 5541 O O . ARG A 1 706 ? -4.656 -17.795 -21.642 1.00 70.56 706 ARG A O 1
ATOM 5548 N N . ARG A 1 707 ? -3.844 -15.748 -22.070 1.00 58.94 707 ARG A N 1
ATOM 5549 C CA . ARG A 1 707 ? -5.134 -15.082 -21.833 1.00 58.94 707 ARG A CA 1
ATOM 5550 C C . ARG A 1 707 ? -6.021 -15.190 -23.085 1.00 58.94 707 ARG A C 1
ATOM 5552 O O . ARG A 1 707 ? -5.505 -15.098 -24.202 1.00 58.94 707 ARG A O 1
ATOM 5559 N N . PRO A 1 708 ? -7.357 -15.304 -22.937 1.00 44.28 708 PRO A N 1
ATOM 5560 C CA . PRO A 1 708 ? -8.282 -15.411 -24.072 1.00 44.28 708 PRO A CA 1
ATOM 5561 C C . PRO A 1 708 ? -8.220 -14.242 -25.071 1.00 44.28 708 PRO A C 1
ATOM 5563 O O . PRO A 1 708 ? -8.667 -14.387 -26.203 1.00 44.28 708 PRO A O 1
ATOM 5566 N N . VAL A 1 709 ? -7.673 -13.091 -24.659 1.00 45.34 709 VAL A N 1
ATOM 5567 C CA . VAL A 1 709 ? -7.693 -11.819 -25.408 1.00 45.34 709 VAL A CA 1
ATOM 5568 C C . VAL A 1 709 ? -6.289 -11.387 -25.866 1.00 45.34 709 VAL A C 1
ATOM 5570 O O . VAL A 1 709 ? -6.119 -10.281 -26.366 1.00 45.34 709 VAL A O 1
ATOM 5573 N N . ASP A 1 710 ? -5.258 -12.230 -25.718 1.00 50.66 710 ASP A N 1
ATOM 5574 C CA . ASP A 1 710 ? -3.894 -11.817 -26.076 1.00 50.66 710 ASP A CA 1
ATOM 5575 C C . ASP A 1 710 ? -3.750 -11.606 -27.599 1.00 50.66 710 ASP A C 1
ATOM 5577 O O . ASP A 1 710 ? -3.902 -12.576 -28.365 1.00 50.66 710 ASP A O 1
ATOM 5581 N N . PRO A 1 711 ? -3.398 -10.384 -28.058 1.00 48.25 711 PRO A N 1
ATOM 5582 C CA . PRO A 1 711 ? -3.170 -10.107 -29.469 1.00 48.25 711 PRO A CA 1
ATOM 5583 C C . PRO A 1 711 ? -2.018 -10.963 -30.031 1.00 48.25 711 PRO A C 1
ATOM 5585 O O . PRO A 1 711 ? -1.233 -11.574 -29.288 1.00 48.25 711 PRO A O 1
ATOM 5588 N N . PRO A 1 712 ? -1.873 -11.067 -31.362 1.00 54.12 712 PRO A N 1
ATOM 5589 C CA . PRO A 1 712 ? -0.749 -11.768 -31.959 1.00 54.12 712 PRO A CA 1
ATOM 5590 C C . PRO A 1 712 ? 0.593 -11.123 -31.549 1.00 54.12 712 PRO A C 1
ATOM 5592 O O . PRO A 1 712 ? 1.048 -10.173 -32.169 1.00 54.12 712 PRO A O 1
ATOM 5595 N N . SER A 1 713 ? 1.261 -11.659 -30.515 1.00 52.66 713 SER A N 1
ATOM 5596 C CA . SER A 1 713 ? 2.691 -11.427 -30.272 1.00 52.66 713 SER A CA 1
ATOM 5597 C C . SER A 1 713 ? 3.507 -11.729 -31.543 1.00 52.66 713 SER A C 1
ATOM 5599 O O . SER A 1 713 ? 3.234 -12.741 -32.197 1.00 52.66 713 SER A O 1
ATOM 5601 N N . PRO A 1 714 ? 4.525 -10.921 -31.886 1.00 56.44 714 PRO A N 1
ATOM 5602 C CA . PRO A 1 714 ? 5.442 -11.208 -32.990 1.00 56.44 714 PRO A CA 1
ATOM 5603 C C . PRO A 1 714 ? 6.312 -12.459 -32.751 1.00 56.44 714 PRO A C 1
ATOM 5605 O O . PRO A 1 714 ? 6.978 -12.935 -33.670 1.00 56.44 714 PRO A O 1
ATOM 5608 N N . THR A 1 715 ? 6.328 -13.017 -31.534 1.00 65.56 715 THR A N 1
ATOM 5609 C CA . THR A 1 715 ? 7.133 -14.197 -31.190 1.00 65.56 715 THR A CA 1
ATOM 5610 C C . THR A 1 715 ? 6.459 -15.505 -31.620 1.00 65.56 715 THR A C 1
ATOM 5612 O O . THR A 1 715 ? 5.288 -15.747 -31.323 1.00 65.56 715 THR A O 1
ATOM 5615 N N . LYS A 1 716 ? 7.222 -16.407 -32.259 1.00 84.75 716 LYS A N 1
ATOM 5616 C CA . LYS A 1 716 ? 6.767 -17.772 -32.606 1.00 84.75 716 LYS A CA 1
ATOM 5617 C C . LYS A 1 716 ? 6.660 -18.716 -31.393 1.00 84.75 716 LYS A C 1
ATOM 5619 O O . LYS A 1 716 ? 6.069 -19.786 -31.513 1.00 84.75 716 LYS A O 1
ATOM 5624 N N . LEU A 1 717 ? 7.225 -18.335 -30.247 1.00 89.25 717 LEU A N 1
ATOM 5625 C CA . LEU A 1 717 ? 7.238 -19.119 -29.006 1.00 89.25 717 LEU A CA 1
ATOM 5626 C C . LEU A 1 717 ? 6.058 -18.771 -28.091 1.00 89.25 717 LEU A C 1
ATOM 5628 O O . LEU A 1 717 ? 5.534 -17.656 -28.146 1.00 89.25 717 LEU A O 1
ATOM 5632 N N . CYS A 1 718 ? 5.659 -19.728 -27.253 1.00 91.12 718 CYS A N 1
ATOM 5633 C CA . CYS A 1 718 ? 4.617 -19.554 -26.253 1.00 91.12 718 CYS A CA 1
ATOM 5634 C C . CYS A 1 718 ? 5.116 -18.677 -25.096 1.00 91.12 718 CYS A C 1
ATOM 5636 O O . CYS A 1 718 ? 6.036 -19.054 -24.372 1.00 91.12 718 CYS A O 1
ATOM 5638 N N . SER A 1 719 ? 4.515 -17.503 -24.923 1.00 90.81 719 SER A N 1
ATOM 5639 C CA . SER A 1 719 ? 4.788 -16.609 -23.797 1.00 90.81 719 SER A CA 1
ATOM 5640 C C . SER A 1 719 ? 3.820 -16.868 -22.648 1.00 90.81 719 SER A C 1
ATOM 5642 O O . SER A 1 719 ? 2.646 -17.154 -22.889 1.00 90.81 719 SER A O 1
ATOM 5644 N N . TYR A 1 720 ? 4.283 -16.687 -21.414 1.00 89.44 720 TYR A N 1
ATOM 5645 C CA . TYR A 1 720 ? 3.414 -16.631 -20.242 1.00 89.44 720 TYR A CA 1
ATOM 5646 C C . TYR A 1 720 ? 3.580 -15.299 -19.510 1.00 89.44 720 TYR A C 1
ATOM 5648 O O . TYR A 1 720 ? 4.641 -14.674 -19.547 1.00 89.44 720 TYR A O 1
ATOM 5656 N N . GLU A 1 721 ? 2.521 -14.908 -18.811 1.00 87.31 721 GLU A N 1
ATOM 5657 C CA . GLU A 1 721 ? 2.534 -13.840 -17.820 1.00 87.31 721 GLU A CA 1
ATOM 5658 C C . GLU A 1 721 ? 1.791 -14.343 -16.581 1.00 87.31 721 GLU A C 1
ATOM 5660 O O . GLU A 1 721 ? 0.664 -14.855 -16.659 1.00 87.31 721 GLU A O 1
ATOM 5665 N N . VAL A 1 722 ? 2.425 -14.200 -15.422 1.00 81.25 722 VAL A N 1
ATOM 5666 C CA . VAL A 1 722 ? 1.790 -14.392 -14.120 1.00 81.25 722 VAL A CA 1
ATOM 5667 C C . VAL A 1 722 ? 1.981 -13.129 -13.296 1.00 81.25 722 VAL A C 1
ATOM 5669 O O . VAL A 1 722 ? 3.064 -12.553 -13.265 1.00 81.25 722 VAL A O 1
ATOM 5672 N N . SER A 1 723 ? 0.907 -12.688 -12.648 1.00 77.94 723 SER A N 1
ATOM 5673 C CA . SER A 1 723 ? 0.904 -11.523 -11.765 1.00 77.94 723 SER A CA 1
ATOM 5674 C C . SER A 1 723 ? 0.320 -11.920 -10.417 1.00 77.94 723 SER A C 1
ATOM 5676 O O . SER A 1 723 ? -0.704 -12.610 -10.367 1.00 77.94 723 SER A O 1
ATOM 5678 N N . TYR A 1 724 ? 0.943 -11.472 -9.339 1.00 75.25 724 TYR A N 1
ATOM 5679 C CA . TYR A 1 724 ? 0.558 -11.758 -7.964 1.00 75.25 724 TYR A CA 1
ATOM 5680 C C . TYR A 1 724 ? -0.029 -10.518 -7.282 1.00 75.25 724 TYR A C 1
ATOM 5682 O O . TYR A 1 724 ? 0.019 -9.403 -7.804 1.00 75.25 724 TYR A O 1
ATOM 5690 N N . GLY A 1 725 ? -0.646 -10.727 -6.118 1.00 59.06 725 GLY A N 1
ATOM 5691 C CA . GLY A 1 725 ? -1.378 -9.678 -5.410 1.00 59.06 725 GLY A CA 1
ATOM 5692 C C . GLY A 1 725 ? -0.535 -8.564 -4.817 1.00 59.06 725 GLY A C 1
ATOM 5693 O O . GLY A 1 725 ? -1.006 -7.437 -4.702 1.00 59.06 725 GLY A O 1
ATOM 5694 N N . ASP A 1 726 ? 0.722 -8.859 -4.513 1.00 59.75 726 ASP A N 1
ATOM 5695 C CA . ASP A 1 726 ? 1.740 -7.898 -4.087 1.00 59.75 726 ASP A CA 1
ATOM 5696 C C . ASP A 1 726 ? 2.255 -7.009 -5.237 1.00 59.75 726 ASP A C 1
ATOM 5698 O O . ASP A 1 726 ? 3.136 -6.175 -5.034 1.00 59.75 726 ASP A O 1
ATOM 5702 N N . GLY A 1 727 ? 1.701 -7.167 -6.445 1.00 63.81 727 GLY A N 1
ATOM 5703 C CA . GLY A 1 727 ? 2.123 -6.459 -7.649 1.00 63.81 727 GLY A CA 1
ATOM 5704 C C . GLY A 1 727 ? 3.321 -7.102 -8.345 1.00 63.81 727 GLY A C 1
ATOM 5705 O O . GLY A 1 727 ? 3.787 -6.558 -9.346 1.00 63.81 727 GLY A O 1
ATOM 5706 N N . SER A 1 728 ? 3.817 -8.242 -7.856 1.00 75.25 728 SER A N 1
ATOM 5707 C CA . SER A 1 728 ? 4.893 -8.961 -8.525 1.00 75.25 728 SER A CA 1
ATOM 5708 C C . SER A 1 728 ? 4.418 -9.625 -9.813 1.00 75.25 728 SER A C 1
ATOM 5710 O O . SER A 1 728 ? 3.258 -10.015 -9.966 1.00 75.25 728 SER A O 1
ATOM 5712 N N . ILE A 1 729 ? 5.316 -9.693 -10.788 1.00 79.44 729 ILE A N 1
ATOM 5713 C CA . ILE A 1 729 ? 5.045 -10.157 -12.142 1.00 79.44 729 ILE A CA 1
ATOM 5714 C C . ILE A 1 729 ? 6.230 -11.000 -12.603 1.00 79.44 729 ILE A C 1
ATOM 5716 O O . ILE A 1 729 ? 7.380 -10.600 -12.426 1.00 79.44 729 ILE A O 1
ATOM 5720 N N . SER A 1 730 ? 5.937 -12.137 -13.227 1.00 89.06 730 SER A N 1
ATOM 5721 C CA . SER A 1 730 ? 6.900 -12.923 -13.994 1.00 89.06 730 SER A CA 1
ATOM 5722 C C . SER A 1 730 ? 6.390 -13.081 -15.425 1.00 89.06 730 SER A C 1
ATOM 5724 O O . SER A 1 730 ? 5.263 -13.529 -15.658 1.00 89.06 730 SER A O 1
ATOM 5726 N N . VAL A 1 731 ? 7.224 -12.672 -16.378 1.00 90.19 731 VAL A N 1
ATOM 5727 C CA . VAL A 1 731 ? 7.001 -12.770 -17.821 1.00 90.19 731 VAL A CA 1
ATOM 5728 C C . VAL A 1 731 ? 8.167 -13.523 -18.446 1.00 90.19 731 VAL A C 1
ATOM 5730 O O . VAL A 1 731 ? 9.339 -13.274 -18.148 1.00 90.19 731 VAL A O 1
ATOM 5733 N N . GLY A 1 732 ? 7.850 -14.442 -19.350 1.00 92.69 732 GLY A N 1
ATOM 5734 C CA . GLY A 1 732 ? 8.859 -15.216 -20.054 1.00 92.69 732 GLY A CA 1
ATOM 5735 C C . GLY A 1 732 ? 8.261 -16.195 -21.048 1.00 92.69 732 GLY A C 1
ATOM 5736 O O . GLY A 1 732 ? 7.176 -15.977 -21.593 1.00 92.69 732 GLY A O 1
ATOM 5737 N N . PHE A 1 733 ? 8.981 -17.288 -21.281 1.00 93.38 733 PHE A N 1
ATOM 5738 C CA . PHE A 1 733 ? 8.578 -18.331 -22.220 1.00 93.38 733 PHE A CA 1
ATOM 5739 C C . PHE A 1 733 ? 8.122 -19.578 -21.478 1.00 93.38 733 PHE A C 1
ATOM 5741 O O . PHE A 1 733 ? 8.750 -19.998 -20.509 1.00 93.38 733 PHE A O 1
ATOM 5748 N N . PHE A 1 734 ? 7.016 -20.157 -21.930 1.00 95.75 734 PHE A N 1
ATOM 5749 C CA . PHE A 1 734 ? 6.547 -21.440 -21.437 1.00 95.75 734 PHE A CA 1
ATOM 5750 C C . PHE A 1 734 ? 7.322 -22.547 -22.149 1.00 95.75 734 PHE A C 1
ATOM 5752 O O . PHE A 1 734 ? 7.406 -22.555 -23.380 1.00 95.75 734 PHE A O 1
ATOM 5759 N N . SER A 1 735 ? 7.906 -23.453 -21.372 1.00 96.31 735 SER A N 1
ATOM 5760 C CA . SER A 1 735 ? 8.871 -24.436 -21.864 1.00 96.31 735 SER A CA 1
ATOM 5761 C C . SER A 1 735 ? 8.701 -25.780 -21.161 1.00 96.31 735 SER A C 1
ATOM 5763 O O . SER A 1 735 ? 7.989 -25.888 -20.162 1.00 96.31 735 SER A O 1
ATOM 5765 N N . LYS A 1 736 ? 9.348 -26.813 -21.701 1.00 97.69 736 LYS A N 1
ATOM 5766 C CA . LYS A 1 736 ? 9.470 -28.139 -21.087 1.00 97.69 736 LYS A CA 1
ATOM 5767 C C . LYS A 1 736 ? 10.890 -28.340 -20.576 1.00 97.69 736 LYS A C 1
ATOM 5769 O O . LYS A 1 736 ? 11.840 -27.905 -21.223 1.00 97.69 736 LYS A O 1
ATOM 5774 N N . GLU A 1 737 ? 11.017 -29.031 -19.454 1.00 97.06 737 GLU A N 1
ATOM 5775 C CA . GLU A 1 737 ? 12.300 -29.416 -18.869 1.00 97.06 737 GLU A CA 1
ATOM 5776 C C . GLU A 1 737 ? 12.155 -30.704 -18.039 1.00 97.06 737 GLU A C 1
ATOM 5778 O O . GLU A 1 737 ? 11.053 -31.210 -17.834 1.00 97.06 737 GLU A O 1
ATOM 5783 N N . THR A 1 738 ? 13.260 -31.276 -17.575 1.00 97.38 738 THR A N 1
ATOM 5784 C CA . THR A 1 738 ? 13.277 -32.378 -16.614 1.00 97.38 738 THR A CA 1
ATOM 5785 C C . THR A 1 738 ? 13.290 -31.827 -15.194 1.00 97.38 738 THR A C 1
ATOM 5787 O O . THR A 1 738 ? 14.249 -31.171 -14.785 1.00 97.38 738 THR A O 1
ATOM 5790 N N . LEU A 1 739 ? 12.245 -32.136 -14.424 1.00 95.50 739 LEU A N 1
ATOM 5791 C CA . LEU A 1 739 ? 12.169 -31.846 -12.994 1.00 95.50 739 LEU A CA 1
ATOM 5792 C C . LEU A 1 739 ? 12.618 -33.082 -12.202 1.00 95.50 739 LEU A C 1
ATOM 5794 O O . LEU A 1 739 ? 12.048 -34.162 -12.334 1.00 95.50 739 LEU A O 1
ATOM 5798 N N . THR A 1 740 ? 13.644 -32.935 -11.375 1.00 92.56 740 THR A N 1
ATOM 5799 C CA . THR A 1 740 ? 14.228 -33.991 -10.542 1.00 92.56 740 THR A CA 1
ATOM 5800 C C . THR A 1 740 ? 13.795 -33.799 -9.090 1.00 92.56 740 THR A C 1
ATOM 5802 O O . THR A 1 740 ? 14.110 -32.772 -8.485 1.00 92.56 740 THR A O 1
ATOM 5805 N N . MET A 1 741 ? 13.097 -34.791 -8.529 1.00 84.94 741 MET A N 1
ATOM 5806 C CA . MET A 1 741 ? 12.668 -34.799 -7.123 1.00 84.94 741 MET A CA 1
ATOM 5807 C C . MET A 1 741 ? 13.713 -35.475 -6.234 1.00 84.94 741 MET A C 1
ATOM 5809 O O . MET A 1 741 ? 14.114 -34.939 -5.206 1.00 84.94 741 MET A O 1
ATOM 5813 N N . SER A 1 742 ? 14.218 -36.623 -6.685 1.00 81.19 742 SER A N 1
ATOM 5814 C CA . SER A 1 742 ? 15.304 -37.373 -6.055 1.00 81.19 742 SER A CA 1
ATOM 5815 C C . SER A 1 742 ? 16.179 -38.024 -7.130 1.00 81.19 742 SER A C 1
ATOM 5817 O O . SER A 1 742 ? 15.926 -37.877 -8.326 1.00 81.19 742 SER A O 1
ATOM 5819 N N . ALA A 1 743 ? 17.235 -38.739 -6.734 1.00 76.00 743 ALA A N 1
ATOM 5820 C CA . ALA A 1 743 ? 18.097 -39.432 -7.695 1.00 76.00 743 ALA A CA 1
ATOM 5821 C C . ALA A 1 743 ? 17.329 -40.463 -8.552 1.00 76.00 743 ALA A C 1
ATOM 5823 O O . ALA A 1 743 ? 17.650 -40.629 -9.730 1.00 76.00 743 ALA A O 1
ATOM 5824 N N . ALA A 1 744 ? 16.311 -41.110 -7.974 1.00 78.50 744 ALA A N 1
ATOM 5825 C CA . ALA A 1 744 ? 15.477 -42.113 -8.634 1.00 78.50 744 ALA A CA 1
ATOM 5826 C C . ALA A 1 744 ? 14.220 -41.520 -9.299 1.00 78.50 744 ALA A C 1
ATOM 5828 O O . ALA A 1 744 ? 13.718 -42.073 -10.277 1.00 78.50 744 ALA A O 1
ATOM 5829 N N . GLU A 1 745 ? 13.738 -40.369 -8.820 1.00 86.81 745 GLU A N 1
ATOM 5830 C CA . GLU A 1 745 ? 12.450 -39.804 -9.223 1.00 86.81 745 GLU A CA 1
ATOM 5831 C C . GLU A 1 745 ? 12.605 -38.545 -10.089 1.00 86.81 745 GLU A C 1
ATOM 5833 O O . GLU A 1 745 ? 13.044 -37.485 -9.624 1.00 86.81 745 GLU A O 1
ATOM 5838 N N . LYS A 1 746 ? 12.207 -38.661 -11.363 1.00 92.06 746 LYS A N 1
ATOM 5839 C CA . LYS A 1 746 ? 12.259 -37.589 -12.367 1.00 92.06 746 LYS A CA 1
ATOM 5840 C C . LYS A 1 746 ? 10.948 -37.482 -13.139 1.00 92.06 746 LYS A C 1
ATOM 5842 O O . LYS A 1 746 ? 10.371 -38.486 -13.557 1.00 92.06 746 LYS A O 1
ATOM 5847 N N . ILE A 1 747 ? 10.532 -36.249 -13.400 1.00 93.94 747 ILE A N 1
ATOM 5848 C CA . ILE A 1 747 ? 9.399 -35.901 -14.254 1.00 93.94 747 ILE A CA 1
ATOM 5849 C C . ILE A 1 747 ? 9.969 -35.295 -15.535 1.00 93.94 747 ILE A C 1
ATOM 5851 O O . ILE A 1 747 ? 10.441 -34.157 -15.558 1.00 93.94 747 ILE A O 1
ATOM 5855 N N . ASN A 1 748 ? 9.944 -36.084 -16.605 1.00 94.62 748 ASN A N 1
ATOM 5856 C CA . ASN A 1 748 ? 10.399 -35.649 -17.921 1.00 94.62 748 ASN A CA 1
ATOM 5857 C C . ASN A 1 748 ? 9.341 -34.762 -18.583 1.00 94.62 748 ASN A C 1
ATOM 5859 O O . ASN A 1 748 ? 8.145 -34.995 -18.418 1.00 94.62 748 ASN A O 1
ATOM 5863 N N . SER A 1 749 ? 9.780 -33.806 -19.406 1.00 95.06 749 SER A N 1
ATOM 5864 C CA . SER A 1 749 ? 8.884 -32.884 -20.126 1.00 95.06 749 SER A CA 1
ATOM 5865 C C . SER A 1 749 ? 7.932 -32.093 -19.214 1.00 95.06 749 SER A C 1
ATOM 5867 O O . SER A 1 749 ? 6.817 -31.765 -19.618 1.00 95.06 749 SER A O 1
ATOM 5869 N N . PHE A 1 750 ? 8.375 -31.783 -17.995 1.00 97.06 750 PHE A N 1
ATOM 5870 C CA . PHE A 1 750 ? 7.674 -30.923 -17.054 1.00 97.06 750 PHE A CA 1
ATOM 5871 C C . PHE A 1 750 ? 7.507 -29.522 -17.643 1.00 97.06 750 PHE A C 1
ATOM 5873 O O . PHE A 1 750 ? 8.482 -28.886 -18.046 1.00 97.06 750 PHE A O 1
ATOM 5880 N N . LEU A 1 751 ? 6.267 -29.048 -17.705 1.00 97.44 751 LEU A N 1
ATOM 5881 C CA . LEU A 1 751 ? 5.922 -27.725 -18.197 1.00 97.44 751 LEU A CA 1
ATOM 5882 C C . LEU A 1 751 ? 6.181 -26.683 -17.109 1.00 97.44 751 LEU A C 1
ATOM 5884 O O . LEU A 1 751 ? 5.666 -26.795 -15.995 1.00 97.44 751 LEU A O 1
ATOM 5888 N N . PHE A 1 752 ? 6.935 -25.641 -17.443 1.00 97.19 752 PHE A N 1
ATOM 5889 C CA . PHE A 1 752 ? 7.273 -24.571 -16.511 1.00 97.19 752 PHE A CA 1
ATOM 5890 C C . PHE A 1 752 ? 7.447 -23.224 -17.220 1.00 97.19 752 PHE A C 1
ATOM 5892 O O . PHE A 1 752 ? 7.642 -23.143 -18.437 1.00 97.19 752 PHE A O 1
ATOM 5899 N N . GLY A 1 753 ? 7.365 -22.147 -16.443 1.00 97.00 753 GLY A N 1
ATOM 5900 C CA . GLY A 1 753 ? 7.675 -20.797 -16.891 1.00 97.00 753 GLY A CA 1
ATOM 5901 C C . GLY A 1 753 ? 9.166 -20.490 -16.766 1.00 97.00 753 GLY A C 1
ATOM 5902 O O . GLY A 1 753 ? 9.718 -20.504 -15.668 1.00 97.00 753 GLY A O 1
ATOM 5903 N N . CYS A 1 754 ? 9.806 -20.179 -17.886 1.00 96.50 754 CYS A N 1
ATOM 5904 C CA . CYS A 1 754 ? 11.185 -19.716 -17.943 1.00 96.50 754 CYS A CA 1
ATOM 5905 C C . CYS A 1 754 ? 11.197 -18.181 -18.017 1.00 96.50 754 CYS A C 1
ATOM 5907 O O . CYS A 1 754 ? 11.069 -17.594 -19.100 1.00 96.50 754 CYS A O 1
ATOM 5909 N N . GLY A 1 755 ? 11.251 -17.541 -16.848 1.00 95.19 755 GLY A N 1
ATOM 5910 C CA . GLY A 1 755 ? 11.011 -16.112 -16.658 1.00 95.19 755 GLY A CA 1
ATOM 5911 C C . GLY A 1 755 ? 12.210 -15.255 -17.035 1.00 95.19 755 GLY A C 1
ATOM 5912 O O . GLY A 1 755 ? 13.283 -15.405 -16.459 1.00 95.19 755 GLY A O 1
ATOM 5913 N N . THR A 1 756 ? 12.019 -14.318 -17.960 1.00 93.00 756 THR A N 1
ATOM 5914 C CA . THR A 1 756 ? 13.064 -13.397 -18.448 1.00 93.00 756 THR A CA 1
ATOM 5915 C C . THR A 1 756 ? 12.875 -11.963 -17.954 1.00 93.00 756 THR A C 1
ATOM 5917 O O . THR A 1 756 ? 13.770 -11.132 -18.105 1.00 93.00 756 THR A O 1
ATOM 5920 N N . GLU A 1 757 ? 11.697 -11.653 -17.415 1.00 90.19 757 GLU A N 1
ATOM 5921 C CA . GLU A 1 757 ? 11.338 -10.375 -16.805 1.00 90.19 757 GLU A CA 1
ATOM 5922 C C . GLU A 1 757 ? 10.536 -10.676 -15.530 1.00 90.19 757 GLU A C 1
ATOM 5924 O O . GLU A 1 757 ? 9.354 -11.006 -15.580 1.00 90.19 757 GLU A O 1
ATOM 5929 N N . ASN A 1 758 ? 11.206 -10.625 -14.384 1.00 88.56 758 ASN A N 1
ATOM 5930 C CA . ASN A 1 758 ? 10.688 -10.959 -13.068 1.00 88.56 758 ASN A CA 1
ATOM 5931 C C . ASN A 1 758 ? 10.885 -9.761 -12.133 1.00 88.56 758 ASN A C 1
ATOM 5933 O O . ASN A 1 758 ? 12.005 -9.392 -11.776 1.00 88.56 758 ASN A O 1
ATOM 5937 N N . THR A 1 759 ? 9.778 -9.149 -11.727 1.00 80.69 759 THR A N 1
ATOM 5938 C CA . THR A 1 759 ? 9.759 -7.992 -10.826 1.00 80.69 759 THR A CA 1
ATOM 5939 C C . THR A 1 759 ? 8.858 -8.271 -9.651 1.00 80.69 759 THR A C 1
ATOM 5941 O O . THR A 1 759 ? 7.811 -8.888 -9.807 1.00 80.69 759 THR A O 1
ATOM 5944 N N . GLY A 1 760 ? 9.215 -7.763 -8.487 1.00 70.88 760 GLY A N 1
ATOM 5945 C CA . GLY A 1 760 ? 8.445 -7.986 -7.280 1.00 70.88 760 GLY A CA 1
ATOM 5946 C C . GLY A 1 760 ? 9.351 -7.970 -6.072 1.00 70.88 760 GLY A C 1
ATOM 5947 O O . GLY A 1 760 ? 10.560 -7.769 -6.209 1.00 70.88 760 GLY A O 1
ATOM 5948 N N . PRO A 1 761 ? 8.793 -8.214 -4.890 1.00 67.25 761 PRO A N 1
ATOM 5949 C CA . PRO A 1 761 ? 9.562 -8.225 -3.668 1.00 67.25 761 PRO A CA 1
ATOM 5950 C C . PRO A 1 761 ? 10.224 -9.579 -3.392 1.00 67.25 761 PRO A C 1
ATOM 5952 O O . PRO A 1 761 ? 10.544 -9.905 -2.250 1.00 67.25 761 PRO A O 1
ATOM 5955 N N . PHE A 1 762 ? 10.441 -10.357 -4.448 1.00 76.19 762 PHE A N 1
ATOM 5956 C CA . PHE A 1 762 ? 11.213 -11.577 -4.385 1.00 76.19 762 PHE A CA 1
ATOM 5957 C C . PHE A 1 762 ? 12.681 -11.268 -4.094 1.00 76.19 762 PHE A C 1
ATOM 5959 O O . PHE A 1 762 ? 13.240 -10.251 -4.519 1.00 76.19 762 PHE A O 1
ATOM 5966 N N . ASN A 1 763 ? 13.316 -12.164 -3.358 1.00 72.50 763 ASN A N 1
ATOM 5967 C CA . ASN A 1 763 ? 14.722 -12.071 -3.009 1.00 72.50 763 ASN A CA 1
ATOM 5968 C C . ASN A 1 763 ? 15.199 -13.444 -2.555 1.00 72.50 763 ASN A C 1
ATOM 5970 O O . ASN A 1 763 ? 14.630 -13.978 -1.614 1.00 72.50 763 ASN A O 1
ATOM 5974 N N . LEU A 1 764 ? 16.298 -13.941 -3.119 1.00 82.44 764 LEU A N 1
ATOM 5975 C CA . LEU A 1 764 ? 16.916 -15.246 -2.833 1.00 82.44 764 LEU A CA 1
ATOM 5976 C C . LEU A 1 764 ? 16.258 -16.459 -3.490 1.00 82.44 764 LEU A C 1
ATOM 5978 O O . LEU A 1 764 ? 16.995 -17.267 -4.039 1.00 82.44 764 LEU A O 1
ATOM 5982 N N . GLU A 1 765 ? 14.938 -16.619 -3.465 1.00 89.81 765 GLU A N 1
ATOM 5983 C CA . GLU A 1 765 ? 14.296 -17.722 -4.197 1.00 89.81 765 GLU A CA 1
ATOM 5984 C C . GLU A 1 765 ? 14.501 -17.610 -5.708 1.00 89.81 765 GLU A C 1
ATOM 5986 O O . GLU A 1 765 ? 14.505 -16.529 -6.288 1.00 89.81 765 GLU A O 1
ATOM 5991 N N . ALA A 1 766 ? 14.571 -18.749 -6.378 1.00 94.19 766 ALA A N 1
ATOM 5992 C CA . ALA A 1 766 ? 14.655 -18.819 -7.825 1.00 94.19 766 ALA A CA 1
ATOM 5993 C C . ALA A 1 766 ? 13.293 -18.661 -8.526 1.00 94.19 766 ALA A C 1
ATOM 5995 O O . ALA A 1 766 ? 13.259 -18.525 -9.749 1.00 94.19 766 ALA A O 1
ATOM 5996 N N . GLY A 1 767 ? 12.173 -18.703 -7.793 1.00 93.81 767 GLY A N 1
ATOM 5997 C CA . GLY A 1 767 ? 10.821 -18.579 -8.347 1.00 93.81 767 GLY A CA 1
ATOM 5998 C C . GLY A 1 767 ? 9.735 -19.208 -7.469 1.00 93.81 767 GLY A C 1
ATOM 5999 O O . GLY A 1 767 ? 9.849 -19.228 -6.242 1.00 93.81 767 GLY A O 1
ATOM 6000 N N . VAL A 1 768 ? 8.675 -19.732 -8.091 1.00 94.12 768 VAL A N 1
ATOM 6001 C CA . VAL A 1 768 ? 7.474 -20.253 -7.405 1.00 94.12 768 VAL A CA 1
ATOM 6002 C C . VAL A 1 768 ? 7.130 -21.654 -7.909 1.00 94.12 768 VAL A C 1
ATOM 6004 O O . VAL A 1 768 ? 7.156 -21.905 -9.112 1.00 94.12 768 VAL A O 1
ATOM 6007 N N . LEU A 1 769 ? 6.761 -22.556 -6.995 1.00 94.94 769 LEU A N 1
ATOM 6008 C CA . LEU A 1 769 ? 6.198 -23.877 -7.268 1.00 94.94 769 LEU A CA 1
ATOM 6009 C C . LEU A 1 769 ? 4.667 -23.806 -7.156 1.00 94.94 769 LEU A C 1
ATOM 6011 O O . LEU A 1 769 ? 4.125 -23.666 -6.060 1.00 94.94 769 LEU A O 1
ATOM 6015 N N . GLY A 1 770 ? 3.969 -23.895 -8.291 1.00 93.88 770 GLY A N 1
ATOM 6016 C CA . GLY A 1 770 ? 2.510 -23.782 -8.343 1.00 93.88 770 GLY A CA 1
ATOM 6017 C C . GLY A 1 770 ? 1.803 -25.095 -8.011 1.00 93.88 770 GLY A C 1
ATOM 6018 O O . GLY A 1 770 ? 1.982 -26.086 -8.721 1.00 93.88 770 GLY A O 1
ATOM 6019 N N . LEU A 1 771 ? 0.978 -25.090 -6.959 1.00 94.00 771 LEU A N 1
ATOM 6020 C CA . LEU A 1 771 ? 0.265 -26.261 -6.429 1.00 94.00 771 LEU A CA 1
ATOM 6021 C C . LEU A 1 771 ? -1.263 -26.177 -6.580 1.00 94.00 771 LEU A C 1
ATOM 6023 O O . LEU A 1 771 ? -1.982 -26.944 -5.939 1.00 94.00 771 LEU A O 1
ATOM 6027 N N . ASN A 1 772 ? -1.786 -25.252 -7.386 1.00 90.31 772 ASN A N 1
ATOM 6028 C CA . ASN A 1 772 ? -3.232 -25.123 -7.572 1.00 90.31 772 ASN A CA 1
ATOM 6029 C C . ASN A 1 772 ? -3.833 -26.237 -8.465 1.00 90.31 772 ASN A C 1
ATOM 6031 O O . ASN A 1 772 ? -3.159 -27.192 -8.861 1.00 90.31 772 ASN A O 1
ATOM 6035 N N . GLN A 1 773 ? -5.117 -26.096 -8.803 1.00 88.38 773 GLN A N 1
ATOM 6036 C CA . GLN A 1 773 ? -5.883 -27.084 -9.570 1.00 88.38 773 GLN A CA 1
ATOM 6037 C C . GLN A 1 773 ? -5.863 -26.883 -11.102 1.00 88.38 773 GLN A C 1
ATOM 6039 O O . GLN A 1 773 ? -6.555 -27.614 -11.808 1.00 88.38 773 GLN A O 1
ATOM 6044 N N . GLU A 1 774 ? -5.112 -25.912 -11.628 1.00 87.38 774 GLU A N 1
ATOM 6045 C CA . GLU A 1 774 ? -5.073 -25.592 -13.064 1.00 87.38 774 GLU A CA 1
ATOM 6046 C C . GLU A 1 774 ? -4.009 -26.405 -13.824 1.00 87.38 774 GLU A C 1
ATOM 6048 O O . GLU A 1 774 ? -3.032 -26.884 -13.251 1.00 87.38 774 GLU A O 1
ATOM 6053 N N . ASP A 1 775 ? -4.180 -26.535 -15.144 1.00 90.38 775 ASP A N 1
ATOM 6054 C CA . ASP A 1 775 ? -3.442 -27.489 -15.992 1.00 90.38 775 ASP A CA 1
ATOM 6055 C C . ASP A 1 775 ? -1.912 -27.333 -15.985 1.00 90.38 775 ASP A C 1
ATOM 6057 O O . ASP A 1 775 ? -1.183 -28.299 -16.216 1.00 90.38 775 ASP A O 1
ATOM 6061 N N . ALA A 1 776 ? -1.407 -26.127 -15.710 1.00 90.31 776 ALA A N 1
ATOM 6062 C CA . ALA A 1 776 ? 0.026 -25.845 -15.654 1.00 90.31 776 ALA A CA 1
ATOM 6063 C C . ALA A 1 776 ? 0.672 -26.167 -14.290 1.00 90.31 776 ALA A C 1
ATOM 6065 O O . ALA A 1 776 ? 1.895 -26.076 -14.168 1.00 90.31 776 ALA A O 1
ATOM 6066 N N . SER A 1 777 ? -0.095 -26.560 -13.270 1.00 92.88 777 SER A N 1
ATOM 6067 C CA . SER A 1 777 ? 0.441 -26.871 -11.943 1.00 92.88 777 SER A CA 1
ATOM 6068 C C . SER A 1 777 ? 1.112 -28.248 -11.907 1.00 92.88 777 SER A C 1
ATOM 6070 O O . SER A 1 777 ? 0.745 -29.164 -12.648 1.00 92.88 777 SER A O 1
ATOM 6072 N N . ILE A 1 778 ? 2.078 -28.445 -11.002 1.00 94.50 778 ILE A N 1
ATOM 6073 C CA . ILE A 1 778 ? 2.718 -29.763 -10.837 1.00 94.50 778 ILE A CA 1
ATOM 6074 C C . ILE A 1 778 ? 1.711 -30.838 -10.403 1.00 94.50 778 ILE A C 1
ATOM 6076 O O . ILE A 1 778 ? 1.847 -32.000 -10.786 1.00 94.50 778 ILE A O 1
ATOM 6080 N N . VAL A 1 779 ? 0.665 -30.452 -9.667 1.00 94.19 779 VAL A N 1
ATOM 6081 C CA . VAL A 1 779 ? -0.392 -31.355 -9.186 1.00 94.19 779 VAL A CA 1
ATOM 6082 C C . VAL A 1 779 ? -1.162 -31.963 -10.358 1.00 94.19 779 VAL A C 1
ATOM 6084 O O . VAL A 1 779 ? -1.422 -33.168 -10.370 1.00 94.19 779 VAL A O 1
ATOM 6087 N N . VAL A 1 780 ? -1.498 -31.154 -11.369 1.00 93.75 780 VAL A N 1
ATOM 6088 C CA . VAL A 1 780 ? -2.222 -31.633 -12.553 1.00 93.75 780 VAL A CA 1
ATOM 6089 C C . VAL A 1 780 ? -1.287 -32.353 -13.522 1.00 93.75 780 VAL A C 1
ATOM 6091 O O . VAL A 1 780 ? -1.626 -33.439 -13.992 1.00 93.75 780 VAL A O 1
ATOM 6094 N N . GLN A 1 781 ? -0.083 -31.826 -13.760 1.00 95.06 781 GLN A N 1
ATOM 6095 C CA . GLN A 1 781 ? 0.892 -32.447 -14.664 1.00 95.06 781 GLN A CA 1
ATOM 6096 C C . GLN A 1 781 ? 1.311 -33.857 -14.222 1.00 95.06 781 GLN A C 1
ATOM 6098 O O . GLN A 1 781 ? 1.530 -34.738 -15.050 1.00 95.06 781 GLN A O 1
ATOM 6103 N N . THR A 1 782 ? 1.385 -34.099 -12.912 1.00 94.06 782 THR A N 1
ATOM 6104 C CA . THR A 1 782 ? 1.796 -35.395 -12.349 1.00 94.06 782 THR A CA 1
ATOM 6105 C C . THR A 1 782 ? 0.620 -36.300 -11.968 1.00 94.06 782 THR A C 1
ATOM 6107 O O . THR A 1 782 ? 0.810 -37.369 -11.381 1.00 94.06 782 THR A O 1
ATOM 6110 N N . ALA A 1 783 ? -0.607 -35.927 -12.349 1.00 93.75 783 ALA A N 1
ATOM 6111 C CA . ALA A 1 783 ? -1.843 -36.612 -11.975 1.00 93.75 783 ALA A CA 1
ATOM 6112 C C . ALA A 1 783 ? -1.851 -38.114 -12.292 1.00 93.75 783 ALA A C 1
ATOM 6114 O O . ALA A 1 783 ? -2.361 -38.907 -11.504 1.00 93.75 783 ALA A O 1
ATOM 6115 N N . GLN A 1 784 ? -1.284 -38.538 -13.425 1.00 92.88 784 GLN A N 1
ATOM 6116 C CA . GLN A 1 784 ? -1.262 -39.959 -13.791 1.00 92.88 784 GLN A CA 1
ATOM 6117 C C . GLN A 1 784 ? -0.450 -40.800 -12.799 1.00 92.88 784 GLN A C 1
ATOM 6119 O O . GLN A 1 784 ? -0.867 -41.911 -12.447 1.00 92.88 784 GLN A O 1
ATOM 6124 N N . LYS A 1 785 ? 0.671 -40.244 -12.324 1.00 92.50 785 LYS A N 1
ATOM 6125 C CA . LYS A 1 785 ? 1.607 -40.897 -11.408 1.00 92.50 785 LYS A CA 1
ATOM 6126 C C . LYS A 1 785 ? 1.143 -40.792 -9.957 1.00 92.50 785 LYS A C 1
ATOM 6128 O O . LYS A 1 785 ? 1.026 -41.810 -9.285 1.00 92.50 785 LYS A O 1
ATOM 6133 N N . TYR A 1 786 ? 0.791 -39.588 -9.512 1.00 92.62 786 TYR A N 1
ATOM 6134 C CA . TYR A 1 786 ? 0.483 -39.289 -8.108 1.00 92.62 786 TYR A CA 1
ATOM 6135 C C . TYR A 1 786 ? -1.008 -39.128 -7.801 1.00 92.62 786 TYR A C 1
ATOM 6137 O O . TYR A 1 786 ? -1.378 -38.744 -6.698 1.00 92.62 786 TYR A O 1
ATOM 6145 N N . LYS A 1 787 ? -1.883 -39.420 -8.769 1.00 93.69 787 LYS A N 1
ATOM 6146 C CA . LYS A 1 787 ? -3.352 -39.431 -8.624 1.00 93.69 787 LYS A CA 1
ATOM 6147 C C . LYS A 1 787 ? -3.960 -38.098 -8.168 1.00 93.69 787 LYS A C 1
ATOM 6149 O O . LYS A 1 787 ? -5.047 -38.090 -7.608 1.00 93.69 787 LYS A O 1
ATOM 6154 N N . LYS A 1 788 ? -3.284 -36.974 -8.446 1.00 93.19 788 LYS A N 1
ATOM 6155 C CA . LYS A 1 788 ? -3.617 -35.627 -7.934 1.00 93.19 788 LYS A CA 1
ATOM 6156 C C . LYS A 1 788 ? -3.676 -35.565 -6.401 1.00 93.19 788 LYS A C 1
ATOM 6158 O O . LYS A 1 788 ? -4.491 -34.838 -5.837 1.00 93.19 788 LYS A O 1
ATOM 6163 N N . ILE A 1 789 ? -2.824 -36.345 -5.742 1.00 93.50 789 ILE A N 1
ATOM 6164 C CA . ILE A 1 789 ? -2.670 -36.338 -4.293 1.00 93.50 789 ILE A CA 1
ATOM 6165 C C . ILE A 1 789 ? -1.312 -35.732 -3.972 1.00 93.50 789 ILE A C 1
ATOM 6167 O O . ILE A 1 789 ? -0.291 -36.145 -4.525 1.00 93.50 789 ILE A O 1
ATOM 6171 N N . PHE A 1 790 ? -1.300 -34.760 -3.072 1.00 94.12 790 PHE A N 1
ATOM 6172 C CA . PHE A 1 790 ? -0.077 -34.266 -2.458 1.00 94.12 790 PHE A CA 1
ATOM 6173 C C . PHE A 1 790 ? -0.350 -33.902 -1.006 1.00 94.12 790 PHE A C 1
ATOM 6175 O O . PHE A 1 790 ? -1.492 -33.680 -0.608 1.00 94.12 790 PHE A O 1
ATOM 6182 N N . SER A 1 791 ? 0.695 -33.837 -0.200 1.00 93.31 791 SER A N 1
ATOM 6183 C CA . SER A 1 791 ? 0.593 -33.352 1.165 1.00 93.31 791 SER A CA 1
ATOM 6184 C C . SER A 1 791 ? 1.828 -32.571 1.551 1.00 93.31 791 SER A C 1
ATOM 6186 O O . SER A 1 791 ? 2.909 -32.785 1.002 1.00 93.31 791 SER A O 1
ATOM 6188 N N . TYR A 1 792 ? 1.681 -31.661 2.499 1.00 92.81 792 TYR A N 1
ATOM 6189 C CA . TYR A 1 792 ? 2.828 -31.006 3.100 1.00 92.81 792 TYR A CA 1
ATOM 6190 C C . TYR A 1 792 ? 2.676 -30.895 4.604 1.00 92.81 792 TYR A C 1
ATOM 6192 O O . TYR A 1 792 ? 1.572 -30.892 5.147 1.00 92.81 792 TYR A O 1
ATOM 6200 N N . CYS A 1 793 ? 3.819 -30.732 5.253 1.00 90.19 793 CYS A N 1
ATOM 6201 C CA . CYS A 1 793 ? 3.913 -30.410 6.659 1.00 90.19 793 CYS A CA 1
ATOM 6202 C C . CYS A 1 793 ? 4.877 -29.242 6.820 1.00 90.19 793 CYS A C 1
ATOM 6204 O O . CYS A 1 793 ? 6.064 -29.359 6.507 1.00 90.19 793 CYS A O 1
ATOM 6206 N N . LEU A 1 794 ? 4.368 -28.092 7.265 1.00 90.75 794 LEU A N 1
ATOM 6207 C CA . LEU A 1 794 ? 5.193 -26.896 7.428 1.00 90.75 794 LEU A CA 1
ATOM 6208 C C . LEU A 1 794 ? 6.003 -26.975 8.739 1.00 90.75 794 LEU A C 1
ATOM 6210 O O . LEU A 1 794 ? 5.437 -27.348 9.774 1.00 90.75 794 LEU A O 1
ATOM 6214 N N . PRO A 1 795 ? 7.292 -26.575 8.733 1.00 85.75 795 PRO A N 1
ATOM 6215 C CA . PRO A 1 795 ? 8.198 -26.677 9.879 1.00 85.75 795 PRO A CA 1
ATOM 6216 C C . PRO A 1 795 ? 7.613 -26.239 11.236 1.00 85.75 795 PRO A C 1
ATOM 6218 O O . PRO A 1 795 ? 7.009 -25.166 11.376 1.00 85.75 795 PRO A O 1
ATOM 6221 N N . SER A 1 796 ? 7.870 -27.029 12.284 1.00 76.25 796 SER A N 1
ATOM 6222 C CA . SER A 1 796 ? 7.380 -26.792 13.655 1.00 76.25 796 SER A CA 1
ATOM 6223 C C . SER A 1 796 ? 8.039 -25.607 14.362 1.00 76.25 796 SER A C 1
ATOM 6225 O O . SER A 1 796 ? 7.432 -24.902 15.176 1.00 76.25 796 SER A O 1
ATOM 6227 N N . SER A 1 797 ? 9.280 -25.330 13.989 1.00 76.12 797 SER A N 1
ATOM 6228 C CA . SER A 1 797 ? 10.042 -24.131 14.315 1.00 76.12 797 SER A CA 1
ATOM 6229 C C . SER A 1 797 ? 10.750 -23.627 13.057 1.00 76.12 797 SER A C 1
ATOM 6231 O O . SER A 1 797 ? 10.928 -24.362 12.085 1.00 76.12 797 SER A O 1
ATOM 6233 N N . THR A 1 798 ? 11.168 -22.367 13.075 1.00 74.69 798 THR A N 1
ATOM 6234 C CA . THR A 1 798 ? 12.035 -21.787 12.037 1.00 74.69 798 THR A CA 1
ATOM 6235 C C . THR A 1 798 ? 13.398 -22.470 11.970 1.00 74.69 798 THR A C 1
ATOM 6237 O O . THR A 1 798 ? 14.127 -22.248 11.021 1.00 74.69 798 THR A O 1
ATOM 6240 N N . SER A 1 799 ? 13.746 -23.329 12.924 1.00 77.31 799 SER A N 1
ATOM 6241 C CA . SER A 1 799 ? 14.994 -24.100 12.946 1.00 77.31 799 SER A CA 1
ATOM 6242 C C . SER A 1 799 ? 14.780 -25.567 12.601 1.00 77.31 799 SER A C 1
ATOM 6244 O O . SER A 1 799 ? 15.685 -26.366 12.783 1.00 77.31 799 SER A O 1
ATOM 6246 N N . SER A 1 800 ? 13.585 -25.938 12.154 1.00 82.69 800 SER A N 1
ATOM 6247 C CA . SER A 1 800 ? 13.246 -27.302 11.758 1.00 82.69 800 SER A CA 1
ATOM 6248 C C . SER A 1 800 ? 12.936 -27.364 10.269 1.00 82.69 800 SER A C 1
ATOM 6250 O O . SER A 1 800 ? 12.793 -26.338 9.599 1.00 82.69 800 SER A O 1
ATOM 6252 N N . THR A 1 801 ? 12.801 -28.576 9.753 1.00 86.75 801 THR A N 1
ATOM 6253 C CA . THR A 1 801 ? 12.447 -28.826 8.359 1.00 86.75 801 THR A CA 1
ATOM 6254 C C . THR A 1 801 ? 11.095 -29.505 8.286 1.00 86.75 801 THR A C 1
ATOM 6256 O O . THR A 1 801 ? 10.755 -30.311 9.148 1.00 86.75 801 THR A O 1
ATOM 6259 N N . GLY A 1 802 ? 10.352 -29.197 7.238 1.00 89.12 802 GLY A N 1
ATOM 6260 C CA . GLY A 1 802 ? 9.129 -29.879 6.860 1.00 89.12 802 GLY A CA 1
ATOM 6261 C C . GLY A 1 802 ? 9.327 -30.693 5.588 1.00 89.12 802 GLY A C 1
ATOM 6262 O O . GLY A 1 802 ? 10.455 -30.886 5.118 1.00 89.12 802 GLY A O 1
ATOM 6263 N N . HIS A 1 803 ? 8.216 -31.103 4.992 1.00 89.38 803 HIS A N 1
ATOM 6264 C CA . HIS A 1 803 ? 8.206 -31.873 3.753 1.00 89.38 803 HIS A CA 1
ATOM 6265 C C . HIS A 1 803 ? 7.015 -31.521 2.865 1.00 89.38 803 HIS A C 1
ATOM 6267 O O . HIS A 1 803 ? 5.984 -31.056 3.345 1.00 89.38 803 HIS A O 1
ATOM 6273 N N . LEU A 1 804 ? 7.175 -31.768 1.567 1.00 92.31 804 LEU A N 1
ATOM 6274 C CA . LEU A 1 804 ? 6.134 -31.762 0.542 1.00 92.31 804 LEU A CA 1
ATOM 6275 C C . LEU A 1 804 ? 6.228 -33.098 -0.195 1.00 92.31 804 LEU A C 1
ATOM 6277 O O . LEU A 1 804 ? 7.254 -33.387 -0.799 1.00 92.31 804 LEU A O 1
ATOM 6281 N N . THR A 1 805 ? 5.178 -33.906 -0.155 1.00 91.00 805 THR A N 1
ATOM 6282 C CA . THR A 1 805 ? 5.153 -35.256 -0.725 1.00 91.00 805 THR A CA 1
ATOM 6283 C C . THR A 1 805 ? 4.070 -35.354 -1.787 1.00 91.00 805 THR A C 1
ATOM 6285 O O . THR A 1 805 ? 2.949 -34.898 -1.573 1.00 91.00 805 THR A O 1
ATOM 6288 N N . PHE A 1 806 ? 4.387 -35.981 -2.919 1.00 91.81 806 PHE A N 1
ATOM 6289 C CA . PHE A 1 806 ? 3.408 -36.296 -3.959 1.00 91.81 806 PHE A CA 1
ATOM 6290 C C . PHE A 1 806 ? 3.038 -37.781 -3.939 1.00 91.81 806 PHE A C 1
ATOM 6292 O O . PHE A 1 806 ? 3.900 -38.653 -3.797 1.00 91.81 806 PHE A O 1
ATOM 6299 N N . GLY A 1 807 ? 1.746 -38.058 -4.119 1.00 90.12 807 GLY A N 1
ATOM 6300 C CA . GLY A 1 807 ? 1.144 -39.384 -4.025 1.00 90.12 807 GLY A CA 1
ATOM 6301 C C . GLY A 1 807 ? 0.576 -39.693 -2.638 1.00 90.12 807 GLY A C 1
ATOM 6302 O O . GLY A 1 807 ? 0.709 -38.920 -1.689 1.00 90.12 807 GLY A O 1
ATOM 6303 N N . SER A 1 808 ? -0.094 -40.840 -2.524 1.00 80.56 808 SER A N 1
ATOM 6304 C CA . SER A 1 808 ? -0.619 -41.325 -1.247 1.00 80.56 808 SER A CA 1
ATOM 6305 C C . SER A 1 808 ? 0.514 -41.777 -0.330 1.00 80.56 808 SER A C 1
ATOM 6307 O O . SER A 1 808 ? 1.398 -42.525 -0.744 1.00 80.56 808 SER A O 1
ATOM 6309 N N . GLN A 1 809 ? 0.458 -41.369 0.935 1.00 69.88 809 GLN A N 1
ATOM 6310 C CA . GLN A 1 809 ? 1.387 -41.861 1.946 1.00 69.88 809 GLN A CA 1
ATOM 6311 C C . GLN A 1 809 ? 0.991 -43.267 2.403 1.00 69.88 809 GLN A C 1
ATOM 6313 O O . GLN A 1 809 ? -0.163 -43.500 2.762 1.00 69.88 809 GLN A O 1
ATOM 6318 N N . THR A 1 810 ? 1.954 -44.188 2.427 1.00 61.91 810 THR A N 1
ATOM 6319 C CA . THR A 1 810 ? 1.786 -45.537 2.981 1.00 61.91 810 THR A CA 1
ATOM 6320 C C . THR A 1 810 ? 2.860 -45.817 4.040 1.00 61.91 810 THR A C 1
ATOM 6322 O O . THR A 1 810 ? 4.045 -45.799 3.694 1.00 61.91 810 THR A O 1
ATOM 6325 N N . PRO A 1 811 ? 2.481 -46.084 5.306 1.00 63.50 811 PRO A N 1
ATOM 6326 C CA . PRO A 1 811 ? 1.133 -45.910 5.854 1.00 63.50 811 PRO A CA 1
ATOM 6327 C C . PRO A 1 811 ? 0.724 -44.428 5.854 1.00 63.50 811 PRO A C 1
ATOM 6329 O O . PRO A 1 811 ? 1.575 -43.534 5.886 1.00 63.50 811 PRO A O 1
ATOM 6332 N N . ALA A 1 812 ? -0.582 -44.172 5.779 1.00 66.12 812 ALA A N 1
ATOM 6333 C CA . ALA A 1 812 ? -1.105 -42.825 5.951 1.00 66.12 812 ALA A CA 1
ATOM 6334 C C . ALA A 1 812 ? -0.830 -42.353 7.393 1.00 66.12 812 ALA A C 1
ATOM 6336 O O . ALA A 1 812 ? -0.843 -43.189 8.303 1.00 66.12 812 ALA A O 1
ATOM 6337 N N . PRO A 1 813 ? -0.582 -41.051 7.622 1.00 69.31 813 PRO A N 1
ATOM 6338 C CA . PRO A 1 813 ? -0.519 -40.497 8.969 1.00 69.31 813 PRO A CA 1
ATOM 6339 C C . PRO A 1 813 ? -1.724 -40.936 9.815 1.00 69.31 813 PRO A C 1
ATOM 6341 O O . PRO A 1 813 ? -2.856 -40.951 9.325 1.00 69.31 813 PRO A O 1
ATOM 6344 N N . ALA A 1 814 ? -1.477 -41.310 11.073 1.00 66.12 814 ALA A N 1
ATOM 6345 C CA . ALA A 1 814 ? -2.547 -41.603 12.021 1.00 66.12 814 ALA A CA 1
ATOM 6346 C C . ALA A 1 814 ? -3.434 -40.356 12.214 1.00 66.12 814 ALA A C 1
ATOM 6348 O O . ALA A 1 814 ? -2.951 -39.228 12.127 1.00 66.12 814 ALA A O 1
ATOM 6349 N N . ASP A 1 815 ? -4.729 -40.568 12.451 1.00 79.31 815 ASP A N 1
ATOM 6350 C CA . ASP A 1 815 ? -5.695 -39.528 12.835 1.00 79.31 815 ASP A CA 1
ATOM 6351 C C . ASP A 1 815 ? -5.972 -38.410 11.807 1.00 79.31 815 ASP A C 1
ATOM 6353 O O . ASP A 1 815 ? -6.416 -37.320 12.178 1.00 79.31 815 ASP A O 1
ATOM 6357 N N . ILE A 1 816 ? -5.785 -38.663 10.503 1.00 87.62 816 ILE A N 1
ATOM 6358 C CA . ILE A 1 816 ? -6.208 -37.702 9.469 1.00 87.62 816 ILE A CA 1
ATOM 6359 C C . ILE A 1 816 ? -7.730 -37.524 9.493 1.00 87.62 816 ILE A C 1
ATOM 6361 O O . ILE A 1 816 ? -8.494 -38.467 9.270 1.00 87.62 816 ILE A O 1
ATOM 6365 N N . LYS A 1 817 ? -8.166 -36.273 9.649 1.00 92.12 817 LYS A N 1
ATOM 6366 C CA . LYS A 1 817 ? -9.563 -35.856 9.502 1.00 92.12 817 LYS A CA 1
ATOM 6367 C C . LYS A 1 817 ? -9.767 -35.187 8.150 1.00 92.12 817 LYS A C 1
ATOM 6369 O O . LYS A 1 817 ? -9.141 -34.167 7.874 1.00 92.12 817 LYS A O 1
ATOM 6374 N N . TYR A 1 818 ? -10.634 -35.754 7.314 1.00 93.06 818 TYR A N 1
ATOM 6375 C CA . TYR A 1 818 ? -10.941 -35.216 5.989 1.00 93.06 818 TYR A CA 1
ATOM 6376 C C . TYR A 1 818 ? -12.198 -34.363 6.001 1.00 93.06 818 TYR A C 1
ATOM 6378 O O . TYR A 1 818 ? -13.216 -34.804 6.517 1.00 93.06 818 TYR A O 1
ATOM 6386 N N . THR A 1 819 ? -12.140 -33.219 5.327 1.00 93.88 819 THR A N 1
ATOM 6387 C CA . THR A 1 819 ? -13.314 -32.429 4.954 1.00 93.88 819 THR A CA 1
ATOM 6388 C C . THR A 1 819 ? -13.386 -32.243 3.440 1.00 93.88 819 THR A C 1
ATOM 6390 O O . THR A 1 819 ? -12.374 -32.338 2.739 1.00 93.88 819 THR A O 1
ATOM 6393 N N . LYS A 1 820 ? -14.587 -32.017 2.910 1.00 91.94 820 LYS A N 1
ATOM 6394 C CA . LYS A 1 820 ? -14.816 -31.863 1.469 1.00 91.94 820 LYS A CA 1
ATOM 6395 C C . LYS A 1 820 ? -14.222 -30.563 0.920 1.00 91.94 820 LYS A C 1
ATOM 6397 O O . LYS A 1 820 ? -14.358 -29.495 1.513 1.00 91.94 820 LYS A O 1
ATOM 6402 N N . LEU A 1 821 ? -13.620 -30.660 -0.265 1.00 89.88 821 LEU A N 1
ATOM 6403 C CA . LEU A 1 821 ? -13.334 -29.507 -1.110 1.00 89.88 821 LEU A CA 1
ATOM 6404 C C . LEU A 1 821 ? -14.635 -29.041 -1.759 1.00 89.88 821 LEU A C 1
ATOM 6406 O O . LEU A 1 821 ? -15.381 -29.844 -2.323 1.00 89.88 821 LEU A O 1
ATOM 6410 N N . VAL A 1 822 ? -14.893 -27.740 -1.706 1.00 83.38 822 VAL A N 1
ATOM 6411 C CA . VAL A 1 822 ? -16.046 -27.140 -2.377 1.00 83.38 822 VAL A CA 1
ATOM 6412 C C . VAL A 1 822 ? -15.772 -27.134 -3.879 1.00 83.38 822 VAL A C 1
ATOM 6414 O O . VAL A 1 822 ? -14.883 -26.432 -4.361 1.00 83.38 822 VAL A O 1
ATOM 6417 N N . ALA A 1 823 ? -16.525 -27.951 -4.617 1.00 58.88 823 ALA A N 1
ATOM 6418 C CA . ALA A 1 823 ? -16.431 -28.085 -6.067 1.00 58.88 823 ALA A CA 1
ATOM 6419 C C . ALA A 1 823 ? -17.144 -26.922 -6.780 1.00 58.88 823 ALA A C 1
ATOM 6421 O O . ALA A 1 823 ? -18.132 -27.113 -7.484 1.00 58.88 823 ALA A O 1
ATOM 6422 N N . GLU A 1 824 ? -16.652 -25.702 -6.589 1.00 54.56 824 GLU A N 1
ATOM 6423 C CA . GLU A 1 824 ? -17.033 -24.555 -7.413 1.00 54.56 824 GLU A CA 1
ATOM 6424 C C . GLU A 1 824 ? -15.882 -24.164 -8.342 1.00 54.56 824 GLU A C 1
ATOM 6426 O O . GLU A 1 824 ? -14.736 -24.558 -8.130 1.00 54.56 824 GLU A O 1
ATOM 6431 N N . LYS A 1 825 ? -16.202 -23.424 -9.411 1.00 55.78 825 LYS A N 1
ATOM 6432 C CA . LYS A 1 825 ? -15.262 -22.891 -10.410 1.00 55.78 825 LYS A CA 1
ATOM 6433 C C . LYS A 1 825 ? -14.319 -21.875 -9.755 1.00 55.78 825 LYS A C 1
ATOM 6435 O O . LYS A 1 825 ? -14.436 -20.679 -9.954 1.00 55.78 825 LYS A O 1
ATOM 6440 N N . SER A 1 826 ? -13.421 -22.347 -8.909 1.00 70.00 826 SER A N 1
ATOM 6441 C CA . SER A 1 826 ? -12.391 -21.547 -8.276 1.00 70.00 826 SER A CA 1
ATOM 6442 C C . SER A 1 826 ? -11.056 -22.239 -8.511 1.00 70.00 826 SER A C 1
ATOM 6444 O O . SER A 1 826 ? -10.944 -23.444 -8.284 1.00 70.00 826 SER A O 1
ATOM 6446 N N . PRO A 1 827 ? -10.016 -21.507 -8.941 1.00 76.12 827 PRO A N 1
ATOM 6447 C CA . PRO A 1 827 ? -8.672 -22.065 -9.036 1.00 76.12 827 PRO A CA 1
ATOM 6448 C C . PRO A 1 827 ? -8.062 -22.351 -7.649 1.00 76.12 827 PRO A C 1
ATOM 6450 O O . PRO A 1 827 ? -6.994 -22.957 -7.568 1.00 76.12 827 PRO A O 1
ATOM 6453 N N . TYR A 1 828 ? -8.717 -21.917 -6.565 1.00 86.88 828 TYR A N 1
ATOM 6454 C CA . TYR A 1 828 ? -8.287 -22.092 -5.178 1.00 86.88 828 TYR A CA 1
ATOM 6455 C C . TYR A 1 828 ? -8.934 -23.312 -4.512 1.00 86.88 828 TYR A C 1
ATOM 6457 O O . TYR A 1 828 ? -9.980 -23.799 -4.936 1.00 86.88 828 TYR A O 1
ATOM 6465 N N . TYR A 1 829 ? -8.330 -23.793 -3.426 1.00 91.06 829 TYR A N 1
ATOM 6466 C CA . TYR A 1 829 ? -8.898 -24.859 -2.601 1.00 91.06 829 TYR A CA 1
ATOM 6467 C C . TYR A 1 829 ? -9.912 -24.282 -1.606 1.00 91.06 829 TYR A C 1
ATOM 6469 O O . TYR A 1 829 ? -9.532 -23.699 -0.588 1.00 91.06 829 TYR A O 1
ATOM 6477 N N . GLY A 1 830 ? -11.200 -24.415 -1.934 1.00 90.75 830 GLY A N 1
ATOM 6478 C CA . GLY A 1 830 ? -12.320 -23.971 -1.101 1.00 90.75 830 GLY A CA 1
ATOM 6479 C C . GLY A 1 830 ? -12.785 -25.030 -0.096 1.00 90.75 830 GLY A C 1
ATOM 6480 O O . GLY A 1 830 ? -12.792 -26.219 -0.409 1.00 90.75 830 GLY A O 1
ATOM 6481 N N . LEU A 1 831 ? -13.205 -24.591 1.089 1.00 91.31 831 LEU A N 1
ATOM 6482 C CA . LEU A 1 831 ? -13.704 -25.383 2.214 1.00 91.31 831 LEU A CA 1
ATOM 6483 C C . LEU A 1 831 ? -14.989 -24.748 2.776 1.00 91.31 831 LEU A C 1
ATOM 6485 O O . LEU A 1 831 ? -15.100 -23.521 2.862 1.00 91.31 831 LEU A O 1
ATOM 6489 N N . ASP A 1 832 ? -15.924 -25.585 3.226 1.00 90.06 832 ASP A N 1
ATOM 6490 C CA . ASP A 1 832 ? -17.174 -25.161 3.874 1.00 90.06 832 ASP A CA 1
ATOM 6491 C C . ASP A 1 832 ? -16.984 -25.020 5.395 1.00 90.06 832 ASP A C 1
ATOM 6493 O O . ASP A 1 832 ? -17.430 -25.859 6.183 1.00 90.06 832 ASP A O 1
ATOM 6497 N N . LEU A 1 833 ? -16.293 -23.962 5.824 1.00 92.00 833 LEU A N 1
ATOM 6498 C CA . LEU A 1 833 ? -16.220 -23.593 7.241 1.00 92.00 833 LEU A CA 1
ATOM 6499 C C . LEU A 1 833 ? -17.594 -23.094 7.714 1.00 92.00 833 LEU A C 1
ATOM 6501 O O . LEU A 1 833 ? -18.241 -22.314 7.022 1.00 92.00 833 LEU A O 1
ATOM 6505 N N . ILE A 1 834 ? -18.028 -23.520 8.898 1.00 92.00 834 ILE A N 1
ATOM 6506 C CA . ILE A 1 834 ? -19.307 -23.122 9.517 1.00 92.00 834 ILE A CA 1
ATOM 6507 C C . ILE A 1 834 ? -19.138 -22.609 10.948 1.00 92.00 834 ILE A C 1
ATOM 6509 O O . ILE A 1 834 ? -20.109 -22.225 11.596 1.00 92.00 834 ILE A O 1
ATOM 6513 N N . GLY A 1 835 ? -17.919 -22.622 11.480 1.00 92.44 835 GLY A N 1
ATOM 6514 C CA . GLY A 1 835 ? -17.654 -22.102 12.809 1.00 92.44 835 GLY A CA 1
ATOM 6515 C C . GLY A 1 835 ? -16.202 -22.216 13.229 1.00 92.44 835 GLY A C 1
ATOM 6516 O O . GLY A 1 835 ? -15.412 -22.975 12.666 1.00 92.44 835 GLY A O 1
ATOM 6517 N N . ILE A 1 836 ? -15.883 -21.468 14.276 1.00 94.62 836 ILE A N 1
ATOM 6518 C CA . ILE A 1 836 ? -14.610 -21.516 14.984 1.00 94.62 836 ILE A CA 1
ATOM 6519 C C . ILE A 1 836 ? -14.898 -21.772 16.463 1.00 94.62 836 ILE A C 1
ATOM 6521 O O . ILE A 1 836 ? -15.890 -21.279 17.001 1.00 94.62 836 ILE A O 1
ATOM 6525 N N . GLY A 1 837 ? -14.062 -22.571 17.112 1.00 92.06 837 GLY A N 1
ATOM 6526 C CA . GLY A 1 837 ? -14.163 -22.862 18.535 1.00 92.06 837 GLY A CA 1
ATOM 6527 C C . GLY A 1 837 ? -12.886 -22.550 19.284 1.00 92.06 837 GLY A C 1
ATOM 6528 O O . GLY A 1 837 ? -11.810 -22.423 18.695 1.00 92.06 837 GLY A O 1
ATOM 6529 N N . LEU A 1 838 ? -13.042 -22.425 20.595 1.00 91.81 838 LEU A N 1
ATOM 6530 C CA . LEU A 1 838 ? -12.006 -22.029 21.526 1.00 91.81 838 LEU A CA 1
ATOM 6531 C C . LEU A 1 838 ? -12.135 -22.867 22.805 1.00 91.81 838 LEU A C 1
ATOM 6533 O O . LEU A 1 838 ? -13.186 -22.873 23.441 1.00 91.81 838 LEU A O 1
ATOM 6537 N N . GLY A 1 839 ? -11.075 -23.580 23.184 1.00 84.31 839 GLY A N 1
ATOM 6538 C CA . GLY A 1 839 ? -11.044 -24.404 24.394 1.00 84.31 839 GLY A CA 1
ATOM 6539 C C . GLY A 1 839 ? -12.001 -25.600 24.376 1.00 84.31 839 GLY A C 1
ATOM 6540 O O . GLY A 1 839 ? -12.461 -26.006 25.437 1.00 84.31 839 GLY A O 1
ATOM 6541 N N . GLY A 1 840 ? -12.319 -26.133 23.190 1.00 79.62 840 GLY A N 1
ATOM 6542 C CA . GLY A 1 840 ? -13.277 -27.231 22.995 1.00 79.62 840 GLY A CA 1
ATOM 6543 C C . GLY A 1 840 ? -14.714 -26.789 22.686 1.00 79.62 840 GLY A C 1
ATOM 6544 O O . GLY A 1 840 ? -15.517 -27.607 22.245 1.00 79.62 840 GLY A O 1
ATOM 6545 N N . THR A 1 841 ? -15.030 -25.499 22.826 1.00 84.56 841 THR A N 1
ATOM 6546 C CA . THR A 1 841 ? -16.392 -24.973 22.641 1.00 84.56 841 THR A CA 1
ATOM 6547 C C . THR A 1 841 ? -16.513 -24.203 21.324 1.00 84.56 841 THR A C 1
ATOM 6549 O O . THR A 1 841 ? -15.733 -23.282 21.075 1.00 84.56 841 THR A O 1
ATOM 6552 N N . LYS A 1 842 ? -17.490 -24.551 20.469 1.00 91.75 842 LYS A N 1
ATOM 6553 C CA . LYS A 1 842 ? -17.835 -23.772 19.259 1.00 91.75 842 LYS A CA 1
ATOM 6554 C C . LYS A 1 842 ? -18.390 -22.410 19.692 1.00 91.75 842 LYS A C 1
ATOM 6556 O O . LYS A 1 842 ? -19.285 -22.361 20.530 1.00 91.75 842 LYS A O 1
ATOM 6561 N N . LEU A 1 843 ? -17.863 -21.317 19.141 1.00 93.38 843 LEU A N 1
ATOM 6562 C CA . LEU A 1 843 ? -18.368 -19.974 19.433 1.00 93.38 843 LEU A CA 1
ATOM 6563 C C . LEU A 1 843 ? -19.733 -19.757 18.769 1.00 93.38 843 LEU A C 1
ATOM 6565 O O . LEU A 1 843 ? -19.971 -20.250 17.664 1.00 93.38 843 LEU A O 1
ATOM 6569 N N . ASP A 1 844 ? -20.599 -18.986 19.428 1.00 92.25 844 ASP A N 1
ATOM 6570 C CA . ASP A 1 844 ? -21.925 -18.626 18.918 1.00 92.25 844 ASP A CA 1
ATOM 6571 C C . ASP A 1 844 ? -21.810 -17.589 17.787 1.00 92.25 844 ASP A C 1
ATOM 6573 O O . ASP A 1 844 ? -21.832 -16.374 17.989 1.00 92.25 844 ASP A O 1
ATOM 6577 N N . ILE A 1 845 ? -21.562 -18.092 16.579 1.00 91.25 845 ILE A N 1
ATOM 6578 C CA . ILE A 1 845 ? -21.411 -17.319 15.348 1.00 91.25 845 ILE A CA 1
ATOM 6579 C C . ILE A 1 845 ? -22.272 -18.002 14.289 1.00 91.25 845 ILE A C 1
ATOM 6581 O O . ILE A 1 845 ? -22.108 -19.195 14.029 1.00 91.25 845 ILE A O 1
ATOM 6585 N N . SER A 1 846 ? -23.168 -17.244 13.651 1.00 90.25 846 SER A N 1
ATOM 6586 C CA . SER A 1 846 ? -24.024 -17.774 12.585 1.00 90.25 846 SER A CA 1
ATOM 6587 C C . SER A 1 846 ? -23.197 -18.392 11.455 1.00 90.25 846 SER A C 1
ATOM 6589 O O . SER A 1 846 ? -22.298 -17.751 10.908 1.00 90.25 846 SER A O 1
ATOM 6591 N N . GLU A 1 847 ? -23.556 -19.604 11.030 1.00 90.00 847 GLU A N 1
ATOM 6592 C CA . GLU A 1 847 ? -22.889 -20.320 9.930 1.00 90.00 847 GLU A CA 1
ATOM 6593 C C . GLU A 1 847 ? -22.950 -19.536 8.607 1.00 90.00 847 GLU A C 1
ATOM 6595 O O . GLU A 1 847 ? -22.054 -19.626 7.764 1.00 90.00 847 GLU A O 1
ATOM 6600 N N . SER A 1 848 ? -23.973 -18.688 8.445 1.00 85.50 848 SER A N 1
ATOM 6601 C CA . SER A 1 848 ? -24.130 -17.786 7.296 1.00 85.50 848 SER A CA 1
ATOM 6602 C C . SER A 1 848 ? -22.978 -16.785 7.140 1.00 85.50 848 SER A C 1
ATOM 6604 O O . SER A 1 848 ? -22.801 -16.218 6.065 1.00 85.50 848 SER A O 1
ATOM 6606 N N . ILE A 1 849 ? -22.207 -16.533 8.204 1.00 86.62 849 ILE A N 1
ATOM 6607 C CA . ILE A 1 849 ? -21.060 -15.615 8.185 1.00 86.62 849 ILE A CA 1
ATOM 6608 C C . ILE A 1 849 ? -19.875 -16.229 7.426 1.00 86.62 849 ILE A C 1
ATOM 6610 O O . ILE A 1 849 ? -19.096 -15.493 6.828 1.00 86.62 849 ILE A O 1
ATOM 6614 N N . PHE A 1 850 ? -19.755 -17.559 7.408 1.00 83.56 850 PHE A N 1
ATOM 6615 C CA . PHE A 1 850 ? -18.618 -18.269 6.812 1.00 83.56 850 PHE A CA 1
ATOM 6616 C C . PHE A 1 850 ? -18.890 -18.812 5.396 1.00 83.56 850 PHE A C 1
ATOM 6618 O O . PHE A 1 850 ? -17.958 -19.155 4.671 1.00 83.56 850 PHE A O 1
ATOM 6625 N N . THR A 1 851 ? -20.160 -18.903 4.993 1.00 65.81 851 THR A N 1
ATOM 6626 C CA . THR A 1 851 ? -20.619 -19.751 3.876 1.00 65.81 851 THR A CA 1
ATOM 6627 C C . THR A 1 851 ? -20.777 -19.041 2.525 1.00 65.81 851 THR A C 1
ATOM 6629 O O . THR A 1 851 ? -21.197 -19.667 1.557 1.00 65.81 851 THR A O 1
ATOM 6632 N N . THR A 1 852 ? -20.446 -17.751 2.383 1.00 58.47 852 THR A N 1
ATOM 6633 C CA . THR A 1 852 ? -20.518 -17.067 1.070 1.00 58.47 852 THR A CA 1
ATOM 6634 C C . THR A 1 852 ? -19.496 -15.934 0.992 1.00 58.47 852 THR A C 1
ATOM 6636 O O . THR A 1 852 ? -19.755 -14.903 1.606 1.00 58.47 852 THR A O 1
ATOM 6639 N N . PRO A 1 853 ? -18.357 -16.066 0.275 1.00 53.50 853 PRO A N 1
ATOM 6640 C CA . PRO A 1 853 ? -18.002 -17.020 -0.792 1.00 53.50 853 PRO A CA 1
ATOM 6641 C C . PRO A 1 853 ? -17.236 -18.283 -0.320 1.00 53.50 853 PRO A C 1
ATOM 6643 O O . PRO A 1 853 ? -16.508 -18.904 -1.090 1.00 53.50 853 PRO A O 1
ATOM 6646 N N . GLY A 1 854 ? -17.399 -18.683 0.946 1.00 77.88 854 GLY A N 1
ATOM 6647 C CA . GLY A 1 854 ? -16.747 -19.861 1.533 1.00 77.88 854 GLY A CA 1
ATOM 6648 C C . GLY A 1 854 ? -15.396 -19.544 2.186 1.00 77.88 854 GLY A C 1
ATOM 6649 O O . GLY A 1 854 ? -15.072 -18.385 2.459 1.00 77.88 854 GLY A O 1
ATOM 6650 N N . THR A 1 855 ? -14.591 -20.575 2.463 1.00 89.81 855 THR A N 1
ATOM 6651 C CA . THR A 1 855 ? -13.247 -20.448 3.064 1.00 89.81 855 THR A CA 1
ATOM 6652 C C . THR A 1 855 ? -12.174 -20.977 2.126 1.00 89.81 855 THR A C 1
ATOM 6654 O O . THR A 1 855 ? -12.328 -22.062 1.590 1.00 89.81 855 THR A O 1
ATOM 6657 N N . ILE A 1 856 ? -11.069 -20.258 1.937 1.00 90.94 856 ILE A N 1
ATOM 6658 C CA . ILE A 1 856 ? -9.922 -20.736 1.149 1.00 90.94 856 ILE A CA 1
ATOM 6659 C C . ILE A 1 856 ? -8.801 -21.155 2.091 1.00 90.94 856 ILE A C 1
ATOM 6661 O O . ILE A 1 856 ? -8.492 -20.434 3.034 1.00 90.94 856 ILE A O 1
ATOM 6665 N N . ILE A 1 857 ? -8.162 -22.290 1.826 1.00 93.06 857 ILE A N 1
ATOM 6666 C CA . ILE A 1 857 ? -6.901 -22.661 2.476 1.00 93.06 857 ILE A CA 1
ATOM 6667 C C . ILE A 1 857 ? -5.727 -22.296 1.564 1.00 93.06 857 ILE A C 1
ATOM 6669 O O . ILE A 1 857 ? -5.698 -22.700 0.401 1.00 93.06 857 ILE A O 1
ATOM 6673 N N . ASP A 1 858 ? -4.779 -21.506 2.073 1.00 91.88 858 ASP A N 1
ATOM 6674 C CA . ASP A 1 858 ? -3.680 -20.969 1.268 1.00 91.88 858 ASP A CA 1
ATOM 6675 C C . ASP A 1 858 ? -2.331 -21.019 2.001 1.00 91.88 858 ASP A C 1
ATOM 6677 O O . ASP A 1 858 ? -2.192 -20.503 3.110 1.00 91.88 858 ASP A O 1
ATOM 6681 N N . SER A 1 859 ? -1.321 -21.629 1.375 1.00 90.75 859 SER A N 1
ATOM 6682 C CA . SER A 1 859 ? 0.057 -21.694 1.875 1.00 90.75 859 SER A CA 1
ATOM 6683 C C . SER A 1 859 ? 0.831 -20.388 1.670 1.00 90.75 859 SER A C 1
ATOM 6685 O O . SER A 1 859 ? 1.825 -20.148 2.360 1.00 90.75 859 SER A O 1
ATOM 6687 N N . GLY A 1 860 ? 0.399 -19.547 0.724 1.00 86.19 860 GLY A N 1
ATOM 6688 C CA . GLY A 1 860 ? 1.052 -18.270 0.435 1.00 86.19 860 GLY A CA 1
ATOM 6689 C C . GLY A 1 860 ? 0.564 -17.105 1.299 1.00 86.19 860 GLY A C 1
ATOM 6690 O O . GLY A 1 860 ? 1.252 -16.089 1.370 1.00 86.19 860 GLY A O 1
ATOM 6691 N N . ALA A 1 861 ? -0.593 -17.239 1.956 1.00 88.31 861 ALA A N 1
ATOM 6692 C CA . ALA A 1 861 ? -1.062 -16.292 2.964 1.00 88.31 861 ALA A CA 1
ATOM 6693 C C . ALA A 1 861 ? -0.448 -16.630 4.329 1.00 88.31 861 ALA A C 1
ATOM 6695 O O . ALA A 1 861 ? -0.375 -17.799 4.696 1.00 88.31 861 ALA A O 1
ATOM 6696 N N . VAL A 1 862 ? -0.025 -15.635 5.103 1.00 89.06 862 VAL A N 1
ATOM 6697 C CA . VAL A 1 862 ? 0.583 -15.834 6.427 1.00 89.06 862 VAL A CA 1
ATOM 6698 C C . VAL A 1 862 ? -0.490 -15.903 7.511 1.00 89.06 862 VAL A C 1
ATOM 6700 O O . VAL A 1 862 ? -0.537 -16.868 8.278 1.00 89.06 862 VAL A O 1
ATOM 6703 N N . PHE A 1 863 ? -1.359 -14.894 7.589 1.00 91.25 863 PHE A N 1
ATOM 6704 C CA . PHE A 1 863 ? -2.405 -14.794 8.602 1.00 91.25 863 PHE A CA 1
ATOM 6705 C C . PHE A 1 863 ? -3.669 -15.554 8.196 1.00 91.25 863 PHE A C 1
ATOM 6707 O O . PHE A 1 863 ? -3.997 -15.698 7.020 1.00 91.25 863 PHE A O 1
ATOM 6714 N N . THR A 1 864 ? -4.427 -15.995 9.201 1.00 93.44 864 THR A N 1
ATOM 6715 C CA . THR A 1 864 ? -5.813 -16.425 8.983 1.00 93.44 864 THR A CA 1
ATOM 6716 C C . THR A 1 864 ? -6.726 -15.208 9.004 1.00 93.44 864 THR A C 1
ATOM 6718 O O . THR A 1 864 ? -6.742 -14.465 9.984 1.00 93.44 864 THR A O 1
ATOM 6721 N N . TYR A 1 865 ? -7.505 -15.005 7.948 1.00 92.06 865 TYR A N 1
ATOM 6722 C CA . TYR A 1 865 ? -8.462 -13.909 7.865 1.00 92.06 865 TYR A CA 1
ATOM 6723 C C . TYR A 1 865 ? -9.886 -14.407 8.068 1.00 92.06 865 TYR A C 1
ATOM 6725 O O . TYR A 1 865 ? -10.330 -15.340 7.394 1.00 92.06 865 TYR A O 1
ATOM 6733 N N . LEU A 1 866 ? -10.603 -13.742 8.972 1.00 91.31 866 LEU A N 1
ATOM 6734 C CA . LEU A 1 866 ? -11.997 -14.027 9.293 1.00 91.31 866 LEU A CA 1
ATOM 6735 C C . LEU A 1 866 ? -12.888 -12.816 8.958 1.00 91.31 866 LEU A C 1
ATOM 6737 O O . LEU A 1 866 ? -12.432 -11.670 9.079 1.00 91.31 866 LEU A O 1
ATOM 6741 N N . PRO A 1 867 ? -14.156 -13.042 8.566 1.00 89.19 867 PRO A N 1
ATOM 6742 C CA . PRO A 1 867 ? -15.150 -11.985 8.421 1.00 89.19 867 PRO A CA 1
ATOM 6743 C C . PRO A 1 867 ? -15.232 -11.129 9.693 1.00 89.19 867 PRO A C 1
ATOM 6745 O O . PRO A 1 867 ? -15.051 -11.681 10.783 1.00 89.19 867 PRO A O 1
ATOM 6748 N N . PRO A 1 868 ? -15.535 -9.819 9.604 1.00 88.12 868 PRO A N 1
ATOM 6749 C CA . PRO A 1 868 ? -15.441 -8.901 10.742 1.00 88.12 868 PRO A CA 1
ATOM 6750 C C . PRO A 1 868 ? -16.140 -9.404 12.010 1.00 88.12 868 PRO A C 1
ATOM 6752 O O . PRO A 1 868 ? -15.507 -9.467 13.059 1.00 88.12 868 PRO A O 1
ATOM 6755 N N . VAL A 1 869 ? -17.393 -9.864 11.891 1.00 88.38 869 VAL A N 1
ATOM 6756 C CA . VAL A 1 869 ? -18.183 -10.396 13.018 1.00 88.38 869 VAL A CA 1
ATOM 6757 C C . VAL A 1 869 ? -17.540 -11.648 13.619 1.00 88.38 869 VAL A C 1
ATOM 6759 O O . VAL A 1 869 ? -17.401 -11.756 14.834 1.00 88.38 869 VAL A O 1
ATOM 6762 N N . ALA A 1 870 ? -17.102 -12.588 12.775 1.00 91.12 870 ALA A N 1
ATOM 6763 C CA . ALA A 1 870 ? -16.446 -13.805 13.243 1.00 91.12 870 ALA A CA 1
ATOM 6764 C C . ALA A 1 870 ? -15.111 -13.494 13.934 1.00 91.12 870 ALA A C 1
ATOM 6766 O O . ALA A 1 870 ? -14.820 -14.054 14.990 1.00 91.12 870 ALA A O 1
ATOM 6767 N N . TYR A 1 871 ? -14.322 -12.571 13.372 1.00 93.06 871 TYR A N 1
ATOM 6768 C CA . TYR A 1 871 ? -13.062 -12.132 13.959 1.00 93.06 871 TYR A CA 1
ATOM 6769 C C . TYR A 1 871 ? -13.273 -11.464 15.314 1.00 93.06 871 TYR A C 1
ATOM 6771 O O . TYR A 1 871 ? -12.565 -11.808 16.253 1.00 93.06 871 TYR A O 1
ATOM 6779 N N . THR A 1 872 ? -14.211 -10.520 15.439 1.00 91.31 872 THR A N 1
ATOM 6780 C CA . THR A 1 872 ? -14.430 -9.800 16.702 1.00 91.31 872 THR A CA 1
ATOM 6781 C C . THR A 1 872 ? -14.867 -10.749 17.808 1.00 91.31 872 THR A C 1
ATOM 6783 O O . THR A 1 872 ? -14.256 -10.742 18.875 1.00 91.31 872 THR A O 1
ATOM 6786 N N . THR A 1 873 ? -15.828 -11.636 17.530 1.00 93.62 873 THR A N 1
ATOM 6787 C CA . THR A 1 873 ? -16.299 -12.632 18.503 1.00 93.62 873 THR A CA 1
ATOM 6788 C C . THR A 1 873 ? -15.173 -13.577 18.920 1.00 93.62 873 THR A C 1
ATOM 6790 O O . THR A 1 873 ? -14.960 -13.809 20.110 1.00 93.62 873 THR A O 1
ATOM 6793 N N . PHE A 1 874 ? -14.394 -14.075 17.956 1.00 94.75 874 PHE A N 1
ATOM 6794 C CA . PHE A 1 874 ? -13.240 -14.930 18.231 1.00 94.75 874 PHE A CA 1
ATOM 6795 C C . PHE A 1 874 ? -12.142 -14.212 19.028 1.00 94.75 874 PHE A C 1
ATOM 6797 O O . PHE A 1 874 ? -11.661 -14.743 20.027 1.00 94.75 874 PHE A O 1
ATOM 6804 N N . ARG A 1 875 ? -11.762 -12.997 18.618 1.00 93.88 875 ARG A N 1
ATOM 6805 C CA . ARG A 1 875 ? -10.736 -12.165 19.263 1.00 93.88 875 ARG A CA 1
ATOM 6806 C C . ARG A 1 875 ? -11.079 -11.913 20.725 1.00 93.88 875 ARG A C 1
ATOM 6808 O O . ARG A 1 875 ? -10.202 -12.026 21.579 1.00 93.88 875 ARG A O 1
ATOM 6815 N N . ASP A 1 876 ? -12.327 -11.558 21.006 1.00 93.25 876 ASP A N 1
ATOM 6816 C CA . ASP A 1 876 ? -12.758 -11.202 22.356 1.00 93.25 876 ASP A CA 1
ATOM 6817 C C . ASP A 1 876 ? -12.804 -12.440 23.259 1.00 93.25 876 ASP A C 1
ATOM 6819 O O . ASP A 1 876 ? -12.242 -12.411 24.355 1.00 93.25 876 ASP A O 1
ATOM 6823 N N . ALA A 1 877 ? -13.320 -13.569 22.760 1.00 92.69 877 ALA A N 1
ATOM 6824 C CA . ALA A 1 877 ? -13.267 -14.847 23.473 1.00 92.69 877 ALA A CA 1
ATOM 6825 C C . ALA A 1 877 ? -11.820 -15.310 23.743 1.00 92.69 877 ALA A C 1
ATOM 6827 O O . ALA A 1 877 ? -11.490 -15.737 24.853 1.00 92.69 877 ALA A O 1
ATOM 6828 N N . PHE A 1 878 ? -10.930 -15.177 22.753 1.00 93.50 878 PHE A N 1
ATOM 6829 C CA . PHE A 1 878 ? -9.510 -15.504 22.893 1.00 93.50 878 PHE A CA 1
ATOM 6830 C C . PHE A 1 878 ? -8.835 -14.637 23.966 1.00 93.50 878 PHE A C 1
ATOM 6832 O O . PHE A 1 878 ? -8.119 -15.158 24.821 1.00 93.50 878 PHE A O 1
ATOM 6839 N N . ARG A 1 879 ? -9.102 -13.323 23.978 1.00 94.50 879 ARG A N 1
ATOM 6840 C CA . ARG A 1 879 ? -8.548 -12.391 24.975 1.00 94.50 879 ARG A CA 1
ATOM 6841 C C . ARG A 1 879 ? -8.972 -12.729 26.398 1.00 94.50 879 ARG A C 1
ATOM 6843 O O . ARG A 1 879 ? -8.136 -12.647 27.292 1.00 94.50 879 ARG A O 1
ATOM 6850 N N . VAL A 1 880 ? -10.220 -13.151 26.597 1.00 91.81 880 VAL A N 1
ATOM 6851 C CA . VAL A 1 880 ? -10.713 -13.592 27.912 1.00 91.81 880 VAL A CA 1
ATOM 6852 C C . VAL A 1 880 ? -9.926 -14.807 28.410 1.00 91.81 880 VAL A C 1
ATOM 6854 O O . VAL A 1 880 ? -9.439 -14.795 29.542 1.00 91.81 880 VAL A O 1
ATOM 6857 N N . LYS A 1 881 ? -9.724 -15.828 27.563 1.00 88.94 881 LYS A N 1
ATOM 6858 C CA . LYS A 1 881 ? -8.940 -17.024 27.933 1.00 88.94 881 LYS A CA 1
ATOM 6859 C C . LYS A 1 881 ? -7.448 -16.750 28.127 1.00 88.94 881 LYS A C 1
ATOM 6861 O O . LYS A 1 881 ? -6.786 -17.506 28.825 1.00 88.94 881 LYS A O 1
ATOM 6866 N N . MET A 1 882 ? -6.932 -15.672 27.547 1.00 92.69 882 MET A N 1
ATOM 6867 C CA . MET A 1 882 ? -5.531 -15.254 27.659 1.00 92.69 882 MET A CA 1
ATOM 6868 C C . MET A 1 882 ? -5.301 -14.145 28.698 1.00 92.69 882 MET A C 1
ATOM 6870 O O . MET A 1 882 ? -4.222 -13.559 28.731 1.00 92.69 882 MET A O 1
ATOM 6874 N N . SER A 1 883 ? -6.287 -13.848 29.550 1.00 92.31 883 SER A N 1
ATOM 6875 C CA . SER A 1 883 ? -6.239 -12.761 30.546 1.00 92.31 883 SER A CA 1
ATOM 6876 C C . SER A 1 883 ? -5.109 -12.883 31.576 1.00 92.31 883 SER A C 1
ATOM 6878 O O . SER A 1 883 ? -4.712 -11.878 32.162 1.00 92.31 883 SER A O 1
ATOM 6880 N N . ALA A 1 884 ? -4.544 -14.082 31.754 1.00 91.00 884 ALA A N 1
ATOM 6881 C CA . ALA A 1 884 ? -3.367 -14.312 32.592 1.00 91.00 884 ALA A CA 1
ATOM 6882 C C . ALA A 1 884 ? -2.083 -13.646 32.053 1.00 91.00 884 ALA A C 1
ATOM 6884 O O . ALA A 1 884 ? -1.108 -13.514 32.792 1.00 91.00 884 ALA A O 1
ATOM 6885 N N . TYR A 1 885 ? -2.064 -13.227 30.782 1.00 93.25 885 TYR A N 1
ATOM 6886 C CA . TYR A 1 885 ? -0.894 -12.644 30.130 1.00 93.25 885 TYR A CA 1
ATOM 6887 C C . TYR A 1 885 ? -1.105 -11.153 29.817 1.00 93.25 885 TYR A C 1
ATOM 6889 O O . TYR A 1 885 ? -2.170 -10.783 29.316 1.00 93.25 885 TYR A O 1
ATOM 6897 N N . PRO A 1 886 ? -0.100 -10.283 30.046 1.00 94.12 886 PRO A N 1
ATOM 6898 C CA . PRO A 1 886 ? -0.214 -8.854 29.762 1.00 94.12 886 PRO A CA 1
ATOM 6899 C C . PRO A 1 886 ? -0.504 -8.577 28.283 1.00 94.12 886 PRO A C 1
ATOM 6901 O O . PRO A 1 886 ? 0.318 -8.874 27.414 1.00 94.12 886 PRO A O 1
ATOM 6904 N N . LEU A 1 887 ? -1.662 -7.976 28.003 1.00 94.06 887 LEU A N 1
ATOM 6905 C CA . LEU A 1 887 ? -2.020 -7.486 26.673 1.00 94.06 887 LEU A CA 1
ATOM 6906 C C . LEU A 1 887 ? -1.267 -6.180 26.383 1.00 94.06 887 LEU A C 1
ATOM 6908 O O . LEU A 1 887 ? -1.296 -5.249 27.189 1.00 94.06 887 LEU A O 1
ATOM 6912 N N . ILE A 1 888 ? -0.636 -6.088 25.215 1.00 91.19 888 ILE A N 1
ATOM 6913 C CA . ILE A 1 888 ? 0.120 -4.912 24.772 1.00 91.19 888 ILE A CA 1
ATOM 6914 C C . ILE A 1 888 ? -0.383 -4.386 23.418 1.00 91.19 888 ILE A C 1
ATOM 6916 O O . ILE A 1 888 ? -0.948 -5.149 22.626 1.00 91.19 888 ILE A O 1
ATOM 6920 N N . PRO A 1 889 ? -0.166 -3.093 23.106 1.00 80.06 889 PRO A N 1
ATOM 6921 C CA . PRO A 1 889 ? -0.489 -2.548 21.793 1.00 80.06 889 PRO A CA 1
ATOM 6922 C C . PRO A 1 889 ? 0.314 -3.239 20.686 1.00 80.06 889 PRO A C 1
ATOM 6924 O O . PRO A 1 889 ? 1.534 -3.377 20.785 1.00 80.06 889 PRO A O 1
ATOM 6927 N N . GLY A 1 890 ? -0.358 -3.638 19.606 1.00 77.56 890 GLY A N 1
ATOM 6928 C CA . GLY A 1 890 ? 0.326 -4.118 18.409 1.00 77.56 890 GLY A CA 1
ATOM 6929 C C . GLY A 1 890 ? 1.011 -2.985 17.628 1.00 77.56 890 GLY A C 1
ATOM 6930 O O . GLY A 1 890 ? 0.688 -1.808 17.806 1.00 77.56 890 GLY A O 1
ATOM 6931 N N . PRO A 1 891 ? 1.946 -3.314 16.718 1.00 71.94 891 PRO A N 1
ATOM 6932 C CA . PRO A 1 891 ? 2.720 -2.318 15.968 1.00 71.94 891 PRO A CA 1
ATOM 6933 C C . PRO A 1 891 ? 1.895 -1.549 14.925 1.00 71.94 891 PRO A C 1
ATOM 6935 O O . PRO A 1 891 ? 2.345 -0.532 14.402 1.00 71.94 891 PRO A O 1
ATOM 6938 N N . THR A 1 892 ? 0.695 -2.030 14.594 1.00 70.12 892 THR A N 1
ATOM 6939 C CA . THR A 1 892 ? -0.244 -1.368 13.683 1.00 70.12 892 THR A CA 1
ATOM 6940 C C . THR A 1 892 ? -1.670 -1.568 14.186 1.00 70.12 892 THR A C 1
ATOM 6942 O O . THR A 1 892 ? -1.950 -2.557 14.858 1.00 70.12 892 THR A O 1
ATOM 6945 N N . ALA A 1 893 ? -2.600 -0.697 13.782 1.00 67.88 893 ALA A N 1
ATOM 6946 C CA . ALA A 1 893 ? -4.024 -0.850 14.101 1.00 67.88 893 ALA A CA 1
ATOM 6947 C C . ALA A 1 893 ? -4.656 -2.145 13.542 1.00 67.88 893 ALA A C 1
ATOM 6949 O O . ALA A 1 893 ? -5.761 -2.502 13.929 1.00 67.88 893 ALA A O 1
ATOM 6950 N N . ALA A 1 894 ? -3.977 -2.849 12.627 1.00 66.81 894 ALA A N 1
ATOM 6951 C CA . ALA A 1 894 ? -4.460 -4.103 12.054 1.00 66.81 894 ALA A CA 1
ATOM 6952 C C . ALA A 1 894 ? -4.228 -5.321 12.963 1.00 66.81 894 ALA A C 1
ATOM 6954 O O . ALA A 1 894 ? -4.939 -6.313 12.833 1.00 66.81 894 ALA A O 1
ATOM 6955 N N . ILE A 1 895 ? -3.247 -5.252 13.870 1.00 76.44 895 ILE A N 1
ATOM 6956 C CA . ILE A 1 895 ? -2.976 -6.303 14.853 1.00 76.44 895 ILE A CA 1
ATOM 6957 C C . ILE A 1 895 ? -3.309 -5.749 16.226 1.00 76.44 895 ILE A C 1
ATOM 6959 O O . ILE A 1 895 ? -2.529 -5.033 16.845 1.00 76.44 895 ILE A O 1
ATOM 6963 N N . GLU A 1 896 ? -4.500 -6.088 16.693 1.00 82.06 896 GLU A N 1
ATOM 6964 C CA . GLU A 1 896 ? -5.043 -5.540 17.932 1.00 82.06 896 GLU A CA 1
ATOM 6965 C C . GLU A 1 896 ? -4.705 -6.418 19.151 1.00 82.06 896 GLU A C 1
ATOM 6967 O O . GLU A 1 896 ? -4.832 -5.967 20.286 1.00 82.06 896 GLU A O 1
ATOM 6972 N N . THR A 1 897 ? -4.305 -7.678 18.950 1.00 91.62 897 THR A N 1
ATOM 6973 C CA . THR A 1 897 ? -4.119 -8.666 20.027 1.00 91.62 897 THR A CA 1
ATOM 6974 C C . THR A 1 897 ? -2.676 -9.161 20.069 1.00 91.62 897 THR A C 1
ATOM 6976 O O . THR A 1 897 ? -2.301 -10.055 19.307 1.00 91.62 897 THR A O 1
ATOM 6979 N N . CYS A 1 898 ? -1.881 -8.584 20.971 1.00 94.12 898 CYS A N 1
ATOM 6980 C CA . CYS A 1 898 ? -0.502 -8.979 21.248 1.00 94.12 898 CYS A CA 1
ATOM 6981 C C . CYS A 1 898 ? -0.257 -9.091 22.753 1.00 94.12 898 CYS A C 1
ATOM 6983 O O . CYS A 1 898 ? -0.893 -8.390 23.537 1.00 94.12 898 CYS A O 1
ATOM 6985 N N . TYR A 1 899 ? 0.683 -9.945 23.141 1.00 94.56 899 TYR A N 1
ATOM 6986 C CA . TYR A 1 899 ? 1.020 -10.245 24.525 1.00 94.56 899 TYR A CA 1
ATOM 6987 C C . TYR A 1 899 ? 2.521 -10.111 24.772 1.00 94.56 899 TYR A C 1
ATOM 6989 O O . TYR A 1 899 ? 3.337 -10.402 23.888 1.00 94.56 899 TYR A O 1
ATOM 6997 N N . ASP A 1 900 ? 2.857 -9.703 25.993 1.00 93.50 900 ASP A N 1
ATOM 6998 C CA . ASP A 1 900 ? 4.213 -9.747 26.533 1.00 93.50 900 ASP A CA 1
ATOM 6999 C C . ASP A 1 900 ? 4.389 -11.022 27.371 1.00 93.50 900 ASP A C 1
ATOM 7001 O O . ASP A 1 900 ? 3.783 -11.191 28.430 1.00 93.50 900 ASP A O 1
ATOM 7005 N N . PHE A 1 901 ? 5.241 -11.926 26.892 1.00 93.38 901 PHE A N 1
ATOM 7006 C CA . PHE A 1 901 ? 5.598 -13.175 27.560 1.00 93.38 901 PHE A CA 1
ATOM 7007 C C . PHE A 1 901 ? 6.977 -13.130 28.224 1.00 93.38 901 PHE A C 1
ATOM 7009 O O . PHE A 1 901 ? 7.446 -14.154 28.712 1.00 93.38 901 PHE A O 1
ATOM 7016 N N . SER A 1 902 ? 7.642 -11.974 28.293 1.00 90.19 902 SER A N 1
ATOM 7017 C CA . SER A 1 902 ? 9.000 -11.843 28.848 1.00 90.19 902 SER A CA 1
ATOM 7018 C C . SER A 1 902 ? 9.132 -12.290 30.306 1.00 90.19 902 SER A C 1
ATOM 7020 O O . SER A 1 902 ? 10.214 -12.692 30.730 1.00 90.19 902 SER A O 1
ATOM 7022 N N . LYS A 1 903 ? 8.031 -12.260 31.066 1.00 90.81 903 LYS A N 1
ATOM 7023 C CA . LYS A 1 903 ? 7.963 -12.709 32.466 1.00 90.81 903 LYS A CA 1
ATOM 7024 C C . LYS A 1 903 ? 7.493 -14.159 32.633 1.00 90.81 903 LYS A C 1
ATOM 7026 O O . LYS A 1 903 ? 7.338 -14.610 33.762 1.00 90.81 903 LYS A O 1
ATOM 7031 N N . SER A 1 904 ? 7.231 -14.873 31.539 1.00 90.19 904 SER A N 1
ATOM 7032 C CA . SER A 1 904 ? 6.710 -16.244 31.548 1.00 90.19 904 SER A CA 1
ATOM 7033 C C . SER A 1 904 ? 7.730 -17.213 30.955 1.00 90.19 904 SER A C 1
ATOM 7035 O O . SER A 1 904 ? 8.335 -16.939 29.922 1.00 90.19 904 SER A O 1
ATOM 7037 N N . THR A 1 905 ? 7.916 -18.372 31.585 1.00 90.19 905 THR A N 1
ATOM 7038 C CA . THR A 1 905 ? 8.742 -19.461 31.032 1.00 90.19 905 THR A CA 1
ATOM 7039 C C . THR A 1 905 ? 7.938 -20.351 30.088 1.00 90.19 905 THR A C 1
ATOM 7041 O O . THR A 1 905 ? 8.441 -20.790 29.054 1.00 90.19 905 THR A O 1
ATOM 7044 N N . SER A 1 906 ? 6.663 -20.565 30.411 1.00 92.31 906 SER A N 1
ATOM 7045 C CA . SER A 1 906 ? 5.694 -21.300 29.605 1.00 92.31 906 SER A CA 1
ATOM 7046 C C . SER A 1 906 ? 4.421 -20.482 29.418 1.00 92.31 906 SER A C 1
ATOM 7048 O O . SER A 1 906 ? 4.083 -19.628 30.240 1.00 92.31 906 SER A O 1
ATOM 7050 N N . VAL A 1 907 ? 3.739 -20.726 28.305 1.00 92.25 907 VAL A N 1
ATOM 7051 C CA . VAL A 1 907 ? 2.469 -20.090 27.958 1.00 92.25 907 VAL A CA 1
ATOM 7052 C C . VAL A 1 907 ? 1.457 -21.179 27.650 1.00 92.25 907 VAL A C 1
ATOM 7054 O O . VAL A 1 907 ? 1.758 -22.130 26.928 1.00 92.25 907 VAL A O 1
ATOM 7057 N N . THR A 1 908 ? 0.258 -21.014 28.194 1.00 93.00 908 THR A N 1
ATOM 7058 C CA . THR A 1 908 ? -0.900 -21.870 27.976 1.00 93.00 908 THR A CA 1
ATOM 7059 C C . THR A 1 908 ? -1.896 -21.106 27.121 1.00 93.00 908 THR A C 1
ATOM 7061 O O . THR A 1 908 ? -2.442 -20.094 27.550 1.00 93.00 908 THR A O 1
ATOM 7064 N N . VAL A 1 909 ? -2.127 -21.585 25.903 1.00 92.56 909 VAL A N 1
ATOM 7065 C CA . VAL A 1 909 ? -3.120 -21.024 24.978 1.00 92.56 909 VAL A CA 1
ATOM 7066 C C . VAL A 1 909 ? -4.330 -21.948 24.881 1.00 92.56 909 VAL A C 1
ATOM 7068 O O . VAL A 1 909 ? -4.169 -23.170 24.963 1.00 92.56 909 VAL A O 1
ATOM 7071 N N . PRO A 1 910 ? -5.543 -21.417 24.668 1.00 92.19 910 PRO A N 1
ATOM 7072 C CA . PRO A 1 910 ? -6.692 -22.266 24.390 1.00 92.19 910 PRO A CA 1
ATOM 7073 C C . PRO A 1 910 ? -6.521 -22.988 23.046 1.00 92.19 910 PRO A C 1
ATOM 7075 O O . PRO A 1 910 ? -5.956 -22.438 22.098 1.00 92.19 910 PRO A O 1
ATOM 7078 N N . GLU A 1 911 ? -7.025 -24.218 22.943 1.00 90.00 911 GLU A N 1
ATOM 7079 C CA . GLU A 1 911 ? -7.134 -24.893 21.649 1.00 90.00 911 GLU A CA 1
ATOM 7080 C C . GLU A 1 911 ? -8.086 -24.120 20.729 1.00 90.00 911 GLU A C 1
ATOM 7082 O O . GLU A 1 911 ? -9.189 -23.756 21.134 1.00 90.00 911 GLU A O 1
ATOM 7087 N N . ILE A 1 912 ? -7.669 -23.881 19.486 1.00 93.44 912 ILE A N 1
ATOM 7088 C CA . ILE A 1 912 ? -8.527 -23.311 18.444 1.00 93.44 912 ILE A CA 1
ATOM 7089 C C . ILE A 1 912 ? -8.966 -24.451 17.538 1.00 93.44 912 ILE A C 1
ATOM 7091 O O . ILE A 1 912 ? -8.142 -25.276 17.149 1.00 93.44 912 ILE A O 1
ATOM 7095 N N . SER A 1 913 ? -10.248 -24.497 17.188 1.00 93.50 913 SER A N 1
ATOM 7096 C CA . SER A 1 913 ? -10.804 -25.525 16.304 1.00 93.50 913 SER A CA 1
ATOM 7097 C C . SER A 1 913 ? -11.607 -24.916 15.162 1.00 93.50 913 SER A C 1
ATOM 7099 O O . SER A 1 913 ? -12.363 -23.969 15.373 1.00 93.50 913 SER A O 1
ATOM 7101 N N . PHE A 1 914 ? -11.495 -25.491 13.968 1.00 94.06 914 PHE A N 1
ATOM 7102 C CA . PHE A 1 914 ? -12.364 -25.190 12.831 1.00 94.06 914 PHE A CA 1
ATOM 7103 C C . PHE A 1 914 ? -13.449 -26.253 12.683 1.00 94.06 914 PHE A C 1
ATOM 7105 O O . PHE A 1 914 ? -13.162 -27.449 12.736 1.00 94.06 914 PHE A O 1
ATOM 7112 N N . PHE A 1 915 ? -14.686 -25.801 12.487 1.00 93.88 915 PHE A N 1
ATOM 7113 C CA . PHE A 1 915 ? -15.864 -26.643 12.302 1.00 93.88 915 PHE A CA 1
ATOM 7114 C C . PHE A 1 915 ? -16.296 -26.563 10.845 1.00 93.88 915 PHE A C 1
ATOM 7116 O O . PHE A 1 915 ? -16.615 -25.477 10.359 1.00 93.88 915 PHE A O 1
ATOM 7123 N N . PHE A 1 916 ? -16.325 -27.702 10.163 1.00 92.75 916 PHE A N 1
ATOM 7124 C CA . PHE A 1 916 ? -16.724 -27.802 8.764 1.00 92.75 916 PHE A CA 1
ATOM 7125 C C . PHE A 1 916 ? -18.135 -28.375 8.623 1.00 92.75 916 PHE A C 1
ATOM 7127 O O . PHE A 1 916 ? -18.626 -29.107 9.485 1.00 92.75 916 PHE A O 1
ATOM 7134 N N . LYS A 1 917 ? -18.799 -28.032 7.518 1.00 90.94 917 LYS A N 1
ATOM 7135 C CA . LYS A 1 917 ? -20.207 -28.367 7.249 1.00 90.94 917 LYS A CA 1
ATOM 7136 C C . LYS A 1 917 ? -20.509 -29.865 7.221 1.00 90.94 917 LYS A C 1
ATOM 7138 O O . LYS A 1 917 ? -21.637 -30.267 7.484 1.00 90.94 917 LYS A O 1
ATOM 7143 N N . ASP A 1 918 ? -19.519 -30.696 6.913 1.00 89.88 918 ASP A N 1
ATOM 7144 C CA . ASP A 1 918 ? -19.643 -32.157 6.912 1.00 89.88 918 ASP A CA 1
ATOM 7145 C C . ASP A 1 918 ? -19.498 -32.797 8.306 1.00 89.88 918 ASP A C 1
ATOM 7147 O O . ASP A 1 918 ? -19.475 -34.021 8.418 1.00 89.88 918 ASP A O 1
ATOM 7151 N N . GLY A 1 919 ? -19.429 -31.984 9.365 1.00 90.56 919 GLY A N 1
ATOM 7152 C CA . GLY A 1 919 ? -19.270 -32.432 10.748 1.00 90.56 919 GLY A CA 1
ATOM 7153 C C . GLY A 1 919 ? -17.812 -32.611 11.170 1.00 90.56 919 GLY A C 1
ATOM 7154 O O . GLY A 1 919 ? -17.546 -32.925 12.330 1.00 90.56 919 GLY A O 1
ATOM 7155 N N . THR A 1 920 ? -16.854 -32.389 10.266 1.00 93.00 920 THR A N 1
ATOM 7156 C CA . THR A 1 920 ? -15.429 -32.486 10.588 1.00 93.00 920 THR A CA 1
ATOM 7157 C C . THR A 1 920 ? -15.008 -31.341 11.504 1.00 93.00 920 THR A C 1
ATOM 7159 O O . THR A 1 920 ? -15.278 -30.173 11.224 1.00 93.00 920 THR A O 1
ATOM 7162 N N . VAL A 1 921 ? -14.296 -31.669 12.585 1.00 92.25 921 VAL A N 1
ATOM 7163 C CA . VAL A 1 921 ? -13.714 -30.686 13.511 1.00 92.25 921 VAL A CA 1
ATOM 7164 C C . VAL A 1 921 ? -12.205 -30.870 13.569 1.00 92.25 921 VAL A C 1
ATOM 7166 O O . VAL A 1 921 ? -11.713 -31.946 13.933 1.00 92.25 921 VAL A O 1
ATOM 7169 N N . VAL A 1 922 ? -11.473 -29.815 13.218 1.00 90.38 922 VAL A N 1
ATOM 7170 C CA . VAL A 1 922 ? -10.008 -29.810 13.159 1.00 90.38 922 VAL A CA 1
ATOM 7171 C C . VAL A 1 922 ? -9.464 -28.863 14.217 1.00 90.38 922 VAL A C 1
ATOM 7173 O O . VAL A 1 922 ? -9.597 -27.646 14.094 1.00 90.38 922 VAL A O 1
ATOM 7176 N N . GLY A 1 923 ? -8.855 -29.442 15.249 1.00 89.31 923 GLY A N 1
ATOM 7177 C CA . GLY A 1 923 ? -8.102 -28.726 16.273 1.00 89.31 923 GLY A CA 1
ATOM 7178 C C . GLY A 1 923 ? -6.716 -28.343 15.768 1.00 89.31 923 GLY A C 1
ATOM 7179 O O . GLY A 1 923 ? -6.062 -29.117 15.065 1.00 89.31 923 GLY A O 1
ATOM 7180 N N . MET A 1 924 ? -6.274 -27.137 16.107 1.00 87.00 924 MET A N 1
ATOM 7181 C CA . MET A 1 924 ? -4.998 -26.591 15.659 1.00 87.00 924 MET A CA 1
ATOM 7182 C C . MET A 1 924 ? -3.986 -26.586 16.806 1.00 87.00 924 MET A C 1
ATOM 7184 O O . MET A 1 924 ? -4.336 -26.198 17.926 1.00 87.00 924 MET A O 1
ATOM 7188 N N . PRO A 1 925 ? -2.713 -26.925 16.543 1.00 81.62 925 PRO A N 1
ATOM 7189 C CA . PRO A 1 925 ? -1.662 -26.814 17.546 1.00 81.62 925 PRO A CA 1
ATOM 7190 C C . PRO A 1 925 ? -1.571 -25.382 18.083 1.00 81.62 925 PRO A C 1
ATOM 7192 O O . PRO A 1 925 ? -1.424 -24.426 17.320 1.00 81.62 925 PRO A O 1
ATOM 7195 N N . GLY A 1 926 ? -1.639 -25.215 19.407 1.00 81.31 926 GLY A N 1
ATOM 7196 C CA . GLY A 1 926 ? -1.771 -23.891 20.025 1.00 81.31 926 GLY A CA 1
ATOM 7197 C C . GLY A 1 926 ? -0.661 -22.906 19.641 1.00 81.31 926 GLY A C 1
ATOM 7198 O O . GLY A 1 926 ? -0.926 -21.733 19.385 1.00 81.31 926 GLY A O 1
ATOM 7199 N N . LYS A 1 927 ? 0.580 -23.382 19.498 1.00 83.94 927 LYS A N 1
ATOM 7200 C CA . LYS A 1 927 ? 1.737 -22.572 19.075 1.00 83.94 927 LYS A CA 1
ATOM 7201 C C . LYS A 1 927 ? 1.554 -21.938 17.688 1.00 83.94 927 LYS A C 1
ATOM 7203 O O . LYS A 1 927 ? 2.041 -20.838 17.426 1.00 83.94 927 LYS A O 1
ATOM 7208 N N . SER A 1 928 ? 0.831 -22.620 16.803 1.00 86.56 928 SER A N 1
ATOM 7209 C CA . SER A 1 928 ? 0.541 -22.179 15.435 1.00 86.56 928 SER A CA 1
ATOM 7210 C C . SER A 1 928 ? -0.480 -21.033 15.396 1.00 86.56 928 SER A C 1
ATOM 7212 O O . SER A 1 928 ? -0.607 -20.369 14.374 1.00 86.56 928 SER A O 1
ATOM 7214 N N . SER A 1 929 ? -1.145 -20.721 16.514 1.00 88.81 929 SER A N 1
ATOM 7215 C CA . SER A 1 929 ? -2.038 -19.561 16.630 1.00 88.81 929 SER A CA 1
ATOM 7216 C C . SER A 1 929 ? -1.315 -18.226 16.851 1.00 88.81 929 SER A C 1
ATOM 7218 O O . SER A 1 929 ? -1.933 -17.173 16.708 1.00 88.81 929 SER A O 1
ATOM 7220 N N . LEU A 1 930 ? -0.016 -18.247 17.180 1.00 90.19 930 LEU A N 1
ATOM 7221 C CA . LEU A 1 930 ? 0.748 -17.066 17.591 1.00 90.19 930 LEU A CA 1
ATOM 7222 C C . LEU A 1 930 ? 1.939 -16.778 16.673 1.00 90.19 930 LEU A C 1
ATOM 7224 O O . LEU A 1 930 ? 2.750 -17.654 16.367 1.00 90.19 930 LEU A O 1
ATOM 7228 N N . ILE A 1 931 ? 2.102 -15.516 16.288 1.00 88.00 931 ILE A N 1
ATOM 7229 C CA . ILE A 1 931 ? 3.267 -14.992 15.574 1.00 88.00 931 ILE A CA 1
ATOM 7230 C C . ILE A 1 931 ? 4.155 -14.268 16.583 1.00 88.00 931 ILE A C 1
ATOM 7232 O O . ILE A 1 931 ? 3.826 -13.180 17.054 1.00 88.00 931 ILE A O 1
ATOM 7236 N N . ALA A 1 932 ? 5.280 -14.892 16.919 1.00 83.00 932 ALA A N 1
ATOM 7237 C CA . ALA A 1 932 ? 6.242 -14.365 17.872 1.00 83.00 932 ALA A CA 1
ATOM 7238 C C . ALA A 1 932 ? 7.382 -13.656 17.137 1.00 83.00 932 ALA A C 1
ATOM 7240 O O . ALA A 1 932 ? 8.039 -14.260 16.288 1.00 83.00 932 ALA A O 1
ATOM 7241 N N . TYR A 1 933 ? 7.609 -12.384 17.463 1.00 78.94 933 TYR A N 1
ATOM 7242 C CA . TYR A 1 933 ? 8.766 -11.630 16.976 1.00 78.94 933 TYR A CA 1
ATOM 7243 C C . TYR A 1 933 ? 9.897 -11.659 18.010 1.00 78.94 933 TYR A C 1
ATOM 7245 O O . TYR A 1 933 ? 11.049 -11.935 17.689 1.00 78.94 933 TYR A O 1
ATOM 7253 N N . ASN A 1 934 ? 9.545 -11.430 19.274 1.00 80.69 934 ASN A N 1
ATOM 7254 C CA . ASN A 1 934 ? 10.390 -11.640 20.446 1.00 80.69 934 ASN A CA 1
ATOM 7255 C C . ASN A 1 934 ? 9.487 -11.943 21.661 1.00 80.69 934 ASN A C 1
ATOM 7257 O O . ASN A 1 934 ? 8.260 -11.991 21.535 1.00 80.69 934 ASN A O 1
ATOM 7261 N N . SER A 1 935 ? 10.076 -12.166 22.836 1.00 83.50 935 SER A N 1
ATOM 7262 C CA . SER A 1 935 ? 9.310 -12.485 24.048 1.00 83.50 935 SER A CA 1
ATOM 7263 C C . SER A 1 935 ? 8.421 -11.338 24.527 1.00 83.50 935 SER A C 1
ATOM 7265 O O . SER A 1 935 ? 7.414 -11.612 25.166 1.00 83.50 935 SER A O 1
ATOM 7267 N N . THR A 1 936 ? 8.735 -10.083 24.189 1.00 87.06 936 THR A N 1
ATOM 7268 C CA . THR A 1 936 ? 7.916 -8.918 24.553 1.00 87.06 936 THR A CA 1
ATOM 7269 C C . THR A 1 936 ? 6.826 -8.596 23.537 1.00 87.06 936 THR A C 1
ATOM 7271 O O . THR A 1 936 ? 5.937 -7.818 23.851 1.00 87.06 936 THR A O 1
ATOM 7274 N N . LEU A 1 937 ? 6.869 -9.178 22.335 1.00 88.69 937 LEU A N 1
ATOM 7275 C CA . LEU A 1 937 ? 5.919 -8.941 21.254 1.00 88.69 937 LEU A CA 1
ATOM 7276 C C . LEU A 1 937 ? 5.575 -10.254 20.546 1.00 88.69 937 LEU A C 1
ATOM 7278 O O . LEU A 1 937 ? 6.208 -10.653 19.560 1.00 88.69 937 LEU A O 1
ATOM 7282 N N . THR A 1 938 ? 4.525 -10.905 21.043 1.00 90.31 938 THR A N 1
ATOM 7283 C CA . THR A 1 938 ? 3.904 -12.067 20.401 1.00 90.31 938 THR A CA 1
ATOM 7284 C C . THR A 1 938 ? 2.431 -11.788 20.126 1.00 90.31 938 THR A C 1
ATOM 7286 O O . THR A 1 938 ? 1.680 -11.456 21.035 1.00 90.31 938 THR A O 1
ATOM 7289 N N . CYS A 1 939 ? 2.004 -11.910 18.872 1.00 92.44 939 CYS A N 1
ATOM 7290 C CA . CYS A 1 939 ? 0.673 -11.499 18.428 1.00 92.44 939 CYS A CA 1
ATOM 7291 C C . CYS A 1 939 ? -0.168 -12.671 17.920 1.00 92.44 939 CYS A C 1
ATOM 7293 O O . CYS A 1 939 ? 0.362 -13.674 17.444 1.00 92.44 939 CYS A O 1
ATOM 7295 N N . LEU A 1 940 ? -1.489 -12.527 17.988 1.00 93.19 940 LEU A N 1
ATOM 7296 C CA . LEU A 1 940 ? -2.437 -13.485 17.424 1.00 93.19 940 LEU A CA 1
ATOM 7297 C C . LEU A 1 940 ? -2.287 -13.552 15.891 1.00 93.19 940 LEU A C 1
ATOM 7299 O O . LEU A 1 940 ? -2.293 -12.528 15.211 1.00 93.19 940 LEU A O 1
ATOM 7303 N N . GLY A 1 941 ? -2.177 -14.760 15.336 1.00 91.94 941 GLY A N 1
ATOM 7304 C CA . GLY A 1 941 ? -2.023 -15.043 13.901 1.00 91.94 941 GLY A CA 1
ATOM 7305 C C . GLY A 1 941 ? -3.316 -14.940 13.084 1.00 91.94 941 GLY A C 1
ATOM 7306 O O . GLY A 1 941 ? -3.441 -15.592 12.046 1.00 91.94 941 GLY A O 1
ATOM 7307 N N . PHE A 1 942 ? -4.274 -14.139 13.553 1.00 93.12 942 PHE A N 1
ATOM 7308 C CA . PHE A 1 942 ? -5.579 -13.929 12.932 1.00 93.12 942 PHE A CA 1
ATOM 7309 C C . PHE A 1 942 ? -5.796 -12.441 12.657 1.00 93.12 942 PHE A C 1
ATOM 7311 O O . PHE A 1 942 ? -5.362 -11.596 13.439 1.00 93.12 942 PHE A O 1
ATOM 7318 N N . GLN A 1 943 ? -6.497 -12.118 11.573 1.00 91.00 943 GLN A N 1
ATOM 7319 C CA . GLN A 1 943 ? -6.875 -10.752 11.216 1.00 91.00 943 GLN A CA 1
ATOM 7320 C C . GLN A 1 943 ? -8.336 -10.662 10.765 1.00 91.00 943 GLN A C 1
ATOM 7322 O O . GLN A 1 943 ? -8.936 -11.641 10.316 1.00 91.00 943 GLN A O 1
ATOM 7327 N N . LYS A 1 944 ? -8.900 -9.453 10.872 1.00 88.19 944 LYS A N 1
ATOM 7328 C CA . LYS A 1 944 ? -10.202 -9.111 10.290 1.00 88.19 944 LYS A CA 1
ATOM 7329 C C . LYS A 1 944 ? -10.079 -8.763 8.813 1.00 88.19 944 LYS A C 1
ATOM 7331 O O . LYS A 1 944 ? -9.116 -8.111 8.400 1.00 88.19 944 LYS A O 1
ATOM 7336 N N . TYR A 1 945 ? -11.092 -9.139 8.044 1.00 79.19 945 TYR A N 1
ATOM 7337 C CA . TYR A 1 945 ? -11.360 -8.545 6.737 1.00 79.19 945 TYR A CA 1
ATOM 7338 C C . TYR A 1 945 ? -11.840 -7.087 6.845 1.00 79.19 945 TYR A C 1
ATOM 7340 O O . TYR A 1 945 ? -12.154 -6.605 7.935 1.00 79.19 945 TYR A O 1
ATOM 7348 N N . LYS A 1 946 ? -11.880 -6.374 5.710 1.00 69.69 946 LYS A N 1
ATOM 7349 C CA . LYS A 1 946 ? -12.553 -5.072 5.613 1.00 69.69 946 LYS A CA 1
ATOM 7350 C C . LYS A 1 946 ? -14.069 -5.244 5.747 1.00 69.69 946 LYS A C 1
ATOM 7352 O O . LYS A 1 946 ? -14.612 -6.296 5.414 1.00 69.69 946 LYS A O 1
ATOM 7357 N N . ASP A 1 947 ? -14.748 -4.201 6.212 1.00 58.31 947 ASP A N 1
ATOM 7358 C CA . ASP A 1 947 ? -16.203 -4.220 6.349 1.00 58.31 947 ASP A CA 1
ATOM 7359 C C . ASP A 1 947 ? -16.881 -4.432 4.986 1.00 58.31 947 ASP A C 1
ATOM 7361 O O . ASP A 1 947 ? -16.541 -3.780 4.000 1.00 58.31 947 ASP A O 1
ATOM 7365 N N . GLY A 1 948 ? -17.823 -5.380 4.935 1.00 55.25 948 GLY A N 1
ATOM 7366 C CA . GLY A 1 948 ? -18.520 -5.802 3.712 1.00 55.25 948 GLY A CA 1
ATOM 7367 C C . GLY A 1 948 ? -17.975 -7.080 3.062 1.00 55.25 948 GLY A C 1
ATOM 7368 O O . GLY A 1 948 ? -18.710 -7.735 2.320 1.00 55.25 948 GLY A O 1
ATOM 7369 N N . ASP A 1 949 ? -16.750 -7.495 3.392 1.00 63.56 949 ASP A N 1
ATOM 7370 C CA . ASP A 1 949 ? -16.158 -8.733 2.881 1.00 63.56 949 ASP A CA 1
ATOM 7371 C C . ASP A 1 949 ? -16.600 -9.957 3.700 1.00 63.56 949 ASP A C 1
ATOM 7373 O O . ASP A 1 949 ? -16.613 -9.944 4.933 1.00 63.56 949 ASP A O 1
ATOM 7377 N N . LYS A 1 950 ? -16.936 -11.048 3.000 1.00 64.56 950 LYS A N 1
ATOM 7378 C CA . LYS A 1 950 ? -17.484 -12.281 3.601 1.00 64.56 950 LYS A CA 1
ATOM 7379 C C . LYS A 1 950 ? -16.624 -13.537 3.387 1.00 64.56 950 LYS A C 1
ATOM 7381 O O . LYS A 1 950 ? -17.011 -14.630 3.784 1.00 64.56 950 LYS A O 1
ATOM 7386 N N . GLN A 1 951 ? -15.470 -13.403 2.736 1.00 78.25 951 GLN A N 1
ATOM 7387 C CA . GLN A 1 951 ? -14.542 -14.515 2.505 1.00 78.25 951 GLN A CA 1
ATOM 7388 C C . GLN A 1 951 ? -13.784 -14.851 3.790 1.00 78.25 951 GLN A C 1
ATOM 7390 O O . GLN A 1 951 ? -13.456 -13.951 4.550 1.00 78.25 951 GLN A O 1
ATOM 7395 N N . SER A 1 952 ? -13.460 -16.124 4.018 1.00 89.31 952 SER A N 1
ATOM 7396 C CA . SER A 1 952 ? -12.457 -16.525 5.020 1.00 89.31 952 SER A CA 1
ATOM 7397 C C . SER A 1 952 ? -11.215 -17.092 4.328 1.00 89.31 952 SER A C 1
ATOM 7399 O O . SER A 1 952 ? -11.327 -17.706 3.263 1.00 89.31 952 SER A O 1
ATOM 7401 N N . ILE A 1 953 ? -10.029 -16.895 4.915 1.00 91.12 953 ILE A N 1
ATOM 7402 C CA . ILE A 1 953 ? -8.774 -17.516 4.455 1.00 91.12 953 ILE A CA 1
ATOM 7403 C C . ILE A 1 953 ? -8.054 -18.161 5.637 1.00 91.12 953 ILE A C 1
ATOM 7405 O O . ILE A 1 953 ? -7.770 -17.484 6.619 1.00 91.12 953 ILE A O 1
ATOM 7409 N N . ILE A 1 954 ? -7.723 -19.446 5.524 1.00 93.62 954 ILE A N 1
ATOM 7410 C CA . ILE A 1 954 ? -6.850 -20.182 6.443 1.00 93.62 954 ILE A CA 1
ATOM 7411 C C . ILE A 1 954 ? -5.413 -20.039 5.933 1.00 93.62 954 ILE A C 1
ATOM 7413 O O . ILE A 1 954 ? -5.037 -20.675 4.947 1.00 93.62 954 ILE A O 1
ATOM 7417 N N . GLY A 1 955 ? -4.622 -19.199 6.601 1.00 92.62 955 GLY A N 1
ATOM 7418 C CA . GLY A 1 955 ? -3.225 -18.936 6.242 1.00 92.62 955 GLY A CA 1
ATOM 7419 C C . GLY A 1 955 ? -2.258 -20.024 6.713 1.00 92.62 955 GLY A C 1
ATOM 7420 O O . GLY A 1 955 ? -2.607 -20.920 7.484 1.00 92.62 955 GLY A O 1
ATOM 7421 N N . ASN A 1 956 ? -1.009 -19.937 6.274 1.00 91.38 956 ASN A N 1
ATOM 7422 C CA . ASN A 1 956 ? 0.037 -20.925 6.512 1.00 91.38 956 ASN A CA 1
ATOM 7423 C C . ASN A 1 956 ? 0.454 -21.024 7.983 1.00 91.38 956 ASN A C 1
ATOM 7425 O O . ASN A 1 956 ? 0.902 -22.080 8.432 1.00 91.38 956 ASN A O 1
ATOM 7429 N N . LYS A 1 957 ? 0.255 -19.958 8.768 1.00 89.62 957 LYS A N 1
ATOM 7430 C CA . LYS A 1 957 ? 0.729 -19.916 10.148 1.00 89.62 957 LYS A CA 1
ATOM 7431 C C . LYS A 1 957 ? 0.029 -20.952 11.019 1.00 89.62 957 LYS A C 1
ATOM 7433 O O . LYS A 1 957 ? 0.699 -21.649 11.779 1.00 89.62 957 LYS A O 1
ATOM 7438 N N . VAL A 1 958 ? -1.284 -21.087 10.850 1.00 90.50 958 VAL A N 1
ATOM 7439 C CA . VAL A 1 958 ? -2.108 -22.064 11.570 1.00 90.50 958 VAL A CA 1
ATOM 7440 C C . VAL A 1 958 ? -1.980 -23.482 10.997 1.00 90.50 958 VAL A C 1
ATOM 7442 O O . VAL A 1 958 ? -2.294 -24.449 11.680 1.00 90.50 958 VAL A O 1
ATOM 7445 N N . GLN A 1 959 ? -1.459 -23.618 9.773 1.00 91.38 959 GLN A N 1
ATOM 7446 C CA . GLN A 1 959 ? -1.170 -24.907 9.131 1.00 91.38 959 GLN A CA 1
ATOM 7447 C C . GLN A 1 959 ? 0.163 -25.524 9.587 1.00 91.38 959 GLN A C 1
ATOM 7449 O O . GLN A 1 959 ? 0.456 -26.678 9.278 1.00 91.38 959 GLN A O 1
ATOM 7454 N N . ARG A 1 960 ? 0.999 -24.780 10.323 1.00 88.12 960 ARG A N 1
ATOM 7455 C CA . ARG A 1 960 ? 2.257 -25.308 10.866 1.00 88.12 960 ARG A CA 1
ATOM 7456 C C . ARG A 1 960 ? 2.017 -26.491 11.786 1.00 88.12 960 ARG A C 1
ATOM 7458 O O . ARG A 1 960 ? 1.000 -26.551 12.475 1.00 88.12 960 ARG A O 1
ATOM 7465 N N . THR A 1 961 ? 2.995 -27.399 11.809 1.00 83.62 961 THR A N 1
ATOM 7466 C CA . THR A 1 961 ? 2.967 -28.665 12.564 1.00 83.62 961 THR A CA 1
ATOM 7467 C C . THR A 1 961 ? 1.869 -29.646 12.165 1.00 83.62 961 THR A C 1
ATOM 7469 O O . THR A 1 961 ? 1.768 -30.699 12.784 1.00 83.62 961 THR A O 1
ATOM 7472 N N . MET A 1 962 ? 1.069 -29.339 11.148 1.00 88.25 962 MET A N 1
ATOM 7473 C CA . MET A 1 962 ? -0.034 -30.169 10.687 1.00 88.25 962 MET A CA 1
ATOM 7474 C C . MET A 1 962 ? 0.296 -30.739 9.309 1.00 88.25 962 MET A C 1
ATOM 7476 O O . MET A 1 962 ? 0.752 -30.004 8.433 1.00 88.25 962 MET A O 1
ATOM 7480 N N . GLU A 1 963 ? 0.059 -32.037 9.113 1.00 90.44 963 GLU A N 1
ATOM 7481 C CA . GLU A 1 963 ? 0.010 -32.602 7.768 1.00 90.44 963 GLU A CA 1
ATOM 7482 C C . GLU A 1 963 ? -1.278 -32.115 7.114 1.00 90.44 963 GLU A C 1
ATOM 7484 O O . GLU A 1 963 ? -2.374 -32.390 7.615 1.00 90.44 963 GLU A O 1
ATOM 7489 N N . VAL A 1 964 ? -1.143 -31.411 5.996 1.00 93.81 964 VAL A N 1
ATOM 7490 C CA . VAL A 1 964 ? -2.268 -31.009 5.156 1.00 93.81 964 VAL A CA 1
ATOM 7491 C C . VAL A 1 964 ? -2.227 -31.857 3.895 1.00 93.81 964 VAL A C 1
ATOM 7493 O O . VAL A 1 964 ? -1.305 -31.744 3.089 1.00 93.81 964 VAL A O 1
ATOM 7496 N N . VAL A 1 965 ? -3.209 -32.743 3.742 1.00 94.12 965 VAL A N 1
ATOM 7497 C CA . VAL A 1 965 ? -3.306 -33.704 2.638 1.00 94.12 965 VAL A CA 1
ATOM 7498 C C . VAL A 1 965 ? -4.344 -33.219 1.639 1.00 94.12 965 VAL A C 1
ATOM 7500 O O . VAL A 1 965 ? -5.533 -33.221 1.930 1.00 94.12 965 VAL A O 1
ATOM 7503 N N . TYR A 1 966 ? -3.917 -32.859 0.440 1.00 94.62 966 TYR A N 1
ATOM 7504 C CA . TYR A 1 966 ? -4.793 -32.496 -0.664 1.00 94.62 966 TYR A CA 1
ATOM 7505 C C . TYR A 1 966 ? -5.062 -33.732 -1.519 1.00 94.62 966 TYR A C 1
ATOM 7507 O O . TYR A 1 966 ? -4.227 -34.138 -2.326 1.00 94.62 966 TYR A O 1
ATOM 7515 N N . ASP A 1 967 ? -6.241 -34.328 -1.351 1.00 93.50 967 ASP A N 1
ATOM 7516 C CA . ASP A 1 967 ? -6.763 -35.360 -2.244 1.00 93.50 967 ASP A CA 1
ATOM 7517 C C . ASP A 1 967 ? -7.711 -34.690 -3.243 1.00 93.50 967 ASP A C 1
ATOM 7519 O O . ASP A 1 967 ? -8.935 -34.666 -3.083 1.00 93.50 967 ASP A O 1
ATOM 7523 N N . VAL A 1 968 ? -7.109 -34.065 -4.259 1.00 91.75 968 VAL A N 1
ATOM 7524 C CA . VAL A 1 968 ? -7.829 -33.241 -5.239 1.00 91.75 968 VAL A CA 1
ATOM 7525 C C . VAL A 1 968 ? -8.735 -34.110 -6.110 1.00 91.75 968 VAL A C 1
ATOM 7527 O O . VAL A 1 968 ? -9.852 -33.712 -6.432 1.00 91.75 968 VAL A O 1
ATOM 7530 N N . ALA A 1 969 ? -8.293 -35.325 -6.457 1.00 90.00 969 ALA A N 1
ATOM 7531 C CA . ALA A 1 969 ? -9.122 -36.284 -7.187 1.00 90.00 969 ALA A CA 1
ATOM 7532 C C . ALA A 1 969 ? -10.326 -36.757 -6.355 1.00 90.00 969 ALA A C 1
ATOM 7534 O O . ALA A 1 969 ? -11.427 -36.868 -6.891 1.00 90.00 969 ALA A O 1
ATOM 7535 N N . GLY A 1 970 ? -10.130 -36.992 -5.054 1.00 91.06 970 GLY A N 1
ATOM 7536 C CA . GLY A 1 970 ? -11.184 -37.341 -4.102 1.00 91.06 970 GLY A CA 1
ATOM 7537 C C . GLY A 1 970 ? -12.005 -36.156 -3.582 1.00 91.06 970 GLY A C 1
ATOM 7538 O O . GLY A 1 970 ? -12.865 -36.368 -2.729 1.00 91.06 970 GLY A O 1
ATOM 7539 N N . GLN A 1 971 ? -11.750 -34.931 -4.065 1.00 91.00 971 GLN A N 1
ATOM 7540 C CA . GLN A 1 971 ? -12.412 -33.687 -3.648 1.00 91.00 971 GLN A CA 1
ATOM 7541 C C . GLN A 1 971 ? -12.440 -33.491 -2.124 1.00 91.00 971 GLN A C 1
ATOM 7543 O O . GLN A 1 971 ? -13.479 -33.180 -1.537 1.00 91.00 971 GLN A O 1
ATOM 7548 N N . ARG A 1 972 ? -11.298 -33.679 -1.457 1.00 92.50 972 ARG A N 1
ATOM 7549 C CA . ARG A 1 972 ? -11.194 -33.527 0.001 1.00 92.50 972 ARG A CA 1
ATOM 7550 C C . ARG A 1 972 ? -9.812 -33.067 0.448 1.00 92.50 972 ARG A C 1
ATOM 7552 O O . ARG A 1 972 ? -8.806 -33.357 -0.199 1.00 92.50 972 ARG A O 1
ATOM 7559 N N . VAL A 1 973 ? -9.769 -32.388 1.589 1.00 93.75 973 VAL A N 1
ATOM 7560 C CA . VAL A 1 973 ? -8.534 -32.021 2.292 1.00 93.75 973 VAL A CA 1
ATOM 7561 C C . VAL A 1 973 ? -8.516 -32.698 3.652 1.00 93.75 973 VAL A C 1
ATOM 7563 O O . VAL A 1 973 ? -9.502 -32.667 4.382 1.00 93.75 973 VAL A O 1
ATOM 7566 N N . GLY A 1 974 ? -7.402 -33.349 3.962 1.00 93.06 974 GLY A N 1
ATOM 7567 C CA . GLY A 1 974 ? -7.136 -34.022 5.222 1.00 93.06 974 GLY A CA 1
ATOM 7568 C C . GLY A 1 974 ? -6.225 -33.195 6.117 1.00 93.06 974 GLY A C 1
ATOM 7569 O O . GLY A 1 974 ? -5.287 -32.566 5.633 1.00 93.06 974 GLY A O 1
ATOM 7570 N N . PHE A 1 975 ? -6.474 -33.244 7.419 1.00 92.50 975 PHE A N 1
ATOM 7571 C CA . PHE A 1 975 ? -5.677 -32.577 8.440 1.00 92.50 975 PHE A CA 1
ATOM 7572 C C . PHE A 1 975 ? -5.243 -33.582 9.506 1.00 92.50 975 PHE A C 1
ATOM 7574 O O . PHE A 1 975 ? -6.097 -34.257 10.082 1.00 92.50 975 PHE A O 1
ATOM 7581 N N . ALA A 1 976 ? -3.941 -33.667 9.787 1.00 88.12 976 ALA A N 1
ATOM 7582 C CA . ALA A 1 976 ? -3.406 -34.420 10.925 1.00 88.12 976 ALA A CA 1
ATOM 7583 C C . ALA A 1 976 ? -2.443 -33.546 11.749 1.00 88.12 976 ALA A C 1
ATOM 7585 O O . ALA A 1 976 ? -1.380 -33.167 11.245 1.00 88.12 976 ALA A O 1
ATOM 7586 N N . PRO A 1 977 ? -2.788 -33.177 12.994 1.00 82.06 977 PRO A N 1
ATOM 7587 C CA . PRO A 1 977 ? -1.921 -32.358 13.836 1.00 82.06 977 PRO A CA 1
ATOM 7588 C C . PRO A 1 977 ? -0.661 -33.125 14.272 1.00 82.06 977 PRO A C 1
ATOM 7590 O O . PRO A 1 977 ? -0.656 -34.347 14.371 1.00 82.06 977 PRO A O 1
ATOM 7593 N N . ASN A 1 978 ? 0.409 -32.387 14.572 1.00 73.00 978 ASN A N 1
ATOM 7594 C CA . ASN A 1 978 ? 1.697 -32.884 15.084 1.00 73.00 978 ASN A CA 1
ATOM 7595 C C . ASN A 1 978 ? 2.429 -33.896 14.180 1.00 73.00 978 ASN A C 1
ATOM 7597 O O . ASN A 1 978 ? 3.213 -34.715 14.654 1.00 73.00 978 ASN A O 1
ATOM 7601 N N . ALA A 1 979 ? 2.225 -33.819 12.866 1.00 70.19 979 ALA A N 1
ATOM 7602 C CA . ALA A 1 979 ? 2.769 -34.796 11.926 1.00 70.19 979 ALA A CA 1
ATOM 7603 C C . ALA A 1 979 ? 4.208 -34.506 11.438 1.00 70.19 979 ALA A C 1
ATOM 7605 O O . ALA A 1 979 ? 4.852 -35.412 10.901 1.00 70.19 979 ALA A O 1
ATOM 7606 N N . CYS A 1 980 ? 4.737 -33.285 11.631 1.00 67.50 980 CYS A N 1
ATOM 7607 C CA . CYS A 1 980 ? 6.010 -32.842 11.018 1.00 67.50 980 CYS A CA 1
ATOM 7608 C C . CYS A 1 980 ? 7.284 -33.291 11.758 1.00 67.50 980 CYS A C 1
ATOM 7610 O O . CYS A 1 980 ? 8.388 -33.150 11.222 1.00 67.50 980 CYS A O 1
ATOM 7612 N N . SER A 1 981 ? 7.143 -33.759 12.998 1.00 55.38 981 SER A N 1
ATOM 7613 C CA . SER A 1 981 ? 8.234 -34.213 13.873 1.00 55.38 981 SER A CA 1
ATOM 7614 C C . SER A 1 981 ? 8.235 -35.719 14.021 1.00 55.38 981 SER A C 1
ATOM 7616 O O . SER A 1 981 ? 7.122 -36.281 14.163 1.00 55.38 981 SER A O 1
#

Mean predicted aligned error: 20.51 Å

Organism: Acer negundo (NCBI:txid4023)

Solvent-accessible surface area (backbone atoms only — not comparable to full-atom values): 54999 Å² total; per-residue (Å²): 110,68,72,58,53,52,51,46,52,52,52,10,53,42,70,57,74,88,76,50,50,76,74,55,57,68,46,46,64,61,28,45,54,49,14,51,54,47,50,52,53,51,52,52,53,52,48,40,49,74,71,58,79,48,73,62,47,74,67,80,39,47,27,38,25,36,17,57,43,48,69,62,54,30,56,51,69,53,49,52,50,53,53,43,51,53,40,39,78,70,76,34,17,27,33,38,35,36,58,64,64,76,74,37,13,71,61,44,45,52,51,65,75,45,60,96,48,65,63,42,81,40,70,31,85,54,54,66,62,42,49,50,55,47,36,73,72,44,36,62,47,54,76,77,47,79,78,53,72,93,85,77,67,76,84,81,78,93,67,99,63,93,63,84,56,32,34,40,35,34,39,30,52,68,28,67,84,46,72,53,50,54,65,79,38,35,36,34,32,30,24,52,83,61,59,54,48,43,74,31,41,39,66,40,7,39,20,78,49,64,76,77,57,57,65,70,38,62,32,36,34,35,22,44,41,86,78,42,55,70,69,58,52,50,49,55,50,49,61,49,31,77,68,34,65,86,48,42,61,40,39,25,33,72,42,79,69,34,26,23,37,72,96,38,78,84,45,81,38,61,59,68,79,44,38,69,28,43,34,36,36,44,40,31,48,48,46,53,64,61,56,55,53,54,50,51,74,51,47,32,66,40,79,47,80,49,78,46,59,58,58,55,77,84,48,73,69,50,54,53,51,50,53,53,51,46,52,55,48,24,73,73,67,77,46,82,47,35,38,39,32,40,52,59,54,40,50,48,46,53,69,72,60,56,67,52,58,92,53,55,47,34,29,48,40,64,43,74,42,67,43,78,50,65,79,28,38,60,68,59,51,50,50,57,51,32,71,65,67,68,73,70,87,87,91,77,75,99,67,75,77,78,49,55,66,73,83,80,89,82,81,89,83,90,88,86,80,90,87,83,88,90,80,91,86,86,89,92,88,89,84,89,73,99,68,89,72,87,72,90,78,85,77,84,74,61,88,79,68,83,75,88,79,59,70,69,61,55,52,53,51,50,54,52,52,50,54,50,40,36,71,75,48,36,68,69,47,34,52,59,54,53,76,74,52,86,86,79,87,77,87,51,72,66,62,55,47,52,49,75,71,31,73,69,52,56,74,72,35,54,75,69,53,47,55,47,53,54,50,63,63,46,51,57,61,52,53,69,75,56,73,77,77,80,85,77,74,88,72,88,67,85,61,42,60,35,74,46,51,50,72,62,66,51,67,52,88,58,55,46,80,44,68,81,38,77,77,50,56,56,29,33,52,27,29,36,68,73,14,35,65,68,46,68,90,61,88,61,82,73,64,53,73,67,40,35,52,55,42,35,53,27,38,53,54,38,54,53,61,55,60,66,67,69,78,78,67,100,75,76,86,78,71,92,79,81,78,77,62,74,71,70,73,92,71,83,47,49,61,94,41,43,31,33,63,39,29,41,40,41,69,72,40,72,40,38,17,36,51,21,36,74,32,47,50,25,34,34,45,20,55,80,58,84,39,67,62,64,42,71,54,80,67,46,52,55,89,70,19,80,51,54,41,83,36,44,47,84,43,75,73,37,61,65,51,48,64,99,78,67,71,89,65,94,60,70,51,18,58,34,68,49,76,49,40,66,44,23,36,40,30,34,37,35,28,30,24,31,38,32,60,36,98,89,30,69,41,73,69,39,61,33,37,41,21,25,35,35,50,50,52,65,65,42,51,39,38,36,40,10,51,14,77,38,76,40,2,59,41,48,68,40,24,88,82,28,56,30,23,34,33,37,16,40,38,76,36,48,18,29,30,15,28,38,34,57,26,85,62,83,80,59,74,76,80,60,49,64,42,60,41,51,91,58,100,54,69,53,54,30,32,49,40,38,42,51,24,54,29,83,42,73,51,99,54,67,42,79,56,32,58,53,85,18,24,35,59,31,50,70,34,46,50,27,34,28,20,46,70,59,29,52,56,49,52,53,56,50,49,63,74,41,62,92,46,53,77,41,87,40,100,45,92,75,43,73,54,22,31,40,42,70,92,43,68,59,47,69,36,59,26,40,29,42,32,31,74,88,71,40,72,49,68,38,57,36,72,27,46,48,49,56,80,47,54,66,45,30,27,56,37,58,33,60,46,62,92,90,50,32,52,30,36,47,13,32,42,55,42,27,23,20,30,42,31,40,32,60,71,76,41,27,39,28,44,19,70,69,58,38,112